Protein AF-0000000084731696 (afdb_homodimer)

Structure (mmCIF, N/CA/C/O backbone):
data_AF-0000000084731696-model_v1
#
loop_
_entity.id
_entity.type
_entity.pdbx_description
1 polymer 'Polysaccharide deacetylase'
#
loop_
_atom_site.group_PDB
_atom_site.id
_atom_site.type_symbol
_atom_site.label_atom_id
_atom_site.label_alt_id
_atom_site.label_comp_id
_atom_site.label_asym_id
_atom_site.label_entity_id
_atom_site.label_seq_id
_atom_site.pdbx_PDB_ins_code
_atom_site.Cartn_x
_atom_site.Cartn_y
_atom_site.Cartn_z
_atom_site.occupancy
_atom_site.B_iso_or_equiv
_atom_site.auth_seq_id
_atom_site.auth_comp_id
_atom_site.auth_asym_id
_atom_site.auth_atom_id
_atom_site.pdbx_PDB_model_num
ATOM 1 N N . MET A 1 1 ? -12.484 3.438 -11.484 1 90.88 1 MET A N 1
ATOM 2 C CA . MET A 1 1 ? -11.688 2.754 -10.469 1 90.88 1 MET A CA 1
ATOM 3 C C . MET A 1 1 ? -12.57 1.893 -9.57 1 90.88 1 MET A C 1
ATOM 5 O O . MET A 1 1 ? -13.773 2.131 -9.461 1 90.88 1 MET A O 1
ATOM 9 N N . ILE A 1 2 ? -11.969 0.862 -9.07 1 96.69 2 ILE A N 1
ATOM 10 C CA . ILE A 1 2 ? -12.602 0.033 -8.047 1 96.69 2 ILE A CA 1
ATOM 11 C C . ILE A 1 2 ? -12.125 0.469 -6.664 1 96.69 2 ILE A C 1
ATOM 13 O O . ILE A 1 2 ? -10.93 0.425 -6.367 1 96.69 2 ILE A O 1
ATOM 17 N N . SER A 1 3 ? -13.102 0.898 -5.863 1 97.56 3 SER A N 1
ATOM 18 C CA . SER A 1 3 ? -12.773 1.41 -4.535 1 97.56 3 SER A CA 1
ATOM 19 C C . SER A 1 3 ? -12.945 0.335 -3.469 1 97.56 3 SER A C 1
ATOM 21 O O . SER A 1 3 ? -13.969 -0.354 -3.434 1 97.56 3 SER A O 1
ATOM 23 N N . LEU A 1 4 ? -11.961 0.142 -2.666 1 97.75 4 LEU A N 1
ATOM 24 C CA . LEU A 1 4 ? -12.031 -0.792 -1.549 1 97.75 4 LEU A CA 1
ATOM 25 C C . LEU A 1 4 ? -12.406 -0.068 -0.259 1 97.75 4 LEU A C 1
ATOM 27 O O . LEU A 1 4 ? -11.742 0.894 0.133 1 97.75 4 LEU A O 1
ATOM 31 N N . LEU A 1 5 ? -13.453 -0.486 0.329 1 98 5 LEU A N 1
ATOM 32 C CA . LEU A 1 5 ? -13.852 -0.039 1.659 1 98 5 LEU A CA 1
ATOM 33 C C . LEU A 1 5 ? -13.594 -1.126 2.697 1 98 5 LEU A C 1
ATOM 35 O O . LEU A 1 5 ? -14.227 -2.188 2.658 1 98 5 LEU A O 1
ATOM 39 N N . CYS A 1 6 ? -12.711 -0.878 3.59 1 96.12 6 CYS A N 1
ATOM 40 C CA . CYS A 1 6 ? -12.398 -1.812 4.664 1 96.12 6 CYS A CA 1
ATOM 41 C C . CYS A 1 6 ? -11.945 -1.07 5.918 1 96.12 6 CYS A C 1
ATOM 43 O O . CYS A 1 6 ? -11.18 -0.11 5.836 1 96.12 6 CYS A O 1
ATOM 45 N N . SER A 1 7 ? -12.5 -1.456 7.047 1 94.56 7 SER A N 1
ATOM 46 C CA . SER A 1 7 ? -12.102 -0.846 8.312 1 94.56 7 SER A CA 1
ATOM 47 C C . SER A 1 7 ? -10.82 -1.47 8.852 1 94.56 7 SER A C 1
ATOM 49 O O . SER A 1 7 ? -10.367 -2.504 8.352 1 94.56 7 SER A O 1
ATOM 51 N N . SER A 1 8 ? -10.273 -0.837 9.836 1 93.69 8 SER A N 1
ATOM 52 C CA . SER A 1 8 ? -9 -1.25 10.406 1 93.69 8 SER A CA 1
ATOM 53 C C . SER A 1 8 ? -9.07 -2.674 10.953 1 93.69 8 SER A C 1
ATOM 55 O O . SER A 1 8 ? -8.164 -3.475 10.727 1 93.69 8 SER A O 1
ATOM 57 N N . PRO A 1 9 ? -10.172 -3.096 11.586 1 92.62 9 PRO A N 1
ATOM 58 C CA . PRO A 1 9 ? -10.234 -4.469 12.094 1 92.62 9 PRO A CA 1
ATOM 59 C C . PRO A 1 9 ? -10.227 -5.512 10.977 1 92.62 9 PRO A C 1
ATOM 61 O O . PRO A 1 9 ? -9.906 -6.676 11.219 1 92.62 9 PRO A O 1
ATOM 64 N N . SER A 1 10 ? -10.648 -5.098 9.805 1 94.81 10 SER A N 1
ATOM 65 C CA . SER A 1 10 ? -10.703 -6.012 8.664 1 94.81 10 SER A CA 1
ATOM 66 C C . SER A 1 10 ? -9.539 -5.781 7.711 1 94.81 10 SER A C 1
ATOM 68 O O . SER A 1 10 ? -9.547 -6.273 6.578 1 94.81 10 SER A O 1
ATOM 70 N N . LYS A 1 11 ? -8.555 -5.105 8.148 1 93.69 11 LYS A N 1
ATOM 71 C CA . LYS A 1 11 ? -7.48 -4.625 7.281 1 93.69 11 LYS A CA 1
ATOM 72 C C . LYS A 1 11 ? -6.703 -5.785 6.672 1 93.69 11 LYS A C 1
ATOM 74 O O . LYS A 1 11 ? -6.27 -5.715 5.52 1 93.69 11 LYS A O 1
ATOM 79 N N . GLU A 1 12 ? -6.5 -6.82 7.445 1 92.12 12 GLU A N 1
ATOM 80 C CA . GLU A 1 12 ? -5.77 -7.969 6.918 1 92.12 12 GLU A CA 1
ATOM 81 C C . GLU A 1 12 ? -6.473 -8.555 5.699 1 92.12 12 GLU A C 1
ATOM 83 O O . GLU A 1 12 ? -5.855 -8.75 4.648 1 92.12 12 GLU A O 1
ATOM 88 N N . ALA A 1 13 ? -7.773 -8.797 5.809 1 94.31 13 ALA A N 1
ATOM 89 C CA . ALA A 1 13 ? -8.555 -9.297 4.68 1 94.31 13 ALA A CA 1
ATOM 90 C C . ALA A 1 13 ? -8.586 -8.281 3.539 1 94.31 13 ALA A C 1
ATOM 92 O O . ALA A 1 13 ? -8.445 -8.656 2.371 1 94.31 13 ALA A O 1
ATOM 93 N N . GLY A 1 14 ? -8.719 -7.039 3.926 1 95.5 14 GLY A N 1
ATOM 94 C CA . GLY A 1 14 ? -8.766 -5.984 2.928 1 95.5 14 GLY A CA 1
ATOM 95 C C . GLY A 1 14 ? -7.523 -5.922 2.059 1 95.5 14 GLY A C 1
ATOM 96 O O . GLY A 1 14 ? -7.621 -5.758 0.841 1 95.5 14 GLY A O 1
ATOM 97 N N . LYS A 1 15 ? -6.391 -6.066 2.656 1 93.12 15 LYS A N 1
ATOM 98 C CA . LYS A 1 15 ? -5.129 -6.02 1.924 1 93.12 15 LYS A CA 1
ATOM 99 C C . LYS A 1 15 ? -5.027 -7.168 0.926 1 93.12 15 LYS A C 1
ATOM 101 O O . LYS A 1 15 ? -4.551 -6.984 -0.196 1 93.12 15 LYS A O 1
ATOM 106 N N . LEU A 1 16 ? -5.449 -8.312 1.325 1 93 16 LEU A N 1
ATOM 107 C CA . LEU A 1 16 ? -5.426 -9.469 0.441 1 93 16 LEU A CA 1
ATOM 108 C C . LEU A 1 16 ? -6.402 -9.297 -0.716 1 93 16 LEU A C 1
ATOM 110 O O . LEU A 1 16 ? -6.074 -9.609 -1.863 1 93 16 LEU A O 1
ATOM 114 N N . VAL A 1 17 ? -7.57 -8.75 -0.404 1 95.69 17 VAL A N 1
ATOM 115 C CA . VAL A 1 17 ? -8.586 -8.516 -1.431 1 95.69 17 VAL A CA 1
ATOM 116 C C . VAL A 1 17 ? -8.078 -7.469 -2.42 1 95.69 17 VAL A C 1
ATOM 118 O O . VAL A 1 17 ? -8.203 -7.641 -3.635 1 95.69 17 VAL A O 1
ATOM 121 N N . LEU A 1 18 ? -7.492 -6.441 -1.873 1 95.19 18 LEU A N 1
ATOM 122 C CA . LEU A 1 18 ? -6.973 -5.391 -2.74 1 95.19 18 LEU A CA 1
ATOM 123 C C . LEU A 1 18 ? -5.938 -5.949 -3.713 1 95.19 18 LEU A C 1
ATOM 125 O O . LEU A 1 18 ? -5.977 -5.648 -4.906 1 95.19 18 LEU A O 1
ATOM 129 N N . ALA A 1 19 ? -5.039 -6.73 -3.207 1 93.56 19 ALA A N 1
ATOM 130 C CA . ALA A 1 19 ? -4.02 -7.332 -4.062 1 93.56 19 ALA A CA 1
ATOM 131 C C . ALA A 1 19 ? -4.656 -8.219 -5.129 1 93.56 19 ALA A C 1
ATOM 133 O O . ALA A 1 19 ? -4.219 -8.227 -6.285 1 93.56 19 ALA A O 1
ATOM 134 N N . ALA A 1 20 ? -5.664 -8.961 -4.738 1 94.44 20 ALA A N 1
ATOM 135 C CA . ALA A 1 20 ? -6.359 -9.812 -5.699 1 94.44 20 ALA A CA 1
ATOM 136 C C . ALA A 1 20 ? -7.008 -8.984 -6.805 1 94.44 20 ALA A C 1
ATOM 138 O O . ALA A 1 20 ? -6.914 -9.336 -7.984 1 94.44 20 ALA A O 1
ATOM 139 N N . VAL A 1 21 ? -7.637 -7.883 -6.426 1 96.38 21 VAL A N 1
ATOM 140 C CA . VAL A 1 21 ? -8.273 -7.004 -7.398 1 96.38 21 VAL A CA 1
ATOM 141 C C . VAL A 1 21 ? -7.215 -6.398 -8.32 1 96.38 21 VAL A C 1
ATOM 143 O O . VAL A 1 21 ? -7.398 -6.344 -9.539 1 96.38 21 VAL A O 1
ATOM 146 N N . GLN A 1 22 ? -6.117 -6.027 -7.73 1 94.62 22 GLN A N 1
ATOM 147 C CA . GLN A 1 22 ? -5.047 -5.418 -8.516 1 94.62 22 GLN A CA 1
ATOM 148 C C . GLN A 1 22 ? -4.477 -6.402 -9.531 1 94.62 22 GLN A C 1
ATOM 150 O O . GLN A 1 22 ? -4.082 -6.008 -10.633 1 94.62 22 GLN A O 1
ATOM 155 N N . ARG A 1 23 ? -4.426 -7.652 -9.195 1 94.5 23 ARG A N 1
ATOM 156 C CA . ARG A 1 23 ? -3.965 -8.664 -10.141 1 94.5 23 ARG A CA 1
ATOM 157 C C . ARG A 1 23 ? -4.91 -8.766 -11.336 1 94.5 23 ARG A C 1
ATOM 159 O O . ARG A 1 23 ? -4.488 -9.109 -12.445 1 94.5 23 ARG A O 1
ATOM 166 N N . SER A 1 24 ? -6.184 -8.375 -11.094 1 95.44 24 SER A N 1
ATOM 167 C CA . SER A 1 24 ? -7.195 -8.555 -12.125 1 95.44 24 SER A CA 1
ATOM 168 C C . SER A 1 24 ? -7.395 -7.277 -12.93 1 95.44 24 SER A C 1
ATOM 170 O O . SER A 1 24 ? -7.77 -7.328 -14.109 1 95.44 24 SER A O 1
ATOM 172 N N . VAL A 1 25 ? -7.23 -6.043 -12.383 1 94.75 25 VAL A N 1
ATOM 173 C CA . VAL A 1 25 ? -7.629 -4.828 -13.086 1 94.75 25 VAL A CA 1
ATOM 174 C C . VAL A 1 25 ? -6.453 -3.857 -13.148 1 94.75 25 VAL A C 1
ATOM 176 O O . VAL A 1 25 ? -6.59 -2.736 -13.648 1 94.75 25 VAL A O 1
ATOM 179 N N . SER A 1 26 ? -5.395 -4.055 -12.734 1 89.75 26 SER A N 1
ATOM 180 C CA . SER A 1 26 ? -4.227 -3.186 -12.625 1 89.75 26 SER A CA 1
ATOM 181 C C . SER A 1 26 ? -4.266 -2.365 -11.336 1 89.75 26 SER A C 1
ATOM 183 O O . SER A 1 26 ? -5.344 -2 -10.859 1 89.75 26 SER A O 1
ATOM 185 N N . ALA A 1 27 ? -3.111 -1.978 -10.93 1 89.12 27 ALA A N 1
ATOM 186 C CA . ALA A 1 27 ? -2.998 -1.206 -9.695 1 89.12 27 ALA A CA 1
ATOM 187 C C . ALA A 1 27 ? -3.596 0.188 -9.867 1 89.12 27 ALA A C 1
ATOM 189 O O . ALA A 1 27 ? -4.172 0.741 -8.922 1 89.12 27 ALA A O 1
ATOM 190 N N . SER A 1 28 ? -3.59 0.728 -11.047 1 88.94 28 SER A N 1
ATOM 191 C CA . SER A 1 28 ? -4.047 2.088 -11.312 1 88.94 28 SER A CA 1
ATOM 192 C C . SER A 1 28 ? -5.57 2.174 -11.273 1 88.94 28 SER A C 1
ATOM 194 O O . SER A 1 28 ? -6.133 3.271 -11.25 1 88.94 28 SER A O 1
ATOM 196 N N . GLN A 1 29 ? -6.242 1.058 -11.18 1 93 29 GLN A N 1
ATOM 197 C CA . GLN A 1 29 ? -7.703 1.044 -11.195 1 93 29 GLN A CA 1
ATOM 198 C C . GLN A 1 29 ? -8.266 0.819 -9.797 1 93 29 GLN A C 1
ATOM 200 O O . GLN A 1 29 ? -9.461 0.546 -9.633 1 93 29 GLN A O 1
ATOM 205 N N . THR A 1 30 ? -7.406 0.848 -8.852 1 94.19 30 THR A N 1
ATOM 206 C CA . THR A 1 30 ? -7.887 0.567 -7.5 1 94.19 30 THR A CA 1
ATOM 207 C C . THR A 1 30 ? -7.543 1.713 -6.555 1 94.19 30 THR A C 1
ATOM 209 O O . THR A 1 30 ? -6.586 2.453 -6.789 1 94.19 30 THR A O 1
ATOM 212 N N . GLN A 1 31 ? -8.312 1.818 -5.555 1 92.88 31 GLN A N 1
ATOM 213 C CA . GLN A 1 31 ? -8.055 2.777 -4.488 1 92.88 31 GLN A CA 1
ATOM 214 C C . GLN A 1 31 ? -8.656 2.311 -3.166 1 92.88 31 GLN A C 1
ATOM 216 O O . GLN A 1 31 ? -9.742 1.732 -3.143 1 92.88 31 GLN A O 1
ATOM 221 N N . TRP A 1 32 ? -7.941 2.422 -2.119 1 95.12 32 TRP A N 1
ATOM 222 C CA . TRP A 1 32 ? -8.453 2.209 -0.77 1 95.12 32 TRP A CA 1
ATOM 223 C C . TRP A 1 32 ? -9.094 3.482 -0.224 1 95.12 32 TRP A C 1
ATOM 225 O O . TRP A 1 32 ? -8.453 4.531 -0.164 1 95.12 32 TRP A O 1
ATOM 235 N N . ILE A 1 33 ? -10.406 3.426 0.163 1 95.75 33 ILE A N 1
ATOM 236 C CA . ILE A 1 33 ? -11.133 4.629 0.561 1 95.75 33 ILE A CA 1
ATOM 237 C C . ILE A 1 33 ? -11.734 4.43 1.948 1 95.75 33 ILE A C 1
ATOM 239 O O . ILE A 1 33 ? -11.906 3.297 2.404 1 95.75 33 ILE A O 1
ATOM 243 N N . GLY A 1 34 ? -12.031 5.562 2.557 1 94.06 34 GLY A N 1
ATOM 244 C CA . GLY A 1 34 ? -12.82 5.562 3.779 1 94.06 34 GLY A CA 1
ATOM 245 C C . GLY A 1 34 ? -14.305 5.781 3.537 1 94.06 34 GLY A C 1
ATOM 246 O O . GLY A 1 34 ? -14.719 6.012 2.4 1 94.06 34 GLY A O 1
ATOM 247 N N . PRO A 1 35 ? -15.086 5.691 4.641 1 95.19 35 PRO A N 1
ATOM 248 C CA . PRO A 1 35 ? -16.547 5.816 4.52 1 95.19 35 PRO A CA 1
ATOM 249 C C . PRO A 1 35 ? -16.969 7.176 3.977 1 95.19 35 PRO A C 1
ATOM 251 O O . PRO A 1 35 ? -18.047 7.297 3.387 1 95.19 35 PRO A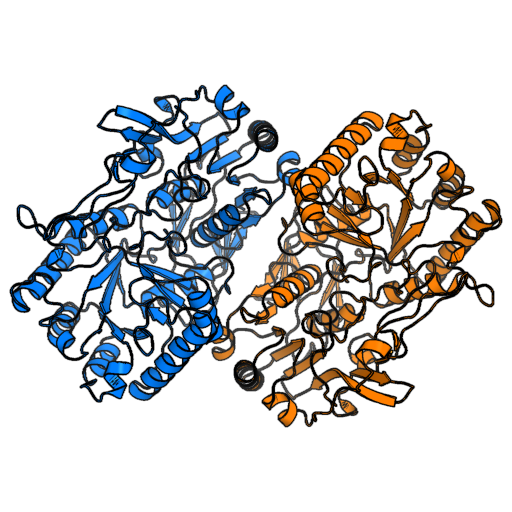 O 1
ATOM 254 N N . ASP A 1 36 ? -16.172 8.172 4.141 1 89.88 36 ASP A N 1
ATOM 255 C CA . ASP A 1 36 ? -16.516 9.508 3.66 1 89.88 36 ASP A CA 1
ATOM 256 C C . ASP A 1 36 ? -16.719 9.516 2.148 1 89.88 36 ASP A C 1
ATOM 258 O O . ASP A 1 36 ? -17.625 10.188 1.643 1 89.88 36 ASP A O 1
ATOM 262 N N . SER A 1 37 ? -15.906 8.82 1.425 1 91.62 37 SER A N 1
ATOM 263 C CA . SER A 1 37 ? -16.016 8.758 -0.029 1 91.62 37 SER A CA 1
ATOM 264 C C . SER A 1 37 ? -17.359 8.156 -0.45 1 91.62 37 SER A C 1
ATOM 266 O O . SER A 1 37 ? -17.922 8.547 -1.475 1 91.62 37 SER A O 1
ATOM 268 N N . ILE A 1 38 ? -17.828 7.234 0.359 1 94.69 38 ILE A N 1
ATOM 269 C CA . ILE A 1 38 ? -19.125 6.621 0.103 1 94.69 38 ILE A CA 1
ATOM 270 C C . ILE A 1 38 ? -20.234 7.656 0.304 1 94.69 38 ILE A C 1
ATOM 272 O O . ILE A 1 38 ? -21.141 7.785 -0.53 1 94.69 38 ILE A O 1
ATOM 276 N N . GLU A 1 39 ? -20.125 8.406 1.354 1 91.12 39 GLU A N 1
ATOM 277 C CA . GLU A 1 39 ? -21.125 9.422 1.674 1 91.12 39 GLU A CA 1
ATOM 278 C C . GLU A 1 39 ? -21.188 10.508 0.6 1 91.12 39 GLU A C 1
ATOM 280 O O . GLU A 1 39 ? -22.25 11.047 0.305 1 91.12 39 GLU A O 1
ATOM 285 N N . ARG A 1 40 ? -20.109 10.695 -0.094 1 89.31 40 ARG A N 1
ATOM 286 C CA . ARG A 1 40 ? -20.031 11.75 -1.1 1 89.31 40 ARG A CA 1
ATOM 287 C C . ARG A 1 40 ? -20.375 11.211 -2.484 1 89.31 40 ARG A C 1
ATOM 289 O O . ARG A 1 40 ? -20.391 11.961 -3.461 1 89.31 40 ARG A O 1
ATOM 296 N N . ASN A 1 41 ? -20.625 10 -2.572 1 90.38 41 ASN A N 1
ATOM 297 C CA . ASN A 1 41 ? -21.047 9.352 -3.809 1 90.38 41 ASN A CA 1
ATOM 298 C C . ASN A 1 41 ? -20 9.5 -4.906 1 90.38 41 ASN A C 1
ATOM 300 O O . ASN A 1 41 ? -20.328 9.789 -6.059 1 90.38 41 ASN A O 1
ATOM 304 N N . THR A 1 42 ? -18.75 9.297 -4.531 1 86.06 42 THR A N 1
ATOM 305 C CA . THR A 1 42 ? -17.672 9.477 -5.492 1 86.06 42 THR A CA 1
ATOM 306 C C . THR A 1 42 ? -17.406 8.188 -6.266 1 86.06 42 THR A C 1
ATOM 308 O O . THR A 1 42 ? -17.266 8.211 -7.488 1 86.06 42 THR A O 1
ATOM 311 N N . PRO A 1 43 ? -17.406 7.066 -5.602 1 93.38 43 PRO A N 1
ATOM 312 C CA . PRO A 1 43 ? -17.094 5.84 -6.34 1 93.38 43 PRO A CA 1
ATOM 313 C C . PRO A 1 43 ? -18.312 5.273 -7.07 1 93.38 43 PRO A C 1
ATOM 315 O O . PRO A 1 43 ? -19.453 5.473 -6.629 1 93.38 43 PRO A O 1
ATOM 318 N N . LYS A 1 44 ? -18.062 4.594 -8.156 1 95.94 44 LYS A N 1
ATOM 319 C CA . LYS A 1 44 ? -19.125 3.928 -8.891 1 95.94 44 LYS A CA 1
ATOM 320 C C . LYS A 1 44 ? -19.109 2.42 -8.648 1 95.94 44 LYS A C 1
ATOM 322 O O . LYS A 1 44 ? -20.125 1.748 -8.797 1 95.94 44 LYS A O 1
ATOM 327 N N . LEU A 1 45 ? -18.016 1.877 -8.375 1 98 45 LEU A N 1
ATOM 328 C CA . LEU A 1 45 ? -17.812 0.463 -8.086 1 98 45 LEU A CA 1
ATOM 329 C C . LEU A 1 45 ? -17.016 0.284 -6.789 1 98 45 LEU A C 1
ATOM 331 O O . LEU A 1 45 ? -15.898 0.777 -6.672 1 98 45 LEU A O 1
ATOM 335 N N . VAL A 1 46 ? -17.656 -0.384 -5.789 1 98.5 46 VAL A N 1
ATOM 336 C CA . VAL A 1 46 ? -17.047 -0.52 -4.465 1 98.5 46 VAL A CA 1
ATOM 337 C C . VAL A 1 46 ? -16.969 -1.996 -4.082 1 98.5 46 VAL A C 1
ATOM 339 O O . VAL A 1 46 ? -17.906 -2.76 -4.328 1 98.5 46 VAL A O 1
ATOM 342 N N . ILE A 1 47 ? -15.867 -2.418 -3.576 1 98.62 47 ILE A N 1
ATOM 343 C CA . ILE A 1 47 ? -15.742 -3.666 -2.828 1 98.62 47 ILE A CA 1
ATOM 344 C C . ILE A 1 47 ? -15.672 -3.367 -1.333 1 98.62 47 ILE A C 1
ATOM 346 O O . ILE A 1 47 ? -14.797 -2.621 -0.884 1 98.62 47 ILE A O 1
ATOM 350 N N . ALA A 1 48 ? -16.594 -3.889 -0.608 1 98.62 48 ALA A N 1
ATOM 351 C CA . ALA A 1 48 ? -16.625 -3.703 0.84 1 98.62 48 ALA A CA 1
ATOM 352 C C . ALA A 1 48 ? -16.297 -5 1.568 1 98.62 48 ALA A C 1
ATOM 354 O O . ALA A 1 48 ? -16.891 -6.043 1.308 1 98.62 48 ALA A O 1
ATOM 355 N N . VAL A 1 49 ? -15.344 -4.98 2.504 1 98 49 VAL A N 1
ATOM 356 C CA . VAL A 1 49 ? -14.836 -6.176 3.168 1 98 49 VAL A CA 1
ATOM 357 C C . VAL A 1 49 ? -15.289 -6.195 4.625 1 98 49 VAL A C 1
ATOM 359 O O . VAL A 1 49 ? -14.828 -5.391 5.438 1 98 49 VAL A O 1
ATOM 362 N N . ASN A 1 50 ? -16.109 -7.078 4.914 1 96.69 50 ASN A N 1
ATOM 363 C CA . ASN A 1 50 ? -16.562 -7.367 6.266 1 96.69 50 ASN A CA 1
ATOM 364 C C . ASN A 1 50 ? -17.016 -6.098 6.992 1 96.69 50 ASN A C 1
ATOM 366 O O . ASN A 1 50 ? -16.562 -5.828 8.109 1 96.69 50 ASN A O 1
ATOM 370 N N . VAL A 1 51 ? -17.875 -5.344 6.402 1 95 51 VAL A N 1
ATOM 371 C CA . VAL A 1 51 ? -18.203 -3.994 6.852 1 95 51 VAL A CA 1
ATOM 372 C C . VAL A 1 51 ? -19.188 -4.062 8.008 1 95 51 VAL A C 1
ATOM 374 O O . VAL A 1 51 ? -19.953 -5.023 8.117 1 95 51 VAL A O 1
ATOM 377 N N . SER A 1 52 ? -19.203 -3.047 8.852 1 93.94 52 SER A N 1
ATOM 378 C CA . SER A 1 52 ? -20.141 -2.9 9.969 1 93.94 52 SER A CA 1
ATOM 379 C C . SER A 1 52 ? -21.547 -2.543 9.477 1 93.94 52 SER A C 1
ATOM 381 O O . SER A 1 52 ? -21.734 -2.262 8.289 1 93.94 52 SER A O 1
ATOM 383 N N . ASP A 1 53 ? -22.484 -2.621 10.422 1 95.81 53 ASP A N 1
ATOM 384 C CA . ASP A 1 53 ? -23.844 -2.225 10.078 1 95.81 53 ASP A CA 1
ATOM 385 C C . ASP A 1 53 ? -23.922 -0.742 9.711 1 95.81 53 ASP A C 1
ATOM 387 O O . ASP A 1 53 ? -24.672 -0.348 8.828 1 95.81 53 ASP A O 1
ATOM 391 N N . THR A 1 54 ? -23.125 0.049 10.336 1 93.5 54 THR A N 1
ATOM 392 C CA . THR A 1 54 ? -23.078 1.474 10.023 1 93.5 54 THR A CA 1
ATOM 393 C C . THR A 1 54 ? -22.609 1.703 8.594 1 93.5 54 THR A C 1
ATOM 395 O O . THR A 1 54 ? -23.219 2.473 7.848 1 93.5 54 THR A O 1
ATOM 398 N N . ASP A 1 55 ? -21.594 1.051 8.242 1 96.19 55 ASP A N 1
ATOM 399 C CA . ASP A 1 55 ? -21.109 1.161 6.871 1 96.19 55 ASP A CA 1
ATOM 400 C C . ASP A 1 55 ? -22.109 0.562 5.883 1 96.19 55 ASP A C 1
ATOM 402 O O . ASP A 1 55 ? -22.234 1.035 4.754 1 96.19 55 ASP A O 1
ATOM 406 N N . GLY A 1 56 ? -22.766 -0.472 6.391 1 97.69 56 GLY A N 1
ATOM 407 C CA . GLY A 1 56 ? -23.828 -1.028 5.574 1 97.69 56 GLY A CA 1
ATOM 408 C C . GLY A 1 56 ? -24.906 -0.016 5.219 1 97.69 56 GLY A C 1
ATOM 409 O O . GLY A 1 56 ? -25.344 0.054 4.07 1 97.69 56 GLY A O 1
ATOM 410 N N . GLU A 1 57 ? -25.281 0.792 6.168 1 97.44 57 GLU A N 1
ATOM 411 C CA . GLU A 1 57 ? -26.281 1.828 5.926 1 97.44 57 GLU A CA 1
ATOM 412 C C . GLU A 1 57 ? -25.766 2.873 4.941 1 97.44 57 GLU A C 1
ATOM 414 O O . GLU A 1 57 ? -26.516 3.332 4.07 1 97.44 57 GLU A O 1
ATOM 419 N N . ARG A 1 58 ? -24.516 3.244 5.098 1 96.81 58 ARG A N 1
ATOM 420 C CA . ARG A 1 58 ? -23.906 4.176 4.16 1 96.81 58 ARG A CA 1
ATOM 421 C C . ARG A 1 58 ? -23.922 3.621 2.74 1 96.81 58 ARG A C 1
ATOM 423 O O . ARG A 1 58 ? -24.266 4.332 1.792 1 96.81 58 ARG A O 1
ATOM 430 N N . LEU A 1 59 ? -23.562 2.389 2.639 1 98.19 59 LEU A N 1
ATOM 431 C CA . LEU A 1 59 ? -23.516 1.729 1.338 1 98.19 59 LEU A CA 1
ATOM 432 C C . LEU A 1 59 ? -24.906 1.64 0.717 1 98.19 59 LEU A C 1
ATOM 434 O O . LEU A 1 59 ? -25.062 1.855 -0.487 1 98.19 59 LEU A O 1
ATOM 438 N N . LEU A 1 60 ? -25.859 1.283 1.549 1 98 60 LEU A N 1
ATOM 439 C CA . LEU A 1 60 ? -27.234 1.192 1.039 1 98 60 LEU A CA 1
ATOM 440 C C . LEU A 1 60 ? -27.703 2.545 0.523 1 98 60 LEU A C 1
ATOM 442 O O . LEU A 1 60 ? -28.312 2.625 -0.543 1 98 60 LEU A O 1
ATOM 446 N N . SER A 1 61 ? -27.422 3.592 1.29 1 97.5 61 SER A N 1
ATOM 447 C CA . SER A 1 61 ? -27.75 4.941 0.847 1 97.5 61 SER A CA 1
ATOM 448 C C . SER A 1 61 ? -27.031 5.289 -0.451 1 97.5 61 SER A C 1
ATOM 450 O O . SER A 1 61 ? -27.625 5.859 -1.367 1 97.5 61 SER A O 1
ATOM 452 N N . TRP A 1 62 ? -25.781 4.922 -0.547 1 97.75 62 TRP A N 1
ATOM 453 C CA . TRP A 1 62 ? -24.953 5.148 -1.726 1 97.75 62 TRP A CA 1
ATOM 454 C C . TRP A 1 62 ? -25.531 4.441 -2.945 1 97.75 62 TRP A C 1
ATOM 456 O O . TRP A 1 62 ? -25.625 5.027 -4.027 1 97.75 62 TRP A O 1
ATOM 466 N N . LEU A 1 63 ? -26.047 3.277 -2.812 1 97.88 63 LEU A N 1
ATOM 467 C CA . LEU A 1 63 ? -26.594 2.484 -3.904 1 97.88 63 LEU A CA 1
ATOM 468 C C . LEU A 1 63 ? -27.859 3.137 -4.473 1 97.88 63 LEU A C 1
ATOM 470 O O . LEU A 1 63 ? -28.219 2.896 -5.629 1 97.88 63 LEU A O 1
ATOM 474 N N . SER A 1 64 ? -28.5 3.984 -3.74 1 95.81 64 SER A N 1
ATOM 475 C CA . SER A 1 64 ? -29.75 4.598 -4.16 1 95.81 64 SER A CA 1
ATOM 476 C C . SER A 1 64 ? -29.5 5.898 -4.918 1 95.81 64 SER A C 1
ATOM 478 O O . SER A 1 64 ? -30.438 6.488 -5.469 1 95.81 64 SER A O 1
ATOM 480 N N . LYS A 1 65 ? -28.312 6.348 -4.996 1 95.38 65 LYS A N 1
ATOM 481 C CA . LYS A 1 65 ? -28.031 7.691 -5.496 1 95.38 65 LYS A CA 1
ATOM 482 C C . LYS A 1 65 ? -27.516 7.648 -6.938 1 95.38 65 LYS A C 1
ATOM 484 O O . LYS A 1 65 ? -27.141 8.672 -7.496 1 95.38 65 LYS A O 1
ATOM 489 N N . GLY A 1 66 ? -27.5 6.539 -7.594 1 94.5 66 GLY A N 1
ATOM 490 C CA . GLY A 1 66 ? -27.016 6.434 -8.961 1 94.5 66 GLY A CA 1
ATOM 491 C C . GLY A 1 66 ? -26.781 5 -9.398 1 94.5 66 GLY A C 1
ATOM 492 O O . GLY A 1 66 ? -27.359 4.07 -8.828 1 94.5 66 GLY A O 1
ATOM 493 N N . THR A 1 67 ? -26.062 4.906 -10.547 1 97 67 THR A N 1
ATOM 494 C CA . THR A 1 67 ? -25.703 3.588 -11.055 1 97 67 THR A CA 1
ATOM 495 C C . THR A 1 67 ? -24.453 3.061 -10.359 1 97 67 THR A C 1
ATOM 497 O O . THR A 1 67 ? -23.391 3.682 -10.43 1 97 67 THR A O 1
ATOM 500 N N . HIS A 1 68 ? -24.625 1.994 -9.648 1 98.31 68 HIS A N 1
ATOM 501 C CA . HIS A 1 68 ? -23.531 1.514 -8.805 1 98.31 68 HIS A CA 1
ATOM 502 C C . HIS A 1 68 ? -23.422 -0.005 -8.867 1 98.31 68 HIS A C 1
ATOM 504 O O . HIS A 1 68 ? -24.406 -0.698 -9.109 1 98.31 68 HIS A O 1
ATOM 510 N N . LYS A 1 69 ? -22.266 -0.521 -8.695 1 98.56 69 LYS A N 1
ATOM 511 C CA . LYS A 1 69 ? -21.984 -1.926 -8.406 1 98.56 69 LYS A CA 1
ATOM 512 C C . LYS A 1 69 ? -21.297 -2.086 -7.051 1 98.56 69 LYS A C 1
ATOM 514 O O . LYS A 1 69 ? -20.406 -1.311 -6.707 1 98.56 69 LYS A O 1
ATOM 519 N N . LEU A 1 70 ? -21.812 -3.041 -6.312 1 98.75 70 LEU A N 1
ATOM 520 C CA . LEU A 1 70 ? -21.25 -3.32 -4.992 1 98.75 70 LEU A CA 1
ATOM 521 C C . LEU A 1 70 ? -20.891 -4.793 -4.859 1 98.75 70 LEU A C 1
ATOM 523 O O . LEU A 1 70 ? -21.688 -5.672 -5.168 1 98.75 70 LEU A O 1
ATOM 527 N N . VAL A 1 71 ? -19.656 -5.066 -4.496 1 98.81 71 VAL A N 1
ATOM 528 C CA . VAL A 1 71 ? -19.25 -6.395 -4.051 1 98.81 71 VAL A CA 1
ATOM 529 C C . VAL A 1 71 ? -19.078 -6.398 -2.531 1 98.81 71 VAL A C 1
ATOM 531 O O . VAL A 1 71 ? -18.391 -5.547 -1.977 1 98.81 71 VAL A O 1
ATOM 534 N N . LEU A 1 72 ? -19.766 -7.305 -1.87 1 98.69 72 LEU A N 1
ATOM 535 C CA . LEU A 1 72 ? -19.672 -7.469 -0.423 1 98.69 72 LEU A CA 1
ATOM 536 C C . LEU A 1 72 ? -19 -8.789 -0.068 1 98.69 72 LEU A C 1
ATOM 538 O O . LEU A 1 72 ? -19.453 -9.859 -0.482 1 98.69 72 LEU A O 1
ATOM 542 N N . PHE A 1 73 ? -17.906 -8.75 0.64 1 98.38 73 PHE A N 1
ATOM 543 C CA . PHE A 1 73 ? -17.266 -9.938 1.188 1 98.38 73 PHE A CA 1
ATOM 544 C C . PHE A 1 73 ? -17.469 -10.008 2.697 1 98.38 73 PHE A C 1
ATOM 546 O O . PHE A 1 73 ? -17.25 -9.023 3.404 1 98.38 73 PHE A O 1
ATOM 553 N N . GLY A 1 74 ? -17.812 -11.148 3.135 1 98 74 GLY A N 1
ATOM 554 C CA . GLY A 1 74 ? -17.953 -11.367 4.566 1 98 74 GLY A CA 1
ATOM 555 C C . GLY A 1 74 ? -19.375 -11.219 5.062 1 98 74 GLY A C 1
ATOM 556 O O . GLY A 1 74 ? -20.312 -11.734 4.445 1 98 74 GLY A O 1
ATOM 557 N N . ARG A 1 75 ? -19.594 -10.5 6.082 1 95.56 75 ARG A N 1
ATOM 558 C CA . ARG A 1 75 ? -20.906 -10.359 6.688 1 95.56 75 ARG A CA 1
ATOM 559 C C . ARG A 1 75 ? -21.844 -9.547 5.785 1 95.56 75 ARG A C 1
ATOM 561 O O . ARG A 1 75 ? -21.375 -8.703 5.012 1 95.56 75 ARG A O 1
ATOM 568 N N . LEU A 1 76 ? -23.047 -9.859 5.848 1 97 76 LEU A N 1
ATOM 569 C CA . LEU A 1 76 ? -24.094 -9.039 5.246 1 97 76 LEU A CA 1
ATOM 570 C C . LEU A 1 76 ? -24.734 -8.117 6.281 1 97 76 LEU A C 1
ATOM 572 O O . LEU A 1 76 ? -25.312 -8.586 7.258 1 97 76 LEU A O 1
ATOM 576 N N . PRO A 1 77 ? -24.562 -6.82 6.082 1 97.12 77 PRO A N 1
ATOM 577 C CA . PRO A 1 77 ? -25.109 -5.895 7.074 1 97.12 77 PRO A CA 1
ATOM 578 C C . PRO A 1 77 ? -26.625 -6.043 7.246 1 97.12 77 PRO A C 1
ATOM 580 O O . PRO A 1 77 ? -27.312 -6.453 6.309 1 97.12 77 PRO A O 1
ATOM 583 N N . GLN A 1 78 ? -27.141 -5.637 8.383 1 97.56 78 GLN A N 1
ATOM 584 C CA . GLN A 1 78 ? -28.547 -5.82 8.75 1 97.56 78 GLN A CA 1
ATOM 585 C C . GLN A 1 78 ? -29.469 -5.148 7.738 1 97.56 78 GLN A C 1
ATOM 587 O O . GLN A 1 78 ? -30.5 -5.707 7.363 1 97.56 78 GLN A O 1
ATOM 592 N N . CYS A 1 79 ? -29.156 -4.004 7.324 1 98 79 CYS A N 1
ATOM 593 C CA . CYS A 1 79 ? -30 -3.283 6.379 1 98 79 CYS A CA 1
ATOM 594 C C . CYS A 1 79 ? -30.109 -4.035 5.059 1 98 79 CYS A C 1
ATOM 596 O O . CYS A 1 79 ? -31.156 -4.02 4.414 1 98 79 CYS A O 1
ATOM 598 N N . PHE A 1 80 ? -29.062 -4.691 4.672 1 98.19 80 PHE A N 1
ATOM 599 C CA . PHE A 1 80 ? -29.078 -5.477 3.443 1 98.19 80 PHE A CA 1
ATOM 600 C C . PHE A 1 80 ? -29.906 -6.75 3.635 1 98.19 80 PHE A C 1
ATOM 602 O O . PHE A 1 80 ? -30.594 -7.191 2.719 1 98.19 80 PHE A O 1
ATOM 609 N N . ILE A 1 81 ? -29.734 -7.367 4.793 1 98.12 81 ILE A N 1
ATOM 610 C CA . ILE A 1 81 ? -30.547 -8.539 5.086 1 98.12 81 ILE A CA 1
ATOM 611 C C . ILE A 1 81 ? -32.031 -8.195 4.91 1 98.12 81 ILE A C 1
ATOM 613 O O . ILE A 1 81 ? -32.781 -8.914 4.23 1 98.12 81 ILE A O 1
ATOM 617 N N . LYS A 1 82 ? -32.375 -7.113 5.449 1 97.81 82 LYS A N 1
ATOM 618 C CA . LYS A 1 82 ? -33.781 -6.672 5.367 1 97.81 82 LYS A CA 1
ATOM 619 C C . LYS A 1 82 ? -34.156 -6.336 3.932 1 97.81 82 LYS A C 1
ATOM 621 O O . LYS A 1 82 ? -35.188 -6.824 3.426 1 97.81 82 LYS A O 1
ATOM 626 N N . LYS A 1 83 ? -33.375 -5.574 3.26 1 97.75 83 LYS A N 1
ATOM 627 C CA . LYS A 1 83 ? -33.688 -5.062 1.929 1 97.75 83 LYS A CA 1
ATOM 628 C C . LYS A 1 83 ? -33.719 -6.188 0.899 1 97.75 83 LYS A C 1
ATOM 630 O O . LYS A 1 83 ? -34.5 -6.129 -0.071 1 97.75 83 LYS A O 1
ATOM 635 N N . THR A 1 84 ? -32.938 -7.219 1.066 1 97.62 84 THR A N 1
ATOM 636 C CA . THR A 1 84 ? -32.812 -8.289 0.083 1 97.62 84 THR A CA 1
ATOM 637 C C . THR A 1 84 ? -33.781 -9.422 0.396 1 97.62 84 THR A C 1
ATOM 639 O O . THR A 1 84 ? -33.906 -10.375 -0.376 1 97.62 84 THR A O 1
ATOM 642 N N . GLY A 1 85 ? -34.406 -9.359 1.504 1 97.38 85 GLY A N 1
ATOM 643 C CA . GLY A 1 85 ? -35.312 -10.43 1.911 1 97.38 85 GLY A CA 1
ATOM 644 C C . GLY A 1 85 ? -34.562 -11.648 2.438 1 97.38 85 GLY A C 1
ATOM 645 O O . GLY A 1 85 ? -35.094 -12.766 2.393 1 97.38 85 GLY A O 1
ATOM 646 N N . SER A 1 86 ? -33.375 -11.453 2.9 1 97.94 86 SER A N 1
ATOM 647 C CA . SER A 1 86 ? -32.594 -12.531 3.486 1 97.94 86 SER A CA 1
ATOM 648 C C . SER A 1 86 ? -32.938 -12.742 4.953 1 97.94 86 SER A C 1
ATOM 650 O O . SER A 1 86 ? -33.625 -11.914 5.562 1 97.94 86 SER A O 1
ATOM 652 N N . SER A 1 87 ? -32.531 -13.906 5.465 1 97.5 87 SER A N 1
ATOM 653 C CA . SER A 1 87 ? -32.844 -14.211 6.859 1 97.5 87 SER A CA 1
ATOM 654 C C . SER A 1 87 ? -31.656 -14.922 7.531 1 97.5 87 SER A C 1
ATOM 656 O O . SER A 1 87 ? -30.953 -15.711 6.895 1 97.5 87 SER A O 1
ATOM 658 N N . MET A 1 88 ? -31.547 -14.68 8.781 1 96.25 88 MET A N 1
ATOM 659 C CA . MET A 1 88 ? -30.516 -15.336 9.57 1 96.25 88 MET A CA 1
ATOM 660 C C . MET A 1 88 ? -30.906 -16.766 9.922 1 96.25 88 MET A C 1
ATOM 662 O O . MET A 1 88 ? -32.094 -17.047 10.164 1 96.25 88 MET A O 1
ATOM 666 N N . THR A 1 89 ? -29.891 -17.578 9.891 1 94.62 89 THR A N 1
ATOM 667 C CA . THR A 1 89 ? -30 -18.922 10.422 1 94.62 89 THR A CA 1
ATOM 668 C C . THR A 1 89 ? -28.953 -19.172 11.508 1 94.62 89 THR A C 1
ATOM 670 O O . THR A 1 89 ? -28.484 -18.219 12.133 1 94.62 89 THR A O 1
ATOM 673 N N . GLN A 1 90 ? -28.734 -20.453 11.852 1 95.25 90 GLN A N 1
ATOM 674 C CA . GLN A 1 90 ? -27.719 -20.797 12.844 1 95.25 90 GLN A CA 1
ATOM 675 C C . GLN A 1 90 ? -26.703 -21.781 12.266 1 95.25 90 GLN A C 1
ATOM 677 O O . GLN A 1 90 ? -27.047 -22.609 11.422 1 95.25 90 GLN A O 1
ATOM 682 N N . TRP A 1 91 ? -25.531 -21.594 12.758 1 96.12 91 TRP A N 1
ATOM 683 C CA . TRP A 1 91 ? -24.516 -22.547 12.336 1 96.12 91 TRP A CA 1
ATOM 684 C C . TRP A 1 91 ? -24.828 -23.953 12.875 1 96.12 91 TRP A C 1
ATOM 686 O O . TRP A 1 91 ? -25.25 -24.094 14.023 1 96.12 91 TRP A O 1
ATOM 696 N N . HIS A 1 92 ? -24.562 -24.844 12.031 1 94.94 92 HIS A N 1
ATOM 697 C CA . HIS A 1 92 ? -24.656 -26.219 12.516 1 94.94 92 HIS A CA 1
ATOM 698 C C . HIS A 1 92 ? -23.547 -26.531 13.508 1 94.94 92 HIS A C 1
ATOM 700 O O . HIS A 1 92 ? -22.391 -26.109 13.312 1 94.94 92 HIS A O 1
ATOM 706 N N . GLU A 1 93 ? -23.844 -27.344 14.5 1 94.31 93 GLU A N 1
ATOM 707 C CA . GLU A 1 93 ? -22.891 -27.625 15.578 1 94.31 93 GLU A CA 1
ATOM 708 C C . GLU A 1 93 ? -21.656 -28.344 15.047 1 94.31 93 GLU A C 1
ATOM 710 O O . GLU A 1 93 ? -20.562 -28.203 15.594 1 94.31 93 GLU A O 1
ATOM 715 N N . HIS A 1 94 ? -21.781 -29.078 13.961 1 94.06 94 HIS A N 1
ATOM 716 C CA . HIS A 1 94 ? -20.672 -29.859 13.445 1 94.06 94 HIS A CA 1
ATOM 717 C C . HIS A 1 94 ? -20.062 -29.219 12.211 1 94.06 94 HIS A C 1
ATOM 719 O O . HIS A 1 94 ? -19.328 -29.875 11.461 1 94.06 94 HIS A O 1
ATOM 725 N N . LEU A 1 95 ? -20.375 -28.016 11.969 1 95.88 95 LEU A N 1
ATOM 726 C CA . LEU A 1 95 ? -19.906 -27.375 10.734 1 95.88 95 LEU A CA 1
ATOM 727 C C . LEU A 1 95 ? -18.391 -27.375 10.664 1 95.88 95 LEU A C 1
ATOM 729 O O . LEU A 1 95 ? -17.812 -27.641 9.602 1 95.88 95 LEU A O 1
ATOM 733 N N . GLU A 1 96 ? -17.734 -27.078 11.742 1 94.62 96 GLU A N 1
ATOM 734 C CA . GLU A 1 96 ? -16.281 -27.047 11.734 1 94.62 96 GLU A CA 1
ATOM 735 C C . GLU A 1 96 ? -15.711 -28.422 11.359 1 94.62 96 GLU A C 1
ATOM 737 O O . GLU A 1 96 ? -14.797 -28.5 10.531 1 94.62 96 GLU A O 1
ATOM 742 N N . GLU A 1 97 ? -16.25 -29.406 11.93 1 94.12 97 GLU A N 1
ATOM 743 C CA . GLU A 1 97 ? -15.82 -30.766 11.617 1 94.12 97 GLU A CA 1
ATOM 744 C C . GLU A 1 97 ? -16.125 -31.109 10.164 1 94.12 97 GLU A C 1
ATOM 746 O O . GLU A 1 97 ? -15.273 -31.688 9.469 1 94.12 97 GLU A O 1
ATOM 751 N N . TRP A 1 98 ? -17.234 -30.75 9.68 1 94.12 98 TRP A N 1
ATOM 752 C CA . TRP A 1 98 ? -17.688 -31.125 8.344 1 94.12 98 TRP A CA 1
ATOM 753 C C . TRP A 1 98 ? -17.016 -30.266 7.277 1 94.12 98 TRP A C 1
ATOM 755 O O . TRP A 1 98 ? -17.062 -30.594 6.09 1 94.12 98 TRP A O 1
ATOM 765 N N . SER A 1 99 ? -16.422 -29.156 7.707 1 92.44 99 SER A N 1
ATOM 766 C CA . SER A 1 99 ? -15.664 -28.328 6.773 1 92.44 99 SER A CA 1
ATOM 767 C C . SER A 1 99 ? -14.312 -28.969 6.461 1 92.44 99 SER A C 1
ATOM 769 O O . SER A 1 99 ? -13.641 -28.562 5.504 1 92.44 99 SER A O 1
ATOM 771 N N . ARG A 1 100 ? -13.891 -29.953 7.168 1 89.88 100 ARG A N 1
ATOM 772 C CA . ARG A 1 100 ? -12.594 -30.594 7.008 1 89.88 100 ARG A CA 1
ATOM 773 C C . ARG A 1 100 ? -12.734 -31.922 6.258 1 89.88 100 ARG A C 1
ATOM 775 O O . ARG A 1 100 ? -13.758 -32.594 6.363 1 89.88 100 ARG A O 1
ATOM 782 N N . SER A 1 101 ? -11.695 -32.188 5.527 1 89.12 101 SER A N 1
ATOM 783 C CA . SER A 1 101 ? -11.617 -33.469 4.855 1 89.12 101 SER A CA 1
ATOM 784 C C . SER A 1 101 ? -10.859 -34.5 5.703 1 89.12 101 SER A C 1
ATOM 786 O O . SER A 1 101 ? -9.898 -34.156 6.391 1 89.12 101 SER A O 1
ATOM 788 N N . MET A 1 102 ? -11.32 -35.656 5.582 1 88.38 102 MET A N 1
ATOM 789 C CA . MET A 1 102 ? -10.5 -36.75 6.113 1 88.38 102 MET A CA 1
ATOM 790 C C . MET A 1 102 ? -9.289 -37 5.219 1 88.38 102 MET A C 1
ATOM 792 O O . MET A 1 102 ? -9.203 -36.469 4.113 1 88.38 102 MET A O 1
ATOM 796 N N . SER A 1 103 ? -8.344 -37.781 5.719 1 84.25 103 SER A N 1
ATOM 797 C CA . SER A 1 103 ? -7.199 -38.156 4.902 1 84.25 103 SER A CA 1
ATOM 798 C C . SER A 1 103 ? -7.633 -39 3.707 1 84.25 103 SER A C 1
ATOM 800 O O . SER A 1 103 ? -8.5 -39.875 3.834 1 84.25 103 SER A O 1
ATOM 802 N N . ALA A 1 104 ? -7.105 -38.719 2.58 1 84.38 104 ALA A N 1
ATOM 803 C CA . ALA A 1 104 ? -7.422 -39.5 1.383 1 84.38 104 ALA A CA 1
ATOM 804 C C . ALA A 1 104 ? -6.746 -40.875 1.42 1 84.38 104 ALA A C 1
ATOM 806 O O . ALA A 1 104 ? -5.594 -40.969 1.843 1 84.38 104 ALA A O 1
ATOM 807 N N . PRO A 1 105 ? -7.508 -41.875 1.041 1 82.31 105 PRO A N 1
ATOM 808 C CA . PRO A 1 105 ? -6.848 -43.156 0.885 1 82.31 105 PRO A CA 1
ATOM 809 C C . PRO A 1 105 ? -5.875 -43.188 -0.29 1 82.31 105 PRO A C 1
ATOM 811 O O . PRO A 1 105 ? -5.902 -42.312 -1.144 1 82.31 105 PRO A O 1
ATOM 814 N N . ILE A 1 106 ? -5.062 -44.25 -0.296 1 77.56 106 ILE A N 1
ATOM 815 C CA . ILE A 1 106 ? -4.156 -44.438 -1.424 1 77.56 106 ILE A CA 1
ATOM 816 C C . ILE A 1 106 ? -4.965 -44.688 -2.699 1 77.56 106 ILE A C 1
ATOM 818 O O . ILE A 1 106 ? -5.926 -45.438 -2.701 1 77.56 106 ILE A O 1
ATOM 822 N N . HIS A 1 107 ? -4.664 -43.969 -3.777 1 81.19 107 HIS A N 1
ATOM 823 C CA . HIS A 1 107 ? -5.305 -44.062 -5.086 1 81.19 107 HIS A CA 1
ATOM 824 C C . HIS A 1 107 ? -6.75 -43.562 -5.023 1 81.19 107 HIS A C 1
ATOM 826 O O . HIS A 1 107 ? -7.613 -44.094 -5.734 1 81.19 107 HIS A O 1
ATOM 832 N N . GLY A 1 108 ? -6.945 -42.719 -4.117 1 81.56 108 GLY A N 1
ATOM 833 C CA . GLY A 1 108 ? -8.266 -42.125 -3.969 1 81.56 108 GLY A CA 1
ATOM 834 C C . GLY A 1 108 ? -8.227 -40.688 -3.459 1 81.56 108 GLY A C 1
ATOM 835 O O . GLY A 1 108 ? -7.152 -40.125 -3.301 1 81.56 108 GLY A O 1
ATOM 836 N N . HIS A 1 109 ? -9.422 -40.125 -3.354 1 84.31 109 HIS A N 1
ATOM 837 C CA . HIS A 1 109 ? -9.531 -38.781 -2.812 1 84.31 109 HIS A CA 1
ATOM 838 C C . HIS A 1 109 ? -10.531 -38.719 -1.659 1 84.31 109 HIS A C 1
ATOM 840 O O . HIS A 1 109 ? -11.281 -39.688 -1.442 1 84.31 109 HIS A O 1
ATOM 846 N N . ALA A 1 110 ? -10.32 -37.844 -0.854 1 88 110 ALA A N 1
ATOM 847 C CA . ALA A 1 110 ? -11.273 -37.531 0.214 1 88 110 ALA A CA 1
ATOM 848 C C . ALA A 1 110 ? -11.719 -36.094 0.177 1 88 110 ALA A C 1
ATOM 850 O O . ALA A 1 110 ? -10.977 -35.219 -0.29 1 88 110 ALA A O 1
ATOM 851 N N . GLU A 1 111 ? -12.969 -35.844 0.604 1 89.94 111 GLU A N 1
ATOM 852 C CA . GLU A 1 111 ? -13.523 -34.5 0.613 1 89.94 111 GLU A CA 1
ATOM 853 C C . GLU A 1 111 ? -14.32 -34.25 1.893 1 89.94 111 GLU A C 1
ATOM 855 O O . GLU A 1 111 ? -14.758 -35.188 2.561 1 89.94 111 GLU A O 1
ATOM 860 N N . SER A 1 112 ? -14.414 -33 2.174 1 91.94 112 SER A N 1
ATOM 861 C CA . SER A 1 112 ? -15.242 -32.594 3.305 1 91.94 112 SER A CA 1
ATOM 862 C C . SER A 1 112 ? -16.703 -33 3.098 1 91.94 112 SER A C 1
ATOM 864 O O . SER A 1 112 ? -17.156 -33.125 1.961 1 91.94 112 SER A O 1
ATOM 866 N N . GLN A 1 113 ? -17.375 -33.156 4.191 1 94.81 113 GLN A N 1
ATOM 867 C CA . GLN A 1 113 ? -18.797 -33.469 4.121 1 94.81 113 GLN A CA 1
ATOM 868 C C . GLN A 1 113 ? -19.625 -32.281 3.707 1 94.81 113 GLN A C 1
ATOM 870 O O . GLN A 1 113 ? -20.672 -32.406 3.07 1 94.81 113 GLN A O 1
ATOM 875 N N . ALA A 1 114 ? -19.156 -31.141 4.109 1 95.94 114 ALA A N 1
ATOM 876 C CA . ALA A 1 114 ? -19.797 -29.906 3.67 1 95.94 114 ALA A CA 1
ATOM 877 C C . ALA A 1 114 ? -19.359 -29.531 2.254 1 95.94 114 ALA A C 1
ATOM 879 O O . ALA A 1 114 ? -18.188 -29.688 1.896 1 95.94 114 ALA A O 1
ATOM 880 N N . LEU A 1 115 ? -20.344 -29.062 1.473 1 96.5 115 LEU A N 1
ATOM 881 C CA . LEU A 1 115 ? -20.094 -28.719 0.079 1 96.5 115 LEU A CA 1
ATOM 882 C C . LEU A 1 115 ? -20.688 -27.344 -0.26 1 96.5 115 LEU A C 1
ATOM 884 O O . LEU A 1 115 ? -21.672 -26.938 0.35 1 96.5 115 LEU A O 1
ATOM 888 N N . ILE A 1 116 ? -20.047 -26.656 -1.15 1 96.56 116 ILE A N 1
ATOM 889 C CA . ILE A 1 116 ? -20.641 -25.5 -1.805 1 96.56 116 ILE A CA 1
ATOM 890 C C . ILE A 1 116 ? -21.25 -25.922 -3.137 1 96.56 116 ILE A C 1
ATOM 892 O O . ILE A 1 116 ? -20.594 -26.547 -3.965 1 96.56 116 ILE A O 1
ATOM 896 N N . LYS A 1 117 ? -22.453 -25.578 -3.338 1 96.88 117 LYS A N 1
ATOM 897 C CA . LYS A 1 117 ? -23.156 -25.891 -4.582 1 96.88 117 LYS A CA 1
ATOM 898 C C . LYS A 1 117 ? -23.672 -24.625 -5.254 1 96.88 117 LYS A C 1
ATOM 900 O O . LYS A 1 117 ? -24.469 -23.891 -4.672 1 96.88 117 LYS A O 1
ATOM 905 N N . TYR A 1 118 ? -23.234 -24.391 -6.402 1 96.81 118 TYR A N 1
ATOM 906 C CA . TYR A 1 118 ? -23.688 -23.219 -7.164 1 96.81 118 TYR A CA 1
ATOM 907 C C . TYR A 1 118 ? -25.031 -23.5 -7.84 1 96.81 118 TYR A C 1
ATOM 909 O O . TYR A 1 118 ? -25.359 -24.641 -8.148 1 96.81 118 TYR A O 1
ATOM 917 N N . THR A 1 119 ? -25.797 -22.469 -8.039 1 96.62 119 THR A N 1
ATOM 918 C CA . THR A 1 119 ? -27.078 -22.531 -8.75 1 96.62 119 THR A CA 1
ATOM 919 C C . THR A 1 119 ? -26.906 -22.078 -10.195 1 96.62 119 THR A C 1
ATOM 921 O O . THR A 1 119 ? -25.875 -21.516 -10.562 1 96.62 119 THR A O 1
ATOM 924 N N . PRO A 1 120 ? -27.875 -22.266 -11.031 1 95.56 120 PRO A N 1
ATOM 925 C CA . PRO A 1 120 ? -27.797 -21.828 -12.43 1 95.56 120 PRO A CA 1
ATOM 926 C C . PRO A 1 120 ? -27.625 -20.312 -12.562 1 95.56 120 PRO A C 1
ATOM 928 O O . PRO A 1 120 ? -27.234 -19.828 -13.625 1 95.56 120 PRO A O 1
ATOM 931 N N . LEU A 1 121 ? -27.891 -19.609 -11.492 1 96.38 121 LEU A N 1
ATOM 932 C CA . LEU A 1 121 ? -27.703 -18.172 -11.523 1 96.38 121 LEU A CA 1
ATOM 933 C C . LEU A 1 121 ? -26.25 -17.812 -11.805 1 96.38 121 LEU A C 1
ATOM 935 O O . LEU A 1 121 ? -25.953 -16.719 -12.297 1 96.38 121 LEU A O 1
ATOM 939 N N . ALA A 1 122 ? -25.344 -18.75 -11.508 1 95.69 122 ALA A N 1
ATOM 940 C CA . ALA A 1 122 ? -23.922 -18.516 -11.711 1 95.69 122 ALA A CA 1
ATOM 941 C C . ALA A 1 122 ? -23.609 -18.297 -13.188 1 95.69 122 ALA A C 1
ATOM 943 O O . ALA A 1 122 ? -22.609 -17.656 -13.539 1 95.69 122 ALA A O 1
ATOM 944 N N . PHE A 1 123 ? -24.453 -18.734 -14.109 1 95.31 123 PHE A N 1
ATOM 945 C CA . PHE A 1 123 ? -24.25 -18.578 -15.547 1 95.31 123 PHE A CA 1
ATOM 946 C C . PHE A 1 123 ? -24.281 -17.109 -15.93 1 95.31 123 PHE A C 1
ATOM 948 O O . PHE A 1 123 ? -23.594 -16.703 -16.875 1 95.31 123 P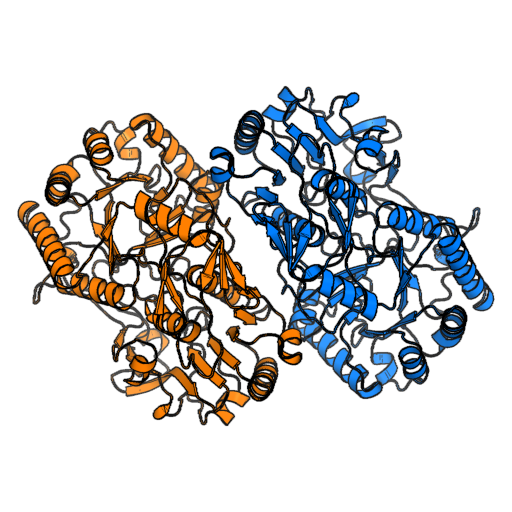HE A O 1
ATOM 955 N N . ASN A 1 124 ? -24.969 -16.312 -15.141 1 95.06 124 ASN A N 1
ATOM 956 C CA . ASN A 1 124 ? -25.047 -14.891 -15.414 1 95.06 124 ASN A CA 1
ATOM 957 C C . ASN A 1 124 ? -23.688 -14.211 -15.297 1 95.06 124 ASN A C 1
ATOM 959 O O . ASN A 1 124 ? -23.469 -13.141 -15.867 1 95.06 124 ASN A O 1
ATOM 963 N N . LEU A 1 125 ? -22.828 -14.891 -14.547 1 96.31 125 LEU A N 1
ATOM 964 C CA . LEU A 1 125 ? -21.5 -14.32 -14.352 1 96.31 125 LEU A CA 1
ATOM 965 C C . LEU A 1 125 ? -20.438 -15.172 -15.023 1 96.31 125 LEU A C 1
ATOM 967 O O . LEU A 1 125 ? -19.266 -15.109 -14.656 1 96.31 125 LEU A O 1
ATOM 971 N N . GLY A 1 126 ? -20.844 -16 -15.938 1 90.44 126 GLY A N 1
ATOM 972 C CA . GLY A 1 126 ? -19.906 -16.797 -16.703 1 90.44 126 GLY A CA 1
ATOM 973 C C . GLY A 1 126 ? -19.5 -18.078 -15.992 1 90.44 126 GLY A C 1
ATOM 974 O O . GLY A 1 126 ? -18.562 -18.766 -16.406 1 90.44 126 GLY A O 1
ATOM 975 N N . GLY A 1 127 ? -20.203 -18.391 -14.93 1 90.81 127 GLY A N 1
ATOM 976 C CA . GLY A 1 127 ? -19.953 -19.641 -14.234 1 90.81 127 GLY A CA 1
ATOM 977 C C . GLY A 1 127 ? -20.859 -20.766 -14.68 1 90.81 127 GLY A C 1
ATOM 978 O O . GLY A 1 127 ? -21.312 -20.781 -15.828 1 90.81 127 GLY A O 1
ATOM 979 N N . ARG A 1 128 ? -20.906 -21.781 -13.93 1 86.81 128 ARG A N 1
ATOM 980 C CA . ARG A 1 128 ? -21.828 -22.906 -14.133 1 86.81 128 ARG A CA 1
ATOM 981 C C . ARG A 1 128 ? -22.281 -23.484 -12.805 1 86.81 128 ARG A C 1
ATOM 983 O O . ARG A 1 128 ? -21.906 -22.984 -11.742 1 86.81 128 ARG A O 1
ATOM 990 N N . ASP A 1 129 ? -23.188 -24.391 -12.875 1 86.56 129 ASP A N 1
ATOM 991 C CA . ASP A 1 129 ? -23.766 -24.969 -11.664 1 86.56 129 ASP A CA 1
ATOM 992 C C . ASP A 1 129 ? -22.875 -26.062 -11.094 1 86.56 129 ASP A C 1
ATOM 994 O O . ASP A 1 129 ? -23.328 -27.203 -10.898 1 86.56 129 ASP A O 1
ATOM 998 N N . PHE A 1 130 ? -21.734 -25.797 -10.656 1 85.38 130 PHE A N 1
ATOM 999 C CA . PHE A 1 130 ? -20.812 -26.781 -10.117 1 85.38 130 PHE A CA 1
ATOM 1000 C C . PHE A 1 130 ? -20.875 -26.828 -8.594 1 85.38 130 PHE A C 1
ATOM 1002 O O . PHE A 1 130 ? -21.609 -26.047 -7.98 1 85.38 130 PHE A O 1
ATOM 1009 N N . HIS A 1 131 ? -20.234 -27.859 -8.109 1 89.94 131 HIS A N 1
ATOM 1010 C CA . HIS A 1 131 ? -20.078 -27.922 -6.664 1 89.94 131 HIS A CA 1
ATOM 1011 C C . HIS A 1 131 ? -18.609 -28.141 -6.277 1 89.94 131 HIS A C 1
ATOM 1013 O O . HIS A 1 131 ? -17.812 -28.578 -7.098 1 89.94 131 HIS A O 1
ATOM 1019 N N . ARG A 1 132 ? -18.297 -27.781 -5.148 1 90.38 132 ARG A N 1
ATOM 1020 C CA . ARG A 1 132 ? -16.953 -28 -4.598 1 90.38 132 ARG A CA 1
ATOM 1021 C C . ARG A 1 132 ? -17.016 -28.312 -3.109 1 90.38 132 ARG A C 1
ATOM 1023 O O . ARG A 1 132 ? -17.938 -27.859 -2.412 1 90.38 132 ARG A O 1
ATOM 1030 N N . ALA A 1 133 ? -15.961 -29.094 -2.697 1 91.5 133 ALA A N 1
ATOM 1031 C CA . ALA A 1 133 ? -15.789 -29.328 -1.267 1 91.5 133 ALA A CA 1
ATOM 1032 C C . ALA A 1 133 ? -15.133 -28.125 -0.589 1 91.5 133 ALA A C 1
ATOM 1034 O O . ALA A 1 133 ? -14.531 -27.281 -1.255 1 91.5 133 ALA A O 1
ATOM 1035 N N . LEU A 1 134 ? -15.336 -28 0.729 1 91.5 134 LEU A N 1
ATOM 1036 C CA . LEU A 1 134 ? -14.625 -26.984 1.484 1 91.5 134 LEU A CA 1
ATOM 1037 C C . LEU A 1 134 ? -13.148 -27.344 1.626 1 91.5 134 LEU A C 1
ATOM 1039 O O . LEU A 1 134 ? -12.297 -26.453 1.724 1 91.5 134 LEU A O 1
ATOM 1043 N N . GLU A 1 135 ? -12.898 -28.594 1.669 1 88.12 135 GLU A N 1
ATOM 1044 C CA . GLU A 1 135 ? -11.555 -29.156 1.71 1 88.12 135 GLU A CA 1
ATOM 1045 C C . GLU A 1 135 ? -11.5 -30.516 1.018 1 88.12 135 GLU A C 1
ATOM 1047 O O . GLU A 1 135 ? -12.414 -31.328 1.164 1 88.12 135 GLU A O 1
ATOM 1052 N N . ARG A 1 136 ? -10.477 -30.703 0.224 1 86.44 136 ARG A N 1
ATOM 1053 C CA . ARG A 1 136 ? -10.289 -31.969 -0.483 1 86.44 136 ARG A CA 1
ATOM 1054 C C . ARG A 1 136 ? -8.82 -32.375 -0.493 1 86.44 136 ARG A C 1
ATOM 1056 O O . ARG A 1 136 ? -7.938 -31.531 -0.649 1 86.44 136 ARG A O 1
ATOM 1063 N N . PHE A 1 137 ? -8.641 -33.781 -0.398 1 82.88 137 PHE A N 1
ATOM 1064 C CA . PHE A 1 137 ? -7.301 -34.312 -0.511 1 82.88 137 PHE A CA 1
ATOM 1065 C C . PHE A 1 137 ? -7.266 -35.438 -1.539 1 82.88 137 PHE A C 1
ATOM 1067 O O . PHE A 1 137 ? -8.211 -36.25 -1.641 1 82.88 137 PHE A O 1
ATOM 1074 N N . ASP A 1 138 ? -6.297 -35.594 -2.371 1 78 138 ASP A N 1
ATOM 1075 C CA . ASP A 1 138 ? -6.082 -36.75 -3.229 1 78 138 ASP A CA 1
ATOM 1076 C C . ASP A 1 138 ? -4.945 -37.625 -2.695 1 78 138 ASP A C 1
ATOM 1078 O O . ASP A 1 138 ? -4.953 -38.844 -2.881 1 78 138 ASP A O 1
ATOM 1082 N N . TYR A 1 139 ? -3.881 -37.031 -2.029 1 68.75 139 TYR A N 1
ATOM 1083 C CA . TYR A 1 139 ? -2.791 -37.781 -1.437 1 68.75 139 TYR A CA 1
ATOM 1084 C C . TYR A 1 139 ? -2.227 -37.062 -0.213 1 68.75 139 TYR A C 1
ATOM 1086 O O . TYR A 1 139 ? -1.923 -35.875 -0.267 1 68.75 139 TYR A O 1
ATOM 1094 N N . ALA A 1 140 ? -1.918 -38.031 0.853 1 62.78 140 ALA A N 1
ATOM 1095 C CA . ALA A 1 140 ? -1.203 -37.688 2.084 1 62.78 140 ALA A CA 1
ATOM 1096 C C . ALA A 1 140 ? -1.591 -36.312 2.586 1 62.78 140 ALA A C 1
ATOM 1098 O O . ALA A 1 140 ? -0.746 -35.562 3.096 1 62.78 140 ALA A O 1
ATOM 1099 N N . ASN A 1 141 ? -2.85 -36.031 2.518 1 60.31 141 ASN A N 1
ATOM 1100 C CA . ASN A 1 141 ? -3.371 -34.75 3.002 1 60.31 141 ASN A CA 1
ATOM 1101 C C . ASN A 1 141 ? -2.676 -33.594 2.33 1 60.31 141 ASN A C 1
ATOM 1103 O O . ASN A 1 141 ? -2.727 -32.469 2.834 1 60.31 141 ASN A O 1
ATOM 1107 N N . GLU A 1 142 ? -1.709 -33.875 1.729 1 58.22 142 GLU A N 1
ATOM 1108 C CA . GLU A 1 142 ? -0.95 -32.75 1.147 1 58.22 142 GLU A CA 1
ATOM 1109 C C . GLU A 1 142 ? -1.705 -32.125 -0.016 1 58.22 142 GLU A C 1
ATOM 1111 O O . GLU A 1 142 ? -1.662 -30.906 -0.199 1 58.22 142 GLU A O 1
ATOM 1116 N N . TRP A 1 143 ? -2.332 -33.125 -0.957 1 58.72 143 TRP A N 1
ATOM 1117 C CA . TRP A 1 143 ? -2.4 -32.531 -2.279 1 58.72 143 TRP A CA 1
ATOM 1118 C C . TRP A 1 143 ? -3.826 -32.562 -2.822 1 58.72 143 TRP A C 1
ATOM 1120 O O . TRP A 1 143 ? -4.621 -33.406 -2.441 1 58.72 143 TRP A O 1
ATOM 1130 N N . ASN A 1 144 ? -4.363 -31.641 -3.611 1 62.62 144 ASN A N 1
ATOM 1131 C CA . ASN A 1 144 ? -5.137 -31.359 -4.812 1 62.62 144 ASN A CA 1
ATOM 1132 C C . ASN A 1 144 ? -6.551 -30.891 -4.473 1 62.62 144 ASN A C 1
ATOM 1134 O O . ASN A 1 144 ? -7.445 -31.719 -4.273 1 62.62 144 ASN A O 1
ATOM 1138 N N . ASN A 1 145 ? -6.688 -29.672 -4.207 1 69.69 145 ASN A N 1
ATOM 1139 C CA . ASN A 1 145 ? -8.016 -29.094 -4.008 1 69.69 145 ASN A CA 1
ATOM 1140 C C . ASN A 1 145 ? -8.602 -28.562 -5.316 1 69.69 145 ASN A C 1
ATOM 1142 O O . ASN A 1 145 ? -9.562 -27.797 -5.301 1 69.69 145 ASN A O 1
ATOM 1146 N N . LEU A 1 146 ? -8.094 -29.141 -6.457 1 78.56 146 LEU A N 1
ATOM 1147 C CA . LEU A 1 146 ? -8.594 -28.828 -7.789 1 78.56 146 LEU A CA 1
ATOM 1148 C C . LEU A 1 146 ? -8.539 -27.328 -8.055 1 78.56 146 LEU A C 1
ATOM 1150 O O . LEU A 1 146 ? -9.398 -26.781 -8.766 1 78.56 146 LEU A O 1
ATOM 1154 N N . GLY A 1 147 ? -7.598 -26.641 -7.309 1 77.38 147 GLY A N 1
ATOM 1155 C CA . GLY A 1 147 ? -7.441 -25.203 -7.52 1 77.38 147 GLY A CA 1
ATOM 1156 C C . GLY A 1 147 ? -8.336 -24.375 -6.621 1 77.38 147 GLY A C 1
ATOM 1157 O O . GLY A 1 147 ? -8.391 -23.156 -6.758 1 77.38 147 GLY A O 1
ATOM 1158 N N . PHE A 1 148 ? -9.062 -25.062 -5.688 1 83.88 148 PHE A N 1
ATOM 1159 C CA . PHE A 1 148 ? -9.898 -24.344 -4.738 1 83.88 148 PHE A CA 1
ATOM 1160 C C . PHE A 1 148 ? -9.172 -24.141 -3.414 1 83.88 148 PHE A C 1
ATOM 1162 O O . PHE A 1 148 ? -8.539 -25.062 -2.898 1 83.88 148 PHE A O 1
ATOM 1169 N N . GLY A 1 149 ? -9.234 -22.938 -2.943 1 84.38 149 GLY A N 1
ATOM 1170 C CA . GLY A 1 149 ? -8.789 -22.75 -1.571 1 84.38 149 GLY A CA 1
ATOM 1171 C C . GLY A 1 149 ? -9.734 -23.359 -0.549 1 84.38 149 GLY A C 1
ATOM 1172 O O . GLY A 1 149 ? -10.938 -23.422 -0.778 1 84.38 149 GLY A O 1
ATOM 1173 N N . ALA A 1 150 ? -9.188 -23.734 0.57 1 87.25 150 ALA A N 1
ATOM 1174 C CA . ALA A 1 150 ? -10.016 -24.281 1.638 1 87.25 150 ALA A CA 1
ATOM 1175 C C . ALA A 1 150 ? -10.938 -23.219 2.225 1 87.25 150 ALA A C 1
ATOM 1177 O O . ALA A 1 150 ? -10.555 -22.047 2.324 1 87.25 150 ALA A O 1
ATOM 1178 N N . ILE A 1 151 ? -12.109 -23.609 2.564 1 91.12 151 ILE A N 1
ATOM 1179 C CA . ILE A 1 151 ? -13.031 -22.75 3.305 1 91.12 151 ILE A CA 1
ATOM 1180 C C . ILE A 1 151 ? -13.164 -23.266 4.738 1 91.12 151 ILE A C 1
ATOM 1182 O O . ILE A 1 151 ? -13.484 -24.438 4.961 1 91.12 151 ILE A O 1
ATOM 1186 N N . ARG A 1 152 ? -12.938 -22.391 5.664 1 91.5 152 ARG A N 1
ATOM 1187 C CA . ARG A 1 152 ? -12.938 -22.781 7.074 1 91.5 152 ARG A CA 1
ATOM 1188 C C . ARG A 1 152 ? -14.234 -22.359 7.75 1 91.5 152 ARG A C 1
ATOM 1190 O O . ARG A 1 152 ? -15.086 -21.703 7.133 1 91.5 152 ARG A O 1
ATOM 1197 N N . ALA A 1 153 ? -14.367 -22.875 8.969 1 94.12 153 ALA A N 1
ATOM 1198 C CA . ALA A 1 153 ? -15.477 -22.484 9.828 1 94.12 153 ALA A CA 1
ATOM 1199 C C . ALA A 1 153 ? -14.992 -22.156 11.242 1 94.12 153 ALA A C 1
ATOM 1201 O O . ALA A 1 153 ? -15.57 -22.609 12.227 1 94.12 153 ALA A O 1
ATOM 1202 N N . ASN A 1 154 ? -13.906 -21.406 11.32 1 92.31 154 ASN A N 1
ATOM 1203 C CA . ASN A 1 154 ? -13.258 -21.156 12.609 1 92.31 154 ASN A CA 1
ATOM 1204 C C . ASN A 1 154 ? -13.188 -19.672 12.93 1 92.31 154 ASN A C 1
ATOM 1206 O O . ASN A 1 154 ? -12.422 -19.25 13.797 1 92.31 154 ASN A O 1
ATOM 1210 N N . GLY A 1 155 ? -13.828 -18.891 12.18 1 92.62 155 GLY A N 1
ATOM 1211 C CA . GLY A 1 155 ? -13.898 -17.469 12.477 1 92.62 155 GLY A CA 1
ATOM 1212 C C . GLY A 1 155 ? -12.75 -16.672 11.875 1 92.62 155 GLY A C 1
ATOM 1213 O O . GLY A 1 155 ? -12.703 -15.445 11.992 1 92.62 155 GLY A O 1
ATOM 1214 N N . SER A 1 156 ? -11.781 -17.281 11.211 1 91.75 156 SER A N 1
ATOM 1215 C CA . SER A 1 156 ? -10.68 -16.578 10.57 1 91.75 156 SER A CA 1
ATOM 1216 C C . SER A 1 156 ? -11.156 -15.836 9.328 1 91.75 156 SER A C 1
ATOM 1218 O O . SER A 1 156 ? -12.32 -15.938 8.938 1 91.75 156 SER A O 1
ATOM 1220 N N . ILE A 1 157 ? -10.289 -15.117 8.68 1 92.69 157 ILE A N 1
ATOM 1221 C CA . ILE A 1 157 ? -10.641 -14.367 7.477 1 92.69 157 ILE A CA 1
ATOM 1222 C C . ILE A 1 157 ? -10.883 -15.344 6.32 1 92.69 157 ILE A C 1
ATOM 1224 O O . ILE A 1 157 ? -11.414 -14.953 5.281 1 92.69 157 ILE A O 1
ATOM 1228 N N . TRP A 1 158 ? -10.523 -16.641 6.504 1 91.12 158 TRP A N 1
ATOM 1229 C CA . TRP A 1 158 ? -10.672 -17.672 5.48 1 91.12 158 TRP A CA 1
ATOM 1230 C C . TRP A 1 158 ? -11.922 -18.516 5.719 1 91.12 158 TRP A C 1
ATOM 1232 O O . TRP A 1 158 ? -12.156 -19.516 5.031 1 91.12 158 TRP A O 1
ATOM 1242 N N . ALA A 1 159 ? -12.711 -18.141 6.703 1 94 159 ALA A N 1
ATOM 1243 C CA . ALA A 1 159 ? -13.891 -18.906 7.113 1 94 159 ALA A CA 1
ATOM 1244 C C . ALA A 1 159 ? -15.172 -18.25 6.609 1 94 159 ALA A C 1
ATOM 1246 O O . ALA A 1 159 ? -15.164 -17.094 6.195 1 94 159 ALA A O 1
ATOM 1247 N N . LEU A 1 160 ? -16.203 -19.047 6.602 1 96.44 160 LEU A N 1
ATOM 1248 C CA . LEU A 1 160 ? -17.547 -18.5 6.441 1 96.44 160 LEU A CA 1
ATOM 1249 C C . LEU A 1 160 ? -17.828 -17.453 7.52 1 96.44 160 LEU A C 1
ATOM 1251 O O . LEU A 1 160 ? -17.453 -17.625 8.672 1 96.44 160 LEU A O 1
ATOM 1255 N N . SER A 1 161 ? -18.547 -16.422 7.121 1 96.94 161 SER A N 1
ATOM 1256 C CA . SER A 1 161 ? -18.656 -15.273 8.008 1 96.94 161 SER A CA 1
ATOM 1257 C C . SER A 1 161 ? -19.969 -15.289 8.773 1 96.94 161 SER A C 1
ATOM 1259 O O . SER A 1 161 ? -20.031 -14.859 9.93 1 96.94 161 SER A O 1
ATOM 1261 N N . VAL A 1 162 ? -21.062 -15.68 8.102 1 96.81 162 VAL A N 1
ATOM 1262 C CA . VAL A 1 162 ? -22.375 -15.531 8.727 1 96.81 162 VAL A CA 1
ATOM 1263 C C . VAL A 1 162 ? -23.328 -16.594 8.188 1 96.81 162 VAL A C 1
ATOM 1265 O O . VAL A 1 162 ? -23.297 -16.906 6.996 1 96.81 162 VAL A O 1
ATOM 1268 N N . PRO A 1 163 ? -24.188 -17.172 9.047 1 97.44 163 PRO A N 1
ATOM 1269 C CA . PRO A 1 163 ? -25.203 -18.109 8.578 1 97.44 163 PRO A CA 1
ATOM 1270 C C . PRO A 1 163 ? -26.469 -17.391 8.078 1 97.44 163 PRO A C 1
ATOM 1272 O O . PRO A 1 163 ? -27.375 -17.109 8.867 1 97.44 163 PRO A O 1
ATOM 1275 N N . ILE A 1 164 ? -26.562 -17.156 6.797 1 97.69 164 ILE A N 1
ATOM 1276 C CA . ILE A 1 164 ? -27.688 -16.422 6.211 1 97.69 164 ILE A CA 1
ATOM 1277 C C . ILE A 1 164 ? -28.25 -17.188 5.023 1 97.69 164 ILE A C 1
ATOM 1279 O O . ILE A 1 164 ? -27.5 -17.844 4.289 1 97.69 164 ILE A O 1
ATOM 1283 N N . GLN A 1 165 ? -29.531 -17.094 4.898 1 97.81 165 GLN A N 1
ATOM 1284 C CA . GLN A 1 165 ? -30.219 -17.625 3.727 1 97.81 165 GLN A CA 1
ATOM 1285 C C . GLN A 1 165 ? -30.766 -16.5 2.852 1 97.81 165 GLN A C 1
ATOM 1287 O O . GLN A 1 165 ? -31.562 -15.688 3.312 1 97.81 165 GLN A O 1
ATOM 1292 N N . THR A 1 166 ? -30.297 -16.438 1.652 1 98.19 166 THR A N 1
ATOM 1293 C CA . THR A 1 166 ? -30.812 -15.461 0.694 1 98.19 166 THR A CA 1
ATOM 1294 C C . THR A 1 166 ? -31.969 -16.047 -0.106 1 98.19 166 THR A C 1
ATOM 1296 O O . THR A 1 166 ? -32.125 -17.266 -0.161 1 98.19 166 THR A O 1
ATOM 1299 N N . PRO A 1 167 ? -32.844 -15.188 -0.702 1 97.81 167 PRO A N 1
ATOM 1300 C CA . PRO A 1 167 ? -33.906 -15.742 -1.555 1 97.81 167 PRO A CA 1
ATOM 1301 C C . PRO A 1 167 ? -33.375 -16.609 -2.682 1 97.81 167 PRO A C 1
ATOM 1303 O O . PRO A 1 167 ? -32.312 -16.297 -3.256 1 97.81 167 PRO A O 1
ATOM 1306 N N . PRO A 1 168 ? -34.062 -17.703 -3.012 1 96.38 168 PRO A N 1
ATOM 1307 C CA . PRO A 1 168 ? -33.562 -18.641 -4.027 1 96.38 168 PRO A CA 1
ATOM 1308 C C . PRO A 1 168 ? -33.281 -17.953 -5.367 1 96.38 168 PRO A C 1
ATOM 1310 O O . PRO A 1 168 ? -32.344 -18.359 -6.078 1 96.38 168 PRO A O 1
ATOM 1313 N N . THR A 1 169 ? -34 -16.922 -5.711 1 96.81 169 THR A N 1
ATOM 1314 C CA . THR A 1 169 ? -33.844 -16.25 -7 1 96.81 169 THR A CA 1
ATOM 1315 C C . THR A 1 169 ? -32.562 -15.461 -7.039 1 96.81 169 THR A C 1
ATOM 1317 O O . THR A 1 169 ? -32.094 -15.078 -8.109 1 96.81 169 THR A O 1
ATOM 1320 N N . ASN A 1 170 ? -32 -15.188 -5.887 1 98.12 170 ASN A N 1
ATOM 1321 C CA . ASN A 1 170 ? -30.797 -14.375 -5.812 1 98.12 170 ASN A CA 1
ATOM 1322 C C . ASN A 1 170 ? -29.578 -15.211 -5.41 1 98.12 170 ASN A C 1
ATOM 1324 O O . ASN A 1 170 ? -28.453 -14.734 -5.461 1 98.12 170 ASN A O 1
ATOM 1328 N N . CYS A 1 171 ? -29.797 -16.438 -5.023 1 97.69 171 CYS A N 1
ATOM 1329 C CA . CYS A 1 171 ? -28.734 -17.266 -4.473 1 97.69 171 CYS A CA 1
ATOM 1330 C C . CYS A 1 171 ? -27.844 -17.828 -5.582 1 97.69 171 CYS A C 1
ATOM 1332 O O . CYS A 1 171 ? -28.312 -18.562 -6.449 1 97.69 171 CYS A O 1
ATOM 1334 N N . LEU A 1 172 ? -26.594 -17.484 -5.531 1 97.69 172 LEU A N 1
ATOM 1335 C CA . LEU A 1 172 ? -25.609 -17.984 -6.484 1 97.69 172 LEU A CA 1
ATOM 1336 C C . LEU A 1 172 ? -25.078 -19.344 -6.059 1 97.69 172 LEU A C 1
ATOM 1338 O O . LEU A 1 172 ? -24.781 -20.203 -6.902 1 97.69 172 LEU A O 1
ATOM 1342 N N . ALA A 1 173 ? -24.875 -19.531 -4.742 1 98.06 173 ALA A N 1
ATOM 1343 C CA . ALA A 1 173 ? -24.328 -20.766 -4.211 1 98.06 173 ALA A CA 1
ATOM 1344 C C . ALA A 1 173 ? -24.781 -21 -2.77 1 98.06 173 ALA A C 1
ATOM 1346 O O . ALA A 1 173 ? -24.969 -20.031 -2.016 1 98.06 173 ALA A O 1
ATOM 1347 N N . ASN A 1 174 ? -24.875 -22.25 -2.436 1 98 174 ASN A N 1
ATOM 1348 C CA . ASN A 1 174 ? -25.281 -22.656 -1.092 1 98 174 ASN A CA 1
ATOM 1349 C C . ASN A 1 174 ? -24.234 -23.547 -0.433 1 98 174 ASN A C 1
ATOM 1351 O O . ASN A 1 174 ? -23.562 -24.312 -1.112 1 98 174 ASN A O 1
ATOM 1355 N N . LEU A 1 175 ? -24.125 -23.359 0.84 1 98.12 175 LEU A N 1
ATOM 1356 C CA . LEU A 1 175 ? -23.5 -24.391 1.664 1 98.12 175 LEU A CA 1
ATOM 1357 C C . LEU A 1 175 ? -24.469 -25.531 1.935 1 98.12 175 LEU A C 1
ATOM 1359 O O . LEU A 1 175 ? -25.578 -25.312 2.408 1 98.12 175 LEU A O 1
ATOM 1363 N N . THR A 1 176 ? -24.031 -26.719 1.654 1 96.88 176 THR A N 1
ATOM 1364 C CA . THR A 1 176 ? -24.859 -27.891 1.901 1 96.88 176 THR A CA 1
ATOM 1365 C C . THR A 1 176 ? -24.172 -28.844 2.869 1 96.88 176 THR A C 1
ATOM 1367 O O . THR A 1 176 ? -22.953 -29.016 2.814 1 96.88 176 THR A O 1
ATOM 1370 N N . LEU A 1 177 ? -24.891 -29.328 3.746 1 94.62 177 LEU A N 1
ATOM 1371 C CA . LEU A 1 177 ? -24.484 -30.344 4.703 1 94.62 177 LEU A CA 1
ATOM 1372 C C . LEU A 1 177 ? -25.328 -31.609 4.531 1 94.62 177 LEU A C 1
ATOM 1374 O O . LEU A 1 177 ? -26.531 -31.594 4.738 1 94.62 177 LEU A O 1
ATOM 1378 N N . GLN A 1 178 ? -24.672 -32.656 4.148 1 86.94 178 GLN A N 1
ATOM 1379 C CA . GLN A 1 178 ? -25.328 -33.938 3.914 1 86.94 178 GLN A CA 1
ATOM 1380 C C . GLN A 1 178 ? -26.516 -33.781 2.949 1 86.94 178 GLN A C 1
ATOM 1382 O O . GLN A 1 178 ? -27.609 -34.25 3.221 1 86.94 178 GLN A O 1
ATOM 1387 N N . GLY A 1 179 ? -26.312 -32.969 1.997 1 87.69 179 GLY A N 1
ATOM 1388 C CA . GLY A 1 179 ? -27.266 -32.844 0.908 1 87.69 179 GLY A CA 1
ATOM 1389 C C . GLY A 1 179 ? -28.328 -31.781 1.163 1 87.69 179 GLY A C 1
ATOM 1390 O O . GLY A 1 179 ? -29.156 -31.5 0.294 1 87.69 179 GLY A O 1
ATOM 1391 N N . LYS A 1 180 ? -28.344 -31.219 2.297 1 93.81 180 LYS A N 1
ATOM 1392 C CA . LYS A 1 180 ? -29.344 -30.188 2.629 1 93.81 180 LYS A CA 1
ATOM 1393 C C . LYS A 1 180 ? -28.719 -28.797 2.67 1 93.81 180 LYS A C 1
ATOM 1395 O O . LYS A 1 180 ? -27.594 -28.641 3.176 1 93.81 180 LYS A O 1
ATOM 1400 N N . ILE A 1 181 ? -29.5 -27.938 2.115 1 96.25 181 ILE A N 1
ATOM 1401 C CA . ILE A 1 181 ? -29.031 -26.547 2.135 1 96.25 181 ILE A CA 1
ATOM 1402 C C . ILE A 1 181 ? -28.984 -26.047 3.574 1 96.25 181 ILE A C 1
ATOM 1404 O O . ILE A 1 181 ? -29.969 -26.156 4.309 1 96.25 181 ILE A O 1
ATOM 1408 N N . HIS A 1 182 ? -27.859 -25.516 3.943 1 96.88 182 HIS A N 1
ATOM 1409 C CA . HIS A 1 182 ? -27.703 -24.984 5.293 1 96.88 182 HIS A CA 1
ATOM 1410 C C . HIS A 1 182 ? -27.781 -23.453 5.297 1 96.88 182 HIS A C 1
ATOM 1412 O O . HIS A 1 182 ? -28.562 -22.875 6.062 1 96.88 182 HIS A O 1
ATOM 1418 N N . CYS A 1 183 ? -27.016 -22.828 4.484 1 96.94 183 CYS A N 1
ATOM 1419 C CA . CYS A 1 183 ? -27.047 -21.375 4.309 1 96.94 183 CYS A CA 1
ATOM 1420 C C . CYS A 1 183 ? -26.484 -20.984 2.951 1 96.94 183 CYS A C 1
ATOM 1422 O O . CYS A 1 183 ? -26.047 -21.844 2.176 1 96.94 183 CYS A O 1
ATOM 1424 N N . SER A 1 184 ? -26.609 -19.656 2.643 1 98.25 184 SER A N 1
ATOM 1425 C CA . SER A 1 184 ? -26.094 -19.172 1.371 1 98.25 184 SER A CA 1
ATOM 1426 C C . SER A 1 184 ? -24.594 -18.891 1.448 1 98.25 184 SER A C 1
ATOM 1428 O O . SER A 1 184 ? -24.094 -18.438 2.48 1 98.25 184 SER A O 1
ATOM 1430 N N . TYR A 1 185 ? -23.859 -19.188 0.382 1 98 185 TYR A N 1
ATOM 1431 C CA . TYR A 1 185 ? -22.438 -18.891 0.267 1 98 185 TYR A CA 1
ATOM 1432 C C . TYR A 1 185 ? -22.219 -17.641 -0.583 1 98 185 TYR A C 1
ATOM 1434 O O . TYR A 1 185 ? -21.297 -16.859 -0.315 1 98 185 TYR A O 1
ATOM 1442 N N . ALA A 1 186 ? -23 -17.453 -1.583 1 98.38 186 ALA A N 1
ATOM 1443 C CA . ALA A 1 186 ? -22.906 -16.297 -2.469 1 98.38 186 ALA A CA 1
ATOM 1444 C C . ALA A 1 186 ? -24.281 -15.914 -3.016 1 98.38 186 ALA A C 1
ATOM 1446 O O . ALA A 1 186 ? -25.156 -16.766 -3.139 1 98.38 186 ALA A O 1
ATOM 1447 N N . ALA A 1 187 ? -24.406 -14.656 -3.346 1 98.75 187 ALA A N 1
ATOM 1448 C CA . ALA A 1 187 ? -25.688 -14.164 -3.867 1 98.75 187 ALA A CA 1
ATOM 1449 C C . ALA A 1 187 ? -25.469 -13 -4.832 1 98.75 187 ALA A C 1
ATOM 1451 O O . ALA A 1 187 ? -24.422 -12.336 -4.797 1 98.75 187 ALA A O 1
ATOM 1452 N N . LEU A 1 188 ? -26.344 -12.836 -5.754 1 98.69 188 LEU A N 1
ATOM 1453 C CA . LEU A 1 188 ? -26.391 -11.758 -6.73 1 98.69 188 LEU A CA 1
ATOM 1454 C C . LEU A 1 188 ? -27.719 -11.023 -6.656 1 98.69 188 LEU A C 1
ATOM 1456 O O . LEU A 1 188 ? -28.781 -11.609 -6.895 1 98.69 188 LEU A O 1
ATOM 1460 N N . PHE A 1 189 ? -27.719 -9.742 -6.227 1 98.44 189 PHE A N 1
ATOM 1461 C CA . PHE A 1 189 ? -28.922 -8.922 -6.133 1 98.44 189 PHE A CA 1
ATOM 1462 C C . PHE A 1 189 ? -28.938 -7.852 -7.219 1 98.44 189 PHE A C 1
ATOM 1464 O O . PHE A 1 189 ? -27.969 -7.102 -7.371 1 98.44 189 PHE A O 1
ATOM 1471 N N . ASP A 1 190 ? -30.016 -7.777 -7.949 1 97.75 190 ASP A N 1
ATOM 1472 C CA . ASP A 1 190 ? -30.172 -6.762 -8.984 1 97.75 190 ASP A CA 1
ATOM 1473 C C . ASP A 1 190 ? -31.297 -5.789 -8.641 1 97.75 190 ASP A C 1
ATOM 1475 O O . ASP A 1 190 ? -32.406 -6.207 -8.336 1 97.75 190 ASP A O 1
ATOM 1479 N N . TRP A 1 191 ? -30.906 -4.633 -8.586 1 96.94 191 TRP A N 1
ATOM 1480 C CA . TRP A 1 191 ? -31.844 -3.52 -8.508 1 96.94 191 TRP A CA 1
ATOM 1481 C C . TRP A 1 191 ? -31.859 -2.723 -9.805 1 96.94 191 TRP A C 1
ATOM 1483 O O . TRP A 1 191 ? -31.219 -3.1 -10.781 1 96.94 191 TRP A O 1
ATOM 1493 N N . ASP A 1 192 ? -32.688 -1.693 -9.953 1 95.31 192 ASP A N 1
ATOM 1494 C CA . ASP A 1 192 ? -32.844 -0.939 -11.188 1 95.31 192 ASP A CA 1
ATOM 1495 C C . ASP A 1 192 ? -31.5 -0.322 -11.617 1 95.31 192 ASP A C 1
ATOM 1497 O O . ASP A 1 192 ? -31.047 -0.528 -12.75 1 95.31 192 ASP A O 1
ATOM 1501 N N . GLN A 1 193 ? -30.859 0.292 -10.672 1 96.75 193 GLN A N 1
ATOM 1502 C CA . GLN A 1 193 ? -29.656 1.033 -11.023 1 96.75 193 GLN A CA 1
ATOM 1503 C C . GLN A 1 193 ? -28.438 0.503 -10.273 1 96.75 193 GLN A C 1
ATOM 1505 O O . GLN A 1 193 ? -27.438 1.208 -10.117 1 96.75 193 GLN A O 1
ATOM 1510 N N . ALA A 1 194 ? -28.562 -0.707 -9.742 1 98.06 194 ALA A N 1
ATOM 1511 C CA . ALA A 1 194 ? -27.438 -1.244 -8.977 1 98.06 194 ALA A CA 1
ATOM 1512 C C . ALA A 1 194 ? -27.438 -2.77 -9 1 98.06 194 ALA A C 1
ATOM 1514 O O . ALA A 1 194 ? -28.484 -3.393 -9.18 1 98.06 194 ALA A O 1
ATOM 1515 N N . SER A 1 195 ? -26.328 -3.348 -8.914 1 98.62 195 SER A N 1
ATOM 1516 C CA . SER A 1 195 ? -26.156 -4.777 -8.68 1 98.62 195 SER A CA 1
ATOM 1517 C C . SER A 1 195 ? -25.203 -5.035 -7.52 1 98.62 195 SER A C 1
ATOM 1519 O O . SER A 1 195 ? -24.234 -4.293 -7.324 1 98.62 195 SER A O 1
ATOM 1521 N N . ILE A 1 196 ? -25.516 -6.055 -6.727 1 98.69 196 ILE A N 1
ATOM 1522 C CA . ILE A 1 196 ? -24.719 -6.426 -5.566 1 98.69 196 ILE A CA 1
ATOM 1523 C C . ILE A 1 196 ? -24.297 -7.887 -5.68 1 98.69 196 ILE A C 1
ATOM 1525 O O . ILE A 1 196 ? -25.125 -8.773 -5.902 1 98.69 196 ILE A O 1
ATOM 1529 N N . LEU A 1 197 ? -23.016 -8.133 -5.613 1 98.88 197 LEU A N 1
ATOM 1530 C CA . LEU A 1 197 ? -22.469 -9.477 -5.52 1 98.88 197 LEU A CA 1
ATOM 1531 C C . LEU A 1 197 ? -21.906 -9.742 -4.121 1 98.88 197 LEU A C 1
ATOM 1533 O O . LEU A 1 197 ? -21.062 -8.992 -3.629 1 98.88 197 LEU A O 1
ATOM 1537 N N . TRP A 1 198 ? -22.438 -10.758 -3.484 1 98.75 198 TRP A N 1
ATOM 1538 C CA . TRP A 1 198 ? -22.062 -11.039 -2.104 1 98.75 198 TRP A CA 1
ATOM 1539 C C . TRP A 1 198 ? -21.438 -12.422 -1.982 1 98.75 198 TRP A C 1
ATOM 1541 O O . TRP A 1 198 ? -21.906 -13.383 -2.584 1 98.75 198 TRP A O 1
ATOM 1551 N N . PHE A 1 199 ? -20.312 -12.555 -1.239 1 98.56 199 PHE A N 1
ATOM 1552 C CA . PHE A 1 199 ? -19.719 -13.828 -0.829 1 98.56 199 PHE A CA 1
ATOM 1553 C C . PHE A 1 199 ? -19.609 -13.898 0.688 1 98.56 199 PHE A C 1
ATOM 1555 O O . PHE A 1 199 ? -19.156 -12.945 1.331 1 98.56 199 PHE A O 1
ATOM 1562 N N . ASN A 1 200 ? -19.875 -15.023 1.257 1 98.38 200 ASN A N 1
ATOM 1563 C CA . ASN A 1 200 ? -19.953 -15.25 2.695 1 98.38 200 ASN A CA 1
ATOM 1564 C C . ASN A 1 200 ? -18.578 -15.586 3.273 1 98.38 200 ASN A C 1
ATOM 1566 O O . ASN A 1 200 ? -18.422 -16.562 4.008 1 98.38 200 ASN A O 1
ATOM 1570 N N . ARG A 1 201 ? -17.562 -14.805 2.898 1 96.12 201 ARG A N 1
ATOM 1571 C CA . ARG A 1 201 ? -16.188 -14.891 3.361 1 96.12 201 ARG A CA 1
ATOM 1572 C C . ARG A 1 201 ? -15.508 -13.531 3.32 1 96.12 201 ARG A C 1
ATOM 1574 O O . ARG A 1 201 ? -15.594 -12.82 2.314 1 96.12 201 ARG A O 1
ATOM 1581 N N . PRO A 1 202 ? -14.781 -13.188 4.391 1 95.69 202 PRO A N 1
ATOM 1582 C CA . PRO A 1 202 ? -14.141 -11.867 4.41 1 95.69 202 PRO A CA 1
ATOM 1583 C C . PRO A 1 202 ? -13.219 -11.633 3.215 1 95.69 202 PRO A C 1
ATOM 1585 O O . PRO A 1 202 ? -13.164 -10.531 2.676 1 95.69 202 PRO A O 1
ATOM 1588 N N . VAL A 1 203 ? -12.57 -12.688 2.727 1 94.62 203 VAL A N 1
ATOM 1589 C CA . VAL A 1 203 ? -11.633 -12.531 1.615 1 94.62 203 VAL A CA 1
ATOM 1590 C C . VAL A 1 203 ? -12.32 -12.906 0.305 1 94.62 203 VAL A C 1
ATOM 1592 O O . VAL A 1 203 ? -11.68 -12.961 -0.747 1 94.62 203 VAL A O 1
ATOM 1595 N N . GLY A 1 204 ? -13.625 -13.211 0.3 1 95.19 204 GLY A N 1
ATOM 1596 C CA . GLY A 1 204 ? -14.281 -13.695 -0.905 1 95.19 204 GLY A CA 1
ATOM 1597 C C . GLY A 1 204 ? -13.609 -14.922 -1.494 1 95.19 204 GLY A C 1
ATOM 1598 O O . GLY A 1 204 ? -13.117 -15.781 -0.758 1 95.19 204 GLY A O 1
ATOM 1599 N N . PRO A 1 205 ? -13.75 -15.086 -2.736 1 93.56 205 PRO A N 1
ATOM 1600 C CA . PRO A 1 205 ? -13.141 -16.266 -3.365 1 93.56 205 PRO A CA 1
ATOM 1601 C C . PRO A 1 205 ? -11.789 -15.961 -3.994 1 93.56 205 PRO A C 1
ATOM 1603 O O . PRO A 1 205 ? -11.484 -16.453 -5.082 1 93.56 205 PRO A O 1
ATOM 1606 N N . ILE A 1 206 ? -10.914 -15.156 -3.354 1 92.31 206 ILE A N 1
ATOM 1607 C CA . ILE A 1 206 ? -9.672 -14.672 -3.939 1 92.31 206 ILE A CA 1
ATOM 1608 C C . ILE A 1 206 ? -8.711 -15.836 -4.148 1 92.31 206 ILE A C 1
ATOM 1610 O O . ILE A 1 206 ? -7.703 -15.703 -4.852 1 92.31 206 ILE A O 1
ATOM 1614 N N . ASP A 1 207 ? -8.969 -17.016 -3.551 1 88.69 207 ASP A N 1
ATOM 1615 C CA . ASP A 1 207 ? -8.078 -18.172 -3.588 1 88.69 207 ASP A CA 1
ATOM 1616 C C . ASP A 1 207 ? -8.672 -19.297 -4.426 1 88.69 207 ASP A C 1
ATOM 1618 O O . ASP A 1 207 ? -8.281 -20.453 -4.285 1 88.69 207 ASP A O 1
ATOM 1622 N N . SER A 1 208 ? -9.672 -18.906 -5.301 1 87.12 208 SER A N 1
ATOM 1623 C CA . SER A 1 208 ? -10.359 -19.938 -6.066 1 87.12 208 SER A CA 1
ATOM 1624 C C . SER A 1 208 ? -10.703 -19.453 -7.473 1 87.12 208 SER A C 1
ATOM 1626 O O . SER A 1 208 ? -10.758 -18.25 -7.719 1 87.12 208 SER A O 1
ATOM 1628 N N . PHE A 1 209 ? -10.992 -20.391 -8.367 1 84.81 209 PHE A N 1
ATOM 1629 C CA . PHE A 1 209 ? -11.398 -20.078 -9.734 1 84.81 209 PHE A CA 1
ATOM 1630 C C . PHE A 1 209 ? -12.688 -19.266 -9.75 1 84.81 209 PHE A C 1
ATOM 1632 O O . PHE A 1 209 ? -12.984 -18.578 -10.719 1 84.81 209 PHE A O 1
ATOM 1639 N N . GLU A 1 210 ? -13.352 -19.344 -8.609 1 91.31 210 GLU A N 1
ATOM 1640 C CA . GLU A 1 210 ? -14.617 -18.625 -8.492 1 91.31 210 GLU A CA 1
ATOM 1641 C C . GLU A 1 210 ? -14.406 -17.125 -8.609 1 91.31 210 GLU A C 1
ATOM 1643 O O . GLU A 1 210 ? -15.359 -16.375 -8.836 1 91.31 210 GLU A O 1
ATOM 1648 N N . TRP A 1 211 ? -13.156 -16.75 -8.508 1 94.25 211 TRP A N 1
ATOM 1649 C CA . TRP A 1 211 ? -12.828 -15.336 -8.641 1 94.25 211 TRP A CA 1
ATOM 1650 C C . TRP A 1 211 ? -13.227 -14.812 -10.016 1 94.25 211 TRP A C 1
ATOM 1652 O O . TRP A 1 211 ? -13.516 -13.625 -10.172 1 94.25 211 TRP A O 1
ATOM 1662 N N . ARG A 1 212 ? -13.375 -15.664 -11.008 1 94.94 212 ARG A N 1
ATOM 1663 C CA . ARG A 1 212 ? -13.812 -15.281 -12.344 1 94.94 212 ARG A CA 1
ATOM 1664 C C . ARG A 1 212 ? -15.195 -14.641 -12.312 1 94.94 212 ARG A C 1
ATOM 1666 O O . ARG A 1 212 ? -15.492 -13.734 -13.094 1 94.94 212 ARG A O 1
ATOM 1673 N N . LEU A 1 213 ? -16.031 -15.086 -11.344 1 96.88 213 LEU A N 1
ATOM 1674 C CA . LEU A 1 213 ? -17.359 -14.484 -11.188 1 96.88 213 LEU A CA 1
ATOM 1675 C C . LEU A 1 213 ? -17.25 -13.016 -10.812 1 96.88 213 LEU A C 1
ATOM 1677 O O . LEU A 1 213 ? -17.984 -12.18 -11.336 1 96.88 213 LEU A O 1
ATOM 1681 N N . VAL A 1 214 ? -16.297 -12.734 -9.984 1 97.62 214 VAL A N 1
ATOM 1682 C CA . VAL A 1 214 ? -16.062 -11.359 -9.547 1 97.62 214 VAL A CA 1
ATOM 1683 C C . VAL A 1 214 ? -15.516 -10.531 -10.703 1 97.62 214 VAL A C 1
ATOM 1685 O O . VAL A 1 214 ? -15.961 -9.406 -10.945 1 97.62 214 VAL A O 1
ATOM 1688 N N . GLU A 1 215 ? -14.586 -11.125 -11.453 1 97.62 215 GLU A N 1
ATOM 1689 C CA . GLU A 1 215 ? -14.016 -10.445 -12.609 1 97.62 215 GLU A CA 1
ATOM 1690 C C . GLU A 1 215 ? -15.086 -10.117 -13.641 1 97.62 215 GLU A C 1
ATOM 1692 O O . GLU A 1 215 ? -15.102 -9.016 -14.203 1 97.62 215 GLU A O 1
ATOM 1697 N N . ASN A 1 216 ? -15.961 -11.039 -13.867 1 98.12 216 ASN A N 1
ATOM 1698 C CA . ASN A 1 216 ? -17.031 -10.82 -14.828 1 98.12 216 ASN A CA 1
ATOM 1699 C C . ASN A 1 216 ? -18.031 -9.781 -14.328 1 98.12 216 ASN A C 1
ATOM 1701 O O . ASN A 1 216 ? -18.578 -9 -15.117 1 98.12 216 ASN A O 1
ATOM 1705 N N . PHE A 1 217 ? -18.25 -9.82 -13.031 1 98.5 217 PHE A N 1
ATOM 1706 C CA . PHE A 1 217 ? -19.094 -8.789 -12.438 1 98.5 217 PHE A CA 1
ATOM 1707 C C . PHE A 1 217 ? -18.516 -7.402 -12.695 1 98.5 217 PHE A C 1
ATOM 1709 O O . PHE A 1 217 ? -19.25 -6.473 -13.023 1 98.5 217 PHE A O 1
ATOM 1716 N N . PHE A 1 218 ? -17.188 -7.281 -12.617 1 97.88 218 PHE A N 1
ATOM 1717 C CA . PHE A 1 218 ? -16.5 -6.02 -12.852 1 97.88 218 PHE A CA 1
ATOM 1718 C C . PHE A 1 218 ? -16.578 -5.625 -14.328 1 97.88 218 PHE A C 1
ATOM 1720 O O . PHE A 1 218 ? -16.875 -4.473 -14.648 1 97.88 218 PHE A O 1
ATOM 1727 N N . SER A 1 219 ? -16.328 -6.543 -15.164 1 97.5 219 SER A N 1
ATOM 1728 C CA . SER A 1 219 ? -15.93 -6.191 -16.516 1 97.5 219 SER A CA 1
ATOM 1729 C C . SER A 1 219 ? -17.141 -6.148 -17.453 1 97.5 219 SER A C 1
ATOM 1731 O O . SER A 1 219 ? -17.125 -5.457 -18.469 1 97.5 219 SER A O 1
ATOM 1733 N N . SER A 1 220 ? -18.234 -6.949 -17.047 1 97.5 220 SER A N 1
ATOM 1734 C CA . SER A 1 220 ? -19.188 -7.125 -18.141 1 97.5 220 SER A CA 1
ATOM 1735 C C . SER A 1 220 ? -20.609 -7.215 -17.625 1 97.5 220 SER A C 1
ATOM 1737 O O . SER A 1 220 ? -21.578 -7.02 -18.375 1 97.5 220 SER A O 1
ATOM 1739 N N . TYR A 1 221 ? -20.844 -7.641 -16.391 1 98.31 221 TYR A N 1
ATOM 1740 C CA . TYR A 1 221 ? -22.203 -7.855 -15.914 1 98.31 221 TYR A CA 1
ATOM 1741 C C . TYR A 1 221 ? -23.016 -6.57 -15.984 1 98.31 221 TYR A C 1
ATOM 1743 O O . TYR A 1 221 ? -22.609 -5.539 -15.453 1 98.31 221 TYR A O 1
ATOM 1751 N N . ARG A 1 222 ? -24.156 -6.59 -16.75 1 97.88 222 ARG A N 1
ATOM 1752 C CA . ARG A 1 222 ? -25.062 -5.465 -16.938 1 97.88 222 ARG A CA 1
ATOM 1753 C C . ARG A 1 222 ? -24.312 -4.227 -17.422 1 97.88 222 ARG A C 1
ATOM 1755 O O . ARG A 1 222 ? -24.578 -3.119 -16.953 1 97.88 222 ARG A O 1
ATOM 1762 N N . PHE A 1 223 ? -23.391 -4.441 -18.375 1 96.31 223 PHE A N 1
ATOM 1763 C CA . PHE A 1 223 ? -22.5 -3.381 -18.844 1 96.31 223 PHE A CA 1
ATOM 1764 C C . PHE A 1 223 ? -23.281 -2.299 -19.578 1 96.31 223 PHE A C 1
ATOM 1766 O O . PHE A 1 223 ? -22.797 -1.179 -19.734 1 96.31 223 PHE A O 1
ATOM 1773 N N . ASP A 1 224 ? -24.531 -2.486 -20 1 95.56 224 ASP A N 1
ATOM 1774 C CA . ASP A 1 224 ? -25.328 -1.479 -20.672 1 95.56 224 ASP A CA 1
ATOM 1775 C C . ASP A 1 224 ? -25.891 -0.466 -19.672 1 95.56 224 ASP A C 1
ATOM 1777 O O . ASP A 1 224 ? -26.203 0.672 -20.031 1 95.56 224 ASP A O 1
ATOM 1781 N N . ASP A 1 225 ? -25.984 -0.928 -18.391 1 95.88 225 ASP A N 1
ATOM 1782 C CA . ASP A 1 225 ? -26.703 -0.119 -17.422 1 95.88 225 ASP A CA 1
ATOM 1783 C C . ASP A 1 225 ? -25.781 0.336 -16.281 1 95.88 225 ASP A C 1
ATOM 1785 O O . ASP A 1 225 ? -26.078 1.321 -15.602 1 95.88 225 ASP A O 1
ATOM 1789 N N . LEU A 1 226 ? -24.781 -0.447 -16.062 1 97.44 226 LEU A N 1
ATOM 1790 C CA . LEU A 1 226 ? -23.984 -0.237 -14.867 1 97.44 226 LEU A CA 1
ATOM 1791 C C . LEU A 1 226 ? -22.516 -0.067 -15.211 1 97.44 226 LEU A C 1
ATOM 1793 O O . LEU A 1 226 ? -22.078 -0.437 -16.297 1 97.44 226 LEU A O 1
ATOM 1797 N N . PRO A 1 227 ? -21.766 0.559 -14.297 1 95.19 227 PRO A N 1
ATOM 1798 C CA . PRO A 1 227 ? -20.328 0.762 -14.547 1 95.19 227 PRO A CA 1
ATOM 1799 C C . PRO A 1 227 ? -19.562 -0.551 -14.656 1 95.19 227 PRO A C 1
ATOM 1801 O O . PRO A 1 227 ? -19.875 -1.512 -13.945 1 95.19 227 PRO A O 1
ATOM 1804 N N . CYS A 1 228 ? -18.594 -0.546 -15.547 1 96.25 228 CYS A N 1
ATOM 1805 C CA . CYS A 1 228 ? -17.688 -1.678 -15.711 1 96.25 228 CYS A CA 1
ATOM 1806 C C . CYS A 1 228 ? -16.234 -1.22 -15.695 1 96.25 228 CYS A C 1
ATOM 1808 O O . CYS A 1 228 ? -15.938 -0.055 -15.977 1 96.25 228 CYS A O 1
ATOM 1810 N N . GLN A 1 229 ? -15.398 -2.02 -15.32 1 96.44 229 GLN A N 1
ATOM 1811 C CA . GLN A 1 229 ? -13.953 -1.812 -15.32 1 96.44 229 GLN A CA 1
ATOM 1812 C C . GLN A 1 229 ? -13.242 -2.914 -16.094 1 96.44 229 GLN A C 1
ATOM 1814 O O . GLN A 1 229 ? -13.617 -4.086 -16.016 1 96.44 229 GLN A O 1
ATOM 1819 N N . PRO A 1 230 ? -12.234 -2.568 -16.891 1 96.88 230 PRO A N 1
ATOM 1820 C CA . PRO A 1 230 ? -11.508 -3.588 -17.641 1 96.88 230 PRO A CA 1
ATOM 1821 C C . PRO A 1 230 ? -10.75 -4.562 -16.75 1 96.88 230 PRO A C 1
ATOM 1823 O O . PRO A 1 230 ? -10.203 -4.16 -15.719 1 96.88 230 PRO A O 1
ATOM 1826 N N . VAL A 1 231 ? -10.742 -5.82 -17.156 1 97.12 231 VAL A N 1
ATOM 1827 C CA . VAL A 1 231 ? -10.047 -6.887 -16.438 1 97.12 231 VAL A CA 1
ATOM 1828 C C . VAL A 1 231 ? -8.922 -7.438 -17.312 1 97.12 231 VAL A C 1
ATOM 1830 O O . VAL A 1 231 ? -9.141 -7.758 -18.484 1 97.12 231 VAL A O 1
ATOM 1833 N N . LEU A 1 232 ? -7.691 -7.52 -16.75 1 96.69 232 LEU A N 1
ATOM 1834 C CA . LEU A 1 232 ? -6.543 -8.141 -17.391 1 96.69 232 LEU A CA 1
ATOM 1835 C C . LEU A 1 232 ? -6.609 -9.656 -17.281 1 96.69 232 LEU A C 1
ATOM 1837 O O . LEU A 1 232 ? -6.668 -10.195 -16.172 1 96.69 232 LEU A O 1
ATOM 1841 N N . LYS A 1 233 ? -6.535 -10.312 -18.359 1 96 233 LYS A N 1
ATOM 1842 C CA . LYS A 1 233 ? -6.637 -11.773 -18.344 1 96 233 LYS A CA 1
ATOM 1843 C C . LYS A 1 233 ? -5.289 -12.406 -18.016 1 96 233 LYS A C 1
ATOM 1845 O O . LYS A 1 233 ? -4.238 -11.859 -18.359 1 96 233 LYS A O 1
ATOM 1850 N N . GLU A 1 234 ? -5.422 -13.523 -17.438 1 94.75 234 GLU A N 1
ATOM 1851 C CA . GLU A 1 234 ? -4.234 -14.32 -17.141 1 94.75 234 GLU A CA 1
ATOM 1852 C C . GLU A 1 234 ? -3.805 -15.141 -18.344 1 94.75 234 GLU A C 1
ATOM 1854 O O . GLU A 1 234 ? -2.688 -15.664 -18.375 1 94.75 234 GLU A O 1
ATOM 1859 N N . ILE A 1 235 ? -4.68 -15.297 -19.312 1 97.31 235 ILE A N 1
ATOM 1860 C CA . ILE A 1 235 ? -4.379 -15.984 -20.562 1 97.31 235 ILE A CA 1
ATOM 1861 C C . ILE A 1 235 ? -3.904 -14.977 -21.609 1 97.31 235 ILE A C 1
ATOM 1863 O O . ILE A 1 235 ? -4.609 -14.008 -21.906 1 97.31 235 ILE A O 1
ATOM 1867 N N . PRO A 1 236 ? -2.727 -15.203 -22.141 1 97.25 236 PRO A N 1
ATOM 1868 C CA . PRO A 1 236 ? -2.207 -14.25 -23.125 1 97.25 236 PRO A CA 1
ATOM 1869 C C . PRO A 1 236 ? -3.137 -14.07 -24.312 1 97.25 236 PRO A C 1
ATOM 1871 O O . PRO A 1 236 ? -3.881 -14.992 -24.672 1 97.25 236 PRO A O 1
ATOM 1874 N N . TRP A 1 237 ? -3.07 -12.914 -24.938 1 96.69 237 TRP A N 1
ATOM 1875 C CA . TRP A 1 237 ? -3.85 -12.602 -26.125 1 96.69 237 TRP A CA 1
ATOM 1876 C C . TRP A 1 237 ? -3.578 -13.609 -27.234 1 96.69 237 TRP A C 1
ATOM 1878 O O . TRP A 1 237 ? -2.424 -13.93 -27.531 1 96.69 237 TRP A O 1
ATOM 1888 N N . GLY A 1 238 ? -4.598 -14.07 -27.781 1 96.81 238 GLY A N 1
ATOM 1889 C CA . GLY A 1 238 ? -4.449 -14.984 -28.891 1 96.81 238 GLY A CA 1
ATOM 1890 C C . GLY A 1 238 ? -4.547 -16.438 -28.5 1 96.81 238 GLY A C 1
ATOM 1891 O O . GLY A 1 238 ? -4.574 -17.328 -29.359 1 96.81 238 GLY A O 1
ATOM 1892 N N . TYR A 1 239 ? -4.613 -16.734 -27.219 1 98 239 TYR A N 1
ATOM 1893 C CA . TYR A 1 239 ? -4.703 -18.094 -26.703 1 98 239 TYR A CA 1
ATOM 1894 C C . TYR A 1 239 ? -5.957 -18.281 -25.859 1 98 239 TYR A C 1
ATOM 1896 O O . TYR A 1 239 ? -6.59 -17.312 -25.453 1 98 239 TYR A O 1
ATOM 1904 N N . ASP A 1 240 ? -6.359 -19.516 -25.688 1 97.81 240 ASP A N 1
ATOM 1905 C CA . ASP A 1 240 ? -7.57 -19.75 -24.906 1 97.81 240 ASP A CA 1
ATOM 1906 C C . ASP A 1 240 ? -7.273 -20.594 -23.656 1 97.81 240 ASP A C 1
ATOM 1908 O O . ASP A 1 240 ? -8.164 -20.844 -22.844 1 97.81 240 ASP A O 1
ATOM 1912 N N . ALA A 1 241 ? -6.004 -21 -23.531 1 98.06 241 ALA A N 1
ATOM 1913 C CA . ALA A 1 241 ? -5.492 -21.656 -22.344 1 98.06 241 ALA A CA 1
ATOM 1914 C C . ALA A 1 241 ? -3.982 -21.469 -22.219 1 98.06 241 ALA A C 1
ATOM 1916 O O . ALA A 1 241 ? -3.289 -21.281 -23.219 1 98.06 241 ALA A O 1
ATOM 1917 N N . ALA A 1 242 ? -3.484 -21.438 -21.047 1 97.81 242 ALA A N 1
ATOM 1918 C CA . ALA A 1 242 ? -2.059 -21.391 -20.734 1 97.81 242 ALA A CA 1
ATOM 1919 C C . ALA A 1 242 ? -1.689 -22.438 -19.703 1 97.81 242 ALA A C 1
ATOM 1921 O O . ALA A 1 242 ? -2.381 -22.594 -18.688 1 97.81 242 ALA A O 1
ATOM 1922 N N . ILE A 1 243 ? -0.659 -23.234 -19.984 1 97.62 243 ILE A N 1
ATOM 1923 C CA . ILE A 1 243 ? -0.324 -24.391 -19.156 1 97.62 243 ILE A CA 1
ATOM 1924 C C . ILE A 1 243 ? 1.162 -24.359 -18.812 1 97.62 243 ILE A C 1
ATOM 1926 O O . ILE A 1 243 ? 1.999 -24.031 -19.656 1 97.62 243 ILE A O 1
ATOM 1930 N N . THR A 1 244 ? 1.478 -24.656 -17.547 1 96.44 244 THR A N 1
ATOM 1931 C CA . THR A 1 244 ? 2.857 -24.891 -17.125 1 96.44 244 THR A CA 1
ATOM 1932 C C . THR A 1 244 ? 3.012 -26.266 -16.5 1 96.44 244 THR A C 1
ATOM 1934 O O . THR A 1 244 ? 2.078 -26.781 -15.867 1 96.44 244 THR A O 1
ATOM 1937 N N . MET A 1 245 ? 4.152 -26.812 -16.734 1 95.94 245 MET A N 1
ATOM 1938 C CA . MET A 1 245 ? 4.535 -28.094 -16.125 1 95.94 245 MET A CA 1
ATOM 1939 C C . MET A 1 245 ? 5.938 -28 -15.531 1 95.94 245 MET A C 1
ATOM 1941 O O . MET A 1 245 ? 6.844 -27.438 -16.141 1 95.94 245 MET A O 1
ATOM 1945 N N . ARG A 1 246 ? 6.062 -28.531 -14.281 1 95.81 246 ARG A N 1
ATOM 1946 C CA . ARG A 1 246 ? 7.398 -28.547 -13.688 1 95.81 246 ARG A CA 1
ATOM 1947 C C . ARG A 1 246 ? 7.691 -29.891 -13.023 1 95.81 246 ARG A C 1
ATOM 1949 O O . ARG A 1 246 ? 6.773 -30.594 -12.617 1 95.81 246 ARG A O 1
ATOM 1956 N N . LEU A 1 247 ? 8.977 -30.234 -12.992 1 95.88 247 LEU A N 1
ATOM 1957 C CA . LEU A 1 247 ? 9.461 -31.359 -12.211 1 95.88 247 LEU A CA 1
ATOM 1958 C C . LEU A 1 247 ? 10.273 -30.891 -11.016 1 95.88 247 LEU A C 1
ATOM 1960 O O . LEU A 1 247 ? 11.211 -30.094 -11.164 1 95.88 247 LEU A O 1
ATOM 1964 N N . ASP A 1 248 ? 9.859 -31.312 -9.867 1 94.56 248 ASP A N 1
ATOM 1965 C CA . ASP A 1 248 ? 10.688 -31.078 -8.68 1 94.56 248 ASP A CA 1
ATOM 1966 C C . ASP A 1 248 ? 11.758 -32.156 -8.539 1 94.56 248 ASP A C 1
ATOM 1968 O O . ASP A 1 248 ? 11.445 -33.312 -8.289 1 94.56 248 ASP A O 1
ATOM 1972 N N . CYS A 1 249 ? 13.008 -31.75 -8.703 1 94.69 249 CYS A N 1
ATOM 1973 C CA . CYS A 1 249 ? 14.117 -32.688 -8.664 1 94.69 249 CYS A CA 1
ATOM 1974 C C . CYS A 1 249 ? 14.656 -32.844 -7.25 1 94.69 249 CYS A C 1
ATOM 1976 O O . CYS A 1 249 ? 15.789 -32.469 -6.965 1 94.69 249 CYS A O 1
ATOM 1978 N N . ASP A 1 250 ? 13.969 -33.594 -6.461 1 91.62 250 ASP A N 1
ATOM 1979 C CA . ASP A 1 250 ? 14.266 -33.688 -5.035 1 91.62 250 ASP A CA 1
ATOM 1980 C C . ASP A 1 250 ? 15.383 -34.688 -4.77 1 91.62 250 ASP A C 1
ATOM 1982 O O . ASP A 1 250 ? 16.094 -34.594 -3.764 1 91.62 250 ASP A O 1
ATOM 1986 N N . GLU A 1 251 ? 15.578 -35.656 -5.645 1 90.31 251 GLU A N 1
ATOM 1987 C CA . GLU A 1 251 ? 16.562 -36.719 -5.398 1 90.31 251 GLU A CA 1
ATOM 1988 C C . GLU A 1 251 ? 17.703 -36.625 -6.414 1 90.31 251 GLU A C 1
ATOM 1990 O O . GLU A 1 251 ? 18.875 -36.812 -6.055 1 90.31 251 GLU A O 1
ATOM 1995 N N . ASP A 1 252 ? 17.344 -36.594 -7.648 1 90.06 252 ASP A N 1
ATOM 1996 C CA . ASP A 1 252 ? 18.328 -36.469 -8.719 1 90.06 252 ASP A CA 1
ATOM 1997 C C . ASP A 1 252 ? 17.75 -35.688 -9.906 1 90.06 252 ASP A C 1
ATOM 1999 O O . ASP A 1 252 ? 16.547 -35.469 -9.984 1 90.06 252 ASP A O 1
ATOM 2003 N N . ILE A 1 253 ? 18.625 -35.281 -10.781 1 94.31 253 ILE A N 1
ATOM 2004 C CA . ILE A 1 253 ? 18.219 -34.438 -11.883 1 94.31 253 ILE A CA 1
ATOM 2005 C C . ILE A 1 253 ? 18.094 -35.25 -13.164 1 94.31 253 ILE A C 1
ATOM 2007 O O . ILE A 1 253 ? 17.109 -35.125 -13.891 1 94.31 253 ILE A O 1
ATOM 2011 N N . GLU A 1 254 ? 18.969 -36.188 -13.352 1 93.75 254 GLU A N 1
ATOM 2012 C CA . GLU A 1 254 ? 19.078 -36.906 -14.625 1 93.75 254 GLU A CA 1
ATOM 2013 C C . GLU A 1 254 ? 17.906 -37.844 -14.828 1 93.75 254 GLU A C 1
ATOM 2015 O O . GLU A 1 254 ? 17.531 -38.156 -15.961 1 93.75 254 GLU A O 1
ATOM 2020 N N . SER A 1 255 ? 17.297 -38.312 -13.789 1 93 255 SER A N 1
ATOM 2021 C CA . SER A 1 255 ? 16.156 -39.188 -13.883 1 93 255 SER A CA 1
ATOM 2022 C C . SER A 1 255 ? 14.953 -38.5 -14.523 1 93 255 SER A C 1
ATOM 2024 O O . SER A 1 255 ? 13.984 -39.156 -14.914 1 93 255 SER A O 1
ATOM 2026 N N . ALA A 1 256 ? 15.047 -37.219 -14.703 1 95.62 256 ALA A N 1
ATOM 2027 C CA . ALA A 1 256 ? 13.992 -36.438 -15.359 1 95.62 256 ALA A CA 1
ATOM 2028 C C . ALA A 1 256 ? 14.094 -36.562 -16.875 1 95.62 256 ALA A C 1
ATOM 2030 O O . ALA A 1 256 ? 13.164 -36.188 -17.594 1 95.62 256 ALA A O 1
ATOM 2031 N N . ARG A 1 257 ? 15.18 -37.031 -17.406 1 96.44 257 ARG A N 1
ATOM 2032 C CA . ARG A 1 257 ? 15.508 -36.969 -18.812 1 96.44 257 ARG A CA 1
ATOM 2033 C C . ARG A 1 257 ? 14.445 -37.656 -19.672 1 96.44 257 ARG A C 1
ATOM 2035 O O . ARG A 1 257 ? 13.969 -37.094 -20.656 1 96.44 257 ARG A O 1
ATOM 2042 N N . PRO A 1 258 ? 13.953 -38.906 -19.281 1 96.38 258 PRO A N 1
ATOM 2043 C CA . PRO A 1 258 ? 12.977 -39.562 -20.156 1 96.38 258 PRO A CA 1
ATOM 2044 C C . PRO A 1 258 ? 11.711 -38.719 -20.328 1 96.38 258 PRO A C 1
ATOM 2046 O O . PRO A 1 258 ? 11.211 -38.594 -21.453 1 96.38 258 PRO A O 1
ATOM 2049 N N . LEU A 1 259 ? 11.18 -38.219 -19.281 1 96.38 259 LEU A N 1
ATOM 2050 C CA . LEU A 1 259 ? 9.984 -37.406 -19.391 1 96.38 259 LEU A CA 1
ATOM 2051 C C . LEU A 1 259 ? 10.273 -36.094 -20.141 1 96.38 259 LEU A C 1
ATOM 2053 O O . LEU A 1 259 ? 9.469 -35.656 -20.953 1 96.38 259 LEU A O 1
ATOM 2057 N N . TRP A 1 260 ? 11.422 -35.469 -19.844 1 97.38 260 TRP A N 1
ATOM 2058 C CA . TRP A 1 260 ? 11.805 -34.281 -20.547 1 97.38 260 TRP A CA 1
ATOM 2059 C C . TRP A 1 260 ? 11.852 -34.5 -22.062 1 97.38 260 TRP A C 1
ATOM 2061 O O . TRP A 1 260 ? 11.352 -33.688 -22.844 1 97.38 260 TRP A O 1
ATOM 2071 N N . GLU A 1 261 ? 12.484 -35.625 -22.484 1 97.88 261 GLU A N 1
ATOM 2072 C CA . GLU A 1 261 ? 12.578 -35.938 -23.906 1 97.88 261 GLU A CA 1
ATOM 2073 C C . GLU A 1 261 ? 11.203 -36.062 -24.547 1 97.88 261 GLU A C 1
ATOM 2075 O O . GLU A 1 261 ? 10.992 -35.594 -25.672 1 97.88 261 GLU A O 1
ATOM 2080 N N . THR A 1 262 ? 10.305 -36.625 -23.828 1 97.44 262 THR A N 1
ATOM 2081 C CA . THR A 1 262 ? 8.938 -36.75 -24.312 1 97.44 262 THR A CA 1
ATOM 2082 C C . THR A 1 262 ? 8.312 -35.375 -24.5 1 97.44 262 THR A C 1
ATOM 2084 O O . THR A 1 262 ? 7.707 -35.094 -25.547 1 97.44 262 THR A O 1
ATOM 2087 N N . TYR A 1 263 ? 8.422 -34.5 -23.516 1 97.69 263 TYR A N 1
ATOM 2088 C CA . TYR A 1 263 ? 7.879 -33.156 -23.625 1 97.69 263 TYR A CA 1
ATOM 2089 C C . TYR A 1 263 ? 8.57 -32.375 -24.734 1 97.69 263 TYR A C 1
ATOM 2091 O O . TYR A 1 263 ? 7.918 -31.641 -25.484 1 97.69 263 TYR A O 1
ATOM 2099 N N . ARG A 1 264 ? 9.898 -32.531 -24.859 1 97 264 ARG A N 1
ATOM 2100 C CA . ARG A 1 264 ? 10.641 -31.906 -25.953 1 97 264 ARG A CA 1
ATOM 2101 C C . ARG A 1 264 ? 10.109 -32.344 -27.312 1 97 264 ARG A C 1
ATOM 2103 O O . ARG A 1 264 ? 9.93 -31.531 -28.203 1 97 264 ARG A O 1
ATOM 2110 N N . ASP A 1 265 ? 9.828 -33.625 -27.438 1 96.5 265 ASP A N 1
ATOM 2111 C CA . ASP A 1 265 ? 9.32 -34.188 -28.688 1 96.5 265 ASP A CA 1
ATOM 2112 C C . ASP A 1 265 ? 7.945 -33.594 -29.031 1 96.5 265 ASP A C 1
ATOM 2114 O O . ASP A 1 265 ? 7.574 -33.5 -30.203 1 96.5 265 ASP A O 1
ATOM 2118 N N . HIS A 1 266 ? 7.219 -33.219 -28 1 96.38 266 HIS A N 1
ATOM 2119 C CA . HIS A 1 266 ? 5.918 -32.594 -28.203 1 96.38 266 HIS A CA 1
ATOM 2120 C C . HIS A 1 266 ? 6.047 -31.094 -28.312 1 96.38 266 HIS A C 1
ATOM 2122 O O . HIS A 1 266 ? 5.043 -30.375 -28.375 1 96.38 266 HIS A O 1
ATOM 2128 N N . GLU A 1 267 ? 7.289 -30.578 -28.266 1 96.12 267 GLU A N 1
ATOM 2129 C CA . GLU A 1 267 ? 7.605 -29.156 -28.344 1 96.12 267 GLU A CA 1
ATOM 2130 C C . GLU A 1 267 ? 6.984 -28.391 -27.188 1 96.12 267 GLU A C 1
ATOM 2132 O O . GLU A 1 267 ? 6.426 -27.312 -27.375 1 96.12 267 GLU A O 1
ATOM 2137 N N . ILE A 1 268 ? 6.938 -29.016 -26.062 1 97.38 268 ILE A N 1
ATOM 2138 C CA . ILE A 1 268 ? 6.426 -28.406 -24.844 1 97.38 268 ILE A CA 1
ATOM 2139 C C . ILE A 1 268 ? 7.574 -28.172 -23.859 1 97.38 268 ILE A C 1
ATOM 2141 O O . ILE A 1 268 ? 8.305 -29.094 -23.516 1 97.38 268 ILE A O 1
ATOM 2145 N N . PRO A 1 269 ? 7.727 -26.906 -23.484 1 96.69 269 PRO A N 1
ATOM 2146 C CA . PRO A 1 269 ? 8.812 -26.641 -22.531 1 96.69 269 PRO A CA 1
ATOM 2147 C C . PRO A 1 269 ? 8.531 -27.234 -21.156 1 96.69 269 PRO A C 1
ATOM 2149 O O . PRO A 1 269 ? 7.395 -27.203 -20.672 1 96.69 269 PRO A O 1
ATOM 2152 N N . LEU A 1 270 ? 9.531 -27.812 -20.609 1 95.62 270 LEU A N 1
ATOM 2153 C CA . LEU A 1 270 ? 9.477 -28.344 -19.25 1 95.62 270 LEU A CA 1
ATOM 2154 C C . LEU A 1 270 ? 10.375 -27.547 -18.312 1 95.62 270 LEU A C 1
ATOM 2156 O O . LEU A 1 270 ? 11.438 -27.078 -18.719 1 95.62 270 LEU A O 1
ATOM 2160 N N . SER A 1 271 ? 9.922 -27.328 -17.031 1 97.81 271 SER A N 1
ATOM 2161 C CA . SER A 1 271 ? 10.695 -26.609 -16.031 1 97.81 271 SER A CA 1
ATOM 2162 C C . SER A 1 271 ? 11.172 -27.547 -14.93 1 97.81 271 SER A C 1
ATOM 2164 O O . SER A 1 271 ? 10.445 -28.453 -14.523 1 97.81 271 SER A O 1
ATOM 2166 N N . LEU A 1 272 ? 12.383 -27.328 -14.484 1 98 272 LEU A N 1
ATOM 2167 C CA . LEU A 1 272 ? 12.945 -28.109 -13.391 1 98 272 LEU A CA 1
ATOM 2168 C C . LEU A 1 272 ? 13.156 -27.25 -12.156 1 98 272 LEU A C 1
ATOM 2170 O O . LEU A 1 272 ? 13.734 -26.156 -12.242 1 98 272 LEU A O 1
ATOM 2174 N N . ALA A 1 273 ? 12.648 -27.688 -11.055 1 97.5 273 ALA A N 1
ATOM 2175 C CA . ALA A 1 273 ? 12.984 -27.109 -9.758 1 97.5 273 ALA A CA 1
ATOM 2176 C C . ALA A 1 273 ? 14.102 -27.875 -9.07 1 97.5 273 ALA A C 1
ATOM 2178 O O . ALA A 1 273 ? 13.961 -29.078 -8.797 1 97.5 273 ALA A O 1
ATOM 2179 N N . ILE A 1 274 ? 15.203 -27.172 -8.766 1 97.12 274 ILE A N 1
ATOM 2180 C CA . ILE A 1 274 ? 16.422 -27.844 -8.32 1 97.12 274 ILE A CA 1
ATOM 2181 C C . ILE A 1 274 ? 16.766 -27.406 -6.906 1 97.12 274 ILE A C 1
ATOM 2183 O O . ILE A 1 274 ? 16.906 -26.203 -6.641 1 97.12 274 ILE A O 1
ATOM 2187 N N . HIS A 1 275 ? 16.812 -28.281 -5.957 1 94.81 275 HIS A N 1
ATOM 2188 C CA . HIS A 1 275 ? 17.531 -27.969 -4.73 1 94.81 275 HIS A CA 1
ATOM 2189 C C . HIS A 1 275 ? 19.016 -28.281 -4.855 1 94.81 275 HIS A C 1
ATOM 2191 O O . HIS A 1 275 ? 19.391 -29.297 -5.438 1 94.81 275 HIS A O 1
ATOM 2197 N N . THR A 1 276 ? 19.875 -27.422 -4.379 1 95.44 276 THR A N 1
ATOM 2198 C CA . THR A 1 276 ? 21.25 -27.375 -4.848 1 95.44 276 THR A CA 1
ATOM 2199 C C . THR A 1 276 ? 22.125 -28.375 -4.086 1 95.44 276 THR A C 1
ATOM 2201 O O . THR A 1 276 ? 23.297 -28.578 -4.422 1 95.44 276 THR A O 1
ATOM 2204 N N . THR A 1 277 ? 21.562 -29.031 -3.07 1 93.94 277 THR A N 1
ATOM 2205 C CA . THR A 1 277 ? 22.297 -30.141 -2.477 1 93.94 277 THR A CA 1
ATOM 2206 C C . THR A 1 277 ? 22.672 -31.188 -3.537 1 93.94 277 THR A C 1
ATOM 2208 O O . THR A 1 277 ? 23.719 -31.828 -3.451 1 93.94 277 THR A O 1
ATOM 2211 N N . ASN A 1 278 ? 21.797 -31.453 -4.52 1 90.69 278 ASN A N 1
ATOM 2212 C CA . ASN A 1 278 ? 22.062 -32.375 -5.617 1 90.69 278 ASN A CA 1
ATOM 2213 C C . ASN A 1 278 ? 23.312 -31.969 -6.398 1 90.69 278 ASN A C 1
ATOM 2215 O O . ASN A 1 278 ? 24.062 -32.844 -6.852 1 90.69 278 ASN A O 1
ATOM 2219 N N . VAL A 1 279 ? 23.531 -30.734 -6.535 1 90.5 279 VAL A N 1
ATOM 2220 C CA . VAL A 1 279 ? 24.672 -30.203 -7.262 1 90.5 279 VAL A CA 1
ATOM 2221 C C . VAL A 1 279 ? 25.938 -30.328 -6.41 1 90.5 279 VAL A C 1
ATOM 2223 O O . VAL A 1 279 ? 26.969 -30.797 -6.891 1 90.5 279 VAL A O 1
ATOM 2226 N N . VAL A 1 280 ? 25.812 -29.938 -5.18 1 90.06 280 VAL A N 1
ATOM 2227 C CA . VAL A 1 280 ? 26.938 -29.953 -4.254 1 90.06 280 VAL A CA 1
ATOM 2228 C C . VAL A 1 280 ? 27.453 -31.375 -4.082 1 90.06 280 VAL A C 1
ATOM 2230 O O . VAL A 1 280 ? 28.656 -31.594 -3.945 1 90.06 280 VAL A O 1
ATOM 2233 N N . LYS A 1 281 ? 26.609 -32.344 -4.152 1 92.31 281 LYS A N 1
ATOM 2234 C CA . LYS A 1 281 ? 26.953 -33.75 -3.98 1 92.31 281 LYS A CA 1
ATOM 2235 C C . LYS A 1 281 ? 27.609 -34.312 -5.238 1 92.31 281 LYS A C 1
ATOM 2237 O O . LYS A 1 281 ? 28.047 -35.469 -5.254 1 92.31 281 LYS A O 1
ATOM 2242 N N . GLY A 1 282 ? 27.594 -33.594 -6.277 1 89.38 282 GLY A N 1
ATOM 2243 C CA . GLY A 1 282 ? 28.297 -34 -7.484 1 89.38 282 GLY A CA 1
ATOM 2244 C C . GLY A 1 282 ? 27.453 -34.875 -8.391 1 89.38 282 GLY A C 1
ATOM 2245 O O . GLY A 1 282 ? 28 -35.656 -9.18 1 89.38 282 GLY A O 1
ATOM 2246 N N . LEU A 1 283 ? 26.188 -34.781 -8.273 1 88.31 283 LEU A N 1
ATOM 2247 C CA . LEU A 1 283 ? 25.312 -35.562 -9.148 1 88.31 283 LEU A CA 1
ATOM 2248 C C . LEU A 1 283 ? 25.344 -35.031 -10.57 1 88.31 283 LEU A C 1
ATOM 2250 O O . LEU A 1 283 ? 25.781 -33.875 -10.805 1 88.31 283 LEU A O 1
ATOM 2254 N N . ASP A 1 284 ? 24.906 -35.875 -11.469 1 89.5 284 ASP A N 1
ATOM 2255 C CA . ASP A 1 284 ? 24.922 -35.531 -12.875 1 89.5 284 ASP A CA 1
ATOM 2256 C C . ASP A 1 284 ? 23.938 -34.375 -13.148 1 89.5 284 ASP A C 1
ATOM 2258 O O . ASP A 1 284 ? 22.75 -34.469 -12.836 1 89.5 284 ASP A O 1
ATOM 2262 N N . THR A 1 285 ? 24.453 -33.281 -13.734 1 93.44 285 THR A N 1
ATOM 2263 C CA . THR A 1 285 ? 23.656 -32.094 -13.984 1 93.44 285 THR A CA 1
ATOM 2264 C C . THR A 1 285 ? 23.578 -31.781 -15.484 1 93.44 285 THR A C 1
ATOM 2266 O O . THR A 1 285 ? 23.172 -30.688 -15.883 1 93.44 285 THR A O 1
ATOM 2269 N N . SER A 1 286 ? 23.922 -32.688 -16.328 1 94.62 286 SER A N 1
ATOM 2270 C CA . SER A 1 286 ? 24.016 -32.469 -17.766 1 94.62 286 SER A CA 1
ATOM 2271 C C . SER A 1 286 ? 22.656 -32.125 -18.375 1 94.62 286 SER A C 1
ATOM 2273 O O . SER A 1 286 ? 22.578 -31.391 -19.359 1 94.62 286 SER A O 1
ATOM 2275 N N . LEU A 1 287 ? 21.609 -32.625 -17.766 1 96.56 287 LEU A N 1
ATOM 2276 C CA . LEU A 1 287 ? 20.25 -32.406 -18.266 1 96.56 287 LEU A CA 1
ATOM 2277 C C . LEU A 1 287 ? 19.906 -30.922 -18.25 1 96.56 287 LEU A C 1
ATOM 2279 O O . LEU A 1 287 ? 19.109 -30.453 -19.047 1 96.56 287 LEU A O 1
ATOM 2283 N N . LEU A 1 288 ? 20.5 -30.172 -17.297 1 96.81 288 LEU A N 1
ATOM 2284 C CA . LEU A 1 288 ? 20.156 -28.766 -17.141 1 96.81 288 LEU A CA 1
ATOM 2285 C C . LEU A 1 288 ? 20.453 -27.984 -18.406 1 96.81 288 LEU A C 1
ATOM 2287 O O . LEU A 1 288 ? 19.641 -27.141 -18.828 1 96.81 288 LEU A O 1
ATOM 2291 N N . GLU A 1 289 ? 21.516 -28.203 -19.031 1 95.56 289 GLU A N 1
ATOM 2292 C CA . GLU A 1 289 ? 21.859 -27.516 -20.281 1 95.56 289 GLU A CA 1
ATOM 2293 C C . GLU A 1 289 ? 20.875 -27.859 -21.391 1 95.56 289 GLU A C 1
ATOM 2295 O O . GLU A 1 289 ? 20.5 -27 -22.188 1 95.56 289 GLU A O 1
ATOM 2300 N N . ASP A 1 290 ? 20.5 -29.141 -21.453 1 96.56 290 ASP A N 1
ATOM 2301 C CA . ASP A 1 290 ? 19.547 -29.594 -22.469 1 96.56 290 ASP A CA 1
ATOM 2302 C C . ASP A 1 290 ? 18.188 -28.906 -22.281 1 96.56 290 ASP A C 1
ATOM 2304 O O . ASP A 1 290 ? 17.578 -28.469 -23.25 1 96.56 290 ASP A O 1
ATOM 2308 N N . VAL A 1 291 ? 17.797 -28.844 -21.016 1 97.31 291 VAL A N 1
ATOM 2309 C CA . VAL A 1 291 ? 16.516 -28.219 -20.703 1 97.31 291 VAL A CA 1
ATOM 2310 C C . VAL A 1 291 ? 16.531 -26.75 -21.094 1 97.31 291 VAL A C 1
ATOM 2312 O O . VAL A 1 291 ? 15.602 -26.266 -21.734 1 97.31 291 VAL A O 1
ATOM 2315 N N . ILE A 1 292 ? 17.609 -26.047 -20.766 1 96.12 292 ILE A N 1
ATOM 2316 C CA . ILE A 1 292 ? 17.75 -24.625 -21.094 1 96.12 292 ILE A CA 1
ATOM 2317 C C . ILE A 1 292 ? 17.75 -24.453 -22.609 1 96.12 292 ILE A C 1
ATOM 2319 O O . ILE A 1 292 ? 17.047 -23.578 -23.141 1 96.12 292 ILE A O 1
ATOM 2323 N N . ALA A 1 293 ? 18.453 -25.281 -23.344 1 94.5 293 ALA A N 1
ATOM 2324 C CA . ALA A 1 293 ? 18.594 -25.188 -24.781 1 94.5 293 ALA A CA 1
ATOM 2325 C C . ALA A 1 293 ? 17.25 -25.406 -25.484 1 94.5 293 ALA A C 1
ATOM 2327 O O . ALA A 1 293 ? 17.031 -24.891 -26.578 1 94.5 293 ALA A O 1
ATOM 2328 N N . SER A 1 294 ? 16.391 -26.172 -24.844 1 95.12 294 SER A N 1
ATOM 2329 C CA . SER A 1 294 ? 15.094 -26.469 -25.438 1 95.12 294 SER A CA 1
ATOM 2330 C C . SER A 1 294 ? 14.023 -25.484 -25 1 95.12 294 SER A C 1
ATOM 2332 O O . SER A 1 294 ? 12.844 -25.656 -25.281 1 95.12 294 SER A O 1
ATOM 2334 N N . GLY A 1 295 ? 14.438 -24.484 -24.25 1 94.5 295 GLY A N 1
ATOM 2335 C CA . GLY A 1 295 ? 13.5 -23.438 -23.875 1 94.5 295 GLY A CA 1
ATOM 2336 C C . GLY A 1 295 ? 12.859 -23.672 -22.516 1 94.5 295 GLY A C 1
ATOM 2337 O O . GLY A 1 295 ? 11.938 -22.953 -22.125 1 94.5 295 GLY A O 1
ATOM 2338 N N . GLY A 1 296 ? 13.297 -24.703 -21.766 1 96.81 296 GLY A N 1
ATOM 2339 C CA . GLY A 1 296 ? 12.797 -24.953 -20.422 1 96.81 296 GLY A CA 1
ATOM 2340 C C . GLY A 1 296 ? 13.375 -24 -19.391 1 96.81 296 GLY A C 1
ATOM 2341 O O . GLY A 1 296 ? 14.172 -23.125 -19.719 1 96.81 296 GLY A O 1
ATOM 2342 N N . SER A 1 297 ? 12.891 -24.125 -18.172 1 97.62 297 SER A N 1
ATOM 2343 C CA . SER A 1 297 ? 13.312 -23.25 -17.078 1 97.62 297 SER A CA 1
ATOM 2344 C C . SER A 1 297 ? 14.023 -24.047 -15.984 1 97.62 297 SER A C 1
ATOM 2346 O O . SER A 1 297 ? 13.695 -25.203 -15.742 1 97.62 297 SER A O 1
ATOM 2348 N N . ILE A 1 298 ? 14.984 -23.391 -15.422 1 98.12 298 ILE A N 1
ATOM 2349 C CA . ILE A 1 298 ? 15.602 -23.859 -14.195 1 98.12 298 ILE A CA 1
ATOM 2350 C C . ILE A 1 298 ? 15.203 -22.953 -13.031 1 98.12 298 ILE A C 1
ATOM 2352 O O . ILE A 1 298 ? 15.492 -21.75 -13.039 1 98.12 298 ILE A O 1
ATOM 2356 N N . LEU A 1 299 ? 14.531 -23.562 -12.039 1 98.25 299 LEU A N 1
ATOM 2357 C CA . LEU A 1 299 ? 14.016 -22.812 -10.891 1 98.25 299 LEU A CA 1
ATOM 2358 C C . LEU A 1 299 ? 14.75 -23.219 -9.609 1 98.25 299 LEU A C 1
ATOM 2360 O O . LEU A 1 299 ? 15.133 -24.375 -9.453 1 98.25 299 LEU A O 1
ATOM 2364 N N . SER A 1 300 ? 14.914 -22.234 -8.742 1 98.19 300 SER A N 1
ATOM 2365 C CA . SER A 1 300 ? 15.477 -22.531 -7.426 1 98.19 300 SER A CA 1
ATOM 2366 C C . SER A 1 300 ? 14.461 -23.234 -6.539 1 98.19 300 SER A C 1
ATOM 2368 O O . SER A 1 300 ? 13.352 -22.75 -6.332 1 98.19 300 SER A O 1
ATOM 2370 N N . HIS A 1 301 ? 14.859 -24.359 -6.094 1 97.75 301 HIS A N 1
ATOM 2371 C CA . HIS A 1 301 ? 14.062 -25.109 -5.133 1 97.75 301 HIS A CA 1
ATOM 2372 C C . HIS A 1 301 ? 14.734 -25.141 -3.764 1 97.75 301 HIS A C 1
ATOM 2374 O O . HIS A 1 301 ? 14.742 -26.188 -3.092 1 97.75 301 HIS A O 1
ATOM 2380 N N . SER A 1 302 ? 15.336 -24.031 -3.412 1 97.31 302 SER A N 1
ATOM 2381 C CA . SER A 1 302 ? 16.094 -23.766 -2.191 1 97.31 302 SER A CA 1
ATOM 2382 C C . SER A 1 302 ? 17.438 -24.453 -2.209 1 97.31 302 SER A C 1
ATOM 2384 O O . SER A 1 302 ? 17.781 -25.156 -3.164 1 97.31 302 SER A O 1
ATOM 2386 N N . ALA A 1 303 ? 18.281 -24.156 -1.197 1 97.75 303 ALA A N 1
ATOM 2387 C CA . ALA A 1 303 ? 19.609 -24.734 -1.093 1 97.75 303 ALA A CA 1
ATOM 2388 C C . ALA A 1 303 ? 19.562 -26.156 -0.567 1 97.75 303 ALA A C 1
ATOM 2390 O O . ALA A 1 303 ? 20.125 -27.078 -1.175 1 97.75 303 ALA A O 1
ATOM 2391 N N . THR A 1 304 ? 18.719 -26.359 0.451 1 96.94 304 THR A N 1
ATOM 2392 C CA . THR A 1 304 ? 18.766 -27.641 1.137 1 96.94 304 THR A CA 1
ATOM 2393 C C . THR A 1 304 ? 17.391 -28.281 1.165 1 96.94 304 THR A C 1
ATOM 2395 O O . THR A 1 304 ? 17.172 -29.281 1.862 1 96.94 304 THR A O 1
ATOM 2398 N N . HIS A 1 305 ? 16.453 -27.703 0.443 1 96.5 305 HIS A N 1
ATOM 2399 C CA . HIS A 1 305 ? 15.078 -28.203 0.469 1 96.5 305 HIS A CA 1
ATOM 2400 C C . HIS A 1 305 ? 14.5 -28.141 1.878 1 96.5 305 HIS A C 1
ATOM 2402 O O . HIS A 1 305 ? 13.758 -29.047 2.287 1 96.5 305 HIS A O 1
ATOM 2408 N N . ALA A 1 306 ? 14.836 -27.125 2.635 1 95.25 306 ALA A N 1
ATOM 2409 C CA . ALA A 1 306 ? 14.414 -27 4.023 1 95.25 306 ALA A CA 1
ATOM 2410 C C . ALA A 1 306 ? 12.922 -26.688 4.113 1 95.25 306 ALA A C 1
ATOM 2412 O O . ALA A 1 306 ? 12.422 -25.812 3.4 1 95.25 306 ALA A O 1
ATOM 2413 N N . PRO A 1 307 ? 12.234 -27.438 4.988 1 92.94 307 PRO A N 1
ATOM 2414 C CA . PRO A 1 307 ? 10.844 -27.047 5.234 1 92.94 307 PRO A CA 1
ATOM 2415 C C . PRO A 1 307 ? 10.719 -25.594 5.703 1 92.94 307 PRO A C 1
ATOM 2417 O O . PRO A 1 307 ? 11.578 -25.094 6.434 1 92.94 307 PRO A O 1
ATOM 2420 N N . ASN A 1 308 ? 9.703 -24.906 5.219 1 91.75 308 ASN A N 1
ATOM 2421 C CA . ASN A 1 308 ? 9.438 -23.516 5.582 1 91.75 308 ASN A CA 1
ATOM 2422 C C . ASN A 1 308 ? 10.656 -22.641 5.336 1 91.75 308 ASN A C 1
ATOM 2424 O O . ASN A 1 308 ? 10.875 -21.672 6.066 1 91.75 308 ASN A O 1
ATOM 2428 N N . TRP A 1 309 ? 11.523 -23.078 4.398 1 94.69 309 TRP A N 1
ATOM 2429 C CA . TRP A 1 309 ? 12.719 -22.344 4.008 1 94.69 309 TRP A CA 1
ATOM 2430 C C . TRP A 1 309 ? 13.633 -22.109 5.207 1 94.69 309 TRP A C 1
ATOM 2432 O O . TRP A 1 309 ? 14.195 -21.016 5.371 1 94.69 309 TRP A O 1
ATOM 2442 N N . GLY A 1 310 ? 13.664 -23 6.094 1 96.38 310 GLY A N 1
ATOM 2443 C CA . GLY A 1 310 ? 14.562 -22.953 7.234 1 96.38 310 GLY A CA 1
ATOM 2444 C C . GLY A 1 310 ? 13.914 -22.344 8.469 1 96.38 310 GLY A C 1
ATOM 2445 O O . GLY A 1 310 ? 14.508 -22.359 9.555 1 96.38 310 GLY A O 1
ATOM 2446 N N . GLY A 1 311 ? 12.766 -21.734 8.406 1 95.69 311 GLY A N 1
ATOM 2447 C CA . GLY A 1 311 ? 11.969 -21.453 9.586 1 95.69 311 GLY A CA 1
ATOM 2448 C C . GLY A 1 311 ? 11.945 -19.969 9.945 1 95.69 311 GLY A C 1
ATOM 2449 O O . GLY A 1 311 ? 11.203 -19.562 10.844 1 95.69 311 GLY A O 1
ATOM 2450 N N . ASN A 1 312 ? 12.758 -19.141 9.398 1 96.25 312 ASN A N 1
ATOM 2451 C CA . ASN A 1 312 ? 12.734 -17.703 9.625 1 96.25 312 ASN A CA 1
ATOM 2452 C C . ASN A 1 312 ? 13.344 -16.938 8.453 1 96.25 312 ASN A C 1
ATOM 2454 O O . ASN A 1 312 ? 13.797 -17.547 7.48 1 96.25 312 ASN A O 1
ATOM 2458 N N . TYR A 1 313 ? 13.32 -15.625 8.5 1 96.56 313 TYR A N 1
ATOM 2459 C CA . TYR A 1 313 ? 13.75 -14.75 7.418 1 96.56 313 TYR A CA 1
ATOM 2460 C C . TYR A 1 313 ? 15.219 -14.977 7.078 1 96.56 313 TYR A C 1
ATOM 2462 O O . TYR A 1 313 ? 15.578 -15.148 5.91 1 96.56 313 TYR A O 1
ATOM 2470 N N . GLU A 1 314 ? 16.109 -15.008 8.086 1 97.31 314 GLU A N 1
ATOM 2471 C CA . GLU A 1 314 ? 17.547 -15.117 7.867 1 97.31 314 GLU A CA 1
ATOM 2472 C C . GLU A 1 314 ? 17.906 -16.422 7.172 1 97.31 314 GLU A C 1
ATOM 2474 O O . GLU A 1 314 ? 18.719 -16.438 6.25 1 97.31 314 GLU A O 1
ATOM 2479 N N . LYS A 1 315 ? 17.297 -17.469 7.633 1 98.25 315 LYS A N 1
ATOM 2480 C CA . LYS A 1 315 ? 17.547 -18.781 7.02 1 98.25 315 LYS A CA 1
ATOM 2481 C C . LYS A 1 315 ? 16.984 -18.828 5.605 1 98.25 315 LYS A C 1
ATOM 2483 O O . LYS A 1 315 ? 17.609 -19.406 4.707 1 98.25 315 LYS A O 1
ATOM 2488 N N . ALA A 1 316 ? 15.797 -18.281 5.438 1 97.69 316 ALA A N 1
ATOM 2489 C CA . ALA A 1 316 ? 15.203 -18.234 4.102 1 97.69 316 ALA A CA 1
ATOM 2490 C C . ALA A 1 316 ? 16.094 -17.453 3.137 1 97.69 316 ALA A C 1
ATOM 2492 O O . ALA A 1 316 ? 16.266 -17.859 1.984 1 97.69 316 ALA A O 1
ATOM 2493 N N . PHE A 1 317 ? 16.625 -16.344 3.613 1 97.62 317 PHE A N 1
ATOM 2494 C CA . PHE A 1 317 ? 17.516 -15.539 2.797 1 97.62 317 PHE A CA 1
ATOM 2495 C C . PHE A 1 317 ? 18.75 -16.344 2.4 1 97.62 317 PHE A C 1
ATOM 2497 O O . PHE A 1 317 ? 19.172 -16.328 1.242 1 97.62 317 PHE A O 1
ATOM 2504 N N . TYR A 1 318 ? 19.297 -17.062 3.354 1 97.69 318 TYR A N 1
ATOM 2505 C CA . TYR A 1 318 ? 20.438 -17.906 3.092 1 97.69 318 TYR A CA 1
ATOM 2506 C C . TYR A 1 318 ? 20.109 -18.984 2.055 1 97.69 318 TYR A C 1
ATOM 2508 O O . TYR A 1 318 ? 20.875 -19.203 1.11 1 97.69 318 TYR A O 1
ATOM 2516 N N . GLU A 1 319 ? 18.938 -19.672 2.225 1 98.25 319 GLU A N 1
ATOM 2517 C CA . GLU A 1 319 ? 18.484 -20.672 1.261 1 98.25 319 GLU A CA 1
ATOM 2518 C C . GLU A 1 319 ? 18.391 -20.078 -0.142 1 98.25 319 GLU A C 1
ATOM 2520 O O . GLU A 1 319 ? 18.828 -20.703 -1.113 1 98.25 319 GLU A O 1
ATOM 2525 N N . ALA A 1 320 ? 17.828 -18.922 -0.224 1 97.75 320 ALA A N 1
ATOM 2526 C CA . ALA A 1 320 ? 17.625 -18.234 -1.501 1 97.75 320 ALA A CA 1
ATOM 2527 C C . ALA A 1 320 ? 18.953 -17.859 -2.137 1 97.75 320 ALA A C 1
ATOM 2529 O O . ALA A 1 320 ? 19.188 -18.141 -3.314 1 97.75 320 ALA A O 1
ATOM 2530 N N . GLU A 1 321 ? 19.828 -17.234 -1.371 1 97.5 321 GLU A N 1
ATOM 2531 C CA . GLU A 1 321 ? 21.109 -16.734 -1.854 1 97.5 321 GLU A CA 1
ATOM 2532 C C . GLU A 1 321 ? 22 -17.875 -2.32 1 97.5 321 GLU A C 1
ATOM 2534 O O . GLU A 1 321 ? 22.547 -17.828 -3.424 1 97.5 321 GLU A O 1
ATOM 2539 N N . THR A 1 322 ? 22.125 -18.875 -1.487 1 98.12 322 THR A N 1
ATOM 2540 C CA . THR A 1 322 ? 23 -20 -1.773 1 98.12 322 THR A CA 1
ATOM 2541 C C . THR A 1 322 ? 22.531 -20.766 -3.012 1 98.12 322 THR A C 1
ATOM 2543 O O . THR A 1 322 ? 23.328 -21.078 -3.898 1 98.12 322 THR A O 1
ATOM 2546 N N . SER A 1 323 ? 21.281 -21.031 -3.064 1 98.31 323 SER A N 1
ATOM 2547 C CA . SER A 1 323 ? 20.703 -21.734 -4.207 1 98.31 323 SER A CA 1
ATOM 2548 C C . SER A 1 323 ? 20.953 -20.969 -5.504 1 98.31 323 SER A C 1
ATOM 2550 O O . SER A 1 323 ? 21.453 -21.531 -6.477 1 98.31 323 SER A O 1
ATOM 2552 N N . ARG A 1 324 ? 20.594 -19.75 -5.504 1 97.44 324 ARG A N 1
ATOM 2553 C CA . ARG A 1 324 ? 20.734 -18.922 -6.695 1 97.44 324 ARG A CA 1
ATOM 2554 C C . ARG A 1 324 ? 22.188 -18.859 -7.148 1 97.44 324 ARG A C 1
ATOM 2556 O O . ARG A 1 324 ? 22.484 -18.984 -8.344 1 97.44 324 ARG A O 1
ATOM 2563 N N . ALA A 1 325 ? 23.125 -18.656 -6.219 1 97 325 ALA A N 1
ATOM 2564 C CA . ALA A 1 325 ? 24.547 -18.562 -6.539 1 97 325 ALA A CA 1
ATOM 2565 C C . ALA A 1 325 ? 25.047 -19.844 -7.195 1 97 325 ALA A C 1
ATOM 2567 O O . ALA A 1 325 ? 25.734 -19.797 -8.219 1 97 325 ALA A O 1
ATOM 2568 N N . ILE A 1 326 ? 24.703 -20.953 -6.68 1 97.75 326 ILE A N 1
ATOM 2569 C CA . ILE A 1 326 ? 25.156 -22.25 -7.18 1 97.75 326 ILE A CA 1
ATOM 2570 C C . ILE A 1 326 ? 24.578 -22.5 -8.57 1 97.75 326 ILE A C 1
ATOM 2572 O O . ILE A 1 326 ? 25.312 -22.875 -9.492 1 97.75 326 ILE A O 1
ATOM 2576 N N . LEU A 1 327 ? 23.297 -22.297 -8.75 1 97.88 327 LEU A N 1
ATOM 2577 C CA . LEU A 1 327 ? 22.641 -22.562 -10.031 1 97.88 327 LEU A CA 1
ATOM 2578 C C . LEU A 1 327 ? 23.172 -21.625 -11.109 1 97.88 327 LEU A C 1
ATOM 2580 O O . LEU A 1 327 ? 23.344 -22.031 -12.258 1 97.88 327 LEU A O 1
ATOM 2584 N N . ARG A 1 328 ? 23.359 -20.375 -10.711 1 96.38 328 ARG A N 1
ATOM 2585 C CA . ARG A 1 328 ? 23.938 -19.438 -11.664 1 96.38 328 ARG A CA 1
ATOM 2586 C C . ARG A 1 328 ? 25.328 -19.875 -12.109 1 96.38 328 ARG A C 1
ATOM 2588 O O . ARG A 1 328 ? 25.656 -19.812 -13.297 1 96.38 328 ARG A O 1
ATOM 2595 N N . SER A 1 329 ? 26.109 -20.266 -11.164 1 95.81 329 SER A N 1
ATOM 2596 C CA . SER A 1 329 ? 27.453 -20.734 -11.477 1 95.81 329 SER A CA 1
ATOM 2597 C C . SER A 1 329 ? 27.422 -21.953 -12.375 1 95.81 329 SER A C 1
ATOM 2599 O O . SER A 1 329 ? 28.234 -22.078 -13.289 1 95.81 329 SER A O 1
ATOM 2601 N N . LEU A 1 330 ? 26.547 -22.781 -12.156 1 95.25 330 LEU A N 1
ATOM 2602 C CA . LEU A 1 330 ? 26.438 -24.047 -12.867 1 95.25 330 LEU A CA 1
ATOM 2603 C C . LEU A 1 330 ? 25.938 -23.828 -14.289 1 95.25 330 LEU A C 1
ATOM 2605 O O . LEU A 1 330 ? 26.422 -24.453 -15.234 1 95.25 330 LEU A O 1
ATOM 2609 N N . THR A 1 331 ? 24.953 -22.969 -14.516 1 95.69 331 THR A N 1
ATOM 2610 C CA . THR A 1 331 ? 24.234 -22.891 -15.789 1 95.69 331 THR A CA 1
ATOM 2611 C C . THR A 1 331 ? 24.688 -21.672 -16.594 1 95.69 331 THR A C 1
ATOM 2613 O O . THR A 1 331 ? 24.453 -21.594 -17.797 1 95.69 331 THR A O 1
ATOM 2616 N N . GLY A 1 332 ? 25.281 -20.672 -15.898 1 94.12 332 GLY A N 1
ATOM 2617 C CA . GLY A 1 332 ? 25.625 -19.406 -16.531 1 94.12 332 GLY A CA 1
ATOM 2618 C C . GLY A 1 332 ? 24.422 -18.531 -16.812 1 94.12 332 GLY A C 1
ATOM 2619 O O . GLY A 1 332 ? 24.531 -17.516 -17.5 1 94.12 332 GLY A O 1
ATOM 2620 N N . ARG A 1 333 ? 23.312 -18.984 -16.281 1 93.38 333 ARG A N 1
ATOM 2621 C CA . ARG A 1 333 ? 22.078 -18.266 -16.547 1 93.38 333 ARG A CA 1
ATOM 2622 C C . ARG A 1 333 ? 21.562 -17.594 -15.273 1 93.38 333 ARG A C 1
ATOM 2624 O O . ARG A 1 333 ? 21.891 -18.016 -14.164 1 93.38 333 ARG A O 1
ATOM 2631 N N . GLU A 1 334 ? 20.812 -16.578 -15.5 1 92.19 334 GLU A N 1
ATOM 2632 C CA . GLU A 1 334 ? 20.125 -15.945 -14.375 1 92.19 334 GLU A CA 1
ATOM 2633 C C . GLU A 1 334 ? 19.016 -16.859 -13.836 1 92.19 334 GLU A C 1
ATOM 2635 O O . GLU A 1 334 ? 18.281 -17.484 -14.609 1 92.19 334 GLU A O 1
ATOM 2640 N N . ILE A 1 335 ? 18.938 -17 -12.562 1 96.5 335 ILE A N 1
ATOM 2641 C CA . ILE A 1 335 ? 17.875 -17.719 -11.883 1 96.5 335 ILE A CA 1
ATOM 2642 C C . ILE A 1 335 ? 16.859 -16.719 -11.305 1 96.5 335 ILE A C 1
ATOM 2644 O O . ILE A 1 335 ? 17.078 -16.172 -10.227 1 96.5 335 ILE A O 1
ATOM 2648 N N . LYS A 1 336 ? 15.734 -16.547 -11.938 1 96.44 336 LYS A N 1
ATOM 2649 C CA . LYS A 1 336 ? 14.805 -15.453 -11.648 1 96.44 336 LYS A CA 1
ATOM 2650 C C . LYS A 1 336 ? 13.773 -15.867 -10.602 1 96.44 336 LYS A C 1
ATOM 2652 O O . LYS A 1 336 ? 13.266 -15.031 -9.859 1 96.44 336 LYS A O 1
ATOM 2657 N N . TYR A 1 337 ? 13.406 -17.125 -10.648 1 97.69 337 TYR A N 1
ATOM 2658 C CA . TYR A 1 337 ? 12.227 -17.531 -9.891 1 97.69 337 TYR A CA 1
ATOM 2659 C C . TYR A 1 337 ? 12.539 -18.734 -9.008 1 97.69 337 TYR A C 1
ATOM 2661 O O . TYR A 1 337 ? 13.492 -19.469 -9.266 1 97.69 337 TYR A O 1
ATOM 2669 N N . ALA A 1 338 ? 11.758 -18.828 -7.926 1 97.06 338 ALA A N 1
ATOM 2670 C CA . ALA A 1 338 ? 11.914 -19.922 -6.965 1 97.06 338 ALA A CA 1
ATOM 2671 C C . ALA A 1 338 ? 10.617 -20.719 -6.828 1 97.06 338 ALA A C 1
ATOM 2673 O O . ALA A 1 338 ? 9.547 -20.219 -7.184 1 97.06 338 ALA A O 1
ATOM 2674 N N . VAL A 1 339 ? 10.828 -21.953 -6.438 1 94.88 339 VAL A N 1
ATOM 2675 C CA . VAL A 1 339 ? 9.719 -22.828 -6.066 1 94.88 339 VAL A CA 1
ATOM 2676 C C . VAL A 1 339 ? 9.82 -23.188 -4.59 1 94.88 339 VAL A C 1
ATOM 2678 O O . VAL A 1 339 ? 10.891 -23.578 -4.113 1 94.88 339 VAL A O 1
ATOM 2681 N N . SER A 1 340 ? 8.711 -23.094 -3.936 1 90.56 340 SER A N 1
ATOM 2682 C CA . SER A 1 340 ? 8.734 -23.375 -2.504 1 90.56 340 SER A CA 1
ATOM 2683 C C . SER A 1 340 ? 8.75 -24.875 -2.234 1 90.56 340 SER A C 1
ATOM 2685 O O . SER A 1 340 ? 7.914 -25.625 -2.758 1 90.56 340 SER A O 1
ATOM 2687 N N . PRO A 1 341 ? 9.656 -25.266 -1.338 1 90.75 341 PRO A N 1
ATOM 2688 C CA . PRO A 1 341 ? 9.625 -26.672 -0.917 1 90.75 341 PRO A CA 1
ATOM 2689 C C . PRO A 1 341 ? 8.359 -27.031 -0.139 1 90.75 341 PRO A C 1
ATOM 2691 O O . PRO A 1 341 ? 7.859 -26.203 0.641 1 90.75 341 PRO A O 1
ATOM 2694 N N . PHE A 1 342 ? 7.848 -28.188 -0.403 1 83.38 342 PHE A N 1
ATOM 2695 C CA . PHE A 1 342 ? 6.707 -28.734 0.312 1 83.38 342 PHE A CA 1
ATOM 2696 C C . PHE A 1 342 ? 5.496 -27.828 0.197 1 83.38 342 PHE A C 1
ATOM 2698 O O . PHE A 1 342 ? 4.602 -27.859 1.045 1 83.38 342 PHE A O 1
ATOM 2705 N N . HIS A 1 343 ? 5.574 -26.875 -0.755 1 79.62 343 HIS A N 1
ATOM 2706 C CA . HIS A 1 343 ? 4.512 -25.891 -0.958 1 79.62 343 HIS A CA 1
ATOM 2707 C C . HIS A 1 343 ? 4.305 -25.031 0.29 1 79.62 343 HIS A C 1
ATOM 2709 O O . HIS A 1 343 ? 3.182 -24.625 0.582 1 79.62 343 HIS A O 1
ATOM 2715 N N . GLN A 1 344 ? 5.32 -24.969 1.097 1 84.12 344 GLN A N 1
ATOM 2716 C CA . GLN A 1 344 ? 5.328 -24.109 2.279 1 84.12 344 GLN A CA 1
ATOM 2717 C C . GLN A 1 344 ? 5.957 -22.75 1.973 1 84.12 344 GLN A C 1
ATOM 2719 O O . GLN A 1 344 ? 7.164 -22.656 1.747 1 84.12 344 GLN A O 1
ATOM 2724 N N . THR A 1 345 ? 5.074 -21.75 1.938 1 86.94 345 THR A N 1
ATOM 2725 C CA . THR A 1 345 ? 5.535 -20.438 1.537 1 86.94 345 THR A CA 1
ATOM 2726 C C . THR A 1 345 ? 5.16 -19.391 2.586 1 86.94 345 THR A C 1
ATOM 2728 O O . THR A 1 345 ? 4.391 -18.469 2.305 1 86.94 345 THR A O 1
ATOM 2731 N N . PRO A 1 346 ? 5.781 -19.484 3.775 1 87.81 346 PRO A N 1
ATOM 2732 C CA . PRO A 1 346 ? 5.508 -18.422 4.75 1 87.81 346 PRO A CA 1
ATOM 2733 C C . PRO A 1 346 ? 5.926 -17.047 4.254 1 87.81 346 PRO A C 1
ATOM 2735 O O . PRO A 1 346 ? 6.809 -16.938 3.395 1 87.81 346 PRO A O 1
ATOM 2738 N N . PHE A 1 347 ? 5.305 -16.047 4.812 1 88.75 347 PHE A N 1
ATOM 2739 C CA . PHE A 1 347 ? 5.512 -14.688 4.32 1 88.75 347 PHE A CA 1
ATOM 2740 C C . PHE A 1 347 ? 6.984 -14.305 4.395 1 88.75 347 PHE A C 1
ATOM 2742 O O . PHE A 1 347 ? 7.504 -13.633 3.5 1 88.75 347 PHE A O 1
ATOM 2749 N N . TYR A 1 348 ? 7.664 -14.68 5.477 1 93 348 TYR A N 1
ATOM 2750 C CA . TYR A 1 348 ? 9.062 -14.297 5.629 1 93 348 TYR A CA 1
ATOM 2751 C C . TYR A 1 348 ? 9.914 -14.852 4.496 1 93 348 TYR A C 1
ATOM 2753 O O . TYR A 1 348 ? 10.93 -14.266 4.129 1 93 348 TYR A O 1
ATOM 2761 N N . SER A 1 349 ? 9.508 -16.031 3.947 1 94.06 349 SER A N 1
ATOM 2762 C CA . SER A 1 349 ? 10.266 -16.609 2.836 1 94.06 349 SER A CA 1
ATOM 2763 C C . SER A 1 349 ? 10.078 -15.789 1.562 1 94.06 349 SER A C 1
ATOM 2765 O O . SER A 1 349 ? 11.016 -15.617 0.779 1 94.06 349 SER A O 1
ATOM 2767 N N . LEU A 1 350 ? 8.836 -15.32 1.365 1 93.31 350 LEU A N 1
ATOM 2768 C CA . LEU A 1 350 ? 8.578 -14.461 0.217 1 93.31 350 LEU A CA 1
ATOM 2769 C C . LEU A 1 350 ? 9.359 -13.156 0.324 1 93.31 350 LEU A C 1
ATOM 2771 O O . LEU A 1 350 ? 9.945 -12.703 -0.66 1 93.31 350 LEU A O 1
ATOM 2775 N N . ALA A 1 351 ? 9.367 -12.609 1.498 1 94.62 351 ALA A N 1
ATOM 2776 C CA . ALA A 1 351 ? 10.133 -11.391 1.745 1 94.62 351 ALA A CA 1
ATOM 2777 C C . ALA A 1 351 ? 11.617 -11.617 1.487 1 94.62 351 ALA A C 1
ATOM 2779 O O . ALA A 1 351 ? 12.273 -10.797 0.846 1 94.62 351 ALA A O 1
ATOM 2780 N N . ALA A 1 352 ? 12.125 -12.711 1.955 1 96.69 352 ALA A N 1
ATOM 2781 C CA . ALA A 1 352 ? 13.539 -13.039 1.783 1 96.69 352 ALA A CA 1
ATOM 2782 C C . ALA A 1 352 ? 13.883 -13.227 0.308 1 96.69 352 ALA A C 1
ATOM 2784 O O . ALA A 1 352 ? 14.914 -12.742 -0.159 1 96.69 352 ALA A O 1
ATOM 2785 N N . LEU A 1 353 ? 13.016 -13.922 -0.371 1 96.56 353 LEU A N 1
ATOM 2786 C CA . LEU A 1 353 ? 13.219 -14.125 -1.801 1 96.56 353 LEU A CA 1
ATOM 2787 C C . LEU A 1 353 ? 13.258 -12.789 -2.541 1 96.56 353 LEU A C 1
ATOM 2789 O O . LEU A 1 353 ? 14.156 -12.562 -3.359 1 96.56 353 LEU A O 1
ATOM 2793 N N . SER A 1 354 ? 12.305 -11.953 -2.238 1 95.88 354 SER A N 1
ATOM 2794 C CA . SER A 1 354 ? 12.242 -10.633 -2.867 1 95.88 354 SER A CA 1
ATOM 2795 C C . SER A 1 354 ? 13.492 -9.812 -2.547 1 95.88 354 SER A C 1
ATOM 2797 O O . SER A 1 354 ? 14.117 -9.258 -3.449 1 95.88 354 SER A O 1
ATOM 2799 N N . ASP A 1 355 ? 13.859 -9.828 -1.284 1 96.62 355 ASP A N 1
ATOM 2800 C CA . ASP A 1 355 ? 15 -9.031 -0.835 1 96.62 355 ASP A CA 1
ATOM 2801 C C . ASP A 1 355 ? 16.297 -9.539 -1.452 1 96.62 355 ASP A C 1
ATOM 2803 O O . ASP A 1 355 ? 17.234 -8.758 -1.683 1 96.62 355 ASP A O 1
ATOM 2807 N N . MET A 1 356 ? 16.391 -10.812 -1.662 1 96.44 356 MET A N 1
ATOM 2808 C CA . MET A 1 356 ? 17.594 -11.406 -2.246 1 96.44 356 MET A CA 1
ATOM 2809 C C . MET A 1 356 ? 17.703 -11.047 -3.725 1 96.44 356 MET A C 1
ATOM 2811 O O . MET A 1 356 ? 18.812 -11.047 -4.281 1 96.44 356 MET A O 1
ATOM 2815 N N . GLY A 1 357 ? 16.531 -10.852 -4.363 1 95.81 357 GLY A N 1
ATOM 2816 C CA . GLY A 1 357 ? 16.625 -10.406 -5.746 1 95.81 357 GLY A CA 1
ATOM 2817 C C . GLY A 1 357 ? 15.859 -11.297 -6.707 1 95.81 357 GLY A C 1
ATOM 2818 O O . GLY A 1 357 ? 15.953 -11.125 -7.926 1 95.81 357 GLY A O 1
ATOM 2819 N N . TYR A 1 358 ? 15.133 -12.305 -6.168 1 97.19 358 TYR A N 1
ATOM 2820 C CA . TYR A 1 358 ? 14.242 -13.07 -7.039 1 97.19 358 TYR A CA 1
ATOM 2821 C C . TYR A 1 358 ? 13.125 -12.188 -7.582 1 97.19 358 TYR A C 1
ATOM 2823 O O . TYR A 1 358 ? 12.758 -11.188 -6.969 1 97.19 358 TYR A O 1
ATOM 2831 N N . LYS A 1 359 ? 12.578 -12.586 -8.711 1 96 359 LYS A N 1
ATOM 2832 C CA . LYS A 1 359 ? 11.484 -11.852 -9.336 1 96 359 LYS A CA 1
ATOM 2833 C C . LYS A 1 359 ? 10.125 -12.414 -8.93 1 96 359 LYS A C 1
ATOM 2835 O O . LYS A 1 359 ? 9.094 -11.781 -9.141 1 96 359 LYS A O 1
ATOM 2840 N N . GLY A 1 360 ? 10.211 -13.578 -8.375 1 95 360 GLY A N 1
ATOM 2841 C CA . GLY A 1 360 ? 8.953 -14.195 -7.984 1 95 360 GLY A CA 1
ATOM 2842 C C . GLY A 1 360 ? 9.117 -15.617 -7.48 1 95 360 GLY A C 1
ATOM 2843 O O . GLY A 1 360 ? 10.234 -16.094 -7.289 1 95 360 GLY A O 1
ATOM 2844 N N . CYS A 1 361 ? 7.941 -16.234 -7.234 1 93.25 361 CYS A N 1
ATOM 2845 C CA . CYS A 1 361 ? 7.93 -17.562 -6.641 1 93.25 361 CYS A CA 1
ATOM 2846 C C . CYS A 1 361 ? 6.695 -18.344 -7.066 1 93.25 361 CYS A C 1
ATOM 2848 O O . CYS A 1 361 ? 5.625 -17.766 -7.258 1 93.25 361 CYS A O 1
ATOM 2850 N N . VAL A 1 362 ? 6.902 -19.625 -7.289 1 91.81 362 VAL A N 1
ATOM 2851 C CA . VAL A 1 362 ? 5.801 -20.547 -7.559 1 91.81 362 VAL A CA 1
ATOM 2852 C C . VAL A 1 362 ? 5.449 -21.312 -6.289 1 91.81 362 VAL A C 1
ATOM 2854 O O . VAL A 1 362 ? 6.332 -21.875 -5.629 1 91.81 362 VAL A O 1
ATOM 2857 N N . GLY A 1 363 ? 4.289 -21.156 -5.973 1 82.81 363 GLY A N 1
ATOM 2858 C CA . GLY A 1 363 ? 3.789 -21.984 -4.879 1 82.81 363 GLY A CA 1
ATOM 2859 C C . GLY A 1 363 ? 2.705 -22.953 -5.309 1 82.81 363 GLY A C 1
ATOM 2860 O O . GLY A 1 363 ? 2.637 -23.344 -6.477 1 82.81 363 GLY A O 1
ATOM 2861 N N . GLY A 1 364 ? 2.156 -23.625 -4.434 1 73.25 364 GLY A N 1
ATOM 2862 C CA . GLY A 1 364 ? 1.041 -24.531 -4.676 1 73.25 364 GLY A CA 1
ATOM 2863 C C . GLY A 1 364 ? -0.193 -24.188 -3.865 1 73.25 364 GLY A C 1
ATOM 2864 O O . GLY A 1 364 ? -0.176 -23.234 -3.072 1 73.25 364 GLY A O 1
ATOM 2865 N N . ILE A 1 365 ? -1.261 -24.719 -4.277 1 60.75 365 ILE A N 1
ATOM 2866 C CA . ILE A 1 365 ? -2.527 -24.453 -3.604 1 60.75 365 ILE A CA 1
ATOM 2867 C C . ILE A 1 365 ? -2.736 -25.469 -2.482 1 60.75 365 ILE A C 1
ATOM 2869 O O . ILE A 1 365 ? -3.814 -25.531 -1.887 1 60.75 365 ILE A O 1
ATOM 2873 N N . ILE A 1 366 ? -1.638 -26.344 -2.242 1 54.31 366 ILE A N 1
ATOM 2874 C CA . ILE A 1 366 ? -1.731 -27.625 -1.536 1 54.31 366 ILE A CA 1
ATOM 2875 C C . ILE A 1 366 ? -2.301 -27.391 -0.137 1 54.31 366 ILE A C 1
ATOM 2877 O O . ILE A 1 366 ? -3.223 -28.094 0.285 1 54.31 366 ILE A O 1
ATOM 2881 N N . SER A 1 367 ? -1.434 -26.812 0.637 1 51.5 367 SER A N 1
ATOM 2882 C CA . SER A 1 367 ? -1.922 -26.875 2.01 1 51.5 367 SER A CA 1
ATOM 2883 C C . SER A 1 367 ? -2.947 -25.781 2.281 1 51.5 367 SER A C 1
ATOM 2885 O O . SER A 1 367 ? -3.43 -25.641 3.406 1 51.5 367 SER A O 1
ATOM 2887 N N . SER A 1 368 ? -3.471 -25.391 1.101 1 50.91 368 SER A N 1
ATOM 2888 C CA . SER A 1 368 ? -4.605 -24.469 1.104 1 50.91 368 SER A CA 1
ATOM 2889 C C . SER A 1 368 ? -4.379 -23.328 2.078 1 50.91 368 SER A C 1
ATOM 2891 O O . SER A 1 368 ? -5.328 -22.828 2.686 1 50.91 368 SER A O 1
ATOM 2893 N N . ASP A 1 369 ? -3 -23.391 2.48 1 52.41 369 ASP A N 1
ATOM 2894 C CA . ASP A 1 369 ? -2.809 -22.281 3.41 1 52.41 369 ASP A CA 1
ATOM 2895 C C . ASP A 1 369 ? -2.93 -20.938 2.695 1 52.41 369 ASP A C 1
ATOM 2897 O O . ASP A 1 369 ? -2.176 -20.656 1.762 1 52.41 369 ASP A O 1
ATOM 2901 N N . PRO A 1 370 ? -4.062 -20.406 2.963 1 49.69 370 PRO A N 1
ATOM 2902 C CA . PRO A 1 370 ? -4.543 -19.203 2.301 1 49.69 370 PRO A CA 1
ATOM 2903 C C . PRO A 1 370 ? -3.469 -18.125 2.186 1 49.69 370 PRO A C 1
ATOM 2905 O O . PRO A 1 370 ? -3.631 -17.156 1.429 1 49.69 370 PRO A O 1
ATOM 2908 N N . SER A 1 371 ? -2.377 -18.312 2.977 1 49.62 371 SER A N 1
ATOM 2909 C CA . SER A 1 371 ? -1.478 -17.156 2.947 1 49.62 371 SER A CA 1
ATOM 2910 C C . SER A 1 371 ? -0.855 -16.984 1.567 1 49.62 371 SER A C 1
ATOM 2912 O O . SER A 1 371 ? -0.359 -15.906 1.238 1 49.62 371 SER A O 1
ATOM 2914 N N . PHE A 1 372 ? -0.895 -18.109 0.762 1 51.88 372 PHE A N 1
ATOM 2915 C CA . PHE A 1 372 ? -0.235 -17.938 -0.527 1 51.88 372 PHE A CA 1
ATOM 2916 C C . PHE A 1 372 ? -1.216 -18.156 -1.672 1 51.88 372 PHE A C 1
ATOM 2918 O O . PHE A 1 372 ? -0.83 -18.125 -2.842 1 51.88 372 PHE A O 1
ATOM 2925 N N . LEU A 1 373 ? -2.502 -18.375 -1.414 1 58.09 373 LEU A N 1
ATOM 2926 C CA . LEU A 1 373 ? -3.309 -18.828 -2.549 1 58.09 373 LEU A CA 1
ATOM 2927 C C . LEU A 1 373 ? -3.869 -17.625 -3.312 1 58.09 373 LEU A C 1
ATOM 2929 O O . LEU A 1 373 ? -4.453 -16.719 -2.713 1 58.09 373 LEU A O 1
ATOM 2933 N N . PHE A 1 374 ? -3.352 -17.594 -4.648 1 65.44 374 PHE A N 1
ATOM 2934 C CA . PHE A 1 374 ? -3.816 -16.578 -5.59 1 65.44 374 PHE A CA 1
ATOM 2935 C C . PHE A 1 374 ? -4.707 -17.188 -6.656 1 65.44 374 PHE A C 1
ATOM 2937 O O . PHE A 1 374 ? -4.348 -18.203 -7.266 1 65.44 374 PHE A O 1
ATOM 2944 N N . SER A 1 375 ? -5.941 -16.781 -6.68 1 72.62 375 SER A N 1
ATOM 2945 C CA . SER A 1 375 ? -6.691 -17.172 -7.867 1 72.62 375 SER A CA 1
ATOM 2946 C C . SER A 1 375 ? -5.98 -16.719 -9.141 1 72.62 375 SER A C 1
ATOM 2948 O O . SER A 1 375 ? -5.977 -17.438 -10.141 1 72.62 375 SER A O 1
ATOM 2950 N N . ARG A 1 376 ? -5.387 -15.602 -9.062 1 87.44 376 ARG A N 1
ATOM 2951 C CA . ARG A 1 376 ? -4.652 -15.023 -10.18 1 87.44 376 ARG A CA 1
ATOM 2952 C C . ARG A 1 376 ? -3.199 -14.758 -9.805 1 87.44 376 ARG A C 1
ATOM 2954 O O . ARG A 1 376 ? -2.914 -14.273 -8.711 1 87.44 376 ARG A O 1
ATOM 2961 N N . GLY A 1 377 ? -2.385 -15.195 -10.734 1 91 377 GLY A N 1
ATOM 2962 C CA . GLY A 1 377 ? -0.987 -14.852 -10.523 1 91 377 GLY A CA 1
ATOM 2963 C C . GLY A 1 377 ? -0.712 -13.367 -10.664 1 91 377 GLY A C 1
ATOM 2964 O O . GLY A 1 377 ? -1.411 -12.664 -11.398 1 91 377 GLY A O 1
ATOM 2965 N N . GLY A 1 378 ? 0.314 -12.844 -10.023 1 93.12 378 GLY A N 1
ATOM 2966 C CA . GLY A 1 378 ? 0.694 -11.438 -10.07 1 93.12 378 GLY A CA 1
ATOM 2967 C C . GLY A 1 378 ? 1.285 -10.938 -8.766 1 93.12 378 GLY A C 1
ATOM 2968 O O . GLY A 1 378 ? 1.993 -11.672 -8.078 1 93.12 378 GLY A O 1
ATOM 2969 N N . ILE A 1 379 ? 1.004 -9.695 -8.484 1 92.88 379 ILE A N 1
ATOM 2970 C CA . ILE A 1 379 ? 1.606 -9.031 -7.336 1 92.88 379 ILE A CA 1
ATOM 2971 C C . ILE A 1 379 ? 1.162 -9.719 -6.047 1 92.88 379 ILE A C 1
ATOM 2973 O O . ILE A 1 379 ? 0.087 -10.32 -5.996 1 92.88 379 ILE A O 1
ATOM 2977 N N . ILE A 1 380 ? 1.946 -9.625 -5.031 1 91.31 380 ILE A N 1
ATOM 2978 C CA . ILE A 1 380 ? 1.668 -10.195 -3.719 1 91.31 380 ILE A CA 1
ATOM 2979 C C . ILE A 1 380 ? 1.549 -9.078 -2.686 1 91.31 380 ILE A C 1
ATOM 2981 O O . ILE A 1 380 ? 2.355 -8.141 -2.676 1 91.31 380 ILE A O 1
ATOM 2985 N N . ALA A 1 381 ? 0.488 -9.164 -1.854 1 90.81 381 ALA A N 1
ATOM 2986 C CA . ALA A 1 381 ? 0.258 -8.148 -0.835 1 90.81 381 ALA A CA 1
ATOM 2987 C C . ALA A 1 381 ? 1.492 -7.957 0.042 1 90.81 381 ALA A C 1
ATOM 2989 O O . ALA A 1 381 ? 2.119 -8.93 0.459 1 90.81 381 ALA A O 1
ATOM 2990 N N . ASP A 1 382 ? 1.883 -6.699 0.297 1 90.31 382 ASP A N 1
ATOM 2991 C CA . ASP A 1 382 ? 2.912 -6.285 1.246 1 90.31 382 ASP A CA 1
ATOM 2992 C C . ASP A 1 382 ? 4.309 -6.617 0.722 1 90.31 382 ASP A C 1
ATOM 2994 O O . ASP A 1 382 ? 5.25 -6.758 1.503 1 90.31 382 ASP A O 1
ATOM 2998 N N . LEU A 1 383 ? 4.453 -6.844 -0.576 1 93.31 383 LEU A N 1
ATOM 2999 C CA . LEU A 1 383 ? 5.746 -7.039 -1.227 1 93.31 383 LEU A CA 1
ATOM 3000 C C . LEU A 1 383 ? 5.926 -6.066 -2.387 1 93.31 383 LEU A C 1
ATOM 3002 O O . LEU A 1 383 ? 4.953 -5.477 -2.861 1 93.31 383 LEU A O 1
ATOM 3006 N N . PRO A 1 384 ? 7.164 -5.895 -2.82 1 94.12 384 PRO A N 1
ATOM 3007 C CA . PRO A 1 384 ? 7.406 -5.023 -3.975 1 94.12 384 PRO A CA 1
ATOM 3008 C C . PRO A 1 384 ? 6.582 -5.418 -5.195 1 94.12 384 PRO A C 1
ATOM 3010 O O . PRO A 1 384 ? 6.336 -6.609 -5.422 1 94.12 384 PRO A O 1
ATOM 3013 N N . GLU A 1 385 ? 6.234 -4.457 -5.996 1 91.19 385 GLU A N 1
ATOM 3014 C CA . GLU A 1 385 ? 5.309 -4.641 -7.113 1 91.19 385 GLU A CA 1
ATOM 3015 C C . GLU A 1 385 ? 5.93 -5.504 -8.211 1 91.19 385 GLU A C 1
ATOM 3017 O O . GLU A 1 385 ? 5.219 -6.047 -9.055 1 91.19 385 GLU A O 1
ATOM 3022 N N . ASP A 1 386 ? 7.176 -5.562 -8.211 1 92.62 386 ASP A N 1
ATOM 3023 C CA . ASP A 1 386 ? 7.844 -6.309 -9.273 1 92.62 386 ASP A CA 1
ATOM 3024 C C . ASP A 1 386 ? 8.133 -7.746 -8.836 1 92.62 386 ASP A C 1
ATOM 3026 O O . ASP A 1 386 ? 8.797 -8.492 -9.555 1 92.62 386 ASP A O 1
ATOM 3030 N N . PHE A 1 387 ? 7.734 -8.141 -7.613 1 94.56 387 PHE A N 1
ATOM 3031 C CA . PHE A 1 387 ? 7.766 -9.523 -7.156 1 94.56 387 PHE A CA 1
ATOM 3032 C C . PHE A 1 387 ? 6.418 -10.203 -7.367 1 94.56 387 PHE A C 1
ATOM 3034 O O . PHE A 1 387 ? 5.414 -9.797 -6.773 1 94.56 387 PHE A O 1
ATOM 3041 N N . VAL A 1 388 ? 6.375 -11.234 -8.227 1 93.44 388 VAL A N 1
ATOM 3042 C CA . VAL A 1 388 ? 5.094 -11.82 -8.594 1 93.44 388 VAL A CA 1
ATOM 3043 C C . VAL A 1 388 ? 5.07 -13.297 -8.203 1 93.44 388 VAL A C 1
ATOM 3045 O O . VAL A 1 388 ? 6.117 -13.891 -7.941 1 93.44 388 VAL A O 1
ATOM 3048 N N . GLY A 1 389 ? 3.896 -13.852 -8.102 1 91.06 389 GLY A N 1
ATOM 3049 C CA . GLY A 1 389 ? 3.734 -15.266 -7.805 1 91.06 389 GLY A CA 1
ATOM 3050 C C . GLY A 1 389 ? 2.527 -15.883 -8.484 1 91.06 389 GLY A C 1
ATOM 3051 O O . GLY A 1 389 ? 1.66 -15.164 -8.992 1 91.06 389 GLY A O 1
ATOM 3052 N N . HIS A 1 390 ? 2.539 -17.141 -8.656 1 89.5 390 HIS A N 1
ATOM 3053 C CA . HIS A 1 390 ? 1.349 -17.906 -9.023 1 89.5 390 HIS A CA 1
ATOM 3054 C C . HIS A 1 390 ? 1.358 -19.281 -8.367 1 89.5 390 HIS A C 1
ATOM 3056 O O . HIS A 1 390 ? 2.371 -19.688 -7.801 1 89.5 390 HIS A O 1
ATOM 3062 N N . SER A 1 391 ? 0.22 -19.891 -8.438 1 85.06 391 SER A N 1
ATOM 3063 C CA . SER A 1 391 ? 0.051 -21.203 -7.836 1 85.06 391 SER A CA 1
ATOM 3064 C C . SER A 1 391 ? -0.276 -22.25 -8.891 1 85.06 391 SER A C 1
ATOM 3066 O O . SER A 1 391 ? -1.062 -22 -9.812 1 85.06 391 SER A O 1
ATOM 3068 N N . GLN A 1 392 ? 0.393 -23.375 -8.758 1 86.12 392 GLN A N 1
ATOM 3069 C CA . GLN A 1 392 ? 0.029 -24.5 -9.602 1 86.12 392 GLN A CA 1
ATOM 3070 C C . GLN A 1 392 ? -0.989 -25.406 -8.906 1 86.12 392 GLN A C 1
ATOM 3072 O O . GLN A 1 392 ? -0.925 -25.594 -7.691 1 86.12 392 GLN A O 1
ATOM 3077 N N . GLN A 1 393 ? -1.862 -26.047 -9.625 1 82.5 393 GLN A N 1
ATOM 3078 C CA . GLN A 1 393 ? -3.133 -26.547 -9.117 1 82.5 393 GLN A CA 1
ATOM 3079 C C . GLN A 1 393 ? -3.025 -28.031 -8.742 1 82.5 393 GLN A C 1
ATOM 3081 O O . GLN A 1 393 ? -3.74 -28.5 -7.863 1 82.5 393 GLN A O 1
ATOM 3086 N N . CYS A 1 394 ? -2.201 -28.75 -9.453 1 83.75 394 CYS A N 1
ATOM 3087 C CA . CYS A 1 394 ? -2.264 -30.172 -9.156 1 83.75 394 CYS A CA 1
ATOM 3088 C C . CYS A 1 394 ? -0.898 -30.828 -9.328 1 83.75 394 CYS A C 1
ATOM 3090 O O . CYS A 1 394 ? 0.006 -30.25 -9.922 1 83.75 394 CYS A O 1
ATOM 3092 N N . MET A 1 395 ? -0.785 -31.906 -8.75 1 84.25 395 MET A N 1
ATOM 3093 C CA . MET A 1 395 ? 0.398 -32.75 -8.852 1 84.25 395 MET A CA 1
ATOM 3094 C C . MET A 1 395 ? 0.043 -34.125 -9.461 1 84.25 395 MET A C 1
ATOM 3096 O O . MET A 1 395 ? -0.763 -34.875 -8.898 1 84.25 395 MET A O 1
ATOM 3100 N N . LEU A 1 396 ? 0.626 -34.406 -10.57 1 87.06 396 LEU A N 1
ATOM 3101 C CA . LEU A 1 396 ? 0.362 -35.656 -11.273 1 87.06 396 LEU A CA 1
ATOM 3102 C C . LEU A 1 396 ? 1.238 -36.781 -10.727 1 87.06 396 LEU A C 1
ATOM 3104 O O . LEU A 1 396 ? 2.275 -37.094 -11.305 1 87.06 396 LEU A O 1
ATOM 3108 N N . HIS A 1 397 ? 0.755 -37.375 -9.594 1 79.44 397 HIS A N 1
ATOM 3109 C CA . HIS A 1 397 ? 1.424 -38.5 -8.938 1 79.44 397 HIS A CA 1
ATOM 3110 C C . HIS A 1 397 ? 0.625 -39.781 -9.094 1 79.44 397 HIS A C 1
ATOM 3112 O O . HIS A 1 397 ? -0.603 -39.75 -9.203 1 79.44 397 HIS A O 1
ATOM 3118 N N . GLY A 1 398 ? 1.462 -40.875 -9.062 1 74.12 398 GLY A N 1
ATOM 3119 C CA . GLY A 1 398 ? 0.82 -42.188 -9.211 1 74.12 398 GLY A CA 1
ATOM 3120 C C . GLY A 1 398 ? -0.16 -42.469 -8.094 1 74.12 398 GLY A C 1
ATOM 3121 O O . GLY A 1 398 ? -1.216 -43.062 -8.336 1 74.12 398 GLY A O 1
ATOM 3122 N N . ASP A 1 399 ? 0.133 -42.031 -6.906 1 75.81 399 ASP A N 1
ATOM 3123 C CA . ASP A 1 399 ? -0.729 -42.312 -5.762 1 75.81 399 ASP A CA 1
ATOM 3124 C C . ASP A 1 399 ? -2.023 -41.5 -5.844 1 75.81 399 ASP A C 1
ATOM 3126 O O . ASP A 1 399 ? -3.006 -41.844 -5.172 1 75.81 399 ASP A O 1
ATOM 3130 N N . CYS A 1 400 ? -1.984 -40.469 -6.637 1 74.75 400 CYS A N 1
ATOM 3131 C CA . CYS A 1 400 ? -3.168 -39.625 -6.781 1 74.75 400 CYS A CA 1
ATOM 3132 C C . CYS A 1 400 ? -4.09 -40.156 -7.867 1 74.75 400 CYS A C 1
ATOM 3134 O O . CYS A 1 400 ? -5.227 -39.688 -8.008 1 74.75 400 CYS A O 1
ATOM 3136 N N . LEU A 1 401 ? -3.541 -41.094 -8.578 1 78.56 401 LEU A N 1
ATOM 3137 C CA . LEU A 1 401 ? -4.34 -41.656 -9.656 1 78.56 401 LEU A CA 1
ATOM 3138 C C . LEU A 1 401 ? -5.469 -42.531 -9.102 1 78.56 401 LEU A C 1
ATOM 3140 O O . LEU A 1 401 ? -5.277 -43.25 -8.125 1 78.56 401 LEU A O 1
ATOM 3144 N N . LEU A 1 402 ? -6.586 -42.438 -9.789 1 77.5 402 LEU A N 1
ATOM 3145 C CA . LEU A 1 402 ? -7.746 -43.219 -9.352 1 77.5 402 LEU A CA 1
ATOM 3146 C C . LEU A 1 402 ? -7.719 -44.625 -9.945 1 77.5 402 LEU A C 1
ATOM 3148 O O . LEU A 1 402 ? -7.551 -44.781 -11.156 1 77.5 402 LEU A O 1
ATOM 3152 N N . LYS A 1 403 ? -7.859 -45.625 -9.102 1 76.94 403 LYS A N 1
ATOM 3153 C CA . LYS A 1 403 ? -7.758 -47 -9.531 1 76.94 403 LYS A CA 1
ATOM 3154 C C . LYS A 1 403 ? -9.023 -47.438 -10.258 1 76.94 403 LYS A C 1
ATOM 3156 O O . LYS A 1 403 ? -8.945 -48.125 -11.281 1 76.94 403 LYS A O 1
ATOM 3161 N N . ASP A 1 404 ? -10.18 -47.156 -9.844 1 73.94 404 ASP A N 1
ATOM 3162 C CA . ASP A 1 404 ? -11.438 -47.719 -10.32 1 73.94 404 ASP A CA 1
ATOM 3163 C C . ASP A 1 404 ? -12.023 -46.844 -11.445 1 73.94 404 ASP A C 1
ATOM 3165 O O . ASP A 1 404 ? -13.023 -47.219 -12.062 1 73.94 404 ASP A O 1
ATOM 3169 N N . GLU A 1 405 ? -11.406 -45.75 -11.68 1 80.06 405 GLU A N 1
ATOM 3170 C CA . GLU A 1 405 ? -11.891 -44.844 -12.719 1 80.06 405 GLU A CA 1
ATOM 3171 C C . GLU A 1 405 ? -10.75 -44.375 -13.617 1 80.06 405 GLU A C 1
ATOM 3173 O O . GLU A 1 405 ? -9.656 -44.938 -13.586 1 80.06 405 GLU A O 1
ATOM 3178 N N . ASP A 1 406 ? -11.125 -43.531 -14.547 1 88.12 406 ASP A N 1
ATOM 3179 C CA . ASP A 1 406 ? -10.086 -42.875 -15.297 1 88.12 406 ASP A CA 1
ATOM 3180 C C . ASP A 1 406 ? -9.039 -42.25 -14.367 1 88.12 406 ASP A C 1
ATOM 3182 O O . ASP A 1 406 ? -9.336 -41.344 -13.586 1 88.12 406 ASP A O 1
ATOM 3186 N N . PRO A 1 407 ? -7.879 -42.812 -14.453 1 87.12 407 PRO A N 1
ATOM 3187 C CA . PRO A 1 407 ? -6.84 -42.375 -13.523 1 87.12 407 PRO A CA 1
ATOM 3188 C C . PRO A 1 407 ? -6.508 -40.906 -13.664 1 87.12 407 PRO A C 1
ATOM 3190 O O . PRO A 1 407 ? -5.902 -40.312 -12.766 1 87.12 407 PRO A O 1
ATOM 3193 N N . LEU A 1 408 ? -6.863 -40.312 -14.766 1 91.25 408 LEU A N 1
ATOM 3194 C CA . LEU A 1 408 ? -6.508 -38.906 -14.992 1 91.25 408 LEU A CA 1
ATOM 3195 C C . LEU A 1 408 ? -7.691 -38 -14.703 1 91.25 408 LEU A C 1
ATOM 3197 O O . LEU A 1 408 ? -7.605 -36.781 -14.906 1 91.25 408 LEU A O 1
ATOM 3201 N N . SER A 1 409 ? -8.758 -38.531 -14.234 1 89.75 409 SER A N 1
ATOM 3202 C CA . SER A 1 409 ? -9.992 -37.781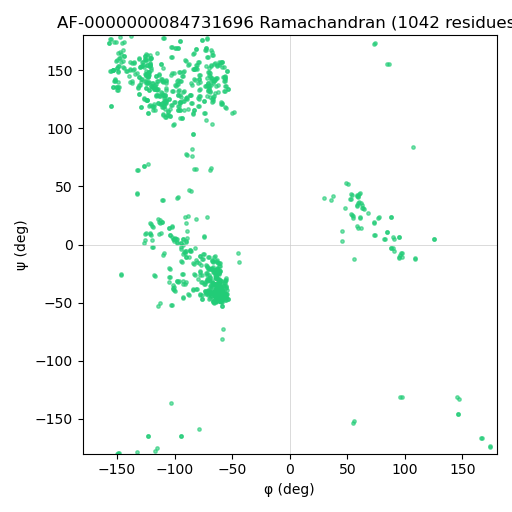 -14.109 1 89.75 409 SER A CA 1
ATOM 3203 C C . SER A 1 409 ? -9.781 -36.5 -13.266 1 89.75 409 SER A C 1
ATOM 3205 O O . SER A 1 409 ? -10.312 -35.438 -13.586 1 89.75 409 SER A O 1
ATOM 3207 N N . THR A 1 410 ? -9.039 -36.656 -12.18 1 86.19 410 THR A N 1
ATOM 3208 C CA . THR A 1 410 ? -8.805 -35.5 -11.297 1 86.19 410 THR A CA 1
ATOM 3209 C C . THR A 1 410 ? -8.031 -34.406 -12.016 1 86.19 410 THR A C 1
ATOM 3211 O O . THR A 1 410 ? -8.352 -33.219 -11.883 1 86.19 410 THR A O 1
ATOM 3214 N N . PHE A 1 411 ? -7.055 -34.719 -12.789 1 90.56 411 PHE A N 1
ATOM 3215 C CA . PHE A 1 411 ? -6.211 -33.781 -13.492 1 90.56 411 PHE A CA 1
ATOM 3216 C C . PHE A 1 411 ? -6.969 -33.125 -14.648 1 90.56 411 PHE A C 1
ATOM 3218 O O . PHE A 1 411 ? -6.82 -31.922 -14.898 1 90.56 411 PHE A O 1
ATOM 3225 N N . LYS A 1 412 ? -7.75 -33.969 -15.297 1 93.81 412 LYS A N 1
ATOM 3226 C CA . LYS A 1 412 ? -8.617 -33.469 -16.344 1 93.81 412 LYS A CA 1
ATOM 3227 C C . LYS A 1 412 ? -9.609 -32.438 -15.797 1 93.81 412 LYS A C 1
ATOM 3229 O O . LYS A 1 412 ? -9.797 -31.375 -16.359 1 93.81 412 LYS A O 1
ATOM 3234 N N . GLN A 1 413 ? -10.156 -32.781 -14.664 1 91 413 GLN A N 1
ATOM 3235 C CA . GLN A 1 413 ? -11.109 -31.891 -14.031 1 91 413 GLN A CA 1
ATOM 3236 C C . GLN A 1 413 ? -10.438 -30.578 -13.602 1 91 413 GLN A C 1
ATOM 3238 O O . GLN A 1 413 ? -11 -29.5 -13.766 1 91 413 GLN A O 1
ATOM 3243 N N . SER A 1 414 ? -9.273 -30.688 -13.039 1 89.81 414 SER A N 1
ATOM 3244 C CA . SER A 1 414 ? -8.523 -29.5 -12.641 1 89.81 414 SER A CA 1
ATOM 3245 C C . SER A 1 414 ? -8.242 -28.594 -13.836 1 89.81 414 SER A C 1
ATOM 3247 O O . SER A 1 414 ? -8.398 -27.375 -13.75 1 89.81 414 SER A O 1
ATOM 3249 N N . PHE A 1 415 ? -7.887 -29.172 -14.969 1 94.75 415 PHE A N 1
ATOM 3250 C CA . PHE A 1 415 ? -7.656 -28.406 -16.188 1 94.75 415 PHE A CA 1
ATOM 3251 C C . PHE A 1 415 ? -8.945 -27.75 -16.672 1 94.75 415 PHE A C 1
ATOM 3253 O O . PHE A 1 415 ? -8.953 -26.578 -17.062 1 94.75 415 PHE A O 1
ATOM 3260 N N . ASP A 1 416 ? -10.016 -28.5 -16.594 1 94.88 416 ASP A N 1
ATOM 3261 C CA . ASP A 1 416 ? -11.289 -27.969 -17.062 1 94.88 416 ASP A CA 1
ATOM 3262 C C . ASP A 1 416 ? -11.68 -26.719 -16.25 1 94.88 416 ASP A C 1
ATOM 3264 O O . ASP A 1 416 ? -12.133 -25.719 -16.828 1 94.88 416 ASP A O 1
ATOM 3268 N N . PHE A 1 417 ? -11.492 -26.766 -14.93 1 91.38 417 PHE A N 1
ATOM 3269 C CA . PHE A 1 417 ? -11.797 -25.609 -14.094 1 91.38 417 PHE A CA 1
ATOM 3270 C C . PHE A 1 417 ? -10.938 -24.422 -14.492 1 91.38 417 PHE A C 1
ATOM 3272 O O . PHE A 1 417 ? -11.438 -23.297 -14.617 1 91.38 417 PHE A O 1
ATOM 3279 N N . SER A 1 418 ? -9.656 -24.672 -14.703 1 92.31 418 SER A N 1
ATOM 3280 C CA . SER A 1 418 ? -8.742 -23.609 -15.094 1 92.31 418 SER A CA 1
ATOM 3281 C C . SER A 1 418 ? -9.102 -23.047 -16.469 1 92.31 418 SER A C 1
ATOM 3283 O O . SER A 1 418 ? -9.086 -21.828 -16.656 1 92.31 418 SER A O 1
ATOM 3285 N N . PHE A 1 419 ? -9.453 -23.922 -17.375 1 95.75 419 PHE A N 1
ATOM 3286 C CA . PHE A 1 419 ? -9.812 -23.531 -18.734 1 95.75 419 PHE A CA 1
ATOM 3287 C C . PHE A 1 419 ? -11.07 -22.672 -18.75 1 95.75 419 PHE A C 1
ATOM 3289 O O . PHE A 1 419 ? -11.086 -21.594 -19.344 1 95.75 419 PHE A O 1
ATOM 3296 N N . GLU A 1 420 ? -12.023 -23.094 -18.016 1 93.5 420 GLU A N 1
ATOM 3297 C CA . GLU A 1 420 ? -13.312 -22.406 -17.984 1 93.5 420 GLU A CA 1
ATOM 3298 C C . GLU A 1 420 ? -13.211 -21.047 -17.297 1 93.5 420 GLU A C 1
ATOM 3300 O O . GLU A 1 420 ? -13.953 -20.125 -17.641 1 93.5 420 GLU A O 1
ATOM 3305 N N . SER A 1 421 ? -12.344 -20.938 -16.375 1 92.5 421 SER A N 1
ATOM 3306 C CA . SER A 1 421 ? -12.195 -19.688 -15.609 1 92.5 421 SER A CA 1
ATOM 3307 C C . SER A 1 421 ? -11.055 -18.844 -16.156 1 92.5 421 SER A C 1
ATOM 3309 O O . SER A 1 421 ? -10.719 -17.797 -15.586 1 92.5 421 SER A O 1
ATOM 3311 N N . ALA A 1 422 ? -10.391 -19.25 -17.203 1 93.69 422 ALA A N 1
ATOM 3312 C CA . ALA A 1 422 ? -9.273 -18.547 -17.828 1 93.69 422 ALA A CA 1
ATOM 3313 C C . ALA A 1 422 ? -8.141 -18.328 -16.844 1 93.69 422 ALA A C 1
ATOM 3315 O O . ALA A 1 422 ? -7.605 -17.219 -16.734 1 93.69 422 ALA A O 1
ATOM 3316 N N . THR A 1 423 ? -7.855 -19.344 -16.062 1 92.56 423 THR A N 1
ATOM 3317 C CA . THR A 1 423 ? -6.77 -19.344 -15.086 1 92.56 423 THR A CA 1
ATOM 3318 C C . THR A 1 423 ? -5.555 -20.078 -15.633 1 92.56 423 THR A C 1
ATOM 3320 O O . THR A 1 423 ? -5.695 -21.125 -16.281 1 92.56 423 THR A O 1
ATOM 3323 N N . LEU A 1 424 ? -4.383 -19.531 -15.414 1 94.12 424 LEU A N 1
ATOM 3324 C CA . LEU A 1 424 ? -3.148 -20.234 -15.734 1 94.12 424 LEU A CA 1
ATOM 3325 C C . LEU A 1 424 ? -3.102 -21.578 -15.023 1 94.12 424 LEU A C 1
ATOM 3327 O O . LEU A 1 424 ? -3.195 -21.641 -13.789 1 94.12 424 LEU A O 1
ATOM 3331 N N . PHE A 1 425 ? -3.055 -22.641 -15.828 1 94.31 425 PHE A N 1
ATOM 3332 C CA . PHE A 1 425 ? -3.045 -23.984 -15.281 1 94.31 425 PHE A CA 1
ATOM 3333 C C . PHE A 1 425 ? -1.617 -24.484 -15.102 1 94.31 425 PHE A C 1
ATOM 3335 O O . PHE A 1 425 ? -0.78 -24.344 -15.992 1 94.31 425 PHE A O 1
ATOM 3342 N N . GLY A 1 426 ? -1.354 -25 -13.953 1 92.12 426 GLY A N 1
ATOM 3343 C CA . GLY A 1 426 ? -0.051 -25.609 -13.703 1 92.12 426 GLY A CA 1
ATOM 3344 C C . GLY A 1 426 ? -0.131 -26.922 -12.953 1 92.12 426 GLY A C 1
ATOM 3345 O O . GLY A 1 426 ? -0.972 -27.078 -12.062 1 92.12 426 GLY A O 1
ATOM 3346 N N . TYR A 1 427 ? 0.693 -27.844 -13.352 1 90.94 427 TYR A N 1
ATOM 3347 C CA . TYR A 1 427 ? 0.824 -29.109 -12.617 1 90.94 427 TYR A CA 1
ATOM 3348 C C . TYR A 1 427 ? 2.289 -29.484 -12.445 1 90.94 427 TYR A C 1
ATOM 3350 O O . TYR A 1 427 ? 3.162 -28.938 -13.125 1 90.94 427 TYR A O 1
ATOM 3358 N N . LEU A 1 428 ? 2.514 -30.281 -11.43 1 90.75 428 LEU A N 1
ATOM 3359 C CA . LEU A 1 428 ? 3.885 -30.672 -11.125 1 90.75 428 LEU A CA 1
ATOM 3360 C C . LEU A 1 428 ? 3.988 -32.188 -10.945 1 90.75 428 LEU A C 1
ATOM 3362 O O . LEU A 1 428 ? 2.973 -32.875 -10.789 1 90.75 428 LEU A O 1
ATOM 3366 N N . ASP A 1 429 ? 5.125 -32.688 -11.07 1 91.38 429 ASP A N 1
ATOM 3367 C CA . ASP A 1 429 ? 5.5 -34.062 -10.805 1 91.38 429 ASP A CA 1
ATOM 3368 C C . ASP A 1 429 ? 6.941 -34.156 -10.312 1 91.38 429 ASP A C 1
ATOM 3370 O O . ASP A 1 429 ? 7.566 -33.156 -10.008 1 91.38 429 ASP A O 1
ATOM 3374 N N . HIS A 1 430 ? 7.375 -35.375 -10.055 1 92.31 430 HIS A N 1
ATOM 3375 C CA . HIS A 1 430 ? 8.758 -35.656 -9.68 1 92.31 430 HIS A CA 1
ATOM 3376 C C . HIS A 1 430 ? 9.414 -36.625 -10.672 1 92.31 430 HIS A C 1
ATOM 3378 O O . HIS A 1 430 ? 8.734 -37.406 -11.32 1 92.31 430 HIS A O 1
ATOM 3384 N N . PRO A 1 431 ? 10.781 -36.438 -10.797 1 92.75 431 PRO A N 1
ATOM 3385 C CA . PRO A 1 431 ? 11.469 -37.469 -11.57 1 92.75 431 PRO A CA 1
ATOM 3386 C C . PRO A 1 431 ? 11.242 -38.875 -10.992 1 92.75 431 PRO A C 1
ATOM 3388 O O . PRO A 1 431 ? 11.203 -39.062 -9.773 1 92.75 431 PRO A O 1
ATOM 3391 N N . PHE A 1 432 ? 11.156 -39.812 -11.969 1 89.81 432 PHE A N 1
ATOM 3392 C CA . PHE A 1 432 ? 10.828 -41.188 -11.586 1 89.81 432 PHE A CA 1
ATOM 3393 C C . PHE A 1 432 ? 11.969 -41.812 -10.781 1 89.81 432 PHE A C 1
ATOM 3395 O O . PHE A 1 432 ? 13.133 -41.75 -11.18 1 89.81 432 PHE A O 1
ATOM 3402 N N . SER A 1 433 ? 11.719 -42.25 -9.641 1 85.62 433 SER A N 1
ATOM 3403 C CA . SER A 1 433 ? 12.648 -42.938 -8.742 1 85.62 433 SER A CA 1
ATOM 3404 C C . SER A 1 433 ? 11.922 -43.906 -7.824 1 85.62 433 SER A C 1
ATOM 3406 O O . SER A 1 433 ? 10.695 -44 -7.863 1 85.62 433 SER A O 1
ATOM 3408 N N . VAL A 1 434 ? 12.719 -44.656 -7.062 1 81.62 434 VAL A N 1
ATOM 3409 C CA . VAL A 1 434 ? 12.125 -45.594 -6.129 1 81.62 434 VAL A CA 1
ATOM 3410 C C . VAL A 1 434 ? 11.234 -44.875 -5.129 1 81.62 434 VAL A C 1
ATOM 3412 O O . VAL A 1 434 ? 10.141 -45.344 -4.801 1 81.62 434 VAL A O 1
ATOM 3415 N N . ARG A 1 435 ? 11.641 -43.719 -4.738 1 80.62 435 ARG A N 1
ATOM 3416 C CA . ARG A 1 435 ? 10.906 -42.938 -3.754 1 80.62 435 ARG A CA 1
ATOM 3417 C C . ARG A 1 435 ? 9.719 -42.219 -4.398 1 80.62 435 ARG A C 1
ATOM 3419 O O . ARG A 1 435 ? 8.688 -42.031 -3.76 1 80.62 435 ARG A O 1
ATOM 3426 N N . TYR A 1 436 ? 9.867 -41.875 -5.691 1 80.69 436 TYR A N 1
ATOM 3427 C CA . TYR A 1 436 ? 8.852 -41 -6.309 1 80.69 436 TYR A CA 1
ATOM 3428 C C . TYR A 1 436 ? 8.102 -41.781 -7.398 1 80.69 436 TYR A C 1
ATOM 3430 O O . TYR A 1 436 ? 7.613 -41.156 -8.359 1 80.69 436 TYR A O 1
ATOM 3438 N N . GLN A 1 437 ? 8.156 -43.031 -7.258 1 77.75 437 GLN A N 1
ATOM 3439 C CA . GLN A 1 437 ? 7.305 -43.812 -8.141 1 77.75 437 GLN A CA 1
ATOM 3440 C C . GLN A 1 437 ? 5.828 -43.531 -7.902 1 77.75 437 GLN A C 1
ATOM 3442 O O . GLN A 1 437 ? 5.027 -43.531 -8.836 1 77.75 437 GLN A O 1
ATOM 3447 N N . TYR A 1 438 ? 5.562 -43 -6.711 1 73.81 438 TYR A N 1
ATOM 3448 C CA . TYR A 1 438 ? 4.234 -42.594 -6.289 1 73.81 438 TYR A CA 1
ATOM 3449 C C . TYR A 1 438 ? 3.15 -43.438 -6.934 1 73.81 438 TYR A C 1
ATOM 3451 O O . TYR A 1 438 ? 2.166 -42.906 -7.461 1 73.81 438 TYR A O 1
ATOM 3459 N N . GLY A 1 439 ? 3.383 -44.75 -7.047 1 74.81 439 GLY A N 1
ATOM 3460 C CA . GLY A 1 439 ? 2.348 -45.656 -7.504 1 74.81 439 GLY A CA 1
ATOM 3461 C C . GLY A 1 439 ? 2.426 -45.938 -8.992 1 74.81 439 GLY A C 1
ATOM 3462 O O . GLY A 1 439 ? 1.678 -46.781 -9.508 1 74.81 439 GLY A O 1
ATOM 3463 N N . TRP A 1 440 ? 3.27 -45.219 -9.703 1 82.69 440 TRP A N 1
ATOM 3464 C CA . TRP A 1 440 ? 3.467 -45.562 -11.109 1 82.69 440 TRP A CA 1
ATOM 3465 C C . TRP A 1 440 ? 4.195 -46.875 -11.242 1 82.69 440 TRP A C 1
ATOM 3467 O O . TRP A 1 440 ? 5.285 -47.062 -10.688 1 82.69 440 TRP A O 1
ATOM 3477 N N . PRO A 1 441 ? 3.623 -47.781 -12.008 1 82.25 441 PRO A N 1
ATOM 3478 C CA . PRO A 1 441 ? 4.281 -49.094 -12.125 1 82.25 441 PRO A CA 1
ATOM 3479 C C . PRO A 1 441 ? 5.617 -49 -12.867 1 82.25 441 PRO A C 1
ATOM 3481 O O . PRO A 1 441 ? 6.523 -49.781 -12.602 1 82.25 441 PRO A O 1
ATOM 3484 N N . SER A 1 442 ? 5.645 -48.125 -13.859 1 90.44 442 SER A N 1
ATOM 3485 C CA . SER A 1 442 ? 6.871 -47.938 -14.633 1 90.44 442 SER A CA 1
ATOM 3486 C C . SER A 1 442 ? 6.965 -46.531 -15.18 1 90.44 442 SER A C 1
ATOM 3488 O O . SER A 1 442 ? 5.957 -45.812 -15.281 1 90.44 442 SER A O 1
ATOM 3490 N N . GLU A 1 443 ? 8.18 -46.125 -15.484 1 93.25 443 GLU A N 1
ATOM 3491 C CA . GLU A 1 443 ? 8.414 -44.844 -16.109 1 93.25 443 GLU A CA 1
ATOM 3492 C C . GLU A 1 443 ? 7.695 -44.75 -17.453 1 93.25 443 GLU A C 1
ATOM 3494 O O . GLU A 1 443 ? 7.152 -43.688 -17.797 1 93.25 443 GLU A O 1
ATOM 3499 N N . GLU A 1 444 ? 7.645 -45.844 -18.156 1 94.38 444 GLU A N 1
ATOM 3500 C CA . GLU A 1 444 ? 6.977 -45.875 -19.453 1 94.38 444 GLU A CA 1
ATOM 3501 C C . GLU A 1 444 ? 5.488 -45.562 -19.312 1 94.38 444 GLU A C 1
ATOM 3503 O O . GLU A 1 444 ? 4.934 -44.781 -20.094 1 94.38 444 GLU A O 1
ATOM 3508 N N . LEU A 1 445 ? 4.902 -46.156 -18.375 1 91.56 445 LEU A N 1
ATOM 3509 C CA . LEU A 1 445 ? 3.479 -45.938 -18.156 1 91.56 445 LEU A CA 1
ATOM 3510 C C . LEU A 1 445 ? 3.221 -44.531 -17.641 1 91.56 445 LEU A C 1
ATOM 3512 O O . LEU A 1 445 ? 2.23 -43.906 -18.016 1 91.56 445 LEU A O 1
ATOM 3516 N N . ARG A 1 446 ? 4.09 -44.062 -16.75 1 93.31 446 ARG A N 1
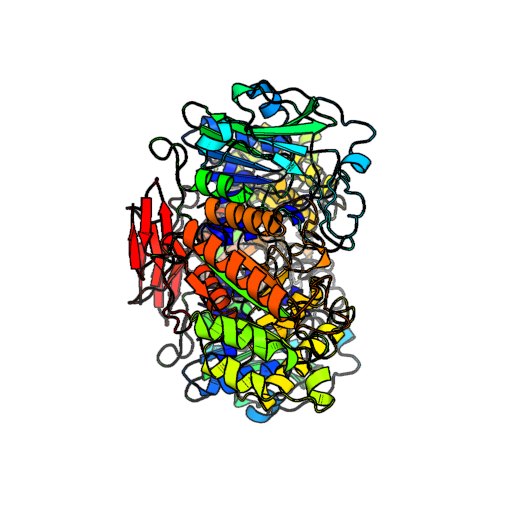ATOM 3517 C CA . ARG A 1 446 ? 3.992 -42.688 -16.281 1 93.31 446 ARG A CA 1
ATOM 3518 C C . ARG A 1 446 ? 4.031 -41.719 -17.453 1 93.31 446 ARG A C 1
ATOM 3520 O O . ARG A 1 446 ? 3.191 -40.812 -17.547 1 93.31 446 ARG A O 1
ATOM 3527 N N . ILE A 1 447 ? 4.945 -41.875 -18.344 1 95.75 447 ILE A N 1
ATOM 3528 C CA . ILE A 1 447 ? 5.109 -41 -19.516 1 95.75 447 ILE A CA 1
ATOM 3529 C C . ILE A 1 447 ? 3.855 -41.062 -20.391 1 95.75 447 ILE A C 1
ATOM 3531 O O . ILE A 1 447 ? 3.385 -40.062 -20.891 1 95.75 447 ILE A O 1
ATOM 3535 N N . LYS A 1 448 ? 3.348 -42.281 -20.484 1 94.94 448 LYS A N 1
ATOM 3536 C CA . LYS A 1 448 ? 2.121 -42.438 -21.266 1 94.94 448 LYS A CA 1
ATOM 3537 C C . LYS A 1 448 ? 0.975 -41.625 -20.656 1 94.94 448 LYS A C 1
ATOM 3539 O O . LYS A 1 448 ? 0.181 -41.031 -21.391 1 94.94 448 LYS A O 1
ATOM 3544 N N . LYS A 1 449 ? 0.848 -41.625 -19.359 1 94.06 449 LYS A N 1
ATOM 3545 C CA . LYS A 1 449 ? -0.21 -40.875 -18.703 1 94.06 449 LYS A CA 1
ATOM 3546 C C . LYS A 1 449 ? -0.029 -39.375 -18.906 1 94.06 449 LYS A C 1
ATOM 3548 O O . LYS A 1 449 ? -1.008 -38.656 -19.078 1 94.06 449 LYS A O 1
ATOM 3553 N N . HIS A 1 450 ? 1.208 -38.906 -18.859 1 95.88 450 HIS A N 1
ATOM 3554 C CA . HIS A 1 450 ? 1.468 -37.531 -19.203 1 95.88 450 HIS A CA 1
ATOM 3555 C C . HIS A 1 450 ? 0.991 -37.219 -20.625 1 95.88 450 HIS A C 1
ATOM 3557 O O . HIS A 1 450 ? 0.332 -36.188 -20.844 1 95.88 450 HIS A O 1
ATOM 3563 N N . GLN A 1 451 ? 1.298 -38.094 -21.562 1 97.44 451 GLN A N 1
ATOM 3564 C CA . GLN A 1 451 ? 0.883 -37.875 -22.953 1 97.44 451 GLN A CA 1
ATOM 3565 C C . GLN A 1 451 ? -0.638 -37.875 -23.078 1 97.44 451 GLN A C 1
ATOM 3567 O O . GLN A 1 451 ? -1.202 -37.125 -23.859 1 97.44 451 GLN A O 1
ATOM 3572 N N . ASP A 1 452 ? -1.253 -38.75 -22.297 1 96.5 452 ASP A N 1
ATOM 3573 C CA . ASP A 1 452 ? -2.711 -38.812 -22.297 1 96.5 452 ASP A CA 1
ATOM 3574 C C . ASP A 1 452 ? -3.299 -37.469 -21.828 1 96.5 452 ASP A C 1
ATOM 3576 O O . ASP A 1 452 ? -4.289 -37 -22.375 1 96.5 452 ASP A O 1
ATOM 3580 N N . LEU A 1 453 ? -2.752 -36.938 -20.781 1 96.5 453 LEU A N 1
ATOM 3581 C CA . LEU A 1 453 ? -3.223 -35.625 -20.297 1 96.5 453 LEU A CA 1
ATOM 3582 C C . LEU A 1 453 ? -3.021 -34.562 -21.359 1 96.5 453 LEU A C 1
ATOM 3584 O O . LEU A 1 453 ? -3.902 -33.719 -21.562 1 96.5 453 LEU A O 1
ATOM 3588 N N . LEU A 1 454 ? -1.859 -34.531 -22.062 1 97.75 454 LEU A N 1
ATOM 3589 C CA . LEU A 1 454 ? -1.597 -33.562 -23.125 1 97.75 454 LEU A CA 1
ATOM 3590 C C . LEU A 1 454 ? -2.635 -33.688 -24.234 1 97.75 454 LEU A C 1
ATOM 3592 O O . LEU A 1 454 ? -3.125 -32.688 -24.75 1 97.75 454 LEU A O 1
ATOM 3596 N N . ARG A 1 455 ? -2.945 -34.875 -24.562 1 97.88 455 ARG A N 1
ATOM 3597 C CA . ARG A 1 455 ? -3.965 -35.094 -25.578 1 97.88 455 ARG A CA 1
ATOM 3598 C C . ARG A 1 455 ? -5.312 -34.531 -25.141 1 97.88 455 ARG A C 1
ATOM 3600 O O . ARG A 1 455 ? -6.031 -33.938 -25.938 1 97.88 455 ARG A O 1
ATOM 3607 N N . TYR A 1 456 ? -5.609 -34.781 -23.875 1 98 456 TYR A N 1
ATOM 3608 C CA . TYR A 1 456 ? -6.863 -34.219 -23.344 1 98 456 TYR A CA 1
ATOM 3609 C C . TYR A 1 456 ? -6.887 -32.719 -23.438 1 98 456 TYR A C 1
ATOM 3611 O O . TYR A 1 456 ? -7.875 -32.125 -23.891 1 98 456 TYR A O 1
ATOM 3619 N N . ILE A 1 457 ? -5.844 -32.062 -23.047 1 98.12 457 ILE A N 1
ATOM 3620 C CA . ILE A 1 457 ? -5.746 -30.594 -23.094 1 98.12 457 ILE A CA 1
ATOM 3621 C C . ILE A 1 457 ? -5.961 -30.094 -24.516 1 98.12 457 ILE A C 1
ATOM 3623 O O . ILE A 1 457 ? -6.727 -29.156 -24.734 1 98.12 457 ILE A O 1
ATOM 3627 N N . HIS A 1 458 ? -5.387 -30.781 -25.5 1 97.75 458 HIS A N 1
ATOM 3628 C CA . HIS A 1 458 ? -5.512 -30.391 -26.891 1 97.75 458 HIS A CA 1
ATOM 3629 C C . HIS A 1 458 ? -6.922 -30.656 -27.406 1 97.75 458 HIS A C 1
ATOM 3631 O O . HIS A 1 458 ? -7.348 -30.031 -28.391 1 97.75 458 HIS A O 1
ATOM 3637 N N . SER A 1 459 ? -7.566 -31.578 -26.766 1 98.19 459 SER A N 1
ATOM 3638 C CA . SER A 1 459 ? -8.938 -31.859 -27.188 1 98.19 459 SER A CA 1
ATOM 3639 C C . SER A 1 459 ? -9.898 -30.797 -26.641 1 98.19 459 SER A C 1
ATOM 3641 O O . SER A 1 459 ? -10.984 -30.594 -27.188 1 98.19 459 SER A O 1
ATOM 3643 N N . ARG A 1 460 ? -9.555 -30.156 -25.531 1 97.75 460 ARG A N 1
ATOM 3644 C CA . ARG A 1 460 ? -10.422 -29.203 -24.859 1 97.75 460 ARG A CA 1
ATOM 3645 C C . ARG A 1 460 ? -10.148 -27.781 -25.344 1 97.75 460 ARG A C 1
ATOM 3647 O O . ARG A 1 460 ? -11.078 -27 -25.578 1 97.75 460 ARG A O 1
ATOM 3654 N N . ALA A 1 461 ? -8.906 -27.438 -25.422 1 98 461 ALA A N 1
ATOM 3655 C CA . ALA A 1 461 ? -8.5 -26.094 -25.812 1 98 461 ALA A CA 1
ATOM 3656 C C . ALA A 1 461 ? -8.156 -26.016 -27.297 1 98 461 ALA A C 1
ATOM 3658 O O . ALA A 1 461 ? -7.477 -26.906 -27.812 1 98 461 ALA A O 1
ATOM 3659 N N . ASN A 1 462 ? -8.555 -24.984 -28 1 97.44 462 ASN A N 1
ATOM 3660 C CA . ASN A 1 462 ? -8.266 -24.797 -29.406 1 97.44 462 ASN A CA 1
ATOM 3661 C C . ASN A 1 462 ? -6.867 -24.234 -29.641 1 97.44 462 ASN A C 1
ATOM 3663 O O . ASN A 1 462 ? -6.195 -24.594 -30.594 1 97.44 462 ASN A O 1
ATOM 3667 N N . MET A 1 463 ? -6.469 -23.344 -28.797 1 97.44 463 MET A N 1
ATOM 3668 C CA . MET A 1 463 ? -5.176 -22.688 -28.922 1 97.44 463 MET A CA 1
ATOM 3669 C C . MET A 1 463 ? -4.434 -22.688 -27.578 1 97.44 463 MET A C 1
ATOM 3671 O O . MET A 1 463 ? -4.113 -21.625 -27.047 1 97.44 463 MET A O 1
ATOM 3675 N N . PRO A 1 464 ? -4.105 -23.875 -27.125 1 98.12 464 PRO A N 1
ATOM 3676 C CA . PRO A 1 464 ? -3.367 -23.938 -25.859 1 98.12 464 PRO A CA 1
ATOM 3677 C C . PRO A 1 464 ? -1.932 -23.422 -25.984 1 98.12 464 PRO A C 1
ATOM 3679 O O . PRO A 1 464 ? -1.272 -23.688 -27 1 98.12 464 PRO A O 1
ATOM 3682 N N . LEU A 1 465 ? -1.539 -22.641 -25.016 1 98 465 LEU A N 1
ATOM 3683 C CA . LEU A 1 465 ? -0.163 -22.172 -24.922 1 98 465 LEU A CA 1
ATOM 3684 C C . LEU A 1 465 ? 0.581 -22.891 -23.797 1 98 465 LEU A C 1
ATOM 3686 O O . LEU A 1 465 ? 0.241 -22.734 -22.625 1 98 465 LEU A O 1
ATOM 3690 N N . PHE A 1 466 ? 1.523 -23.703 -24.156 1 98 466 PHE A N 1
ATOM 3691 C CA . PHE A 1 466 ? 2.395 -24.312 -23.172 1 98 466 PHE A CA 1
ATOM 3692 C C . PHE A 1 466 ? 3.617 -23.453 -22.906 1 98 466 PHE A C 1
ATOM 3694 O O . PHE A 1 466 ? 4.344 -23.094 -23.828 1 98 466 PHE A O 1
ATOM 3701 N N . MET A 1 467 ? 3.822 -23.125 -21.594 1 97.25 467 MET A N 1
ATOM 3702 C CA . MET A 1 467 ? 4.867 -22.188 -21.203 1 97.25 467 MET A CA 1
ATOM 3703 C C . MET A 1 467 ? 5.828 -22.828 -20.203 1 97.25 467 MET A C 1
ATOM 3705 O O . MET A 1 467 ? 5.422 -23.656 -19.391 1 97.25 467 MET A O 1
ATOM 3709 N N . SER A 1 468 ? 7.141 -22.422 -20.359 1 97.25 468 SER A N 1
ATOM 3710 C CA . SER A 1 468 ? 8.008 -22.641 -19.203 1 97.25 468 SER A CA 1
ATOM 3711 C C . SER A 1 468 ? 7.602 -21.766 -18.031 1 97.25 468 SER A C 1
ATOM 3713 O O . SER A 1 468 ? 6.875 -20.781 -18.203 1 97.25 468 SER A O 1
ATOM 3715 N N . GLU A 1 469 ? 8.047 -22.078 -16.875 1 97 469 GLU A N 1
ATOM 3716 C CA . GLU A 1 469 ? 7.723 -21.266 -15.703 1 97 469 GLU A CA 1
ATOM 3717 C C . GLU A 1 469 ? 8.312 -19.859 -15.836 1 97 469 GLU A C 1
ATOM 3719 O O . GLU A 1 469 ? 7.715 -18.875 -15.391 1 97 469 GLU A O 1
ATOM 3724 N N . ASP A 1 470 ? 9.484 -19.734 -16.422 1 96.75 470 ASP A N 1
ATOM 3725 C CA . ASP A 1 470 ? 10.039 -18.406 -16.688 1 96.75 470 ASP A CA 1
ATOM 3726 C C . ASP A 1 470 ? 9.117 -17.578 -17.578 1 96.75 470 ASP A C 1
ATOM 3728 O O . ASP A 1 470 ? 8.836 -16.422 -17.297 1 96.75 470 ASP A O 1
ATOM 3732 N N . GLU A 1 471 ? 8.656 -18.203 -18.641 1 96.31 471 GLU A N 1
ATOM 3733 C CA . GLU A 1 471 ? 7.762 -17.5 -19.562 1 96.31 471 GLU A CA 1
ATOM 3734 C C . GLU A 1 471 ? 6.473 -17.078 -18.859 1 96.31 471 GLU A C 1
ATOM 3736 O O . GLU A 1 471 ? 6 -15.961 -19.047 1 96.31 471 GLU A O 1
ATOM 3741 N N . ALA A 1 472 ? 5.941 -18 -18.078 1 96.5 472 ALA A N 1
ATOM 3742 C CA . ALA A 1 472 ? 4.684 -17.734 -17.391 1 96.5 472 ALA A CA 1
ATOM 3743 C C . ALA A 1 472 ? 4.84 -16.594 -16.391 1 96.5 472 ALA A C 1
ATOM 3745 O O . ALA A 1 472 ? 4.031 -15.656 -16.375 1 96.5 472 ALA A O 1
ATOM 3746 N N . LEU A 1 473 ? 5.883 -16.641 -15.641 1 95.88 473 LEU A N 1
ATOM 3747 C CA . LEU A 1 473 ? 6.082 -15.625 -14.609 1 95.88 473 LEU A CA 1
ATOM 3748 C C . LEU A 1 473 ? 6.516 -14.305 -15.227 1 95.88 473 LEU A C 1
ATOM 3750 O O . LEU A 1 473 ? 6.168 -13.234 -14.727 1 95.88 473 LEU A O 1
ATOM 3754 N N . ASP A 1 474 ? 7.285 -14.344 -16.297 1 95.25 474 ASP A N 1
ATOM 3755 C CA . ASP A 1 474 ? 7.594 -13.117 -17.031 1 95.25 474 ASP A CA 1
ATOM 3756 C C . ASP A 1 474 ? 6.324 -12.469 -17.578 1 95.25 474 ASP A C 1
ATOM 3758 O O . ASP A 1 474 ? 6.188 -11.242 -17.531 1 95.25 474 ASP A O 1
ATOM 3762 N N . PHE A 1 475 ? 5.465 -13.281 -18.078 1 96.19 475 PHE A N 1
ATOM 3763 C CA . PHE A 1 475 ? 4.184 -12.773 -18.578 1 96.19 475 PHE A CA 1
ATOM 3764 C C . PHE A 1 475 ? 3.387 -12.141 -17.438 1 96.19 475 PHE A C 1
ATOM 3766 O O . PHE A 1 475 ? 2.838 -11.047 -17.594 1 96.19 475 PHE A O 1
ATOM 3773 N N . LEU A 1 476 ? 3.322 -12.805 -16.297 1 94.88 476 LEU A N 1
ATOM 3774 C CA . LEU A 1 476 ? 2.588 -12.281 -15.148 1 94.88 476 LEU A CA 1
ATOM 3775 C C . LEU A 1 476 ? 3.207 -10.977 -14.656 1 94.88 476 LEU A C 1
ATOM 3777 O O . LEU A 1 476 ? 2.494 -10.078 -14.211 1 94.88 476 LEU A O 1
ATOM 3781 N N . SER A 1 477 ? 4.523 -10.93 -14.672 1 93.5 477 SER A N 1
ATOM 3782 C CA . SER A 1 477 ? 5.215 -9.695 -14.32 1 93.5 477 SER A CA 1
ATOM 3783 C C . SER A 1 477 ? 4.824 -8.562 -15.266 1 93.5 477 SER A C 1
ATOM 3785 O O . SER A 1 477 ? 4.539 -7.445 -14.812 1 93.5 477 SER A O 1
ATOM 3787 N N . ARG A 1 478 ? 4.777 -8.852 -16.531 1 93.25 478 ARG A N 1
ATOM 3788 C CA . ARG A 1 478 ? 4.348 -7.867 -17.516 1 93.25 478 ARG A CA 1
ATOM 3789 C C . ARG A 1 478 ? 2.908 -7.434 -17.281 1 93.25 478 ARG A C 1
ATOM 3791 O O . ARG A 1 478 ? 2.605 -6.238 -17.266 1 93.25 478 ARG A O 1
ATOM 3798 N N . LYS A 1 479 ? 2.064 -8.391 -17.094 1 94.44 479 LYS A N 1
ATOM 3799 C CA . LYS A 1 479 ? 0.659 -8.109 -16.812 1 94.44 479 LYS A CA 1
ATOM 3800 C C . LYS A 1 479 ? 0.515 -7.18 -15.602 1 94.44 479 LYS A C 1
ATOM 3802 O O . LYS A 1 479 ? -0.257 -6.219 -15.641 1 94.44 479 LYS A O 1
ATOM 3807 N N . SER A 1 480 ? 1.308 -7.445 -14.578 1 92.69 480 SER A N 1
ATOM 3808 C CA . SER A 1 480 ? 1.233 -6.699 -13.328 1 92.69 480 SER A CA 1
ATOM 3809 C C . SER A 1 480 ? 1.748 -5.277 -13.5 1 92.69 480 SER A C 1
ATOM 3811 O O . SER A 1 480 ? 1.438 -4.395 -12.695 1 92.69 480 SER A O 1
ATOM 3813 N N . SER A 1 481 ? 2.537 -5.039 -14.531 1 90.81 481 SER A N 1
ATOM 3814 C CA . SER A 1 481 ? 3.146 -3.729 -14.742 1 90.81 481 SER A CA 1
ATOM 3815 C C . SER A 1 481 ? 2.256 -2.834 -15.602 1 90.81 481 SER A C 1
ATOM 3817 O O . SER A 1 481 ? 2.506 -1.633 -15.719 1 90.81 481 SER A O 1
ATOM 3819 N N . ILE A 1 482 ? 1.24 -3.396 -16.188 1 92.19 482 ILE A N 1
ATOM 3820 C CA . ILE A 1 482 ? 0.34 -2.635 -17.047 1 92.19 482 ILE A CA 1
ATOM 3821 C C . ILE A 1 482 ? -0.507 -1.69 -16.188 1 92.19 482 ILE A C 1
ATOM 3823 O O . ILE A 1 482 ? -0.962 -2.061 -15.109 1 92.19 482 ILE A O 1
ATOM 3827 N N . ARG A 1 483 ? -0.685 -0.481 -16.703 1 89.62 483 ARG A N 1
ATOM 3828 C CA . ARG A 1 483 ? -1.578 0.497 -16.094 1 89.62 483 ARG A CA 1
ATOM 3829 C C . ARG A 1 483 ? -2.742 0.83 -17.016 1 89.62 483 ARG A C 1
ATOM 3831 O O . ARG A 1 483 ? -2.545 1.049 -18.219 1 89.62 483 ARG A O 1
ATOM 3838 N N . ILE A 1 484 ? -3.885 0.726 -16.453 1 91.25 484 ILE A N 1
ATOM 3839 C CA . ILE A 1 484 ? -5.086 1.163 -17.156 1 91.25 484 ILE A CA 1
ATOM 3840 C C . ILE A 1 484 ? -5.602 2.459 -16.547 1 91.25 484 ILE A C 1
ATOM 3842 O O . ILE A 1 484 ? -5.859 2.52 -15.336 1 91.25 484 ILE A O 1
ATOM 3846 N N . LEU A 1 485 ? -5.727 3.412 -17.328 1 85.19 485 LEU A N 1
ATOM 3847 C CA . LEU A 1 485 ? -6.117 4.738 -16.859 1 85.19 485 LEU A CA 1
ATOM 3848 C C . LEU A 1 485 ? -7.48 5.133 -17.422 1 85.19 485 LEU A C 1
ATOM 3850 O O . LEU A 1 485 ? -7.797 4.824 -18.578 1 85.19 485 LEU A O 1
ATOM 3854 N N . ASP A 1 486 ? -8.234 5.777 -16.5 1 81.75 486 ASP A N 1
ATOM 3855 C CA . ASP A 1 486 ? -9.484 6.363 -16.969 1 81.75 486 ASP A CA 1
ATOM 3856 C C . ASP A 1 486 ? -9.219 7.551 -17.891 1 81.75 486 ASP A C 1
ATOM 3858 O O . ASP A 1 486 ? -8.305 8.344 -17.641 1 81.75 486 ASP A O 1
ATOM 3862 N N . SER A 1 487 ? -9.883 7.531 -18.969 1 74 487 SER A N 1
ATOM 3863 C CA . SER A 1 487 ? -9.82 8.648 -19.906 1 74 487 SER A CA 1
ATOM 3864 C C . SER A 1 487 ? -11.211 9.195 -20.219 1 74 487 SER A C 1
ATOM 3866 O O . SER A 1 487 ? -12.211 8.602 -19.812 1 74 487 SER A O 1
ATOM 3868 N N . SER A 1 488 ? -11.328 10.414 -20.797 1 69.69 488 SER A N 1
ATOM 3869 C CA . SER A 1 488 ? -12.602 11.031 -21.125 1 69.69 488 SER A CA 1
ATOM 3870 C C . SER A 1 488 ? -13.445 10.133 -22.016 1 69.69 488 SER A C 1
ATOM 3872 O O . SER A 1 488 ? -14.672 10.148 -21.953 1 69.69 488 SER A O 1
ATOM 3874 N N . GLU A 1 489 ? -12.766 9.398 -22.766 1 75.69 489 GLU A N 1
ATOM 3875 C CA . GLU A 1 489 ? -13.492 8.625 -23.766 1 75.69 489 GLU A CA 1
ATOM 3876 C C . GLU A 1 489 ? -13.445 7.129 -23.453 1 75.69 489 GLU A C 1
ATOM 3878 O O . GLU A 1 489 ? -13.852 6.305 -24.281 1 75.69 489 GLU A O 1
ATOM 3883 N N . GLY A 1 490 ? -12.984 6.82 -22.344 1 85.5 490 GLY A N 1
ATOM 3884 C CA . GLY A 1 490 ? -12.836 5.414 -21.984 1 85.5 490 GLY A CA 1
ATOM 3885 C C . GLY A 1 490 ? -11.617 5.137 -21.125 1 85.5 490 GLY A C 1
ATOM 3886 O O . GLY A 1 490 ? -11.445 5.75 -20.078 1 85.5 490 GLY A O 1
ATOM 3887 N N . PHE A 1 491 ? -10.914 4.086 -21.641 1 91.12 491 PHE A N 1
ATOM 3888 C CA . PHE A 1 491 ? -9.727 3.688 -20.906 1 91.12 491 PHE A CA 1
ATOM 3889 C C . PHE A 1 491 ? -8.5 3.676 -21.812 1 91.12 491 PHE A C 1
ATOM 3891 O O . PHE A 1 491 ? -8.617 3.455 -23.016 1 91.12 491 PHE A O 1
ATOM 3898 N N . GLN A 1 492 ? -7.398 3.998 -21.25 1 88.38 492 GLN A N 1
ATOM 3899 C CA . GLN A 1 492 ? -6.109 3.924 -21.922 1 88.38 492 GLN A CA 1
ATOM 3900 C C . GLN A 1 492 ? -5.16 2.975 -21.203 1 88.38 492 GLN A C 1
ATOM 3902 O O . GLN A 1 492 ? -5.109 2.967 -19.969 1 88.38 492 GLN A O 1
ATOM 3907 N N . THR A 1 493 ? -4.414 2.18 -22.031 1 89.88 493 THR A N 1
ATOM 3908 C CA . THR A 1 493 ? -3.451 1.251 -21.453 1 89.88 493 THR A CA 1
ATOM 3909 C C . THR A 1 493 ? -2.033 1.803 -21.578 1 89.88 493 THR A C 1
ATOM 3911 O O . THR A 1 493 ? -1.659 2.357 -22.609 1 89.88 493 THR A O 1
ATOM 3914 N N . ILE A 1 494 ? -1.283 1.772 -20.516 1 86.12 494 ILE A N 1
ATOM 3915 C CA . ILE A 1 494 ? 0.153 2.027 -20.531 1 86.12 494 ILE A CA 1
ATOM 3916 C C . ILE A 1 494 ? 0.911 0.721 -20.312 1 86.12 494 ILE A C 1
ATOM 3918 O O . ILE A 1 494 ? 0.846 0.141 -19.219 1 86.12 494 ILE A O 1
ATOM 3922 N N . VAL A 1 495 ? 1.549 0.253 -21.328 1 86.12 495 VAL A N 1
ATOM 3923 C CA . VAL A 1 495 ? 2.326 -0.98 -21.281 1 86.12 495 VAL A CA 1
ATOM 3924 C C . VAL A 1 495 ? 3.816 -0.65 -21.234 1 86.12 495 VAL A C 1
ATOM 3926 O O . VAL A 1 495 ? 4.359 -0.055 -22.156 1 86.12 495 VAL A O 1
ATOM 3929 N N . PRO A 1 496 ? 4.457 -0.934 -20.031 1 75.56 496 PRO A N 1
ATOM 3930 C CA . PRO A 1 496 ? 5.895 -0.65 -20 1 75.56 496 PRO A CA 1
ATOM 3931 C C . PRO A 1 496 ? 6.66 -1.365 -21.109 1 75.56 496 PRO A C 1
ATOM 3933 O O . PRO A 1 496 ? 6.305 -2.484 -21.484 1 75.56 496 PRO A O 1
ATOM 3936 N N . ILE A 1 497 ? 7.586 -0.606 -21.75 1 62.19 497 ILE A N 1
ATOM 3937 C CA . ILE A 1 497 ? 8.406 -1.167 -22.812 1 62.19 497 ILE A CA 1
ATOM 3938 C C . ILE A 1 497 ? 9.383 -2.188 -22.234 1 62.19 497 ILE A C 1
ATOM 3940 O O . ILE A 1 497 ? 10.203 -1.851 -21.375 1 62.19 497 ILE A O 1
ATOM 3944 N N . SER A 1 498 ? 8.781 -3.264 -21.734 1 60.62 498 SER A N 1
ATOM 3945 C CA . SER A 1 498 ? 9.719 -4.223 -21.156 1 60.62 498 SER A CA 1
ATOM 3946 C C . SER A 1 498 ? 10.031 -5.344 -22.141 1 60.62 498 SER A C 1
ATOM 3948 O O . SER A 1 498 ? 9.188 -5.703 -22.969 1 60.62 498 SER A O 1
ATOM 3950 N N . ASP A 1 499 ? 11.375 -5.77 -22.156 1 55.62 499 ASP A N 1
ATOM 3951 C CA . ASP A 1 499 ? 11.922 -6.84 -22.984 1 55.62 499 ASP A CA 1
ATOM 3952 C C . ASP A 1 499 ? 11.492 -8.211 -22.453 1 55.62 499 ASP A C 1
ATOM 3954 O O . ASP A 1 499 ? 11.938 -9.242 -22.969 1 55.62 499 ASP A O 1
ATOM 3958 N N . SER A 1 500 ? 10.594 -8.297 -21.453 1 60.28 500 SER A N 1
ATOM 3959 C CA . SER A 1 500 ? 10.672 -9.578 -20.75 1 60.28 500 SER A CA 1
ATOM 3960 C C . SER A 1 500 ? 9.711 -10.602 -21.344 1 60.28 500 SER A C 1
ATOM 3962 O O . SER A 1 500 ? 9.961 -11.805 -21.281 1 60.28 500 SER A O 1
ATOM 3964 N N . SER A 1 501 ? 8.57 -10.086 -21.875 1 67.94 501 SER A N 1
ATOM 3965 C CA . SER A 1 501 ? 7.641 -11.117 -22.328 1 67.94 501 SER A CA 1
ATOM 3966 C C . SER A 1 501 ? 7.262 -10.906 -23.797 1 67.94 501 SER A C 1
ATOM 3968 O O . SER A 1 501 ? 7.086 -9.773 -24.25 1 67.94 501 SER A O 1
ATOM 3970 N N . SER A 1 502 ? 7.211 -12.055 -24.328 1 78.62 502 SER A N 1
ATOM 3971 C CA . SER A 1 502 ? 6.848 -12.078 -25.75 1 78.62 502 SER A CA 1
ATOM 3972 C C . SER A 1 502 ? 5.336 -12.109 -25.922 1 78.62 502 SER A C 1
ATOM 3974 O O . SER A 1 502 ? 4.836 -11.977 -27.047 1 78.62 502 SER A O 1
ATOM 3976 N N . TYR A 1 503 ? 4.633 -12.211 -24.797 1 92.69 503 TYR A N 1
ATOM 3977 C CA . TYR A 1 503 ? 3.193 -12.375 -24.953 1 92.69 503 TYR A CA 1
ATOM 3978 C C . TYR A 1 503 ? 2.451 -11.102 -24.562 1 92.69 503 TYR A C 1
ATOM 3980 O O . TYR A 1 503 ? 2.818 -10.43 -23.594 1 92.69 503 TYR A O 1
ATOM 3988 N N . ASP A 1 504 ? 1.426 -10.797 -25.312 1 94 504 ASP A N 1
ATOM 3989 C CA . ASP A 1 504 ? 0.574 -9.648 -25.016 1 94 504 ASP A CA 1
ATOM 3990 C C . ASP A 1 504 ? -0.547 -10.031 -24.047 1 94 504 ASP A C 1
ATOM 3992 O O . ASP A 1 504 ? -0.95 -11.195 -23.984 1 94 504 ASP A O 1
ATOM 3996 N N . VAL A 1 505 ? -1 -9.055 -23.375 1 95.94 505 VAL A N 1
ATOM 3997 C CA . VAL A 1 505 ? -2.061 -9.273 -22.406 1 95.94 505 VAL A CA 1
ATOM 3998 C C . VAL A 1 505 ? -3.418 -8.984 -23.031 1 95.94 505 VAL A C 1
ATOM 4000 O O . VAL A 1 505 ? -3.551 -8.047 -23.828 1 95.94 505 VAL A O 1
ATOM 4003 N N . ALA A 1 506 ? -4.379 -9.797 -22.703 1 96.75 506 ALA A N 1
ATOM 4004 C CA . ALA A 1 506 ? -5.754 -9.578 -23.141 1 96.75 506 ALA A CA 1
ATOM 4005 C C . ALA A 1 506 ? -6.562 -8.859 -22.062 1 96.75 506 ALA A C 1
ATOM 4007 O O . ALA A 1 506 ? -6.301 -9.016 -20.875 1 96.75 506 ALA A O 1
ATOM 4008 N N . ILE A 1 507 ? -7.547 -8.039 -22.516 1 96.88 507 ILE A N 1
ATOM 4009 C CA . ILE A 1 507 ? -8.398 -7.27 -21.609 1 96.88 507 ILE A CA 1
ATOM 4010 C C . ILE A 1 507 ? -9.867 -7.594 -21.891 1 96.88 507 ILE A C 1
ATOM 4012 O O . ILE A 1 507 ? -10.328 -7.496 -23.031 1 96.88 507 ILE A O 1
ATOM 4016 N N . ASP A 1 508 ? -10.594 -8.023 -20.891 1 97 508 ASP A N 1
ATOM 4017 C CA . ASP A 1 508 ? -12.047 -8.172 -20.984 1 97 508 ASP A CA 1
ATOM 4018 C C . ASP A 1 508 ? -12.758 -6.887 -20.562 1 97 508 ASP A C 1
ATOM 4020 O O . ASP A 1 508 ? -12.477 -6.34 -19.5 1 97 508 ASP A O 1
ATOM 4024 N N . PHE A 1 509 ? -13.617 -6.387 -21.422 1 96.88 509 PHE A N 1
ATOM 4025 C CA . PHE A 1 509 ? -14.375 -5.188 -21.094 1 96.88 509 PHE A CA 1
ATOM 4026 C C . PHE A 1 509 ? -15.68 -5.141 -21.891 1 96.88 509 PHE A C 1
ATOM 4028 O O . PHE A 1 509 ? -15.664 -5.207 -23.125 1 96.88 509 PHE A O 1
ATOM 4035 N N . LYS A 1 510 ? -16.781 -5.133 -21.188 1 96.62 510 LYS A N 1
ATOM 4036 C CA . LYS A 1 510 ? -18.125 -4.992 -21.75 1 96.62 510 LYS A CA 1
ATOM 4037 C C . LYS A 1 510 ? -18.422 -6.098 -22.766 1 96.62 510 LYS A C 1
ATOM 4039 O O . LYS A 1 510 ? -18.922 -5.824 -23.859 1 96.62 510 LYS A O 1
ATOM 4044 N N . GLY A 1 511 ? -18.016 -7.258 -22.422 1 93.62 511 GLY A N 1
ATOM 4045 C CA . GLY A 1 511 ? -18.344 -8.422 -23.219 1 93.62 511 GLY A CA 1
ATOM 4046 C C . GLY A 1 511 ? -17.406 -8.609 -24.406 1 93.62 511 GLY A C 1
ATOM 4047 O O . GLY A 1 511 ? -17.656 -9.477 -25.25 1 93.62 511 GLY A O 1
ATOM 4048 N N . ARG A 1 512 ? -16.422 -7.77 -24.469 1 94.94 512 ARG A N 1
ATOM 4049 C CA . ARG A 1 512 ? -15.445 -7.852 -25.562 1 94.94 512 ARG A CA 1
ATOM 4050 C C . ARG A 1 512 ? -14.031 -8.055 -25.016 1 94.94 512 ARG A C 1
ATOM 4052 O O . ARG A 1 512 ? -13.773 -7.816 -23.828 1 94.94 512 ARG A O 1
ATOM 4059 N N . CYS A 1 513 ? -13.203 -8.633 -25.859 1 95.12 513 CYS A N 1
ATOM 4060 C CA . CYS A 1 513 ? -11.797 -8.844 -25.531 1 95.12 513 CYS A CA 1
ATOM 4061 C C . CYS A 1 513 ? -10.898 -7.961 -26.391 1 95.12 513 CYS A C 1
ATOM 4063 O O . CYS A 1 513 ? -11.086 -7.867 -27.594 1 95.12 513 CYS A O 1
ATOM 4065 N N . PHE A 1 514 ? -9.977 -7.258 -25.797 1 94.31 514 PHE A N 1
ATOM 4066 C CA . PHE A 1 514 ? -9.055 -6.348 -26.469 1 94.31 514 PHE A CA 1
ATOM 4067 C C . PHE A 1 514 ? -7.613 -6.758 -26.219 1 94.31 514 PHE A C 1
ATOM 4069 O O . PHE A 1 514 ? -7.312 -7.418 -25.219 1 94.31 514 PHE A O 1
ATOM 4076 N N . ARG A 1 515 ? -6.766 -6.406 -27.109 1 93.94 515 ARG A N 1
ATOM 4077 C CA . ARG A 1 515 ? -5.328 -6.555 -26.922 1 93.94 515 ARG A CA 1
ATOM 4078 C C . ARG A 1 515 ? -4.742 -5.348 -26.203 1 93.94 515 ARG A C 1
ATOM 4080 O O . ARG A 1 515 ? -4.977 -4.203 -26.609 1 93.94 515 ARG A O 1
ATOM 4087 N N . ALA A 1 516 ? -3.975 -5.621 -25.125 1 91.44 516 ALA A N 1
ATOM 4088 C CA . ALA A 1 516 ? -3.316 -4.516 -24.438 1 91.44 516 ALA A CA 1
ATOM 4089 C C . ALA A 1 516 ? -2.135 -3.99 -25.25 1 91.44 516 ALA A C 1
ATOM 4091 O O . ALA A 1 516 ? -1.14 -4.695 -25.438 1 91.44 516 ALA A O 1
ATOM 4092 N N . VAL A 1 517 ? -2.266 -2.773 -25.719 1 86.75 517 VAL A N 1
ATOM 4093 C CA . VAL A 1 517 ? -1.197 -2.135 -26.484 1 86.75 517 VAL A CA 1
ATOM 4094 C C . VAL A 1 517 ? -0.796 -0.823 -25.812 1 86.75 517 VAL A C 1
ATOM 4096 O O . VAL A 1 517 ? -1.612 -0.188 -25.141 1 86.75 517 VAL A O 1
ATOM 4099 N N . HIS A 1 518 ? 0.526 -0.539 -26 1 81.38 518 HIS A N 1
ATOM 4100 C CA . HIS A 1 518 ? 1.008 0.696 -25.391 1 81.38 518 HIS A CA 1
ATOM 4101 C C . HIS A 1 518 ? 0.249 1.906 -25.922 1 81.38 518 HIS A C 1
ATOM 4103 O O . HIS A 1 518 ? 0.203 2.133 -27.141 1 81.38 518 HIS A O 1
ATOM 4109 N N . LYS A 1 519 ? -0.372 2.668 -25.109 1 76.81 519 LYS A N 1
ATOM 4110 C CA . LYS A 1 519 ? -1.183 3.854 -25.375 1 76.81 519 LYS A CA 1
ATOM 4111 C C . LYS A 1 519 ? -2.416 3.5 -26.203 1 76.81 519 LYS A C 1
ATOM 4113 O O . LYS A 1 519 ? -2.828 4.27 -27.062 1 76.81 519 LYS A O 1
ATOM 4118 N N . GLY A 1 520 ? -2.83 2.262 -25.922 1 77 520 GLY A N 1
ATOM 4119 C CA . GLY A 1 520 ? -4.062 1.83 -26.562 1 77 520 GLY A CA 1
ATOM 4120 C C . GLY A 1 520 ? -5.309 2.381 -25.891 1 77 520 GLY A C 1
ATOM 4121 O O . GLY A 1 520 ? -5.328 2.584 -24.688 1 77 520 GLY A O 1
ATOM 4122 N N . PHE A 1 521 ? -6.301 2.645 -26.75 1 81.12 521 PHE A N 1
ATOM 4123 C CA . PHE A 1 521 ? -7.57 3.176 -26.266 1 81.12 521 PHE A CA 1
ATOM 4124 C C . PHE A 1 521 ? -8.703 2.195 -26.531 1 81.12 521 PHE A C 1
ATOM 4126 O O . PHE A 1 521 ? -8.719 1.516 -27.562 1 81.12 521 PHE A O 1
ATOM 4133 N N . PHE A 1 522 ? -9.578 2.059 -25.531 1 82.56 522 PHE A N 1
ATOM 4134 C CA . PHE A 1 522 ? -10.773 1.25 -25.734 1 82.56 522 PHE A CA 1
ATOM 4135 C C . PHE A 1 522 ? -11.938 1.775 -24.891 1 82.56 522 PHE A C 1
ATOM 4137 O O . PHE A 1 522 ? -11.727 2.473 -23.906 1 82.56 522 PHE A O 1
ATOM 4144 N N . SER A 1 523 ? -13.148 1.62 -25.375 1 85.06 523 SER A N 1
ATOM 4145 C CA . SER A 1 523 ? -14.359 2.084 -24.719 1 85.06 523 SER A CA 1
ATOM 4146 C C . SER A 1 523 ? -15.492 1.077 -24.859 1 85.06 523 SER A C 1
ATOM 4148 O O . SER A 1 523 ? -15.539 0.323 -25.844 1 85.06 523 SER A O 1
ATOM 4150 N N . MET B 1 1 ? 9.062 7.82 -12.688 1 90.94 1 MET B N 1
ATOM 4151 C CA . MET B 1 1 ? 8.625 7.383 -11.367 1 90.94 1 MET B CA 1
ATOM 4152 C C . MET B 1 1 ? 9.797 7.344 -10.391 1 90.94 1 MET B C 1
ATOM 4154 O O . MET B 1 1 ? 10.953 7.258 -10.805 1 90.94 1 MET B O 1
ATOM 4158 N N . ILE B 1 2 ? 9.461 7.535 -9.148 1 96.69 2 ILE B N 1
ATOM 4159 C CA . ILE B 1 2 ? 10.422 7.355 -8.062 1 96.69 2 ILE B CA 1
ATOM 4160 C C . ILE B 1 2 ? 10.258 5.961 -7.457 1 96.69 2 ILE B C 1
ATOM 4162 O O . ILE B 1 2 ? 9.188 5.621 -6.953 1 96.69 2 ILE B O 1
ATOM 4166 N N . SER B 1 3 ? 11.344 5.195 -7.555 1 97.62 3 SER B N 1
ATOM 4167 C CA . SER B 1 3 ? 11.289 3.818 -7.078 1 97.62 3 SER B CA 1
ATOM 4168 C C . SER B 1 3 ? 11.852 3.703 -5.664 1 97.62 3 SER B C 1
ATOM 4170 O O . SER B 1 3 ? 12.93 4.23 -5.371 1 97.62 3 SER B O 1
ATOM 4172 N N . LEU B 1 4 ? 11.117 3.096 -4.797 1 97.81 4 LEU B N 1
ATOM 4173 C CA . LEU B 1 4 ? 11.578 2.84 -3.434 1 97.81 4 LEU B CA 1
ATOM 4174 C C . LEU B 1 4 ? 12.172 1.44 -3.314 1 97.81 4 LEU B C 1
ATOM 4176 O O . LEU B 1 4 ? 11.516 0.453 -3.654 1 97.81 4 LEU B O 1
ATOM 4180 N N . LEU B 1 5 ? 13.375 1.382 -2.904 1 98.06 5 LEU B N 1
ATOM 4181 C CA . LEU B 1 5 ? 14.039 0.129 -2.555 1 98.06 5 LEU B CA 1
ATOM 4182 C C . LEU B 1 5 ? 14.18 -0.007 -1.042 1 98.06 5 LEU B C 1
ATOM 4184 O O . LEU B 1 5 ? 14.906 0.766 -0.41 1 98.06 5 LEU B O 1
ATOM 4188 N N . CYS B 1 6 ? 13.516 -0.948 -0.484 1 96.19 6 CYS B N 1
ATOM 4189 C CA . CYS B 1 6 ? 13.586 -1.216 0.948 1 96.19 6 CYS B CA 1
ATOM 4190 C C . CYS B 1 6 ? 13.367 -2.695 1.237 1 96.19 6 CYS B C 1
ATOM 4192 O O . CYS B 1 6 ? 12.492 -3.326 0.648 1 96.19 6 CYS B O 1
ATOM 4194 N N . SER B 1 7 ? 14.227 -3.254 2.066 1 94.56 7 SER B N 1
ATOM 4195 C CA . SER B 1 7 ? 14.086 -4.656 2.449 1 94.56 7 SER B CA 1
ATOM 4196 C C . SER B 1 7 ? 13.055 -4.82 3.562 1 94.56 7 SER B C 1
ATOM 4198 O O . SER B 1 7 ? 12.617 -3.836 4.164 1 94.56 7 SER B O 1
ATOM 4200 N N . SER B 1 8 ? 12.703 -6.043 3.799 1 93.62 8 SER B N 1
ATOM 4201 C CA . SER B 1 8 ? 11.664 -6.367 4.773 1 93.62 8 SER B CA 1
ATOM 4202 C C . SER B 1 8 ? 12.039 -5.875 6.164 1 93.62 8 SER B C 1
ATOM 4204 O O . SER B 1 8 ? 11.211 -5.301 6.875 1 93.62 8 SER B O 1
ATOM 4206 N N . PRO B 1 9 ? 13.305 -5.965 6.594 1 92.69 9 PRO B N 1
ATOM 4207 C CA . PRO B 1 9 ? 13.656 -5.477 7.93 1 92.69 9 PRO B CA 1
ATOM 4208 C C . PRO B 1 9 ? 13.508 -3.961 8.062 1 92.69 9 PRO B C 1
ATOM 4210 O O . PRO B 1 9 ? 13.406 -3.443 9.18 1 92.69 9 PRO B O 1
ATOM 4213 N N . SER B 1 10 ? 13.57 -3.275 6.949 1 94.81 10 SER B N 1
ATOM 4214 C CA . SER B 1 10 ? 13.461 -1.82 6.957 1 94.81 10 SER B CA 1
ATOM 4215 C C . SER B 1 10 ? 12.07 -1.368 6.512 1 94.81 10 SER B C 1
ATOM 4217 O O . SER B 1 10 ? 11.859 -0.19 6.219 1 94.81 10 SER B O 1
ATOM 4219 N N . LYS B 1 11 ? 11.148 -2.244 6.496 1 93.81 11 LYS B N 1
ATOM 4220 C CA . LYS B 1 11 ? 9.844 -2.008 5.883 1 93.81 11 LYS B CA 1
ATOM 4221 C C . LYS B 1 11 ? 9.094 -0.898 6.609 1 93.81 11 LYS B C 1
ATOM 4223 O O . LYS B 1 11 ? 8.375 -0.113 5.984 1 93.81 11 LYS B O 1
ATOM 4228 N N . GLU B 1 12 ? 9.211 -0.859 7.91 1 92.19 12 GLU B N 1
ATOM 4229 C CA . GLU B 1 12 ? 8.523 0.185 8.664 1 92.19 12 GLU B CA 1
ATOM 4230 C C . GLU B 1 12 ? 8.969 1.574 8.211 1 92.19 12 GLU B C 1
ATOM 4232 O O . GLU B 1 12 ? 8.133 2.426 7.898 1 92.19 12 GLU B O 1
ATOM 4237 N N . ALA B 1 13 ? 10.273 1.794 8.133 1 94.31 13 ALA B N 1
ATOM 4238 C CA . ALA B 1 13 ? 10.812 3.062 7.645 1 94.31 13 ALA B CA 1
ATOM 4239 C C . ALA B 1 13 ? 10.43 3.299 6.188 1 94.31 13 ALA B C 1
ATOM 4241 O O . ALA B 1 13 ? 10.047 4.41 5.809 1 94.31 13 ALA B O 1
ATOM 4242 N N . GLY B 1 14 ? 10.5 2.234 5.438 1 95.56 14 GLY B N 1
ATOM 4243 C CA . GLY B 1 14 ? 10.172 2.336 4.023 1 95.56 14 GLY B CA 1
ATOM 4244 C C . GLY B 1 14 ? 8.758 2.816 3.768 1 95.56 14 GLY B C 1
ATOM 4245 O O . GLY B 1 14 ? 8.531 3.652 2.891 1 95.56 14 GLY B O 1
ATOM 4246 N N . LYS B 1 15 ? 7.828 2.311 4.516 1 93.19 15 LYS B N 1
ATOM 4247 C CA . LYS B 1 15 ? 6.43 2.693 4.359 1 93.19 15 LYS B CA 1
ATOM 4248 C C . LYS B 1 15 ? 6.223 4.172 4.668 1 93.19 15 LYS B C 1
ATOM 4250 O O . LYS B 1 15 ? 5.465 4.859 3.98 1 93.19 15 LYS B O 1
ATOM 4255 N N . LEU B 1 16 ? 6.871 4.645 5.668 1 92.94 16 LEU B N 1
ATOM 4256 C CA . LEU B 1 16 ? 6.766 6.051 6.035 1 92.94 16 LEU B CA 1
ATOM 4257 C C . LEU B 1 16 ? 7.398 6.941 4.973 1 92.94 16 LEU B C 1
ATOM 4259 O O . LEU B 1 16 ? 6.84 7.977 4.609 1 92.94 16 LEU B O 1
ATOM 4263 N N . VAL B 1 17 ? 8.531 6.488 4.445 1 95.69 17 VAL B N 1
ATOM 4264 C CA . VAL B 1 17 ? 9.219 7.242 3.406 1 95.69 17 VAL B CA 1
ATOM 4265 C C . VAL B 1 17 ? 8.367 7.277 2.141 1 95.69 17 VAL B C 1
ATOM 4267 O O . VAL B 1 17 ? 8.203 8.336 1.521 1 95.69 17 VAL B O 1
ATOM 4270 N N . LEU B 1 18 ? 7.809 6.141 1.827 1 95.25 18 LEU B N 1
ATOM 4271 C CA . LEU B 1 18 ? 6.969 6.078 0.638 1 95.25 18 LEU B CA 1
ATOM 4272 C C . LEU B 1 18 ? 5.797 7.051 0.746 1 95.25 18 LEU B C 1
ATOM 4274 O O . LEU B 1 18 ? 5.5 7.777 -0.205 1 95.25 18 LEU B O 1
ATOM 4278 N N . ALA B 1 19 ? 5.156 7.059 1.868 1 93.5 19 ALA B N 1
ATOM 4279 C CA . ALA B 1 19 ? 4.035 7.977 2.074 1 93.5 19 ALA B CA 1
ATOM 4280 C C . ALA B 1 19 ? 4.488 9.43 1.96 1 93.5 19 ALA B C 1
ATOM 4282 O O . ALA B 1 19 ? 3.783 10.266 1.387 1 93.5 19 ALA B O 1
ATOM 4283 N N . ALA B 1 20 ? 5.652 9.719 2.51 1 94.44 20 ALA B N 1
ATOM 4284 C CA . ALA B 1 20 ? 6.184 11.078 2.418 1 94.44 20 ALA B CA 1
ATOM 4285 C C . ALA B 1 20 ? 6.43 11.469 0.964 1 94.44 20 ALA B C 1
ATOM 4287 O O . ALA B 1 20 ? 6.098 12.586 0.551 1 94.44 20 ALA B O 1
ATOM 4288 N N . VAL B 1 21 ? 6.992 10.555 0.194 1 96.5 21 VAL B N 1
ATOM 4289 C CA . VAL B 1 21 ? 7.258 10.812 -1.216 1 96.5 21 VAL B CA 1
ATOM 4290 C C . VAL B 1 21 ? 5.941 11.008 -1.964 1 96.5 21 VAL B C 1
ATOM 4292 O O . VAL B 1 21 ? 5.812 11.93 -2.777 1 96.5 21 VAL B O 1
ATOM 4295 N N . GLN B 1 22 ? 4.984 10.195 -1.623 1 94.69 22 GLN B N 1
ATOM 4296 C CA . GLN B 1 22 ? 3.689 10.281 -2.291 1 94.69 22 GLN B CA 1
ATOM 4297 C C . GLN B 1 22 ? 3.006 11.617 -1.999 1 94.69 22 GLN B C 1
ATOM 4299 O O . GLN B 1 22 ? 2.305 12.164 -2.854 1 94.69 22 GLN B O 1
ATOM 4304 N N . ARG B 1 23 ? 3.199 12.156 -0.832 1 94.5 23 ARG B N 1
ATOM 4305 C CA . ARG B 1 23 ? 2.645 13.469 -0.508 1 94.5 23 ARG B CA 1
ATOM 4306 C C . ARG B 1 23 ? 3.277 14.555 -1.365 1 94.5 23 ARG B C 1
ATOM 4308 O O . ARG B 1 23 ? 2.643 15.57 -1.654 1 94.5 23 ARG B O 1
ATOM 4315 N N . SER B 1 24 ? 4.5 14.258 -1.849 1 95.5 24 SER B N 1
ATOM 4316 C CA . SER B 1 24 ? 5.242 15.281 -2.578 1 95.5 24 SER B CA 1
ATOM 4317 C C . SER B 1 24 ? 5.09 15.109 -4.086 1 95.5 24 SER B C 1
ATOM 4319 O O . SER B 1 24 ? 5.168 16.078 -4.84 1 95.5 24 SER B O 1
ATOM 4321 N N . VAL B 1 25 ? 4.93 13.891 -4.668 1 94.75 25 VAL B N 1
ATOM 4322 C CA . VAL B 1 25 ? 4.988 13.711 -6.113 1 94.75 25 VAL B CA 1
ATOM 4323 C C . VAL B 1 25 ? 3.727 13 -6.598 1 94.75 25 VAL B C 1
ATOM 4325 O O . VAL B 1 25 ? 3.605 12.672 -7.777 1 94.75 25 VAL B O 1
ATOM 4328 N N . SER B 1 26 ? 2.83 12.703 -5.957 1 89.5 26 SER B N 1
ATOM 4329 C CA . SER B 1 26 ? 1.63 11.938 -6.262 1 89.5 26 SER B CA 1
ATOM 4330 C C . SER B 1 26 ? 1.888 10.438 -6.129 1 89.5 26 SER B C 1
ATOM 4332 O O . SER B 1 26 ? 2.994 9.969 -6.402 1 89.5 26 SER B O 1
ATOM 4334 N N . ALA B 1 27 ? 0.84 9.742 -5.887 1 89.12 27 ALA B N 1
ATOM 4335 C CA . ALA B 1 27 ? 0.942 8.297 -5.707 1 89.12 27 ALA B CA 1
ATOM 4336 C C . ALA B 1 27 ? 1.301 7.602 -7.02 1 89.12 27 ALA B C 1
ATOM 4338 O O . ALA B 1 27 ? 2.02 6.602 -7.023 1 89.12 27 ALA B O 1
ATOM 4339 N N . SER B 1 28 ? 0.936 8.164 -8.133 1 88.94 28 SER B N 1
ATOM 4340 C CA . SER B 1 28 ? 1.143 7.551 -9.445 1 88.94 28 SER B CA 1
ATOM 4341 C C . SER B 1 28 ? 2.604 7.645 -9.875 1 88.94 28 SER B C 1
ATOM 4343 O O . SER B 1 28 ? 3.018 6.988 -10.828 1 88.94 28 SER B O 1
ATOM 4345 N N . GLN B 1 29 ? 3.408 8.359 -9.141 1 93 29 GLN B N 1
ATOM 4346 C CA . GLN B 1 29 ? 4.809 8.547 -9.508 1 93 29 GLN B CA 1
ATOM 4347 C C . GLN B 1 29 ? 5.723 7.684 -8.641 1 93 29 GLN B C 1
ATOM 4349 O O . GLN B 1 29 ? 6.941 7.871 -8.633 1 93 29 GLN B O 1
ATOM 4354 N N . THR B 1 30 ? 5.133 6.84 -7.887 1 94.25 30 THR B N 1
ATOM 4355 C CA . THR B 1 30 ? 5.965 6.043 -6.992 1 94.25 30 THR B CA 1
ATOM 4356 C C . THR B 1 30 ? 5.73 4.555 -7.219 1 94.25 30 THR B C 1
ATOM 4358 O O . THR B 1 30 ? 4.664 4.152 -7.691 1 94.25 30 THR B O 1
ATOM 4361 N N . GLN B 1 31 ? 6.711 3.824 -6.891 1 92.94 31 GLN B N 1
ATOM 4362 C CA . GLN B 1 31 ? 6.609 2.369 -6.93 1 92.94 31 GLN B CA 1
ATOM 4363 C C . GLN B 1 31 ? 7.566 1.723 -5.934 1 92.94 31 GLN B C 1
ATOM 4365 O O . GLN B 1 31 ? 8.688 2.199 -5.746 1 92.94 31 GLN B O 1
ATOM 4370 N N . TRP B 1 32 ? 7.117 0.765 -5.227 1 95.06 32 TRP B N 1
ATOM 4371 C CA . TRP B 1 32 ? 7.973 -0.072 -4.387 1 95.06 32 TRP B CA 1
ATOM 4372 C C . TRP B 1 32 ? 8.57 -1.22 -5.195 1 95.06 32 TRP B C 1
ATOM 4374 O O . TRP B 1 32 ? 7.84 -2.008 -5.801 1 95.06 32 TRP B O 1
ATOM 4384 N N . ILE B 1 33 ? 9.938 -1.323 -5.246 1 95.81 33 ILE B N 1
ATOM 4385 C CA . ILE B 1 33 ? 10.586 -2.305 -6.109 1 95.81 33 ILE B CA 1
ATOM 4386 C C . ILE B 1 33 ? 11.539 -3.17 -5.281 1 95.81 33 ILE B C 1
ATOM 4388 O O . ILE B 1 33 ? 11.945 -2.779 -4.188 1 95.81 33 ILE B O 1
ATOM 4392 N N . GLY B 1 34 ? 11.836 -4.316 -5.855 1 94.12 34 GLY B N 1
ATOM 4393 C CA . GLY B 1 34 ? 12.898 -5.156 -5.32 1 94.12 34 GLY B CA 1
ATOM 4394 C C . GLY B 1 34 ? 14.234 -4.938 -6.004 1 94.12 34 GLY B C 1
ATOM 4395 O O . GLY B 1 34 ? 14.328 -4.168 -6.957 1 94.12 34 GLY B O 1
ATOM 4396 N N . PRO B 1 35 ? 15.266 -5.625 -5.477 1 95.25 35 PRO B N 1
ATOM 4397 C CA . PRO B 1 35 ? 16.625 -5.441 -6.004 1 95.25 35 PRO B CA 1
ATOM 4398 C C . PRO B 1 35 ? 16.734 -5.836 -7.477 1 95.25 35 PRO B C 1
ATOM 4400 O O . PRO B 1 35 ? 17.609 -5.336 -8.188 1 95.25 35 PRO B O 1
ATOM 4403 N N . ASP B 1 36 ? 15.891 -6.691 -7.938 1 90 36 ASP B N 1
ATOM 4404 C CA . ASP B 1 36 ? 15.945 -7.133 -9.328 1 90 36 ASP B CA 1
ATOM 4405 C C . ASP B 1 36 ? 15.766 -5.957 -10.281 1 90 36 ASP B C 1
ATOM 4407 O O . ASP B 1 36 ? 16.422 -5.887 -11.32 1 90 36 ASP B O 1
ATOM 4411 N N . SER B 1 37 ? 14.891 -5.059 -9.984 1 91.69 37 SER B N 1
ATOM 4412 C CA . SER B 1 37 ? 14.648 -3.893 -10.828 1 91.69 37 SER B CA 1
ATOM 4413 C C . SER B 1 37 ? 15.898 -3.035 -10.961 1 91.69 37 SER B C 1
ATOM 4415 O O . SER B 1 37 ? 16.141 -2.43 -12.008 1 91.69 37 SER B O 1
ATOM 4417 N N . ILE B 1 38 ? 16.672 -3.01 -9.883 1 94.75 38 ILE B N 1
ATOM 4418 C CA . ILE B 1 38 ? 17.922 -2.273 -9.898 1 94.75 38 ILE B CA 1
ATOM 4419 C C . ILE B 1 38 ? 18.906 -2.953 -10.844 1 94.75 38 ILE B C 1
ATOM 4421 O O . ILE B 1 38 ? 19.562 -2.291 -11.656 1 94.75 38 ILE B O 1
ATOM 4425 N N . GLU B 1 39 ? 18.969 -4.238 -10.758 1 91.31 39 GLU B N 1
ATOM 4426 C CA . GLU B 1 39 ? 19.891 -5.004 -11.594 1 91.31 39 GLU B CA 1
ATOM 4427 C C . GLU B 1 39 ? 19.547 -4.863 -13.07 1 91.31 39 GLU B C 1
ATOM 4429 O O . GLU B 1 39 ? 20.438 -4.848 -13.922 1 91.31 39 GLU B O 1
ATOM 4434 N N . ARG B 1 40 ? 18.328 -4.574 -13.359 1 89.38 40 ARG B N 1
ATOM 4435 C CA . ARG B 1 40 ? 17.875 -4.484 -14.742 1 89.38 40 ARG B CA 1
ATOM 4436 C C . ARG B 1 40 ? 17.938 -3.045 -15.242 1 89.38 40 ARG B C 1
ATOM 4438 O O . ARG B 1 40 ? 17.609 -2.771 -16.406 1 89.38 40 ARG B O 1
ATOM 4445 N N . ASN B 1 41 ? 18.281 -2.191 -14.422 1 90.5 41 ASN B N 1
ATOM 4446 C CA . ASN B 1 41 ? 18.453 -0.783 -14.758 1 90.5 41 ASN B CA 1
ATOM 4447 C C . ASN B 1 41 ? 17.156 -0.16 -15.266 1 90.5 41 ASN B C 1
ATOM 4449 O O . ASN B 1 41 ? 17.172 0.588 -16.25 1 90.5 41 ASN B O 1
ATOM 4453 N N . THR B 1 42 ? 16.078 -0.468 -14.586 1 86.19 42 THR B N 1
ATOM 4454 C CA . THR B 1 42 ? 14.781 0.025 -15.023 1 86.19 42 THR B CA 1
ATOM 4455 C C . THR B 1 42 ? 14.5 1.404 -14.43 1 86.19 42 THR B C 1
ATOM 4457 O O . THR B 1 42 ? 14.062 2.312 -15.141 1 86.19 42 THR B O 1
ATOM 4460 N N . PRO B 1 43 ? 14.789 1.601 -13.18 1 93.56 43 PRO B N 1
ATOM 4461 C CA . PRO B 1 43 ? 14.461 2.908 -12.602 1 93.56 43 PRO B CA 1
ATOM 4462 C C . PRO B 1 43 ? 15.523 3.965 -12.906 1 93.56 43 PRO B C 1
ATOM 4464 O O . PRO B 1 43 ? 16.703 3.637 -13.07 1 93.56 43 PRO B O 1
ATOM 4467 N N . LYS B 1 44 ? 15.086 5.199 -12.969 1 96 44 LYS B N 1
ATOM 4468 C CA . LYS B 1 44 ? 16.016 6.305 -13.164 1 96 44 LYS B CA 1
ATOM 4469 C C . LYS B 1 44 ? 16.234 7.074 -11.859 1 96 44 LYS B C 1
ATOM 4471 O O . LYS B 1 44 ? 17.266 7.742 -11.695 1 96 44 LYS B O 1
ATOM 4476 N N . LEU B 1 45 ? 15.312 7.078 -11.016 1 98 45 LEU B N 1
ATOM 4477 C CA . LEU B 1 45 ? 15.359 7.727 -9.703 1 98 45 LEU B CA 1
ATOM 4478 C C . LEU B 1 45 ? 14.938 6.758 -8.602 1 98 45 LEU B C 1
ATOM 4480 O O . LEU B 1 45 ? 13.828 6.227 -8.625 1 98 45 LEU B O 1
ATOM 4484 N N . VAL B 1 46 ? 15.883 6.492 -7.656 1 98.56 46 VAL B N 1
ATOM 4485 C CA . VAL B 1 46 ? 15.648 5.496 -6.617 1 98.56 46 VAL B CA 1
ATOM 4486 C C . VAL B 1 46 ? 15.844 6.129 -5.242 1 98.56 46 VAL B C 1
ATOM 4488 O O . VAL B 1 46 ? 16.781 6.91 -5.039 1 98.56 46 VAL B O 1
ATOM 4491 N N . ILE B 1 47 ? 14.961 5.879 -4.348 1 98.62 47 ILE B N 1
ATOM 4492 C CA . ILE B 1 47 ? 15.172 6.078 -2.92 1 98.62 47 ILE B CA 1
ATOM 4493 C C . ILE B 1 47 ? 15.438 4.738 -2.242 1 98.62 47 ILE B C 1
ATOM 4495 O O . ILE B 1 47 ? 14.617 3.818 -2.328 1 98.62 47 ILE B O 1
ATOM 4499 N N . ALA B 1 48 ? 16.562 4.625 -1.64 1 98.62 48 ALA B N 1
ATOM 4500 C CA . ALA B 1 48 ? 16.938 3.402 -0.929 1 98.62 48 ALA B CA 1
ATOM 4501 C C . ALA B 1 48 ? 16.953 3.627 0.58 1 98.62 48 ALA B C 1
ATOM 4503 O O . ALA B 1 48 ? 17.594 4.559 1.07 1 98.62 48 ALA B O 1
ATOM 4504 N N . VAL B 1 49 ? 16.266 2.777 1.355 1 98 49 VAL B N 1
ATOM 4505 C CA . VAL B 1 49 ? 16.094 2.967 2.791 1 98 49 VAL B CA 1
ATOM 4506 C C . VAL B 1 49 ? 16.891 1.916 3.557 1 98 49 VAL B C 1
ATOM 4508 O O . VAL B 1 49 ? 16.547 0.733 3.545 1 98 49 VAL B O 1
ATOM 4511 N N . ASN B 1 50 ? 17.859 2.354 4.203 1 96.62 50 ASN B N 1
ATOM 4512 C CA . ASN B 1 50 ? 18.672 1.55 5.109 1 96.62 50 ASN B CA 1
ATOM 4513 C C . ASN B 1 50 ? 19.109 0.243 4.457 1 96.62 50 ASN B C 1
ATOM 4515 O O . ASN B 1 50 ? 18.938 -0.833 5.027 1 96.62 50 ASN B O 1
ATOM 4519 N N . VAL B 1 51 ? 19.703 0.309 3.314 1 95.06 51 VAL B N 1
ATOM 4520 C CA . VAL B 1 51 ? 19.969 -0.851 2.469 1 95.06 51 VAL B CA 1
ATOM 4521 C C . VAL B 1 51 ? 21.219 -1.574 2.959 1 95.06 51 VAL B C 1
ATOM 4523 O O . VAL B 1 51 ? 22.109 -0.961 3.568 1 95.06 51 VAL B O 1
ATOM 4526 N N . SER B 1 52 ? 21.312 -2.852 2.674 1 94 52 SER B N 1
ATOM 4527 C CA . SER B 1 52 ? 22.469 -3.689 2.99 1 94 52 SER B CA 1
ATOM 4528 C C . SER B 1 52 ? 23.656 -3.373 2.076 1 94 52 SER B C 1
ATOM 4530 O O . SER B 1 52 ? 23.516 -2.621 1.11 1 94 52 SER B O 1
ATOM 4532 N N . ASP B 1 53 ? 24.812 -3.936 2.467 1 95.88 53 ASP B N 1
ATOM 4533 C CA . ASP B 1 53 ? 25.984 -3.764 1.621 1 95.88 53 ASP B CA 1
ATOM 4534 C C . ASP B 1 53 ? 25.781 -4.414 0.255 1 95.88 53 ASP B C 1
ATOM 4536 O O . ASP B 1 53 ? 26.25 -3.896 -0.761 1 95.88 53 ASP B O 1
ATOM 4540 N N . THR B 1 54 ? 25.062 -5.488 0.22 1 93.56 54 THR B N 1
ATOM 4541 C CA . THR B 1 54 ? 24.781 -6.156 -1.045 1 93.56 54 THR B CA 1
ATOM 4542 C C . THR B 1 54 ? 23.938 -5.262 -1.952 1 93.56 54 THR B C 1
ATOM 4544 O O . THR B 1 54 ? 24.25 -5.105 -3.135 1 93.56 54 THR B O 1
ATOM 4547 N N . ASP B 1 55 ? 22.969 -4.695 -1.409 1 96.19 55 ASP B N 1
ATOM 4548 C CA . ASP B 1 55 ? 22.141 -3.771 -2.188 1 96.19 55 ASP B CA 1
ATOM 4549 C C . ASP B 1 55 ? 22.938 -2.52 -2.561 1 96.19 55 ASP B C 1
ATOM 4551 O O . ASP B 1 55 ? 22.719 -1.937 -3.625 1 96.19 55 ASP B O 1
ATOM 4555 N N . GLY B 1 56 ? 23.828 -2.172 -1.633 1 97.69 56 GLY B N 1
ATOM 4556 C CA . GLY B 1 56 ? 24.703 -1.067 -1.958 1 97.69 56 GLY B CA 1
ATOM 4557 C C . GLY B 1 56 ? 25.531 -1.312 -3.209 1 97.69 56 GLY B C 1
ATOM 4558 O O . GLY B 1 56 ? 25.672 -0.423 -4.055 1 97.69 56 GLY B O 1
ATOM 4559 N N . GLU B 1 57 ? 26.031 -2.508 -3.359 1 97.44 57 GLU B N 1
ATOM 4560 C CA . GLU B 1 57 ? 26.812 -2.861 -4.543 1 97.44 57 GLU B CA 1
ATOM 4561 C C . GLU B 1 57 ? 25.938 -2.83 -5.801 1 97.44 57 GLU B C 1
ATOM 4563 O O . GLU B 1 57 ? 26.391 -2.365 -6.852 1 97.44 57 GLU B O 1
ATOM 4568 N N . ARG B 1 58 ? 24.734 -3.33 -5.684 1 96.88 58 ARG B N 1
ATOM 4569 C CA . ARG B 1 58 ? 23.797 -3.273 -6.801 1 96.88 58 ARG B CA 1
ATOM 4570 C C . ARG B 1 58 ? 23.547 -1.832 -7.223 1 96.88 58 ARG B C 1
ATOM 4572 O O . ARG B 1 58 ? 23.547 -1.519 -8.414 1 96.88 58 ARG B O 1
ATOM 4579 N N . LEU B 1 59 ? 23.312 -1.018 -6.25 1 98.25 59 LEU B N 1
ATOM 4580 C CA . LEU B 1 59 ? 23.031 0.389 -6.504 1 98.25 59 LEU B CA 1
ATOM 4581 C C . LEU B 1 59 ? 24.219 1.084 -7.152 1 98.25 59 LEU B C 1
ATOM 4583 O O . LEU B 1 59 ? 24.047 1.888 -8.07 1 98.25 59 LEU B O 1
ATOM 4587 N N . LEU B 1 60 ? 25.391 0.779 -6.621 1 98.06 60 LEU B N 1
ATOM 4588 C CA . LEU B 1 60 ? 26.594 1.387 -7.191 1 98.06 60 LEU B CA 1
ATOM 4589 C C . LEU B 1 60 ? 26.75 0.984 -8.656 1 98.06 60 LEU B C 1
ATOM 4591 O O . LEU B 1 60 ? 27.078 1.822 -9.5 1 98.06 60 LEU B O 1
ATOM 4595 N N . SER B 1 61 ? 26.547 -0.292 -8.93 1 97.5 61 SER B N 1
ATOM 4596 C CA . SER B 1 61 ? 26.594 -0.768 -10.312 1 97.5 61 SER B CA 1
ATOM 4597 C C . SER B 1 61 ? 25.531 -0.076 -11.164 1 97.5 61 SER B C 1
ATOM 4599 O O . SER B 1 61 ? 25.812 0.339 -12.289 1 97.5 61 SER B O 1
ATOM 4601 N N . TRP B 1 62 ? 24.359 0.076 -10.633 1 97.75 62 TRP B N 1
ATOM 4602 C CA . TRP B 1 62 ? 23.234 0.741 -11.297 1 97.75 62 TRP B CA 1
ATOM 4603 C C . TRP B 1 62 ? 23.594 2.189 -11.625 1 97.75 62 TRP B C 1
ATOM 4605 O O . TRP B 1 62 ? 23.328 2.658 -12.734 1 97.75 62 TRP B O 1
ATOM 4615 N N . LEU B 1 63 ? 24.25 2.883 -10.781 1 97.88 63 LEU B N 1
ATOM 4616 C CA . LEU B 1 63 ? 24.594 4.289 -10.953 1 97.88 63 LEU B CA 1
ATOM 4617 C C . LEU B 1 63 ? 25.594 4.457 -12.102 1 97.88 63 LEU B C 1
ATOM 4619 O O . LEU B 1 63 ? 25.672 5.539 -12.695 1 97.88 63 LEU B O 1
ATOM 4623 N N . SER B 1 64 ? 26.281 3.432 -12.477 1 95.81 64 SER B N 1
ATOM 4624 C CA . SER B 1 64 ? 27.312 3.514 -13.508 1 95.81 64 SER B CA 1
ATOM 4625 C C . SER B 1 64 ? 26.734 3.242 -14.891 1 95.81 64 SER B C 1
ATOM 4627 O O . SER B 1 64 ? 27.406 3.402 -15.906 1 95.81 64 SER B O 1
ATOM 4629 N N . LYS B 1 65 ? 25.516 2.875 -14.984 1 95.31 65 LYS B N 1
ATOM 4630 C CA . LYS B 1 65 ? 24.953 2.373 -16.234 1 95.31 65 LYS B CA 1
ATOM 4631 C C . LYS B 1 65 ? 24.125 3.441 -16.938 1 95.31 65 LYS B C 1
ATOM 4633 O O . LYS B 1 65 ? 23.484 3.174 -17.953 1 95.31 65 LYS B O 1
ATOM 4638 N N . GLY B 1 66 ? 24.062 4.641 -16.469 1 94.44 66 GLY B N 1
ATOM 4639 C CA . GLY B 1 66 ? 23.266 5.691 -17.078 1 94.44 66 GLY B CA 1
ATOM 4640 C C . GLY B 1 66 ? 23.109 6.914 -16.188 1 94.44 66 GLY B C 1
ATOM 4641 O O . GLY B 1 66 ? 23.922 7.141 -15.297 1 94.44 66 GLY B O 1
ATOM 4642 N N . THR B 1 67 ? 22.141 7.766 -16.625 1 97 67 THR B N 1
ATOM 4643 C CA . THR B 1 67 ? 21.828 8.953 -15.82 1 97 67 THR B CA 1
ATOM 4644 C C . THR B 1 67 ? 20.859 8.609 -14.695 1 97 67 THR B C 1
ATOM 4646 O O . THR B 1 67 ? 19.75 8.141 -14.938 1 97 67 THR B O 1
ATOM 4649 N N . HIS B 1 68 ? 21.344 8.758 -13.5 1 98.31 68 HIS B N 1
ATOM 4650 C CA . HIS B 1 68 ? 20.562 8.289 -12.359 1 98.31 68 HIS B CA 1
ATOM 4651 C C . HIS B 1 68 ? 20.625 9.281 -11.203 1 98.31 68 HIS B C 1
ATOM 4653 O O . HIS B 1 68 ? 21.594 10.023 -11.07 1 98.31 68 HIS B O 1
ATOM 4659 N N . LYS B 1 69 ? 19.609 9.336 -10.422 1 98.56 69 LYS B N 1
ATOM 4660 C CA . LYS B 1 69 ? 19.578 9.977 -9.109 1 98.56 69 LYS B CA 1
ATOM 4661 C C . LYS B 1 69 ? 19.281 8.961 -8.008 1 98.56 69 LYS B C 1
ATOM 4663 O O . LYS B 1 69 ? 18.406 8.102 -8.172 1 98.56 69 LYS B O 1
ATOM 4668 N N . LEU B 1 70 ? 20.062 9.062 -6.969 1 98.81 70 LEU B N 1
ATOM 4669 C CA . LEU B 1 70 ? 19.906 8.164 -5.832 1 98.81 70 LEU B CA 1
ATOM 4670 C C . LEU B 1 70 ? 19.75 8.953 -4.535 1 98.81 70 LEU B C 1
ATOM 4672 O O . LEU B 1 70 ? 20.562 9.844 -4.25 1 98.81 70 LEU B O 1
ATOM 4676 N N . VAL B 1 71 ? 18.703 8.695 -3.812 1 98.81 71 VAL B N 1
ATOM 4677 C CA . VAL B 1 71 ? 18.578 9.148 -2.43 1 98.81 71 VAL B CA 1
ATOM 4678 C C . VAL B 1 71 ? 18.797 7.969 -1.482 1 98.81 71 VAL B C 1
ATOM 4680 O O . VAL B 1 71 ? 18.156 6.922 -1.632 1 98.81 71 VAL B O 1
ATOM 4683 N N . LEU B 1 72 ? 19.719 8.117 -0.562 1 98.69 72 LEU B N 1
ATOM 4684 C CA . LEU B 1 72 ? 20 7.102 0.445 1 98.69 72 LEU B CA 1
ATOM 4685 C C . LEU B 1 72 ? 19.609 7.586 1.835 1 98.69 72 LEU B C 1
ATOM 4687 O O . LEU B 1 72 ? 20.094 8.625 2.293 1 98.69 72 LEU B O 1
ATOM 4691 N N . PHE B 1 73 ? 18.734 6.895 2.482 1 98.44 73 PHE B N 1
ATOM 4692 C CA . PHE B 1 73 ? 18.391 7.148 3.879 1 98.44 73 PHE B CA 1
ATOM 4693 C C . PHE B 1 73 ? 18.953 6.059 4.781 1 98.44 73 PHE B C 1
ATOM 4695 O O . PHE B 1 73 ? 18.797 4.871 4.504 1 98.44 73 PHE B O 1
ATOM 4702 N N . GLY B 1 74 ? 19.562 6.5 5.832 1 97.94 74 GLY B N 1
ATOM 4703 C CA . GLY B 1 74 ? 20.062 5.555 6.812 1 97.94 74 GLY B CA 1
ATOM 4704 C C . GLY B 1 74 ? 21.547 5.25 6.637 1 97.94 74 GLY B C 1
ATOM 4705 O O . GLY B 1 74 ? 22.344 6.156 6.434 1 97.94 74 GLY B O 1
ATOM 4706 N N . ARG B 1 75 ? 21.906 4.035 6.633 1 95.56 75 ARG B N 1
ATOM 4707 C CA . ARG B 1 75 ? 23.297 3.641 6.555 1 95.56 75 ARG B CA 1
ATOM 4708 C C . ARG B 1 75 ? 23.875 3.926 5.172 1 95.56 75 ARG B C 1
ATOM 4710 O O . ARG B 1 75 ? 23.141 3.93 4.18 1 95.56 75 ARG B O 1
ATOM 4717 N N . LEU B 1 76 ? 25.094 4.215 5.148 1 97 76 LEU B N 1
ATOM 4718 C CA . LEU B 1 76 ? 25.859 4.281 3.906 1 97 76 LEU B CA 1
ATOM 4719 C C . LEU B 1 76 ? 26.609 2.977 3.66 1 97 76 LEU B C 1
ATOM 4721 O O . LEU B 1 76 ? 27.469 2.594 4.449 1 97 76 LEU B O 1
ATOM 4725 N N . PRO B 1 77 ? 26.234 2.291 2.59 1 97.12 77 PRO B N 1
ATOM 4726 C CA . PRO B 1 77 ? 26.891 1.01 2.334 1 97.12 77 PRO B CA 1
ATOM 4727 C C . PRO B 1 77 ? 28.406 1.149 2.174 1 97.12 77 PRO B C 1
ATOM 4729 O O . PRO B 1 77 ? 28.891 2.205 1.76 1 97.12 77 PRO B O 1
ATOM 4732 N N . GLN B 1 78 ? 29.141 0.085 2.404 1 97.56 78 GLN B N 1
ATOM 4733 C CA . GLN B 1 78 ? 30.609 0.083 2.416 1 97.56 78 GLN B CA 1
ATOM 4734 C C . GLN B 1 78 ? 31.172 0.539 1.072 1 97.56 78 GLN B C 1
ATOM 4736 O O . GLN B 1 78 ? 32.125 1.299 1.023 1 97.56 78 GLN B O 1
ATOM 4741 N N . CYS B 1 79 ? 30.625 0.094 0.024 1 98 79 CYS B N 1
ATOM 4742 C CA . CYS B 1 79 ? 31.109 0.461 -1.298 1 98 79 CYS B CA 1
ATOM 4743 C C . CYS B 1 79 ? 30.984 1.961 -1.533 1 98 79 CYS B C 1
ATOM 4745 O O . CYS B 1 79 ? 31.828 2.568 -2.189 1 98 79 CYS B O 1
ATOM 4747 N N . PHE B 1 80 ? 29.953 2.541 -1 1 98.19 80 PHE B N 1
ATOM 4748 C CA . PHE B 1 80 ? 29.781 3.982 -1.136 1 98.19 80 PHE B CA 1
ATOM 4749 C C . PHE B 1 80 ? 30.766 4.738 -0.251 1 98.19 80 PHE B C 1
ATOM 4751 O O . PHE B 1 80 ? 31.266 5.797 -0.633 1 98.19 80 PHE B O 1
ATOM 4758 N N . ILE B 1 81 ? 30.969 4.219 0.942 1 98.12 81 ILE B N 1
ATOM 4759 C CA . ILE B 1 81 ? 31.969 4.828 1.812 1 98.12 81 ILE B CA 1
ATOM 4760 C C . ILE B 1 81 ? 33.312 4.922 1.079 1 98.12 81 ILE B C 1
ATOM 4762 O O . ILE B 1 81 ? 33.938 5.984 1.042 1 98.12 81 ILE B O 1
ATOM 4766 N N . LYS B 1 82 ? 33.656 3.879 0.484 1 97.81 82 LYS B N 1
ATOM 4767 C CA . LYS B 1 82 ? 34.906 3.822 -0.25 1 97.81 82 LYS B CA 1
ATOM 4768 C C . LYS B 1 82 ? 34.875 4.758 -1.454 1 97.81 82 LYS B C 1
ATOM 4770 O O . LYS B 1 82 ? 35.781 5.574 -1.633 1 97.81 82 LYS B O 1
ATOM 4775 N N . LYS B 1 83 ? 33.875 4.691 -2.246 1 97.75 83 LYS B N 1
ATOM 4776 C CA . LYS B 1 83 ? 33.781 5.426 -3.504 1 97.75 83 LYS B CA 1
ATOM 4777 C C . LYS B 1 83 ? 33.719 6.93 -3.262 1 97.75 83 LYS B C 1
ATOM 4779 O O . LYS B 1 83 ? 34.188 7.723 -4.07 1 97.75 83 LYS B O 1
ATOM 4784 N N . THR B 1 84 ? 33.094 7.352 -2.168 1 97.62 84 THR B N 1
ATOM 4785 C CA . THR B 1 84 ? 32.875 8.766 -1.904 1 97.62 84 THR B CA 1
ATOM 4786 C C . THR B 1 84 ? 34.031 9.359 -1.097 1 97.62 84 THR B C 1
ATOM 4788 O O . THR B 1 84 ? 34.062 10.562 -0.852 1 97.62 84 THR B O 1
ATOM 4791 N N . GLY B 1 85 ? 34.906 8.547 -0.655 1 97.38 85 GLY B N 1
ATOM 4792 C CA . GLY B 1 85 ? 35.969 9.023 0.187 1 97.38 85 GLY B CA 1
ATOM 4793 C C . GLY B 1 85 ? 35.562 9.305 1.614 1 97.38 85 GLY B C 1
ATOM 4794 O O . GLY B 1 85 ? 36.188 10.102 2.311 1 97.38 85 GLY B O 1
ATOM 4795 N N . SER B 1 86 ? 34.5 8.688 2.047 1 97.94 86 SER B N 1
ATOM 4796 C CA . SER B 1 86 ? 34 8.828 3.416 1 97.94 86 SER B CA 1
ATOM 4797 C C . SER B 1 86 ? 34.75 7.875 4.359 1 97.94 86 SER B C 1
ATOM 4799 O O . SER B 1 86 ? 35.438 6.961 3.914 1 97.94 86 SER B O 1
ATOM 4801 N N . SER B 1 87 ? 34.594 8.164 5.648 1 97.5 87 SER B N 1
ATOM 4802 C CA . SER B 1 87 ? 35.281 7.316 6.637 1 97.5 87 SER B CA 1
ATOM 4803 C C . SER B 1 87 ? 34.406 7.113 7.871 1 97.5 87 SER B C 1
ATOM 4805 O O . SER B 1 87 ? 33.656 8.016 8.273 1 97.5 87 SER B O 1
ATOM 4807 N N . MET B 1 88 ? 34.594 5.992 8.445 1 96.25 88 MET B N 1
ATOM 4808 C CA . MET B 1 88 ? 33.875 5.676 9.672 1 96.25 88 MET B CA 1
ATOM 4809 C C . MET B 1 88 ? 34.5 6.359 10.875 1 96.25 88 MET B C 1
ATOM 4811 O O . MET B 1 88 ? 35.719 6.484 10.938 1 96.25 88 MET B O 1
ATOM 4815 N N . THR B 1 89 ? 33.625 6.773 11.727 1 94.62 89 THR B N 1
ATOM 4816 C CA . THR B 1 89 ? 34.031 7.238 13.047 1 94.62 89 THR B CA 1
ATOM 4817 C C . THR B 1 89 ? 33.312 6.438 14.141 1 94.62 89 THR B C 1
ATOM 4819 O O . THR B 1 89 ? 32.875 5.305 13.906 1 94.62 89 THR B O 1
ATOM 4822 N N . GLN B 1 90 ? 33.344 6.957 15.375 1 95.25 90 GLN B N 1
ATOM 4823 C CA . GLN B 1 90 ? 32.656 6.297 16.484 1 95.25 90 GLN B CA 1
ATOM 4824 C C . GLN B 1 90 ? 31.672 7.238 17.156 1 95.25 90 GLN B C 1
ATOM 4826 O O . GLN B 1 90 ? 31.891 8.453 17.203 1 95.25 90 GLN B O 1
ATOM 4831 N N . TRP B 1 91 ? 30.641 6.594 17.594 1 96.06 91 TRP B N 1
ATOM 4832 C CA . TRP B 1 91 ? 29.688 7.406 18.344 1 96.06 91 TRP B CA 1
ATOM 4833 C C . TRP B 1 91 ? 30.297 7.91 19.641 1 96.06 91 TRP B C 1
ATOM 4835 O O . TRP B 1 91 ? 31 7.176 20.328 1 96.06 91 TRP B O 1
ATOM 4845 N N . HIS B 1 92 ? 29.938 9.086 19.891 1 94.88 92 HIS B N 1
ATOM 4846 C CA . HIS B 1 92 ? 30.328 9.594 21.203 1 94.88 92 HIS B CA 1
ATOM 4847 C C . HIS B 1 92 ? 29.531 8.898 22.312 1 94.88 92 HIS B C 1
ATOM 4849 O O . HIS B 1 92 ? 28.344 8.641 22.172 1 94.88 92 HIS B O 1
ATOM 4855 N N . GLU B 1 93 ? 30.172 8.688 23.453 1 94.25 93 GLU B N 1
ATOM 4856 C CA . GLU B 1 93 ? 29.578 7.938 24.547 1 94.25 93 GLU B CA 1
ATOM 4857 C C . GLU B 1 93 ? 28.344 8.656 25.094 1 94.25 93 GLU B C 1
ATOM 4859 O O . GLU B 1 93 ? 27.406 8.008 25.594 1 94.25 93 GLU B O 1
ATOM 4864 N N . HIS B 1 94 ? 28.281 9.953 24.984 1 93.88 94 HIS B N 1
ATOM 4865 C CA . HIS B 1 94 ? 27.18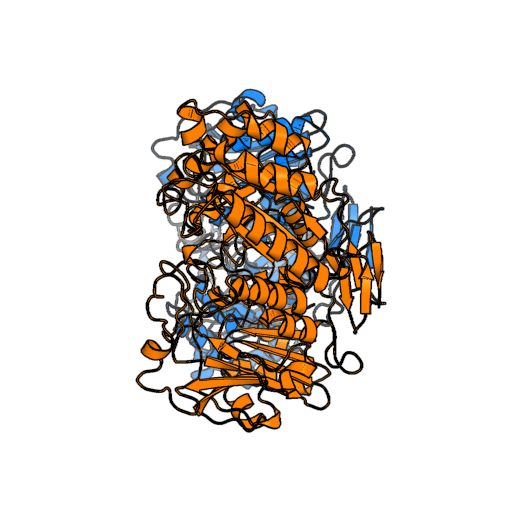8 10.719 25.562 1 93.88 94 HIS B CA 1
ATOM 4866 C C . HIS B 1 94 ? 26.203 11.195 24.484 1 93.88 94 HIS B C 1
ATOM 4868 O O . HIS B 1 94 ? 25.406 12.102 24.734 1 93.88 94 HIS B O 1
ATOM 4874 N N . LEU B 1 95 ? 26.297 10.648 23.344 1 95.81 95 LEU B N 1
ATOM 4875 C CA . LEU B 1 95 ? 25.469 11.125 22.234 1 95.81 95 LEU B CA 1
ATOM 4876 C C . LEU B 1 95 ? 23.984 11.016 22.578 1 95.81 95 LEU B C 1
ATOM 4878 O O . LEU B 1 95 ? 23.219 11.93 22.312 1 95.81 95 LEU B O 1
ATOM 4882 N N . GLU B 1 96 ? 23.594 9.914 23.141 1 94.62 96 GLU B N 1
ATOM 4883 C CA . GLU B 1 96 ? 22.188 9.734 23.484 1 94.62 96 GLU B CA 1
ATOM 4884 C C . GLU B 1 96 ? 21.719 10.82 24.453 1 94.62 96 GLU B C 1
ATOM 4886 O O . GLU B 1 96 ? 20.656 11.414 24.266 1 94.62 96 GLU B O 1
ATOM 4891 N N . GLU B 1 97 ? 22.5 11.062 25.422 1 94.06 97 GLU B N 1
ATOM 4892 C CA . GLU B 1 97 ? 22.188 12.109 26.391 1 94.06 97 GLU B CA 1
ATOM 4893 C C . GLU B 1 97 ? 22.156 13.484 25.719 1 94.06 97 GLU B C 1
ATOM 4895 O O . GLU B 1 97 ? 21.234 14.273 25.953 1 94.06 97 GLU B O 1
ATOM 4900 N N . TRP B 1 98 ? 23.062 13.766 24.875 1 94.12 98 TRP B N 1
ATOM 4901 C CA . TRP B 1 98 ? 23.219 15.078 24.25 1 94.12 98 TRP B CA 1
ATOM 4902 C C . TRP B 1 98 ? 22.188 15.281 23.141 1 94.12 98 TRP B C 1
ATOM 4904 O O . TRP B 1 98 ? 21.984 16.406 22.672 1 94.12 98 TRP B O 1
ATOM 4914 N N . SER B 1 99 ? 21.594 14.18 22.688 1 92.69 99 SER B N 1
ATOM 4915 C CA . SER B 1 99 ? 20.531 14.281 21.688 1 92.69 99 SER B CA 1
ATOM 4916 C C . SER B 1 99 ? 19.234 14.758 22.312 1 92.69 99 SER B C 1
ATOM 4918 O O . SER B 1 99 ? 18.297 15.156 21.609 1 92.69 99 SER B O 1
ATOM 4920 N N . ARG B 1 100 ? 19.125 14.781 23.594 1 90.25 100 ARG B N 1
ATOM 4921 C CA . ARG B 1 100 ? 17.922 15.148 24.328 1 90.25 100 ARG B CA 1
ATOM 4922 C C . ARG B 1 100 ? 18.016 16.578 24.844 1 90.25 100 ARG B C 1
ATOM 4924 O O . ARG B 1 100 ? 19.109 17.047 25.172 1 90.25 100 ARG B O 1
ATOM 4931 N N . SER B 1 101 ? 16.859 17.172 24.875 1 89.12 101 SER B N 1
ATOM 4932 C CA . SER B 1 101 ? 16.766 18.484 25.469 1 89.12 101 SER B CA 1
ATOM 4933 C C . SER B 1 101 ? 16.375 18.391 26.953 1 89.12 101 SER B C 1
ATOM 4935 O O . SER B 1 101 ? 15.586 17.531 27.344 1 89.12 101 SER B O 1
ATOM 4937 N N . MET B 1 102 ? 16.938 19.297 27.656 1 88.38 102 MET B N 1
ATOM 4938 C CA . MET B 1 102 ? 16.406 19.469 29.016 1 88.38 102 MET B CA 1
ATOM 4939 C C . MET B 1 102 ? 15.039 20.156 28.984 1 88.38 102 MET B C 1
ATOM 4941 O O . MET B 1 102 ? 14.617 20.656 27.938 1 88.38 102 MET B O 1
ATOM 4945 N N . SER B 1 103 ? 14.359 20.125 30.109 1 84.25 103 SER B N 1
ATOM 4946 C CA . SER B 1 103 ? 13.086 20.844 30.203 1 84.25 103 SER B CA 1
ATOM 4947 C C . SER B 1 103 ? 13.289 22.344 30.016 1 84.25 103 SER B C 1
ATOM 4949 O O . SER B 1 103 ? 14.25 22.922 30.531 1 84.25 103 SER B O 1
ATOM 4951 N N . ALA B 1 104 ? 12.453 22.953 29.281 1 83.62 104 ALA B N 1
ATOM 4952 C CA . ALA B 1 104 ? 12.539 24.406 29.062 1 83.62 104 ALA B CA 1
ATOM 4953 C C . ALA B 1 104 ? 12.109 25.156 30.312 1 83.62 104 ALA B C 1
ATOM 4955 O O . ALA B 1 104 ? 11.156 24.766 31 1 83.62 104 ALA B O 1
ATOM 4956 N N . PRO B 1 105 ? 12.883 26.188 30.641 1 81.75 105 PRO B N 1
ATOM 4957 C CA . PRO B 1 105 ? 12.398 27.062 31.719 1 81.75 105 PRO B CA 1
ATOM 4958 C C . PRO B 1 105 ? 11.148 27.844 31.328 1 81.75 105 PRO B C 1
ATOM 4960 O O . PRO B 1 105 ? 10.82 27.938 30.156 1 81.75 105 PRO B O 1
ATOM 4963 N N . ILE B 1 106 ? 10.523 28.406 32.375 1 76.69 106 ILE B N 1
ATOM 4964 C CA . ILE B 1 106 ? 9.375 29.266 32.125 1 76.69 106 ILE B CA 1
ATOM 4965 C C . ILE B 1 106 ? 9.805 30.484 31.297 1 76.69 106 ILE B C 1
ATOM 4967 O O . ILE B 1 106 ? 10.828 31.109 31.609 1 76.69 106 ILE B O 1
ATOM 4971 N N . HIS B 1 107 ? 9.117 30.828 30.234 1 80.44 107 HIS B N 1
ATOM 4972 C CA . HIS B 1 107 ? 9.367 31.953 29.344 1 80.44 107 HIS B CA 1
ATOM 4973 C C . HIS B 1 107 ? 10.703 31.797 28.625 1 80.44 107 HIS B C 1
ATOM 4975 O O . HIS B 1 107 ? 11.406 32.781 28.391 1 80.44 107 HIS B O 1
ATOM 4981 N N . GLY B 1 108 ? 11.008 30.594 28.438 1 80.88 108 GLY B N 1
ATOM 4982 C CA . GLY B 1 108 ? 12.234 30.297 27.719 1 80.88 108 GLY B CA 1
ATOM 4983 C C . GLY B 1 108 ? 12.164 29 26.938 1 80.88 108 GLY B C 1
ATOM 4984 O O . GLY B 1 108 ? 11.109 28.375 26.859 1 80.88 108 GLY B O 1
ATOM 4985 N N . HIS B 1 109 ? 13.281 28.672 26.25 1 83.94 109 HIS B N 1
ATOM 4986 C CA . HIS B 1 109 ? 13.383 27.422 25.516 1 83.94 109 HIS B CA 1
ATOM 4987 C C . HIS B 1 109 ? 14.641 26.656 25.906 1 83.94 109 HIS B C 1
ATOM 4989 O O . HIS B 1 109 ? 15.523 27.203 26.578 1 83.94 109 HIS B O 1
ATOM 4995 N N . ALA B 1 110 ? 14.539 25.438 25.734 1 87.25 110 ALA B N 1
ATOM 4996 C CA . ALA B 1 110 ? 15.711 24.578 25.906 1 87.25 110 ALA B CA 1
ATOM 4997 C C . ALA B 1 110 ? 15.969 23.734 24.672 1 87.25 110 ALA B C 1
ATOM 4999 O O . ALA B 1 110 ? 15.047 23.453 23.906 1 87.25 110 ALA B O 1
ATOM 5000 N N . GLU B 1 111 ? 17.266 23.422 24.438 1 89.81 111 GLU B N 1
ATOM 5001 C CA . GLU B 1 111 ? 17.656 22.625 23.266 1 89.81 111 GLU B CA 1
ATOM 5002 C C . GLU B 1 111 ? 18.703 21.578 23.641 1 89.81 111 GLU B C 1
ATOM 5004 O O . GLU B 1 111 ? 19.391 21.719 24.656 1 89.81 111 GLU B O 1
ATOM 5009 N N . SER B 1 112 ? 18.719 20.578 22.828 1 92.06 112 SER B N 1
ATOM 5010 C CA . SER B 1 112 ? 19.75 19.562 23 1 92.06 112 SER B CA 1
ATOM 5011 C C . SER B 1 112 ? 21.156 20.172 22.828 1 92.06 112 SER B C 1
ATOM 5013 O O . SER B 1 112 ? 21.328 21.172 22.125 1 92.06 112 SER B O 1
ATOM 5015 N N . GLN B 1 113 ? 22.078 19.5 23.406 1 94.75 113 GLN B N 1
ATOM 5016 C CA . GLN B 1 113 ? 23.469 19.938 23.266 1 94.75 113 GLN B CA 1
ATOM 5017 C C . GLN B 1 113 ? 24.016 19.578 21.891 1 94.75 113 GLN B C 1
ATOM 5019 O O . GLN B 1 113 ? 24.875 20.281 21.359 1 94.75 113 GLN B O 1
ATOM 5024 N N . ALA B 1 114 ? 23.547 18.5 21.375 1 96.12 114 ALA B N 1
ATOM 5025 C CA . ALA B 1 114 ? 23.891 18.125 20.016 1 96.12 114 ALA B CA 1
ATOM 5026 C C . ALA B 1 114 ? 23.078 18.938 19 1 96.12 114 ALA B C 1
ATOM 5028 O O . ALA B 1 114 ? 21.891 19.172 19.203 1 96.12 114 ALA B O 1
ATOM 5029 N N . LEU B 1 115 ? 23.781 19.344 17.906 1 96.62 115 LEU B N 1
ATOM 5030 C CA . LEU B 1 115 ? 23.141 20.172 16.891 1 96.62 115 LEU B CA 1
ATOM 5031 C C . LEU B 1 115 ? 23.469 19.641 15.492 1 96.62 115 LEU B C 1
ATOM 5033 O O . LEU B 1 115 ? 24.516 19.031 15.281 1 96.62 115 LEU B O 1
ATOM 5037 N N . ILE B 1 116 ? 22.531 19.797 14.602 1 96.69 116 ILE B N 1
ATOM 5038 C CA . ILE B 1 116 ? 22.797 19.625 13.18 1 96.69 116 ILE B CA 1
ATOM 5039 C C . ILE B 1 116 ? 23.109 20.984 12.555 1 96.69 116 ILE B C 1
ATOM 5041 O O . ILE B 1 116 ? 22.344 21.938 12.711 1 96.69 116 ILE B O 1
ATOM 5045 N N . LYS B 1 117 ? 24.188 21.078 11.883 1 96.94 117 LYS B N 1
ATOM 5046 C CA . LYS B 1 117 ? 24.578 22.312 11.203 1 96.94 117 LYS B CA 1
ATOM 5047 C C . LYS B 1 117 ? 24.75 22.094 9.703 1 96.94 117 LYS B C 1
ATOM 5049 O O . LYS B 1 117 ? 25.562 21.266 9.289 1 96.94 117 LYS B O 1
ATOM 5054 N N . TYR B 1 118 ? 24.016 22.766 8.953 1 96.81 118 TYR B N 1
ATOM 5055 C CA . TYR B 1 118 ? 24.109 22.672 7.5 1 96.81 118 TYR B CA 1
ATOM 5056 C C . TYR B 1 118 ? 25.266 23.516 6.973 1 96.81 118 TYR B C 1
ATOM 5058 O O . TYR B 1 118 ? 25.641 24.516 7.59 1 96.81 118 TYR B O 1
ATOM 5066 N N . THR B 1 119 ? 25.828 23.125 5.871 1 96.56 119 THR B N 1
ATOM 5067 C CA . THR B 1 119 ? 26.891 23.859 5.18 1 96.56 119 THR B CA 1
ATOM 5068 C C . THR B 1 119 ? 26.312 24.656 4.016 1 96.56 119 THR B C 1
ATOM 5070 O O . THR B 1 119 ? 25.156 24.469 3.631 1 96.56 119 THR B O 1
ATOM 5073 N N . PRO B 1 120 ? 27.062 25.531 3.422 1 95.62 120 PRO B N 1
ATOM 5074 C CA . PRO B 1 120 ? 26.594 26.312 2.277 1 95.62 120 PRO B CA 1
ATOM 5075 C C . PRO B 1 120 ? 26.203 25.438 1.087 1 95.62 120 PRO B C 1
ATOM 5077 O O . PRO B 1 120 ? 25.5 25.891 0.182 1 95.62 120 PRO B O 1
ATOM 5080 N N . LEU B 1 121 ? 26.625 24.219 1.122 1 96.38 121 LEU B N 1
ATOM 5081 C CA . LEU B 1 121 ? 26.266 23.297 0.041 1 96.38 121 LEU B CA 1
ATOM 5082 C C . LEU B 1 121 ? 24.75 23.125 -0.031 1 96.38 121 LEU B C 1
ATOM 5084 O O . LEU B 1 121 ? 24.219 22.781 -1.084 1 96.38 121 LEU B O 1
ATOM 5088 N N . ALA B 1 122 ? 24.078 23.375 1.083 1 95.69 122 ALA B N 1
ATOM 5089 C CA . ALA B 1 122 ? 22.625 23.219 1.141 1 95.69 122 ALA B CA 1
ATOM 5090 C C . ALA B 1 122 ? 21.938 24.188 0.187 1 95.69 122 ALA B C 1
ATOM 5092 O O . ALA B 1 122 ? 20.812 23.922 -0.264 1 95.69 122 ALA B O 1
ATOM 5093 N N . PHE B 1 123 ? 22.578 25.281 -0.236 1 95.31 123 PHE B N 1
ATOM 5094 C CA . PHE B 1 123 ? 22.016 26.25 -1.162 1 95.31 123 PHE B CA 1
ATOM 5095 C C . PHE B 1 123 ? 21.75 25.625 -2.523 1 95.31 123 PHE B C 1
ATOM 5097 O O . PHE B 1 123 ? 20.812 26 -3.229 1 95.31 123 PHE B O 1
ATOM 5104 N N . ASN B 1 124 ? 22.516 24.594 -2.824 1 95.06 124 ASN B N 1
ATOM 5105 C CA . ASN B 1 124 ? 22.359 23.906 -4.105 1 95.06 124 ASN B CA 1
ATOM 5106 C C . ASN B 1 124 ? 21 23.219 -4.207 1 95.06 124 ASN B C 1
ATOM 5108 O O . ASN B 1 124 ? 20.5 22.953 -5.305 1 95.06 124 ASN B O 1
ATOM 5112 N N . LEU B 1 125 ? 20.438 22.969 -3.035 1 96.38 125 LEU B N 1
ATOM 5113 C CA . LEU B 1 125 ? 19.156 2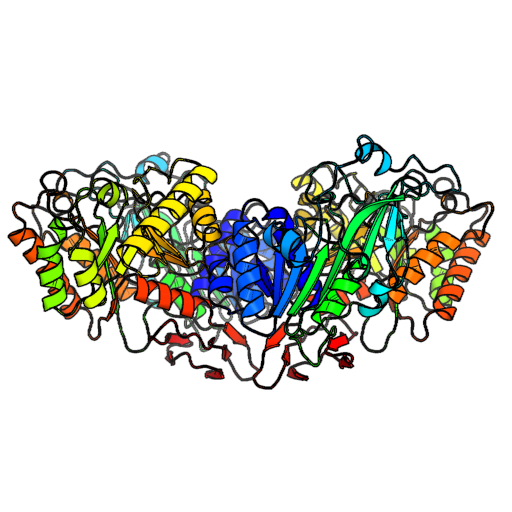2.312 -3.018 1 96.38 125 LEU B CA 1
ATOM 5114 C C . LEU B 1 125 ? 18.062 23.234 -2.492 1 96.38 125 LEU B C 1
ATOM 5116 O O . LEU B 1 125 ? 17.016 22.781 -2.029 1 96.38 125 LEU B O 1
ATOM 5120 N N . GLY B 1 126 ? 18.328 24.5 -2.512 1 90.56 126 GLY B N 1
ATOM 5121 C CA . GLY B 1 126 ? 17.328 25.484 -2.111 1 90.56 126 GLY B CA 1
ATOM 5122 C C . GLY B 1 126 ? 17.281 25.703 -0.612 1 90.56 126 GLY B C 1
ATOM 5123 O O . GLY B 1 126 ? 16.359 26.359 -0.105 1 90.56 126 GLY B O 1
ATOM 5124 N N . GLY B 1 127 ? 18.25 25.172 0.076 1 90.81 127 GLY B N 1
ATOM 5125 C CA . GLY B 1 127 ? 18.328 25.406 1.511 1 90.81 127 GLY B CA 1
ATOM 5126 C C . GLY B 1 127 ? 19.234 26.562 1.884 1 90.81 127 GLY B C 1
ATOM 5127 O O . GLY B 1 127 ? 19.391 27.516 1.109 1 90.81 127 GLY B O 1
ATOM 5128 N N . ARG B 1 128 ? 19.578 26.641 3.088 1 87.12 128 ARG B N 1
ATOM 5129 C CA . ARG B 1 128 ? 20.531 27.609 3.6 1 87.12 128 ARG B CA 1
ATOM 5130 C C . ARG B 1 128 ? 21.391 27.016 4.711 1 87.12 128 ARG B C 1
ATOM 5132 O O . ARG B 1 128 ? 21.25 25.828 5.043 1 87.12 128 ARG B O 1
ATOM 5139 N N . ASP B 1 129 ? 22.344 27.766 5.141 1 86.38 129 ASP B N 1
ATOM 5140 C CA . ASP B 1 129 ? 23.281 27.266 6.148 1 86.38 129 ASP B CA 1
ATOM 5141 C C . ASP B 1 129 ? 22.703 27.406 7.555 1 86.38 129 ASP B C 1
ATOM 5143 O O . ASP B 1 129 ? 23.312 28.047 8.422 1 86.38 129 ASP B O 1
ATOM 5147 N N . PHE B 1 130 ? 21.672 26.75 7.887 1 85.62 130 PHE B N 1
ATOM 5148 C CA . PHE B 1 130 ? 21.031 26.844 9.195 1 85.62 130 PHE B CA 1
ATOM 5149 C C . PHE B 1 130 ? 21.484 25.719 10.102 1 85.62 130 PHE B C 1
ATOM 5151 O O . PHE B 1 130 ? 22.266 24.859 9.695 1 85.62 130 PHE B O 1
ATOM 5158 N N . HIS B 1 131 ? 21.109 25.906 11.344 1 90.31 131 HIS B N 1
ATOM 5159 C CA . HIS B 1 131 ? 21.328 24.828 12.297 1 90.31 131 HIS B CA 1
ATOM 5160 C C . HIS B 1 131 ? 20.047 24.484 13.047 1 90.31 131 HIS B C 1
ATOM 5162 O O . HIS B 1 131 ? 19.109 25.281 13.094 1 90.31 131 HIS B O 1
ATOM 5168 N N . ARG B 1 132 ? 19.984 23.344 13.539 1 90.62 132 ARG B N 1
ATOM 5169 C CA . ARG B 1 132 ? 18.875 22.906 14.367 1 90.62 132 ARG B CA 1
ATOM 5170 C C . ARG B 1 132 ? 19.344 21.969 15.477 1 90.62 132 ARG B C 1
ATOM 5172 O O . ARG B 1 132 ? 20.344 21.266 15.312 1 90.62 132 ARG B O 1
ATOM 5179 N N . ALA B 1 133 ? 18.516 22.016 16.562 1 91.69 133 ALA B N 1
ATOM 5180 C CA . ALA B 1 133 ? 18.734 21.047 17.641 1 91.69 133 ALA B CA 1
ATOM 5181 C C . ALA B 1 133 ? 18.141 19.688 17.281 1 91.69 133 ALA B C 1
ATOM 5183 O O . ALA B 1 133 ? 17.297 19.594 16.391 1 91.69 133 ALA B O 1
ATOM 5184 N N . LEU B 1 134 ? 18.656 18.625 17.922 1 91.69 134 LEU B N 1
ATOM 5185 C CA . LEU B 1 134 ? 18.031 17.312 17.766 1 91.69 134 LEU B CA 1
ATOM 5186 C C . LEU B 1 134 ? 16.703 17.234 18.5 1 91.69 134 LEU B C 1
ATOM 5188 O O . LEU B 1 134 ? 15.797 16.5 18.078 1 91.69 134 LEU B O 1
ATOM 5192 N N . GLU B 1 135 ? 16.625 17.953 19.547 1 88.12 135 GLU B N 1
ATOM 5193 C CA . GLU B 1 135 ? 15.414 18.109 20.328 1 88.12 135 GLU B CA 1
ATOM 5194 C C . GLU B 1 135 ? 15.344 19.5 20.969 1 88.12 135 GLU B C 1
ATOM 5196 O O . GLU B 1 135 ? 16.344 20.031 21.438 1 88.12 135 GLU B O 1
ATOM 5201 N N . ARG B 1 136 ? 14.203 20.062 20.875 1 86.19 136 ARG B N 1
ATOM 5202 C CA . ARG B 1 136 ? 13.984 21.375 21.469 1 86.19 136 ARG B CA 1
ATOM 5203 C C . ARG B 1 136 ? 12.625 21.453 22.156 1 86.19 136 ARG B C 1
ATOM 5205 O O . ARG B 1 136 ? 11.633 20.922 21.656 1 86.19 136 ARG B O 1
ATOM 5212 N N . PHE B 1 137 ? 12.664 22.125 23.328 1 80.62 137 PHE B N 1
ATOM 5213 C CA . PHE B 1 137 ? 11.414 22.375 24.031 1 80.62 137 PHE B CA 1
ATOM 5214 C C . PHE B 1 137 ? 11.219 23.875 24.266 1 80.62 137 PHE B C 1
ATOM 5216 O O . PHE B 1 137 ? 12.18 24.609 24.5 1 80.62 137 PHE B O 1
ATOM 5223 N N . ASP B 1 138 ? 10.109 24.203 24.109 1 77.5 138 ASP B N 1
ATOM 5224 C CA . ASP B 1 138 ? 9.719 25.484 24.688 1 77.5 138 ASP B CA 1
ATOM 5225 C C . ASP B 1 138 ? 8.906 25.281 25.969 1 77.5 138 ASP B C 1
ATOM 5227 O O . ASP B 1 138 ? 8.969 24.219 26.594 1 77.5 138 ASP B O 1
ATOM 5231 N N . TYR B 1 139 ? 7.875 25.891 26.281 1 66.31 139 TYR B N 1
ATOM 5232 C CA . TYR B 1 139 ? 7.148 25.797 27.547 1 66.31 139 TYR B CA 1
ATOM 5233 C C . TYR B 1 139 ? 6.531 24.422 27.719 1 66.31 139 TYR B C 1
ATOM 5235 O O . TYR B 1 139 ? 5.98 23.859 26.781 1 66.31 139 TYR B O 1
ATOM 5243 N N . ALA B 1 140 ? 6.648 23.891 29.078 1 63 140 ALA B N 1
ATOM 5244 C CA . ALA B 1 140 ? 6.082 22.625 29.562 1 63 140 ALA B CA 1
ATOM 5245 C C . ALA B 1 140 ? 6.395 21.484 28.609 1 63 140 ALA B C 1
ATOM 5247 O O . ALA B 1 140 ? 5.59 20.562 28.453 1 63 140 ALA B O 1
ATOM 5248 N N . ASN B 1 141 ? 7.617 21.703 27.984 1 63.16 141 ASN B N 1
ATOM 5249 C CA . ASN B 1 141 ? 8.055 20.688 27.047 1 63.16 141 ASN B CA 1
ATOM 5250 C C . ASN B 1 141 ? 7.078 20.547 25.875 1 63.16 141 ASN B C 1
ATOM 5252 O O . ASN B 1 141 ? 6.918 19.453 25.328 1 63.16 141 ASN B O 1
ATOM 5256 N N . GLU B 1 142 ? 6.367 21.531 25.938 1 60.34 142 GLU B N 1
ATOM 5257 C CA . GLU B 1 142 ? 5.367 21.516 24.875 1 60.34 142 GLU B CA 1
ATOM 5258 C C . GLU B 1 142 ? 5.973 21.969 23.547 1 60.34 142 GLU B C 1
ATOM 5260 O O . GLU B 1 142 ? 7.176 22.219 23.469 1 60.34 142 GLU B O 1
ATOM 5265 N N . TRP B 1 143 ? 5.227 22.516 22.359 1 57.41 143 TRP B N 1
ATOM 5266 C CA . TRP B 1 143 ? 4.914 22.453 20.922 1 57.41 143 TRP B CA 1
ATOM 5267 C C . TRP B 1 143 ? 5.883 23.312 20.125 1 57.41 143 TRP B C 1
ATOM 5269 O O . TRP B 1 143 ? 5.551 23.766 19.031 1 57.41 143 TRP B O 1
ATOM 5279 N N . ASN B 1 144 ? 7.066 23.75 20.547 1 62.81 144 ASN B N 1
ATOM 5280 C CA . ASN B 1 144 ? 7.645 24.641 19.547 1 62.81 144 ASN B CA 1
ATOM 5281 C C . ASN B 1 144 ? 9.023 24.156 19.094 1 62.81 144 ASN B C 1
ATOM 5283 O O . ASN B 1 144 ? 10.039 24.734 19.469 1 62.81 144 ASN B O 1
ATOM 5287 N N . ASN B 1 145 ? 9 23 18.359 1 70.75 145 ASN B N 1
ATOM 5288 C CA . ASN B 1 145 ? 10.258 22.547 17.797 1 70.75 145 ASN B CA 1
ATOM 5289 C C . ASN B 1 145 ? 10.508 23.156 16.422 1 70.75 145 ASN B C 1
ATOM 5291 O O . ASN B 1 145 ? 11.25 22.609 15.609 1 70.75 145 ASN B O 1
ATOM 5295 N N . LEU B 1 146 ? 9.891 24.281 16.203 1 78.25 146 LEU B N 1
ATOM 5296 C CA . LEU B 1 146 ? 10.094 25.094 15 1 78.25 146 LEU B CA 1
ATOM 5297 C C . LEU B 1 146 ? 9.836 24.266 13.742 1 7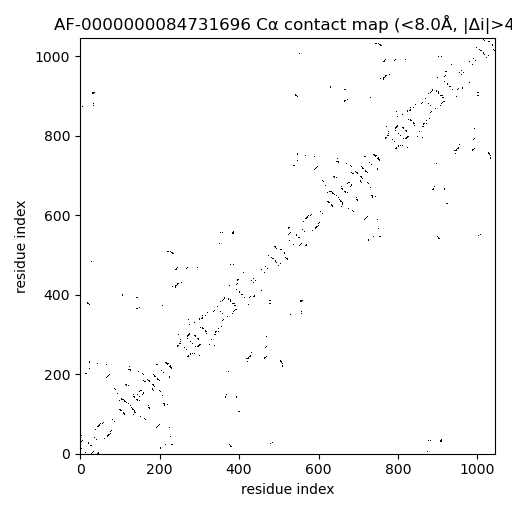8.25 146 LEU B C 1
ATOM 5299 O O . LEU B 1 146 ? 10.43 24.531 12.695 1 78.25 146 LEU B O 1
ATOM 5303 N N . GLY B 1 147 ? 9.023 23.141 13.914 1 77.25 147 GLY B N 1
ATOM 5304 C CA . GLY B 1 147 ? 8.672 22.328 12.758 1 77.25 147 GLY B CA 1
ATOM 5305 C C . GLY B 1 147 ? 9.656 21.219 12.492 1 77.25 147 GLY B C 1
ATOM 5306 O O . GLY B 1 147 ? 9.578 20.547 11.461 1 77.25 147 GLY B O 1
ATOM 5307 N N . PHE B 1 148 ? 10.641 21.031 13.43 1 83.75 148 PHE B N 1
ATOM 5308 C CA . PHE B 1 148 ? 11.609 19.953 13.281 1 83.75 148 PHE B CA 1
ATOM 5309 C C . PHE B 1 148 ? 11.195 18.734 14.086 1 83.75 148 PHE B C 1
ATOM 5311 O O . PHE B 1 148 ? 10.82 18.859 15.258 1 83.75 148 PHE B O 1
ATOM 5318 N N . GLY B 1 149 ? 11.242 17.609 13.445 1 84.44 149 GLY B N 1
ATOM 5319 C CA . GLY B 1 149 ? 11.117 16.391 14.219 1 84.44 149 GLY B CA 1
ATOM 5320 C C . GLY B 1 149 ? 12.359 16.078 15.047 1 84.44 149 GLY B C 1
ATOM 5321 O O . GLY B 1 149 ? 13.469 16.469 14.68 1 84.44 149 GLY B O 1
ATOM 5322 N N . ALA B 1 150 ? 12.156 15.367 16.109 1 87.25 150 ALA B N 1
ATOM 5323 C CA . ALA B 1 150 ? 13.289 14.984 16.953 1 87.25 150 ALA B CA 1
ATOM 5324 C C . ALA B 1 150 ? 14.195 13.984 16.234 1 87.25 150 ALA B C 1
ATOM 5326 O O . ALA B 1 150 ? 13.711 13.133 15.484 1 87.25 150 ALA B O 1
ATOM 5327 N N . ILE B 1 151 ? 15.445 14.109 16.453 1 91.19 151 ILE B N 1
ATOM 5328 C CA . ILE B 1 151 ? 16.422 13.117 16 1 91.19 151 ILE B CA 1
ATOM 5329 C C . ILE B 1 151 ? 16.969 12.352 17.203 1 91.19 151 ILE B C 1
ATOM 5331 O O . ILE B 1 151 ? 17.484 12.961 18.156 1 91.19 151 ILE B O 1
ATOM 5335 N N . ARG B 1 152 ? 16.875 11.062 17.125 1 91.56 152 ARG B N 1
ATOM 5336 C CA . ARG B 1 152 ? 17.266 10.227 18.266 1 91.56 152 ARG B CA 1
ATOM 5337 C C . ARG B 1 152 ? 18.641 9.594 18.016 1 91.56 152 ARG B C 1
ATOM 5339 O O . ARG B 1 152 ? 19.219 9.758 16.953 1 91.56 152 ARG B O 1
ATOM 5346 N N . ALA B 1 153 ? 19.109 9.016 19.109 1 94.25 153 ALA B N 1
ATOM 5347 C CA . ALA B 1 153 ? 20.359 8.242 19.062 1 94.25 153 ALA B CA 1
ATOM 5348 C C . ALA B 1 153 ? 20.188 6.898 19.766 1 94.25 153 ALA B C 1
ATOM 5350 O O . ALA B 1 153 ? 21.047 6.496 20.547 1 94.25 153 ALA B O 1
ATOM 5351 N N . ASN B 1 154 ? 19.078 6.242 19.516 1 92.19 154 ASN B N 1
ATOM 5352 C CA . ASN B 1 154 ? 18.734 5.027 20.266 1 92.19 154 ASN B CA 1
ATOM 5353 C C . ASN B 1 154 ? 18.578 3.832 19.328 1 92.19 154 ASN B C 1
ATOM 5355 O O . ASN B 1 154 ? 18 2.811 19.719 1 92.19 154 ASN B O 1
ATOM 5359 N N . GLY B 1 155 ? 18.906 3.979 18.125 1 92.5 155 GLY B N 1
ATOM 5360 C CA . GLY B 1 155 ? 18.875 2.863 17.188 1 92.5 155 GLY B CA 1
ATOM 5361 C C . GLY B 1 155 ? 17.531 2.691 16.516 1 92.5 155 GLY B C 1
ATOM 5362 O O . GLY B 1 155 ? 17.359 1.816 15.664 1 92.5 155 GLY B O 1
ATOM 5363 N N . SER B 1 156 ? 16.5 3.465 16.828 1 91.69 156 SER B N 1
ATOM 5364 C CA . SER B 1 156 ? 15.203 3.385 16.188 1 91.69 156 SER B CA 1
ATOM 5365 C C . SER B 1 156 ? 15.25 3.922 14.758 1 91.69 156 SER B C 1
ATOM 5367 O O . SER B 1 156 ? 16.297 4.418 14.312 1 91.69 156 SER B O 1
ATOM 5369 N N . ILE B 1 157 ? 14.172 3.855 14.039 1 92.38 157 ILE B N 1
ATOM 5370 C CA . ILE B 1 157 ? 14.117 4.348 12.664 1 92.38 157 ILE B CA 1
ATOM 5371 C C . ILE B 1 157 ? 14.188 5.871 12.656 1 92.38 157 ILE B C 1
ATOM 5373 O O . ILE B 1 157 ? 14.398 6.488 11.609 1 92.38 157 ILE B O 1
ATOM 5377 N N . TRP B 1 158 ? 14.062 6.527 13.859 1 91 158 TRP B N 1
ATOM 5378 C CA . TRP B 1 158 ? 14.078 7.977 13.992 1 91 158 TRP B CA 1
ATOM 5379 C C . TRP B 1 158 ? 15.445 8.461 14.461 1 91 158 TRP B C 1
ATOM 5381 O O . TRP B 1 158 ? 15.625 9.648 14.75 1 91 158 TRP B O 1
ATOM 5391 N N . ALA B 1 159 ? 16.406 7.57 14.578 1 94 159 ALA B N 1
ATOM 5392 C CA . ALA B 1 159 ? 17.719 7.871 15.109 1 94 159 ALA B CA 1
ATOM 5393 C C . ALA B 1 159 ? 18.75 8 13.984 1 94 159 ALA B C 1
ATOM 5395 O O . ALA B 1 159 ? 18.5 7.59 12.852 1 94 159 ALA B O 1
ATOM 5396 N N . LEU B 1 160 ? 19.844 8.625 14.328 1 96.56 160 LEU B N 1
ATOM 5397 C CA . LEU B 1 160 ? 21.016 8.555 13.469 1 96.56 160 LEU B CA 1
ATOM 5398 C C . LEU B 1 160 ? 21.422 7.102 13.234 1 96.56 160 LEU B C 1
ATOM 5400 O O . LEU B 1 160 ? 21.359 6.277 14.148 1 96.56 160 LEU B O 1
ATOM 5404 N N . SER B 1 161 ? 21.906 6.844 12.031 1 96.88 161 SER B N 1
ATOM 5405 C CA . SER B 1 161 ? 22.078 5.449 11.641 1 96.88 161 SER B CA 1
ATOM 5406 C C . SER B 1 161 ? 23.547 5.023 11.781 1 96.88 161 SER B C 1
ATOM 5408 O O . SER B 1 161 ? 23.828 3.875 12.125 1 96.88 161 SER B O 1
ATOM 5410 N N . VAL B 1 162 ? 24.469 5.918 11.414 1 96.75 162 VAL B N 1
ATOM 5411 C CA . VAL B 1 162 ? 25.859 5.492 11.344 1 96.75 162 VAL B CA 1
ATOM 5412 C C . VAL B 1 162 ? 26.766 6.688 11.594 1 96.75 162 VAL B C 1
ATOM 5414 O O . VAL B 1 162 ? 26.484 7.805 11.156 1 96.75 162 VAL B O 1
ATOM 5417 N N . PRO B 1 163 ? 27.875 6.48 12.352 1 97.38 163 PRO B N 1
ATOM 5418 C CA . PRO B 1 163 ? 28.859 7.551 12.531 1 97.38 163 PRO B CA 1
ATOM 5419 C C . PRO B 1 163 ? 29.859 7.633 11.383 1 97.38 163 PRO B C 1
ATOM 5421 O O . PRO B 1 163 ? 30.891 6.965 11.406 1 97.38 163 PRO B O 1
ATOM 5424 N N . ILE B 1 164 ? 29.625 8.484 10.406 1 97.69 164 ILE B N 1
ATOM 5425 C CA . ILE B 1 164 ? 30.453 8.594 9.219 1 97.69 164 ILE B CA 1
ATOM 5426 C C . ILE B 1 164 ? 30.797 10.062 8.969 1 97.69 164 ILE B C 1
ATOM 5428 O O . ILE B 1 164 ? 29.984 10.953 9.227 1 97.69 164 ILE B O 1
ATOM 5432 N N . GLN B 1 165 ? 31.969 10.25 8.5 1 97.81 165 GLN B N 1
ATOM 5433 C CA . GLN B 1 165 ? 32.406 11.562 8.039 1 97.81 165 GLN B CA 1
ATOM 5434 C C . GLN B 1 165 ? 32.594 11.586 6.52 1 97.81 165 GLN B C 1
ATOM 5436 O O . GLN B 1 165 ? 33.375 10.805 5.965 1 97.81 165 GLN B O 1
ATOM 5441 N N . THR B 1 166 ? 31.844 12.398 5.879 1 98.19 166 THR B N 1
ATOM 5442 C CA . THR B 1 166 ? 31.969 12.578 4.438 1 98.19 166 THR B CA 1
ATOM 5443 C C . THR B 1 166 ? 32.969 13.703 4.125 1 98.19 166 THR B C 1
ATOM 5445 O O . THR B 1 166 ? 33.25 14.531 4.984 1 98.19 166 THR B O 1
ATOM 5448 N N . PRO B 1 167 ? 33.562 13.719 2.895 1 97.81 167 PRO B N 1
ATOM 5449 C CA . PRO B 1 167 ? 34.438 14.844 2.551 1 97.81 167 PRO B CA 1
ATOM 5450 C C . PRO B 1 167 ? 33.719 16.188 2.686 1 97.81 167 PRO B C 1
ATOM 5452 O O . PRO B 1 167 ? 32.531 16.312 2.365 1 97.81 167 PRO B O 1
ATOM 5455 N N . PRO B 1 168 ? 34.438 17.219 3.131 1 96.31 168 PRO B N 1
ATOM 5456 C CA . PRO B 1 168 ? 33.844 18.531 3.371 1 96.31 168 PRO B CA 1
ATOM 5457 C C . PRO B 1 168 ? 33.156 19.094 2.133 1 96.31 168 PRO B C 1
ATOM 5459 O O . PRO B 1 168 ? 32.125 19.781 2.248 1 96.31 168 PRO B O 1
ATOM 5462 N N . THR B 1 169 ? 33.625 18.797 0.964 1 96.75 169 THR B N 1
ATOM 5463 C CA . THR B 1 169 ? 33.094 19.344 -0.27 1 96.75 169 THR B CA 1
ATOM 5464 C C . THR B 1 169 ? 31.719 18.719 -0.576 1 96.75 169 THR B C 1
ATOM 5466 O O . THR B 1 169 ? 30.969 19.25 -1.389 1 96.75 169 THR B O 1
ATOM 5469 N N . ASN B 1 170 ? 31.453 17.594 0.033 1 98.06 170 ASN B N 1
ATOM 5470 C CA . ASN B 1 170 ? 30.203 16.875 -0.242 1 98.06 170 ASN B CA 1
ATOM 5471 C C . ASN B 1 170 ? 29.25 16.953 0.94 1 98.06 170 ASN B C 1
ATOM 5473 O O . ASN B 1 170 ? 28.078 16.562 0.827 1 98.06 170 ASN B O 1
ATOM 5477 N N . CYS B 1 171 ? 29.703 17.484 2.051 1 97.69 171 CYS B N 1
ATOM 5478 C CA . CYS B 1 171 ? 28.922 17.453 3.279 1 97.69 171 CYS B CA 1
ATOM 5479 C C . CYS B 1 171 ? 27.844 18.547 3.268 1 97.69 171 CYS B C 1
ATOM 5481 O O . CYS B 1 171 ? 28.172 19.734 3.199 1 97.69 171 CYS B O 1
ATOM 5483 N N . LEU B 1 172 ? 26.625 18.156 3.344 1 97.69 172 LEU B N 1
ATOM 5484 C CA . LEU B 1 172 ? 25.5 19.078 3.406 1 97.69 172 LEU B CA 1
ATOM 5485 C C . LEU B 1 172 ? 25.266 19.547 4.836 1 97.69 172 LEU B C 1
ATOM 5487 O O . LEU B 1 172 ? 24.875 20.688 5.062 1 97.69 172 LEU B O 1
ATOM 5491 N N . ALA B 1 173 ? 25.422 18.625 5.797 1 98.12 173 ALA B N 1
ATOM 5492 C CA . ALA B 1 173 ? 25.172 18.938 7.203 1 98.12 173 ALA B CA 1
ATOM 5493 C C . ALA B 1 173 ? 25.984 18.031 8.117 1 98.12 173 ALA B C 1
ATOM 5495 O O . ALA B 1 173 ? 26.234 16.875 7.777 1 98.12 173 ALA B O 1
ATOM 5496 N N . ASN B 1 174 ? 26.328 18.578 9.266 1 98 174 ASN B N 1
ATOM 5497 C CA . ASN B 1 174 ? 27.094 17.859 10.258 1 98 174 ASN B CA 1
ATOM 5498 C C . ASN B 1 174 ? 26.359 17.797 11.602 1 98 174 ASN B C 1
ATOM 5500 O O . ASN B 1 174 ? 25.641 18.719 11.953 1 98 174 ASN B O 1
ATOM 5504 N N . LEU B 1 175 ? 26.547 16.672 12.234 1 98.12 175 LEU B N 1
ATOM 5505 C CA . LEU B 1 175 ? 26.281 16.625 13.664 1 98.12 175 LEU B CA 1
ATOM 5506 C C . LEU B 1 175 ? 27.422 17.25 14.461 1 98.12 175 LEU B C 1
ATOM 5508 O O . LEU B 1 175 ? 28.578 16.875 14.289 1 98.12 175 LEU B O 1
ATOM 5512 N N . THR B 1 176 ? 27.078 18.156 15.297 1 96.94 176 THR B N 1
ATOM 5513 C CA . THR B 1 176 ? 28.078 18.797 16.125 1 96.94 176 THR B CA 1
ATOM 5514 C C . THR B 1 176 ? 27.781 18.594 17.609 1 96.94 176 THR B C 1
ATOM 5516 O O . THR B 1 176 ? 26.625 18.594 18.031 1 96.94 176 THR B O 1
ATOM 5519 N N . LEU B 1 177 ? 28.766 18.297 18.328 1 94.5 177 LEU B N 1
ATOM 5520 C CA . LEU B 1 177 ? 28.734 18.156 19.766 1 94.5 177 LEU B CA 1
ATOM 5521 C C . LEU B 1 177 ? 29.641 19.188 20.438 1 94.5 177 LEU B C 1
ATOM 5523 O O . LEU B 1 177 ? 30.859 19.172 20.234 1 94.5 177 LEU B O 1
ATOM 5527 N N . GLN B 1 178 ? 29.031 20.047 21.188 1 87.06 178 GLN B N 1
ATOM 5528 C CA . GLN B 1 178 ? 29.766 21.109 21.859 1 87.06 178 GLN B CA 1
ATOM 5529 C C . GLN B 1 178 ? 30.641 21.891 20.875 1 87.06 178 GLN B C 1
ATOM 5531 O O . GLN B 1 178 ? 31.828 22.109 21.141 1 87.06 178 GLN B O 1
ATOM 5536 N N . GLY B 1 179 ? 30.125 22.109 19.734 1 87.88 179 GLY B N 1
ATOM 5537 C CA . GLY B 1 179 ? 30.766 22.984 18.75 1 87.88 179 GLY B CA 1
ATOM 5538 C C . GLY B 1 179 ? 31.719 22.25 17.828 1 87.88 179 GLY B C 1
ATOM 5539 O O . GLY B 1 179 ? 32.25 22.828 16.906 1 87.88 179 GLY B O 1
ATOM 5540 N N . LYS B 1 180 ? 31.891 21.031 18.047 1 94.31 180 LYS B N 1
ATOM 5541 C CA . LYS B 1 180 ? 32.812 20.25 17.219 1 94.31 180 LYS B CA 1
ATOM 5542 C C . LYS B 1 180 ? 32.062 19.266 16.344 1 94.31 180 LYS B C 1
ATOM 5544 O O . LYS B 1 180 ? 31.078 18.656 16.781 1 94.31 180 LYS B O 1
ATOM 5549 N N . ILE B 1 181 ? 32.594 19.219 15.148 1 96.06 181 ILE B N 1
ATOM 5550 C CA . ILE B 1 181 ? 31.984 18.281 14.219 1 96.06 181 ILE B CA 1
ATOM 5551 C C . ILE B 1 181 ? 32.219 16.844 14.688 1 96.06 181 ILE B C 1
ATOM 5553 O O . ILE B 1 181 ? 33.375 16.469 14.961 1 96.06 181 ILE B O 1
ATOM 5557 N N . HIS B 1 182 ? 31.172 16.094 14.797 1 96.94 182 HIS B N 1
ATOM 5558 C CA . HIS B 1 182 ? 31.297 14.711 15.227 1 96.94 182 HIS B CA 1
ATOM 5559 C C . HIS B 1 182 ? 31.188 13.75 14.039 1 96.94 182 HIS B C 1
ATOM 5561 O O . HIS B 1 182 ? 32.031 12.883 13.859 1 96.94 182 HIS B O 1
ATOM 5567 N N . CYS B 1 183 ? 30.156 13.898 13.266 1 96.94 183 CYS B N 1
ATOM 5568 C CA . CYS B 1 183 ? 29.969 13.125 12.047 1 96.94 183 CYS B CA 1
ATOM 5569 C C . CYS B 1 183 ? 29.047 13.844 11.078 1 96.94 183 CYS B C 1
ATOM 5571 O O . CYS B 1 183 ? 28.547 14.93 11.383 1 96.94 183 CYS B O 1
ATOM 5573 N N . SER B 1 184 ? 28.922 13.266 9.859 1 98.31 184 SER B N 1
ATOM 5574 C CA . SER B 1 184 ? 28.047 13.859 8.852 1 98.31 184 SER B CA 1
ATOM 5575 C C . SER B 1 184 ? 26.594 13.453 9.055 1 98.31 184 SER B C 1
ATOM 5577 O O . SER B 1 184 ? 26.312 12.32 9.445 1 98.31 184 SER B O 1
ATOM 5579 N N . TYR B 1 185 ? 25.672 14.375 8.828 1 98.06 185 TYR B N 1
ATOM 5580 C CA . TYR B 1 185 ? 24.25 14.109 8.891 1 98.06 185 TYR B CA 1
ATOM 5581 C C . TYR B 1 185 ? 23.656 13.953 7.488 1 98.06 185 TYR B C 1
ATOM 5583 O O . TYR B 1 185 ? 22.75 13.148 7.277 1 98.06 185 TYR B O 1
ATOM 5591 N N . ALA B 1 186 ? 24.141 14.68 6.559 1 98.38 186 ALA B N 1
ATOM 5592 C CA . ALA B 1 186 ? 23.688 14.625 5.168 1 98.38 186 ALA B CA 1
ATOM 5593 C C . ALA B 1 186 ? 24.828 14.961 4.211 1 98.38 186 ALA B C 1
ATOM 5595 O O . ALA B 1 186 ? 25.75 15.695 4.566 1 98.38 186 ALA B O 1
ATOM 5596 N N . ALA B 1 187 ? 24.719 14.438 3.021 1 98.75 187 ALA B N 1
ATOM 5597 C CA . ALA B 1 187 ? 25.75 14.672 2.016 1 98.75 187 ALA B CA 1
ATOM 5598 C C . ALA B 1 187 ? 25.156 14.648 0.608 1 98.75 187 ALA B C 1
ATOM 5600 O O . ALA B 1 187 ? 24.094 14.078 0.384 1 98.75 187 ALA B O 1
ATOM 5601 N N . LEU B 1 188 ? 25.75 15.352 -0.278 1 98.69 188 LEU B N 1
ATOM 5602 C CA . LEU B 1 188 ? 25.422 15.422 -1.698 1 98.69 188 LEU B CA 1
ATOM 5603 C C . LEU B 1 188 ? 26.641 15.055 -2.551 1 98.69 188 LEU B C 1
ATOM 5605 O O . LEU B 1 188 ? 27.672 15.734 -2.502 1 98.69 188 LEU B O 1
ATOM 5609 N N . PHE B 1 189 ? 26.578 13.922 -3.264 1 98.38 189 PHE B N 1
ATOM 5610 C CA . PHE B 1 189 ? 27.656 13.469 -4.133 1 98.38 189 PHE B CA 1
ATOM 5611 C C . PHE B 1 189 ? 27.281 13.625 -5.598 1 98.38 189 PHE B C 1
ATOM 5613 O O . PHE B 1 189 ? 26.219 13.156 -6.02 1 98.38 189 PHE B O 1
ATOM 5620 N N . ASP B 1 190 ? 28.141 14.258 -6.359 1 97.75 190 ASP B N 1
ATOM 5621 C CA . ASP B 1 190 ? 27.922 14.43 -7.789 1 97.75 190 ASP B CA 1
ATOM 5622 C C . ASP B 1 190 ? 28.969 13.68 -8.609 1 97.75 190 ASP B C 1
ATOM 5624 O O . ASP B 1 190 ? 30.172 13.836 -8.383 1 97.75 190 ASP B O 1
ATOM 5628 N N . TRP B 1 191 ? 28.469 12.875 -9.367 1 96.88 191 TRP B N 1
ATOM 5629 C CA . TRP B 1 191 ? 29.25 12.219 -10.406 1 96.88 191 TRP B CA 1
ATOM 5630 C C . TRP B 1 191 ? 28.844 12.711 -11.789 1 96.88 191 TRP B C 1
ATOM 5632 O O . TRP B 1 191 ? 28.016 13.609 -11.914 1 96.88 191 TRP B O 1
ATOM 5642 N N . ASP B 1 192 ? 29.469 12.258 -12.867 1 95.31 192 ASP B N 1
ATOM 5643 C CA . ASP B 1 192 ? 29.203 12.75 -14.219 1 95.31 192 ASP B CA 1
ATOM 5644 C C . ASP B 1 192 ? 27.75 12.531 -14.609 1 95.31 192 ASP B C 1
ATOM 5646 O O . ASP B 1 192 ? 27.062 13.477 -15.016 1 95.31 192 ASP B O 1
ATOM 5650 N N . GLN B 1 193 ? 27.281 11.344 -14.359 1 96.69 193 GLN B N 1
ATOM 5651 C CA . GLN B 1 193 ? 25.953 11.016 -14.836 1 96.69 193 GLN B CA 1
ATOM 5652 C C . GLN B 1 193 ? 25.031 10.625 -13.68 1 96.69 193 GLN B C 1
ATOM 5654 O O . GLN B 1 193 ? 24.016 9.953 -13.875 1 96.69 193 GLN B O 1
ATOM 5659 N N . ALA B 1 194 ? 25.438 11 -12.469 1 98.12 194 ALA B N 1
ATOM 5660 C CA . ALA B 1 194 ? 24.609 10.625 -11.328 1 98.12 194 ALA B CA 1
ATOM 5661 C C . ALA B 1 194 ? 24.797 11.602 -10.172 1 98.12 194 ALA B C 1
ATOM 5663 O O . ALA B 1 194 ? 25.828 12.25 -10.062 1 98.12 194 ALA B O 1
ATOM 5664 N N . SER B 1 195 ? 23.812 11.766 -9.406 1 98.62 195 SER B N 1
ATOM 5665 C CA . SER B 1 195 ? 23.891 12.469 -8.133 1 98.62 195 SER B CA 1
ATOM 5666 C C . SER B 1 195 ? 23.281 11.641 -7.008 1 98.62 195 SER B C 1
ATOM 5668 O O . SER B 1 195 ? 22.312 10.906 -7.223 1 98.62 195 SER B O 1
ATOM 5670 N N . ILE B 1 196 ? 23.906 11.719 -5.832 1 98.69 196 ILE B N 1
ATOM 5671 C CA . ILE B 1 196 ? 23.469 10.969 -4.66 1 98.69 196 ILE B CA 1
ATOM 5672 C C . ILE B 1 196 ? 23.203 11.93 -3.504 1 98.69 196 ILE B C 1
ATOM 5674 O O . ILE B 1 196 ? 24.047 12.766 -3.172 1 98.69 196 ILE B O 1
ATOM 5678 N N . LEU B 1 197 ? 22.016 11.883 -2.967 1 98.88 197 LEU B N 1
ATOM 5679 C CA . LEU B 1 197 ? 21.672 12.602 -1.743 1 98.88 197 LEU B CA 1
ATOM 5680 C C . LEU B 1 197 ? 21.516 11.633 -0.574 1 98.88 197 LEU B C 1
ATOM 5682 O O . LEU B 1 197 ? 20.734 10.68 -0.649 1 98.88 197 LEU B O 1
ATOM 5686 N N . TRP B 1 198 ? 22.312 11.852 0.448 1 98.81 198 TRP B N 1
ATOM 5687 C CA . TRP B 1 198 ? 22.328 10.93 1.576 1 98.81 198 TRP B CA 1
ATOM 5688 C C . TRP B 1 198 ? 21.922 11.633 2.865 1 98.81 198 TRP B C 1
ATOM 5690 O O . TRP B 1 198 ? 22.359 12.758 3.125 1 98.81 198 TRP B O 1
ATOM 5700 N N . PHE B 1 199 ? 21.047 11.016 3.686 1 98.56 199 PHE B N 1
ATOM 5701 C CA . PHE B 1 199 ? 20.734 11.438 5.047 1 98.56 199 PHE B CA 1
ATOM 5702 C C . PHE B 1 199 ? 21 10.305 6.035 1 98.56 199 PHE B C 1
ATOM 5704 O O . PHE B 1 199 ? 20.625 9.156 5.793 1 98.56 199 PHE B O 1
ATOM 5711 N N . ASN B 1 200 ? 21.547 10.617 7.156 1 98.38 200 ASN B N 1
ATOM 5712 C CA . ASN B 1 200 ? 22 9.664 8.172 1 98.38 200 ASN B CA 1
ATOM 5713 C C . ASN B 1 200 ? 20.859 9.273 9.109 1 98.38 200 ASN B C 1
ATOM 5715 O O . ASN B 1 200 ? 21.016 9.305 10.328 1 98.38 200 ASN B O 1
ATOM 5719 N N . ARG B 1 201 ? 19.703 8.961 8.547 1 96.06 201 ARG B N 1
ATOM 5720 C CA . ARG B 1 201 ? 18.5 8.5 9.234 1 96.06 201 ARG B CA 1
ATOM 5721 C C . ARG B 1 201 ? 17.672 7.586 8.336 1 96.06 201 ARG B C 1
ATOM 5723 O O . ARG B 1 201 ? 17.422 7.918 7.172 1 96.06 201 ARG B O 1
ATOM 5730 N N . PRO B 1 202 ? 17.188 6.469 8.891 1 95.56 202 PRO B N 1
ATOM 5731 C CA . PRO B 1 202 ? 16.422 5.543 8.047 1 95.56 202 PRO B CA 1
ATOM 5732 C C . PRO B 1 202 ? 15.211 6.207 7.395 1 95.56 202 PRO B C 1
ATOM 5734 O O . PRO B 1 202 ? 14.883 5.91 6.242 1 95.56 202 PRO B O 1
ATOM 5737 N N . VAL B 1 203 ? 14.594 7.168 8.07 1 94.5 203 VAL B N 1
ATOM 5738 C CA . VAL B 1 203 ? 13.398 7.812 7.523 1 94.5 203 VAL B CA 1
ATOM 5739 C C . VAL B 1 203 ? 13.781 9.133 6.859 1 94.5 203 VAL B C 1
ATOM 5741 O O . VAL B 1 203 ? 12.914 9.898 6.441 1 94.5 203 VAL B O 1
ATOM 5744 N N . GLY B 1 204 ? 15.078 9.477 6.77 1 95.19 204 GLY B N 1
ATOM 5745 C CA . GLY B 1 204 ? 15.469 10.781 6.262 1 95.19 204 GLY B CA 1
ATOM 5746 C C . GLY B 1 204 ? 14.836 11.938 7.023 1 95.19 204 GLY B C 1
ATOM 5747 O O . GLY B 1 204 ? 14.656 11.859 8.242 1 95.19 204 GLY B O 1
ATOM 5748 N N . PRO B 1 205 ? 14.664 13.008 6.371 1 93.56 205 PRO B N 1
ATOM 5749 C CA . PRO B 1 205 ? 14.07 14.164 7.051 1 93.56 205 PRO B CA 1
ATOM 5750 C C . PRO B 1 205 ? 12.578 14.297 6.797 1 93.56 205 PRO B C 1
ATOM 5752 O O . PRO B 1 205 ? 12.07 15.406 6.613 1 93.56 205 PRO B O 1
ATOM 5755 N N . ILE B 1 206 ? 11.797 13.203 6.77 1 92.19 206 ILE B N 1
ATOM 5756 C CA . ILE B 1 206 ? 10.398 13.195 6.367 1 92.19 206 ILE B CA 1
ATOM 5757 C C . ILE B 1 206 ? 9.562 13.977 7.383 1 92.19 206 ILE B C 1
ATOM 5759 O O . ILE B 1 206 ? 8.406 14.312 7.121 1 92.19 206 ILE B O 1
ATOM 5763 N N . ASP B 1 207 ? 10.117 14.281 8.57 1 88.88 207 ASP B N 1
ATOM 5764 C CA . ASP B 1 207 ? 9.391 14.93 9.664 1 88.88 207 ASP B CA 1
ATOM 5765 C C . ASP B 1 207 ? 9.891 16.359 9.883 1 88.88 207 ASP B C 1
ATOM 5767 O O . ASP B 1 207 ? 9.703 16.922 10.961 1 88.88 207 ASP B O 1
ATOM 5771 N N . SER B 1 208 ? 10.57 16.906 8.805 1 87.5 208 SER B N 1
ATOM 5772 C CA . SER B 1 208 ? 11.156 18.234 8.953 1 87.5 208 SER B CA 1
ATOM 5773 C C . SER B 1 208 ? 11.062 19.031 7.66 1 87.5 208 SER B C 1
ATOM 5775 O O . SER B 1 208 ? 10.891 18.453 6.582 1 87.5 208 SER B O 1
ATOM 5777 N N . PHE B 1 209 ? 11.219 20.344 7.766 1 85.12 209 PHE B N 1
ATOM 5778 C CA . PHE B 1 209 ? 11.219 21.219 6.609 1 85.12 209 PHE B CA 1
ATOM 5779 C C . PHE B 1 209 ? 12.375 20.891 5.668 1 85.12 209 PHE B C 1
ATOM 5781 O O . PHE B 1 209 ? 12.336 21.234 4.484 1 85.12 209 PHE B O 1
ATOM 5788 N N . GLU B 1 210 ? 13.312 20.141 6.238 1 91.5 210 GLU B N 1
ATOM 5789 C CA . GLU B 1 210 ? 14.477 19.75 5.449 1 91.5 210 GLU B CA 1
ATOM 5790 C C . GLU B 1 210 ? 14.07 18.859 4.281 1 91.5 210 GLU B C 1
ATOM 5792 O O . GLU B 1 210 ? 14.844 18.656 3.342 1 91.5 210 GLU B O 1
ATOM 5797 N N . TRP B 1 211 ? 12.859 18.391 4.371 1 94.31 211 TRP B N 1
ATOM 5798 C CA . TRP B 1 211 ? 12.336 17.562 3.291 1 94.31 211 TRP B CA 1
ATOM 5799 C C . TRP B 1 211 ? 12.32 18.328 1.974 1 94.31 211 TRP B C 1
ATOM 5801 O O . TRP B 1 211 ? 12.422 17.734 0.899 1 94.31 211 TRP B O 1
ATOM 5811 N N . ARG B 1 212 ? 12.312 19.641 2.002 1 95 212 ARG B N 1
ATOM 5812 C CA . ARG B 1 212 ? 12.352 20.484 0.803 1 95 212 ARG B CA 1
ATOM 5813 C C . ARG B 1 212 ? 13.617 20.219 -0.004 1 95 212 ARG B C 1
ATOM 5815 O O . ARG B 1 212 ? 13.602 20.281 -1.235 1 95 212 ARG B O 1
ATOM 5822 N N . LEU B 1 213 ? 14.719 19.859 0.703 1 96.94 213 LEU B N 1
ATOM 5823 C CA . LEU B 1 213 ? 15.961 19.516 0.008 1 96.94 213 LEU B CA 1
ATOM 5824 C C . LEU B 1 213 ? 15.773 18.281 -0.87 1 96.94 213 LEU B C 1
ATOM 5826 O O . LEU B 1 213 ? 16.266 18.25 -2.002 1 96.94 213 LEU B O 1
ATOM 5830 N N . VAL B 1 214 ? 15.031 17.359 -0.362 1 97.69 214 VAL B N 1
ATOM 5831 C CA . VAL B 1 214 ? 14.758 16.125 -1.096 1 97.69 214 VAL B CA 1
ATOM 5832 C C . VAL B 1 214 ? 13.844 16.422 -2.279 1 97.69 214 VAL B C 1
ATOM 5834 O O . VAL B 1 214 ? 14.078 15.945 -3.393 1 97.69 214 VAL B O 1
ATOM 5837 N N . GLU B 1 215 ? 12.836 17.25 -2.041 1 97.62 215 GLU B N 1
ATOM 5838 C CA . GLU B 1 215 ? 11.914 17.641 -3.107 1 97.62 215 GLU B CA 1
ATOM 5839 C C . GLU B 1 215 ? 12.648 18.344 -4.238 1 97.62 215 GLU B C 1
ATOM 5841 O O . GLU B 1 215 ? 12.391 18.078 -5.414 1 97.62 215 GLU B O 1
ATOM 5846 N N . ASN B 1 216 ? 13.547 19.219 -3.877 1 98.12 216 ASN B N 1
ATOM 5847 C CA . ASN B 1 216 ? 14.32 19.938 -4.883 1 98.12 216 ASN B CA 1
ATOM 5848 C C . ASN B 1 216 ? 15.273 19.016 -5.629 1 98.12 216 ASN B C 1
ATOM 5850 O O . ASN B 1 216 ? 15.508 19.188 -6.824 1 98.12 216 ASN B O 1
ATOM 5854 N N . PHE B 1 217 ? 15.805 18.078 -4.883 1 98.5 217 PHE B N 1
ATOM 5855 C CA . PHE B 1 217 ? 16.641 17.062 -5.523 1 98.5 217 PHE B CA 1
ATOM 5856 C C . PHE B 1 217 ? 15.859 16.312 -6.598 1 98.5 217 PHE B C 1
ATOM 5858 O O . PHE B 1 217 ? 16.375 16.078 -7.691 1 98.5 217 PHE B O 1
ATOM 5865 N N . PHE B 1 218 ? 14.586 16.031 -6.312 1 97.88 218 PHE B N 1
ATOM 5866 C CA . PHE B 1 218 ? 13.711 15.32 -7.25 1 97.88 218 PHE B CA 1
ATOM 5867 C C . PHE B 1 218 ? 13.383 16.203 -8.445 1 97.88 218 PHE B C 1
ATOM 5869 O O . PHE B 1 218 ? 13.453 15.758 -9.594 1 97.88 218 PHE B O 1
ATOM 5876 N N . SER B 1 219 ? 13.031 17.391 -8.18 1 97.5 219 SER B N 1
ATOM 5877 C CA . SER B 1 219 ? 12.273 18.156 -9.164 1 97.5 219 SER B CA 1
ATOM 5878 C C . SER B 1 219 ? 13.203 18.984 -10.047 1 97.5 219 SER B C 1
ATOM 5880 O O . SER B 1 219 ? 12.852 19.328 -11.18 1 97.5 219 SER B O 1
ATOM 5882 N N . SER B 1 220 ? 14.453 19.328 -9.469 1 97.5 220 SER B N 1
ATOM 5883 C CA . SER B 1 220 ? 15.125 20.375 -10.219 1 97.5 220 SER B CA 1
ATOM 5884 C C . SER B 1 220 ? 16.641 20.203 -10.195 1 97.5 220 SER B C 1
ATOM 5886 O O . SER B 1 220 ? 17.344 20.766 -11.031 1 97.5 220 SER B O 1
ATOM 5888 N N . TYR B 1 221 ? 17.203 19.562 -9.195 1 98.31 221 TYR B N 1
ATOM 5889 C CA . TYR B 1 221 ? 18.656 19.484 -9.086 1 98.31 221 TYR B CA 1
ATOM 5890 C C . TYR B 1 221 ? 19.266 18.828 -10.32 1 98.31 221 TYR B C 1
ATOM 5892 O O . TYR B 1 221 ? 18.891 17.719 -10.688 1 98.31 221 TYR B O 1
ATOM 5900 N N . ARG B 1 222 ? 20.172 19.562 -11.031 1 97.88 222 ARG B N 1
ATOM 5901 C CA . ARG B 1 222 ? 20.859 19.094 -12.234 1 97.88 222 ARG B CA 1
ATOM 5902 C C . ARG B 1 222 ? 19.875 18.594 -13.281 1 97.88 222 ARG B C 1
ATOM 5904 O O . ARG B 1 222 ? 20.094 17.562 -13.906 1 97.88 222 ARG B O 1
ATOM 5911 N N . PHE B 1 223 ? 18.781 19.359 -13.461 1 96.38 223 PHE B N 1
ATOM 5912 C CA . PHE B 1 223 ? 17.688 18.938 -14.32 1 96.38 223 PHE B CA 1
ATOM 5913 C C . PHE B 1 223 ? 18.125 18.906 -15.781 1 96.38 223 PHE B C 1
ATOM 5915 O O . PHE B 1 223 ? 17.469 18.266 -16.609 1 96.38 223 PHE B O 1
ATOM 5922 N N . ASP B 1 224 ? 19.234 19.484 -16.188 1 95.56 224 ASP B N 1
ATOM 5923 C CA . ASP B 1 224 ? 19.719 19.453 -17.562 1 95.56 224 ASP B CA 1
ATOM 5924 C C . ASP B 1 224 ? 20.375 18.125 -17.891 1 95.56 224 ASP B C 1
ATOM 5926 O O . ASP B 1 224 ? 20.438 17.719 -19.047 1 95.56 224 ASP B O 1
ATOM 5930 N N . ASP B 1 225 ? 20.844 17.453 -16.797 1 95.81 225 ASP B N 1
ATOM 5931 C CA . ASP B 1 225 ? 21.688 16.281 -17.016 1 95.81 225 ASP B CA 1
ATOM 5932 C C . ASP B 1 225 ? 21.016 15.016 -16.469 1 95.81 225 ASP B C 1
ATOM 5934 O O . ASP B 1 225 ? 21.344 13.898 -16.891 1 95.81 225 ASP B O 1
ATOM 5938 N N . LEU B 1 226 ? 20.203 15.227 -15.492 1 97.38 226 LEU B N 1
ATOM 5939 C CA . LEU B 1 226 ? 19.719 14.078 -14.734 1 97.38 226 LEU B CA 1
ATOM 5940 C C . LEU B 1 226 ? 18.188 14.062 -14.711 1 97.38 226 LEU B C 1
ATOM 5942 O O . LEU B 1 226 ? 17.547 15.086 -14.977 1 97.38 226 LEU B O 1
ATOM 5946 N N . PRO B 1 227 ? 17.609 12.875 -14.445 1 95.25 227 PRO B N 1
ATOM 5947 C CA . PRO B 1 227 ? 16.156 12.773 -14.398 1 95.25 227 PRO B CA 1
ATOM 5948 C C . PRO B 1 227 ? 15.547 13.602 -13.273 1 95.25 227 PRO B C 1
ATOM 5950 O O . PRO B 1 227 ? 16.125 13.695 -12.188 1 95.25 227 PRO B O 1
ATOM 5953 N N . CYS B 1 228 ? 14.398 14.164 -13.562 1 96.25 228 CYS B N 1
ATOM 5954 C CA . CYS B 1 228 ? 13.617 14.898 -12.578 1 96.25 228 CYS B CA 1
ATOM 5955 C C . CYS B 1 228 ? 12.172 14.43 -12.562 1 96.25 228 CYS B C 1
ATOM 5957 O O . CYS B 1 228 ? 11.68 13.875 -13.547 1 96.25 228 CYS B O 1
ATOM 5959 N N . GLN B 1 229 ? 11.555 14.547 -11.516 1 96.44 229 GLN B N 1
ATOM 5960 C CA . GLN B 1 229 ? 10.141 14.25 -11.32 1 96.44 229 GLN B CA 1
ATOM 5961 C C . GLN B 1 229 ? 9.391 15.461 -10.758 1 96.44 229 GLN B C 1
ATOM 5963 O O . GLN B 1 229 ? 9.922 16.188 -9.906 1 96.44 229 GLN B O 1
ATOM 5968 N N . PRO B 1 230 ? 8.195 15.719 -11.242 1 96.88 230 PRO B N 1
ATOM 5969 C CA . PRO B 1 230 ? 7.426 16.859 -10.734 1 96.88 230 PRO B CA 1
ATOM 5970 C C . PRO B 1 230 ? 7.031 16.703 -9.266 1 96.88 230 PRO B C 1
ATOM 5972 O O . PRO B 1 230 ? 6.711 15.594 -8.828 1 96.88 230 PRO B O 1
ATOM 5975 N N . VAL B 1 231 ? 7.09 17.797 -8.547 1 97.19 231 VAL B N 1
ATOM 5976 C CA . VAL B 1 231 ? 6.723 17.859 -7.133 1 97.19 231 VAL B CA 1
ATOM 5977 C C . VAL B 1 231 ? 5.492 18.734 -6.949 1 97.19 231 VAL B C 1
ATOM 5979 O O . VAL B 1 231 ? 5.449 19.859 -7.457 1 97.19 231 VAL B O 1
ATOM 5982 N N . LEU B 1 232 ? 4.465 18.219 -6.25 1 96.69 232 LEU B N 1
ATOM 5983 C CA . LEU B 1 232 ? 3.273 18.969 -5.879 1 96.69 232 LEU B CA 1
ATOM 5984 C C . LEU B 1 232 ? 3.543 19.844 -4.664 1 96.69 232 LEU B C 1
ATOM 5986 O O . LEU B 1 232 ? 3.951 19.359 -3.611 1 96.69 232 LEU B O 1
ATOM 5990 N N . LYS B 1 233 ? 3.264 21.078 -4.789 1 96.06 233 LYS B N 1
ATOM 5991 C CA . LYS B 1 233 ? 3.527 22.016 -3.689 1 96.06 233 LYS B CA 1
ATOM 5992 C C . LYS B 1 233 ? 2.381 22 -2.682 1 96.06 233 LYS B C 1
ATOM 5994 O O . LYS B 1 233 ? 1.224 21.797 -3.051 1 96.06 233 LYS B O 1
ATOM 5999 N N . GLU B 1 234 ? 2.783 22.281 -1.514 1 94.75 234 GLU B N 1
ATOM 6000 C CA . GLU B 1 234 ? 1.798 22.422 -0.446 1 94.75 234 GLU B CA 1
ATOM 6001 C C . GLU B 1 234 ? 1.193 23.828 -0.433 1 94.75 234 GLU B C 1
ATOM 6003 O O . GLU B 1 234 ? 0.17 24.062 0.214 1 94.75 234 GLU B O 1
ATOM 6008 N N . ILE B 1 235 ? 1.836 24.75 -1.1 1 97.38 235 ILE B N 1
ATOM 6009 C CA . ILE B 1 235 ? 1.326 26.109 -1.252 1 97.38 235 ILE B CA 1
ATOM 6010 C C . ILE B 1 235 ? 0.498 26.203 -2.531 1 97.38 235 ILE B C 1
ATOM 6012 O O . ILE B 1 235 ? 0.988 25.906 -3.621 1 97.38 235 ILE B 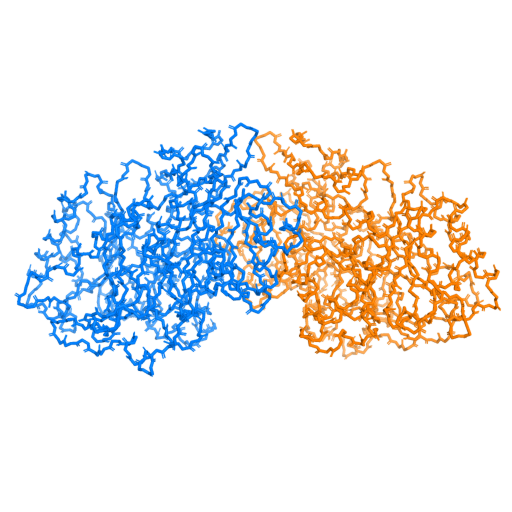O 1
ATOM 6016 N N . PRO B 1 236 ? -0.742 26.625 -2.393 1 97.25 236 PRO B N 1
ATOM 6017 C CA . PRO B 1 236 ? -1.595 26.703 -3.58 1 97.25 236 PRO B CA 1
ATOM 6018 C C . PRO B 1 236 ? -1.015 27.625 -4.656 1 97.25 236 PRO B C 1
ATOM 6020 O O . PRO B 1 236 ? -0.275 28.562 -4.348 1 97.25 236 PRO B O 1
ATOM 6023 N N . TRP B 1 237 ? -1.359 27.344 -5.891 1 96.69 237 TRP B N 1
ATOM 6024 C CA . TRP B 1 237 ? -0.939 28.141 -7.035 1 96.69 237 TRP B CA 1
ATOM 6025 C C . TRP B 1 237 ? -1.354 29.594 -6.859 1 96.69 237 TRP B C 1
ATOM 6027 O O . TRP B 1 237 ? -2.5 29.891 -6.512 1 96.69 237 TRP B O 1
ATOM 6037 N N . GLY B 1 238 ? -0.448 30.422 -7.082 1 96.81 238 GLY B N 1
ATOM 6038 C CA . GLY B 1 238 ? -0.757 31.844 -7.016 1 96.81 238 GLY B CA 1
ATOM 6039 C C . GLY B 1 238 ? -0.396 32.469 -5.68 1 96.81 238 GLY B C 1
ATOM 6040 O O . GLY B 1 238 ? -0.476 33.688 -5.52 1 96.81 238 GLY B O 1
ATOM 6041 N N . TYR B 1 239 ? 0.005 31.672 -4.715 1 98 239 TYR B N 1
ATOM 6042 C CA . TYR B 1 239 ? 0.374 32.156 -3.391 1 98 239 TYR B CA 1
ATOM 6043 C C . TYR B 1 239 ? 1.808 31.781 -3.047 1 98 239 TYR B C 1
ATOM 6045 O O . TYR B 1 239 ? 2.402 30.922 -3.703 1 98 239 TYR B O 1
ATOM 6053 N N . ASP B 1 240 ? 2.385 32.469 -2.096 1 97.81 240 ASP B N 1
ATOM 6054 C CA . ASP B 1 240 ? 3.77 32.156 -1.75 1 97.81 240 ASP B CA 1
ATOM 6055 C C . ASP B 1 240 ? 3.885 31.719 -0.294 1 97.81 240 ASP B C 1
ATOM 6057 O O . ASP B 1 240 ? 4.973 31.359 0.168 1 97.81 240 ASP B O 1
ATOM 6061 N N . ALA B 1 241 ? 2.744 31.734 0.396 1 98.06 241 ALA B N 1
ATOM 6062 C CA . ALA B 1 241 ? 2.619 31.188 1.741 1 98.06 241 ALA B CA 1
ATOM 6063 C C . ALA B 1 241 ? 1.175 30.797 2.043 1 98.06 241 ALA B C 1
ATOM 6065 O O . ALA B 1 241 ? 0.241 31.375 1.478 1 98.06 241 ALA B O 1
ATOM 6066 N N . ALA B 1 242 ? 0.982 29.828 2.832 1 97.81 242 ALA B N 1
ATOM 6067 C CA . ALA B 1 242 ? -0.322 29.391 3.328 1 97.81 242 ALA B CA 1
ATOM 6068 C C . ALA B 1 242 ? -0.3 29.219 4.844 1 97.81 242 ALA B C 1
ATOM 6070 O O . ALA B 1 242 ? 0.629 28.625 5.391 1 97.81 242 ALA B O 1
ATOM 6071 N N . ILE B 1 243 ? -1.271 29.812 5.531 1 97.62 243 ILE B N 1
ATOM 6072 C CA . ILE B 1 243 ? -1.253 29.875 6.988 1 97.62 243 ILE B CA 1
ATOM 6073 C C . ILE B 1 243 ? -2.602 29.422 7.539 1 97.62 243 ILE B C 1
ATOM 6075 O O . ILE B 1 243 ? -3.652 29.781 7 1 97.62 243 ILE B O 1
ATOM 6079 N N . THR B 1 244 ? -2.559 28.609 8.602 1 96.38 244 THR B N 1
ATOM 6080 C CA . THR B 1 244 ? -3.758 28.281 9.359 1 96.38 244 THR B CA 1
ATOM 6081 C C . THR B 1 244 ? -3.586 28.656 10.836 1 96.38 244 THR B C 1
ATOM 6083 O O . THR B 1 244 ? -2.475 28.609 11.367 1 96.38 244 THR B O 1
ATOM 6086 N N . MET B 1 245 ? -4.676 29.062 11.391 1 95.81 245 MET B N 1
ATOM 6087 C CA . MET B 1 245 ? -4.738 29.344 12.82 1 95.81 245 MET B CA 1
ATOM 6088 C C . MET B 1 245 ? -5.953 28.672 13.461 1 95.81 245 MET B C 1
ATOM 6090 O O . MET B 1 245 ? -7.043 28.672 12.875 1 95.81 245 MET B O 1
ATOM 6094 N N . ARG B 1 246 ? -5.715 28.047 14.641 1 95.75 246 ARG B N 1
ATOM 6095 C CA . ARG B 1 246 ? -6.855 27.438 15.328 1 95.75 246 ARG B CA 1
ATOM 6096 C C . ARG B 1 246 ? -6.812 27.75 16.828 1 95.75 246 ARG B C 1
ATOM 6098 O O . ARG B 1 246 ? -5.738 28 17.375 1 95.75 246 ARG B O 1
ATOM 6105 N N . LEU B 1 247 ? -8 27.812 17.422 1 96 247 LEU B N 1
ATOM 6106 C CA . LEU B 1 247 ? -8.141 27.875 18.875 1 96 247 LEU B CA 1
ATOM 6107 C C . LEU B 1 247 ? -8.688 26.547 19.438 1 96 247 LEU B C 1
ATOM 6109 O O . LEU B 1 247 ? -9.711 26.062 18.969 1 96 247 LEU B O 1
ATOM 6113 N N . ASP B 1 248 ? -7.949 26 20.328 1 94.62 248 ASP B N 1
ATOM 6114 C CA . ASP B 1 248 ? -8.477 24.844 21.047 1 94.62 248 ASP B CA 1
ATOM 6115 C C . ASP B 1 248 ? -9.352 25.297 22.234 1 94.62 248 ASP B C 1
ATOM 6117 O O . ASP B 1 248 ? -8.852 25.875 23.188 1 94.62 248 ASP B O 1
ATOM 6121 N N . CYS B 1 249 ? -10.633 25.031 22.141 1 94.94 249 CYS B N 1
ATOM 6122 C CA . CYS B 1 249 ? -11.578 25.469 23.156 1 94.94 249 CYS B CA 1
ATOM 6123 C C . CYS B 1 249 ? -11.727 24.422 24.266 1 94.94 249 CYS B C 1
ATOM 6125 O O . CYS B 1 249 ? -12.789 23.828 24.422 1 94.94 249 CYS B O 1
ATOM 6127 N N . ASP B 1 250 ? -10.781 24.375 25.109 1 91.81 250 ASP B N 1
ATOM 6128 C CA . ASP B 1 250 ? -10.711 23.297 26.109 1 91.81 250 ASP B CA 1
ATOM 6129 C C . ASP B 1 250 ? -11.602 23.609 27.312 1 91.81 250 ASP B C 1
ATOM 6131 O O . ASP B 1 250 ? -12.062 22.688 28 1 91.81 250 ASP B O 1
ATOM 6135 N N . GLU B 1 251 ? -11.867 24.891 27.594 1 90.56 251 GLU B N 1
ATOM 6136 C CA . GLU B 1 251 ? -12.641 25.25 28.781 1 90.56 251 GLU B CA 1
ATOM 6137 C C . GLU B 1 251 ? -13.992 25.844 28.391 1 90.56 251 GLU B C 1
ATOM 6139 O O . GLU B 1 251 ? -15.008 25.547 29.031 1 90.56 251 GLU B O 1
ATOM 6144 N N . ASP B 1 252 ? -13.945 26.797 27.516 1 90.38 252 ASP B N 1
ATOM 6145 C CA . ASP B 1 252 ? -15.172 27.422 27.031 1 90.38 252 ASP B CA 1
ATOM 6146 C C . ASP B 1 252 ? -15.016 27.906 25.594 1 90.38 252 ASP B C 1
ATOM 6148 O O . ASP B 1 252 ? -13.898 27.969 25.078 1 90.38 252 ASP B O 1
ATOM 6152 N N . ILE B 1 253 ? -16.125 28.188 24.984 1 94.56 253 ILE B N 1
ATOM 6153 C CA . ILE B 1 253 ? -16.109 28.531 23.562 1 94.56 253 ILE B CA 1
ATOM 6154 C C . ILE B 1 253 ? -16.219 30.047 23.406 1 94.56 253 ILE B C 1
ATOM 6156 O O . ILE B 1 253 ? -15.453 30.641 22.641 1 94.56 253 ILE B O 1
ATOM 6160 N N . GLU B 1 254 ? -17 30.688 24.219 1 94 254 GLU B N 1
ATOM 6161 C CA . GLU B 1 254 ? -17.328 32.094 24.031 1 94 254 GLU B CA 1
ATOM 6162 C C . GLU B 1 254 ? -16.141 33 24.359 1 94 254 GLU B C 1
ATOM 6164 O O . GLU B 1 254 ? -16.031 34.094 23.828 1 94 254 GLU B O 1
ATOM 6169 N N . SER B 1 255 ? -15.242 32.562 25.156 1 93.19 255 SER B N 1
ATOM 6170 C CA . SER B 1 255 ? -14.055 33.312 25.5 1 93.19 255 SER B CA 1
ATOM 6171 C C . SER B 1 255 ? -13.148 33.5 24.297 1 93.19 255 SER B C 1
ATOM 6173 O O . SER B 1 255 ? -12.234 34.344 24.312 1 93.19 255 SER B O 1
ATOM 6175 N N . ALA B 1 256 ? -13.438 32.812 23.234 1 95.75 256 ALA B N 1
ATOM 6176 C CA . ALA B 1 256 ? -12.672 32.969 22 1 95.75 256 ALA B CA 1
ATOM 6177 C C . ALA B 1 256 ? -13.125 34.188 21.203 1 95.75 256 ALA B C 1
ATOM 6179 O O . ALA B 1 256 ? -12.453 34.594 20.266 1 95.75 256 ALA B O 1
ATOM 6180 N N . ARG B 1 257 ? -14.234 34.75 21.531 1 96.62 257 ARG B N 1
ATOM 6181 C CA . ARG B 1 257 ? -14.914 35.75 20.703 1 96.62 257 ARG B CA 1
ATOM 6182 C C . ARG B 1 257 ? -14.016 36.969 20.469 1 96.62 257 ARG B C 1
ATOM 6184 O O . ARG B 1 257 ? -13.875 37.406 19.328 1 96.62 257 ARG B O 1
ATOM 6191 N N . PRO B 1 258 ? -13.312 37.531 21.531 1 96.5 258 PRO B N 1
ATOM 6192 C CA . PRO B 1 258 ? -12.508 38.719 21.25 1 96.5 258 PRO B CA 1
ATOM 6193 C C . PRO B 1 258 ? -11.43 38.469 20.203 1 96.5 258 PRO B C 1
ATOM 6195 O O . PRO B 1 258 ? -11.242 39.312 19.297 1 96.5 258 PRO B O 1
ATOM 6198 N N . LEU B 1 259 ? -10.734 37.406 20.312 1 96.5 259 LEU B N 1
ATOM 6199 C CA . LEU B 1 259 ? -9.703 37.094 19.312 1 96.5 259 LEU B CA 1
ATOM 6200 C C . LEU B 1 259 ? -10.32 36.812 17.953 1 96.5 259 LEU B C 1
ATOM 6202 O O . LEU B 1 259 ? -9.805 37.281 16.922 1 96.5 259 LEU B O 1
ATOM 6206 N N . TRP B 1 260 ? -11.414 36.062 17.953 1 97.44 260 TRP B N 1
ATOM 6207 C CA . TRP B 1 260 ? -12.102 35.812 16.688 1 97.44 260 TRP B CA 1
ATOM 6208 C C . TRP B 1 260 ? -12.484 37.094 15.992 1 97.44 260 TRP B C 1
ATOM 6210 O O . TRP B 1 260 ? -12.297 37.25 14.781 1 97.44 260 TRP B O 1
ATOM 6220 N N . GLU B 1 261 ? -13.07 38.062 16.734 1 97.88 261 GLU B N 1
ATOM 6221 C CA . GLU B 1 261 ? -13.477 39.344 16.172 1 97.88 261 GLU B CA 1
ATOM 6222 C C . GLU B 1 261 ? -12.289 40.062 15.531 1 97.88 261 GLU B C 1
ATOM 6224 O O . GLU B 1 261 ? -12.422 40.656 14.461 1 97.88 261 GLU B O 1
ATOM 6229 N N . THR B 1 262 ? -11.188 39.969 16.172 1 97.44 262 THR B N 1
ATOM 6230 C CA . THR B 1 262 ? -9.977 40.594 15.633 1 97.44 262 THR B CA 1
ATOM 6231 C C . THR B 1 262 ? -9.594 39.938 14.312 1 97.44 262 THR B C 1
ATOM 6233 O O . THR B 1 262 ? -9.297 40.625 13.336 1 97.44 262 THR B O 1
ATOM 6236 N N . TYR B 1 263 ? -9.562 38.594 14.266 1 97.69 263 TYR B N 1
ATOM 6237 C CA . TYR B 1 263 ? -9.234 37.906 13.031 1 97.69 263 TYR B CA 1
ATOM 6238 C C . TYR B 1 263 ? -10.266 38.188 11.945 1 97.69 263 TYR B C 1
ATOM 6240 O O . TYR B 1 263 ? -9.914 38.344 10.781 1 97.69 263 TYR B O 1
ATOM 6248 N N . ARG B 1 264 ? -11.555 38.219 12.32 1 97 264 ARG B N 1
ATOM 6249 C CA . ARG B 1 264 ? -12.617 38.562 11.383 1 97 264 ARG B CA 1
ATOM 6250 C C . ARG B 1 264 ? -12.375 39.969 10.789 1 97 264 ARG B C 1
ATOM 6252 O O . ARG B 1 264 ? -12.531 40.156 9.578 1 97 264 ARG B O 1
ATOM 6259 N N . ASP B 1 265 ? -11.992 40.906 11.609 1 96.56 265 ASP B N 1
ATOM 6260 C CA . ASP B 1 265 ? -11.742 42.281 11.164 1 96.56 265 ASP B CA 1
ATOM 6261 C C . ASP B 1 265 ? -10.57 42.312 10.18 1 96.56 265 ASP B C 1
ATOM 6263 O O . ASP B 1 265 ? -10.508 43.219 9.328 1 96.56 265 ASP B O 1
ATOM 6267 N N . HIS B 1 266 ? -9.664 41.375 10.312 1 96.38 266 HIS B N 1
ATOM 6268 C CA . HIS B 1 266 ? -8.539 41.281 9.391 1 96.38 266 HIS B CA 1
ATOM 6269 C C . HIS B 1 266 ? -8.875 40.375 8.203 1 96.38 266 HIS B C 1
ATOM 6271 O O . HIS B 1 266 ? -8 40.094 7.383 1 96.38 266 HIS B O 1
ATOM 6277 N N . GLU B 1 267 ? -10.109 39.875 8.172 1 96.12 267 GLU B N 1
ATOM 6278 C CA . GLU B 1 267 ? -10.602 39 7.113 1 96.12 267 GLU B CA 1
ATOM 6279 C C . GLU B 1 267 ? -9.812 37.688 7.059 1 96.12 267 GLU B C 1
ATOM 6281 O O . GLU B 1 267 ? -9.453 37.219 5.977 1 96.12 267 GLU B O 1
ATOM 6286 N N . ILE B 1 268 ? -9.406 37.25 8.188 1 97.38 268 ILE B N 1
ATOM 6287 C CA . ILE B 1 268 ? -8.688 36 8.32 1 97.38 268 ILE B CA 1
ATOM 6288 C C . ILE B 1 268 ? -9.578 34.969 9.008 1 97.38 268 ILE B C 1
ATOM 6290 O O . ILE B 1 268 ? -10.078 35.188 10.109 1 97.38 268 ILE B O 1
ATOM 6294 N N . PRO B 1 269 ? -9.781 33.844 8.312 1 96.69 269 PRO B N 1
ATOM 6295 C CA . PRO B 1 269 ? -10.617 32.844 8.953 1 96.69 269 PRO B CA 1
ATOM 6296 C C . PRO B 1 269 ? -9.938 32.188 10.156 1 96.69 269 PRO B C 1
ATOM 6298 O O . PRO B 1 269 ? -8.734 31.938 10.125 1 96.69 269 PRO B O 1
ATOM 6301 N N . LEU B 1 270 ? -10.703 32.031 11.172 1 95.56 270 LEU B N 1
ATOM 6302 C CA . LEU B 1 270 ? -10.25 31.328 12.375 1 95.56 270 LEU B CA 1
ATOM 6303 C C . LEU B 1 270 ? -10.977 30 12.539 1 95.56 270 LEU B C 1
ATOM 6305 O O . LEU B 1 270 ? -12.156 29.891 12.211 1 95.56 270 LEU B O 1
ATOM 6309 N N . SER B 1 271 ? -10.25 28.938 13.023 1 97.81 271 SER B N 1
ATOM 6310 C CA . SER B 1 271 ? -10.828 27.625 13.266 1 97.81 271 SER B CA 1
ATOM 6311 C C . SER B 1 271 ? -10.906 27.328 14.758 1 97.81 271 SER B C 1
ATOM 6313 O O . SER B 1 271 ? -9.992 27.672 15.516 1 97.81 271 SER B O 1
ATOM 6315 N N . LEU B 1 272 ? -11.984 26.703 15.148 1 98 272 LEU B N 1
ATOM 6316 C CA . LEU B 1 272 ? -12.156 26.297 16.547 1 98 272 LEU B CA 1
ATOM 6317 C C . LEU B 1 272 ? -12.156 24.781 16.672 1 98 272 LEU B C 1
ATOM 6319 O O . LEU B 1 272 ? -12.859 24.078 15.922 1 98 272 LEU B O 1
ATOM 6323 N N . ALA B 1 273 ? -11.352 24.266 17.531 1 97.56 273 ALA B N 1
ATOM 6324 C CA . ALA B 1 273 ? -11.422 22.875 17.938 1 97.56 273 ALA B CA 1
ATOM 6325 C C . ALA B 1 273 ? -12.242 22.719 19.219 1 97.56 273 ALA B C 1
ATOM 6327 O O . ALA B 1 273 ? -11.891 23.281 20.266 1 97.56 273 ALA B O 1
ATOM 6328 N N . ILE B 1 274 ? -13.297 21.891 19.141 1 97.19 274 ILE B N 1
ATOM 6329 C CA . ILE B 1 274 ? -14.273 21.844 20.219 1 97.19 274 ILE B CA 1
ATOM 6330 C C . ILE B 1 274 ? -14.32 20.422 20.812 1 97.19 274 ILE B C 1
ATOM 6332 O O . ILE B 1 274 ? -14.531 19.453 20.094 1 97.19 274 ILE B O 1
ATOM 6336 N N . HIS B 1 275 ? -14.023 20.25 22.047 1 94.88 275 HIS B N 1
ATOM 6337 C CA . HIS B 1 275 ? -14.453 19.031 22.703 1 94.88 275 HIS B CA 1
ATOM 6338 C C . HIS B 1 275 ? -15.875 19.156 23.25 1 94.88 275 HIS B C 1
ATOM 6340 O O . HIS B 1 275 ? -16.25 20.203 23.766 1 94.88 275 HIS B O 1
ATOM 6346 N N . THR B 1 276 ? -16.672 18.141 23.109 1 95.5 276 THR B N 1
ATOM 6347 C CA . THR B 1 276 ? -18.125 18.312 23.141 1 95.5 276 THR B CA 1
ATOM 6348 C C . THR B 1 276 ? -18.641 18.266 24.562 1 95.5 276 THR B C 1
ATOM 6350 O O . THR B 1 276 ? -19.828 18.516 24.812 1 95.5 276 THR B O 1
ATOM 6353 N N . THR B 1 277 ? -17.781 17.969 25.531 1 94.19 277 THR B N 1
ATOM 6354 C CA . THR B 1 277 ? -18.203 18.141 26.922 1 94.19 277 THR B CA 1
ATOM 6355 C C . THR B 1 277 ? -18.703 19.562 27.172 1 94.19 277 THR B C 1
ATOM 6357 O O . THR B 1 277 ? -19.609 19.766 27.969 1 94.19 277 THR B O 1
ATOM 6360 N N . ASN B 1 278 ? -18.078 20.578 26.594 1 90.69 278 ASN B N 1
ATOM 6361 C CA . ASN B 1 278 ? -18.5 21.969 26.719 1 90.69 278 ASN B CA 1
ATOM 6362 C C . ASN B 1 278 ? -19.938 22.172 26.234 1 90.69 278 ASN B C 1
ATOM 6364 O O . ASN B 1 278 ? -20.672 22.969 26.812 1 90.69 278 ASN B O 1
ATOM 6368 N N . VAL B 1 279 ? -20.328 21.469 25.266 1 90.88 279 VAL B N 1
ATOM 6369 C CA . VAL B 1 279 ? -21.672 21.547 24.703 1 90.88 279 VAL B CA 1
ATOM 6370 C C . VAL B 1 279 ? -22.672 20.844 25.609 1 90.88 279 VAL B C 1
ATOM 6372 O O . VAL B 1 279 ? -23.734 21.375 25.938 1 90.88 279 VAL B O 1
ATOM 6375 N N . VAL B 1 280 ? -22.281 19.672 26.016 1 90.5 280 VAL B N 1
ATOM 6376 C CA . VAL B 1 280 ? -23.141 18.844 26.859 1 90.5 280 VAL B CA 1
ATOM 6377 C C . VAL B 1 280 ? -23.422 19.547 28.172 1 90.5 280 VAL B C 1
ATOM 6379 O O . VAL B 1 280 ? -24.531 19.453 28.719 1 90.5 280 VAL B O 1
ATOM 6382 N N . LYS B 1 281 ? -22.516 20.312 28.672 1 92.56 281 LYS B N 1
ATOM 6383 C CA . LYS B 1 281 ? -22.641 21.031 29.938 1 92.56 281 LYS B CA 1
ATOM 6384 C C . LYS B 1 281 ? -23.516 22.266 29.766 1 92.56 281 LYS B C 1
ATOM 6386 O O . LYS B 1 281 ? -23.812 22.953 30.75 1 92.56 281 LYS B O 1
ATOM 6391 N N . GLY B 1 282 ? -23.844 22.625 28.594 1 89.38 282 GLY B N 1
ATOM 6392 C CA . GLY B 1 282 ? -24.766 23.719 28.359 1 89.38 282 GLY B CA 1
ATOM 6393 C C . GLY B 1 282 ? -24.078 25.062 28.281 1 89.38 282 GLY B C 1
ATOM 6394 O O . GLY B 1 282 ? -24.703 26.109 28.531 1 89.38 282 GLY B O 1
ATOM 6395 N N . LEU B 1 283 ? -22.844 25.062 27.953 1 88.31 283 LEU B N 1
ATOM 6396 C CA . LEU B 1 283 ? -22.125 26.328 27.812 1 88.31 283 LEU B CA 1
ATOM 6397 C C . LEU B 1 283 ? -22.578 27.062 26.562 1 88.31 283 LEU B C 1
ATOM 6399 O O . LEU B 1 283 ? -23.172 26.453 25.656 1 88.31 283 LEU B O 1
ATOM 6403 N N . ASP B 1 284 ? -22.281 28.344 26.578 1 89.5 284 ASP B N 1
ATOM 6404 C CA . ASP B 1 284 ? -22.688 29.172 25.453 1 89.5 284 ASP B CA 1
ATOM 6405 C C . ASP B 1 284 ? -21.953 28.781 24.188 1 89.5 284 ASP B C 1
ATOM 6407 O O . ASP B 1 284 ? -20.719 28.734 24.156 1 89.5 284 ASP B O 1
ATOM 6411 N N . THR B 1 285 ? -22.703 28.469 23.109 1 93.5 285 THR B N 1
ATOM 6412 C CA . THR B 1 285 ? -22.125 28 21.859 1 93.5 285 THR B CA 1
ATOM 6413 C C . THR B 1 285 ? -22.469 28.953 20.719 1 93.5 285 THR B C 1
ATOM 6415 O O . THR B 1 285 ? -22.312 28.625 19.547 1 93.5 285 THR B O 1
ATOM 6418 N N . SER B 1 286 ? -22.906 30.141 20.984 1 94.62 286 SER B N 1
ATOM 6419 C CA . SER B 1 286 ? -23.375 31.094 19.984 1 94.62 286 SER B CA 1
ATOM 6420 C C . SER B 1 286 ? -22.266 31.5 19.031 1 94.62 286 SER B C 1
ATOM 6422 O O . SER B 1 286 ? -22.516 31.781 17.859 1 94.62 286 SER B O 1
ATOM 6424 N N . LEU B 1 287 ? -21.047 31.484 19.516 1 96.62 287 LEU B N 1
ATOM 6425 C CA . LEU B 1 287 ? -19.891 31.875 18.719 1 96.62 287 LEU B CA 1
ATOM 6426 C C . LEU B 1 287 ? -19.734 30.953 17.5 1 96.62 287 LEU B C 1
ATOM 6428 O O . LEU B 1 287 ? -19.219 31.375 16.469 1 96.62 287 LEU B O 1
ATOM 6432 N N . LEU B 1 288 ? -20.156 29.703 17.641 1 96.81 288 LEU B N 1
ATOM 6433 C CA . LEU B 1 288 ? -19.953 28.719 16.594 1 96.81 288 LEU B CA 1
ATOM 6434 C C . LEU B 1 288 ? -20.641 29.156 15.297 1 96.81 288 LEU B C 1
ATOM 6436 O O . LEU B 1 288 ? -20.062 29.031 14.211 1 96.81 288 LEU B O 1
ATOM 6440 N N . GLU B 1 289 ? -21.781 29.641 15.359 1 95.56 289 GLU B N 1
ATOM 6441 C CA . GLU B 1 289 ? -22.5 30.125 14.188 1 95.56 289 GLU B CA 1
ATOM 6442 C C . GLU B 1 289 ? -21.797 31.312 13.539 1 95.56 289 GLU B C 1
ATOM 6444 O O . GLU B 1 289 ? -21.734 31.406 12.312 1 95.56 289 GLU B O 1
ATOM 6449 N N . ASP B 1 290 ? -21.297 32.188 14.383 1 96.56 290 ASP B N 1
ATOM 6450 C CA . ASP B 1 290 ? -20.578 33.375 13.883 1 96.56 290 ASP B CA 1
ATOM 6451 C C . ASP B 1 290 ? -19.312 32.969 13.133 1 96.56 290 ASP B C 1
ATOM 6453 O O . ASP B 1 290 ? -19 33.5 12.07 1 96.56 290 ASP B O 1
ATOM 6457 N N . VAL B 1 291 ? -18.625 32 13.734 1 97.31 291 VAL B N 1
ATOM 6458 C CA . VAL B 1 291 ? -17.391 31.516 13.141 1 97.31 291 VAL B CA 1
ATOM 6459 C C . VAL B 1 291 ? -17.688 30.875 11.781 1 97.31 291 VAL B C 1
ATOM 6461 O O . VAL B 1 291 ? -17 31.172 10.797 1 97.31 291 VAL B O 1
ATOM 6464 N N . ILE B 1 292 ? -18.719 30.047 11.711 1 96.12 292 ILE B N 1
ATOM 6465 C CA . ILE B 1 292 ? -19.094 29.391 10.469 1 96.12 292 ILE B CA 1
ATOM 6466 C C . ILE B 1 292 ? -19.484 30.438 9.422 1 96.12 292 ILE B C 1
ATOM 6468 O O . ILE B 1 292 ? -19.047 30.359 8.273 1 96.12 292 ILE B O 1
ATOM 6472 N N . ALA B 1 293 ? -20.25 31.422 9.797 1 94.5 293 ALA B N 1
ATOM 6473 C CA . ALA B 1 293 ? -20.75 32.469 8.898 1 94.5 293 ALA B CA 1
ATOM 6474 C C . ALA B 1 293 ? -19.609 33.281 8.32 1 94.5 293 ALA B C 1
ATOM 6476 O O . ALA B 1 293 ? -19.719 33.812 7.215 1 94.5 293 ALA B O 1
ATOM 6477 N N . SER B 1 294 ? -18.531 33.375 9.078 1 95.06 294 SER B N 1
ATOM 6478 C CA . SER B 1 294 ? -17.391 34.188 8.633 1 95.06 294 SER B CA 1
ATOM 6479 C C . SER B 1 294 ? -16.375 33.344 7.875 1 95.06 294 SER B C 1
ATOM 6481 O O . SER B 1 294 ? -15.289 33.812 7.555 1 95.06 294 SER B O 1
ATOM 6483 N N . GLY B 1 295 ? -16.703 32.094 7.66 1 94.44 295 GLY B N 1
ATOM 6484 C CA . GLY B 1 295 ? -15.836 31.25 6.852 1 94.44 295 GLY B CA 1
ATOM 6485 C C . GLY B 1 295 ? -14.852 30.438 7.676 1 94.44 295 GLY B C 1
ATOM 6486 O O . GLY B 1 295 ? -13.961 29.797 7.129 1 94.44 295 GLY B O 1
ATOM 6487 N N . GLY B 1 296 ? -14.961 30.469 9.016 1 96.75 296 GLY B N 1
ATOM 6488 C CA . GLY B 1 296 ? -14.125 29.656 9.883 1 96.75 296 GLY B CA 1
ATOM 6489 C C . GLY B 1 296 ? -14.531 28.203 9.922 1 96.75 296 GLY B C 1
ATOM 6490 O O . GLY B 1 296 ? -15.484 27.797 9.242 1 96.75 296 GLY B O 1
ATOM 6491 N N . SER B 1 297 ? -13.75 27.406 10.625 1 97.62 297 SER B N 1
ATOM 6492 C CA . SER B 1 297 ? -13.992 25.969 10.719 1 97.62 297 SER B CA 1
ATOM 6493 C C . SER B 1 297 ? -14.312 25.547 12.148 1 97.62 297 SER B C 1
ATOM 6495 O O . SER B 1 297 ? -13.805 26.156 13.102 1 97.62 297 SER B O 1
ATOM 6497 N N . ILE B 1 298 ? -15.172 24.594 12.211 1 98.12 298 ILE B N 1
ATOM 6498 C CA . ILE B 1 298 ? -15.414 23.875 13.469 1 98.12 298 ILE B CA 1
ATOM 6499 C C . ILE B 1 298 ? -14.852 22.469 13.367 1 98.12 298 ILE B C 1
ATOM 6501 O O . ILE B 1 298 ? -15.266 21.688 12.516 1 98.12 298 ILE B O 1
ATOM 6505 N N . LEU B 1 299 ? -13.891 22.172 14.258 1 98.25 299 LEU B N 1
ATOM 6506 C CA . LEU B 1 299 ? -13.203 20.875 14.242 1 98.25 299 LEU B CA 1
ATOM 6507 C C . LEU B 1 299 ? -13.531 20.078 15.5 1 98.25 299 LEU B C 1
ATOM 6509 O O . LEU B 1 299 ? -13.719 20.641 16.578 1 98.25 299 LEU B O 1
ATOM 6513 N N . SER B 1 300 ? -13.586 18.766 15.305 1 98.19 300 SER B N 1
ATOM 6514 C CA . SER B 1 300 ? -13.766 17.891 16.453 1 98.19 300 SER B CA 1
ATOM 6515 C C . SER B 1 300 ? -12.492 17.781 17.281 1 98.19 300 SER B C 1
ATOM 6517 O O . SER B 1 300 ? -11.43 17.453 16.75 1 98.19 300 SER B O 1
ATOM 6519 N N . HIS B 1 301 ? -12.625 18.109 18.5 1 97.75 301 HIS B N 1
ATOM 6520 C CA . HIS B 1 301 ? -11.539 17.938 19.453 1 97.75 301 HIS B CA 1
ATOM 6521 C C . HIS B 1 301 ? -11.844 16.844 20.453 1 97.75 301 HIS B C 1
ATOM 6523 O O . HIS B 1 301 ? -11.555 16.984 21.656 1 97.75 301 HIS B O 1
ATOM 6529 N N . SER B 1 302 ? -12.469 15.797 19.969 1 97.31 302 SER B N 1
ATOM 6530 C CA . SER B 1 302 ? -12.922 14.602 20.672 1 97.31 302 SER B CA 1
ATOM 6531 C C . SER B 1 302 ? -14.156 14.898 21.531 1 97.31 302 SER B C 1
ATOM 6533 O O . SER B 1 302 ? -14.625 16.031 21.578 1 97.31 302 SER B O 1
ATOM 6535 N N . ALA B 1 303 ? -14.742 13.836 22.109 1 97.75 303 ALA B N 1
ATOM 6536 C CA . ALA B 1 303 ? -15.93 13.961 22.938 1 97.75 303 ALA B CA 1
ATOM 6537 C C . ALA B 1 303 ? -15.578 14.477 24.328 1 97.75 303 ALA B C 1
ATOM 6539 O O . ALA B 1 303 ? -16.156 15.453 24.797 1 97.75 303 ALA B O 1
ATOM 6540 N N . THR B 1 304 ? -14.5 13.914 24.875 1 96.94 304 THR B N 1
ATOM 6541 C CA . THR B 1 304 ? -14.219 14.203 26.281 1 96.94 304 THR B CA 1
ATOM 6542 C C . THR B 1 304 ? -12.805 14.75 26.453 1 96.94 304 THR B C 1
ATOM 6544 O O . THR B 1 304 ? -12.312 14.867 27.562 1 96.94 304 THR B O 1
ATOM 6547 N N . HIS B 1 305 ? -12.164 15.055 25.344 1 96.5 305 HIS B N 1
ATOM 6548 C CA . HIS B 1 305 ? -10.773 15.5 25.406 1 96.5 305 HIS B CA 1
ATOM 6549 C C . HIS B 1 305 ? -9.883 14.453 26.047 1 96.5 305 HIS B C 1
ATOM 6551 O O . HIS B 1 305 ? -8.961 14.797 26.797 1 96.5 305 HIS B O 1
ATOM 6557 N N . ALA B 1 306 ? -10.141 13.195 25.812 1 95.31 306 ALA B N 1
ATOM 6558 C CA . ALA B 1 306 ? -9.406 12.102 26.438 1 95.31 306 ALA B CA 1
ATOM 6559 C C . ALA B 1 306 ? -7.988 12.008 25.891 1 95.31 306 ALA B C 1
ATOM 6561 O O . ALA B 1 306 ? -7.777 12.055 24.672 1 95.31 306 ALA B O 1
ATOM 6562 N N . PRO B 1 307 ? -7.035 11.883 26.812 1 93 307 PRO B N 1
ATOM 6563 C CA . PRO B 1 307 ? -5.68 11.609 26.328 1 93 307 PRO B CA 1
ATOM 6564 C C . PRO B 1 307 ? -5.613 10.344 25.469 1 93 307 PRO B C 1
ATOM 6566 O O . PRO B 1 307 ? -6.316 9.367 25.734 1 93 307 PRO B O 1
ATOM 6569 N N . ASN B 1 308 ? -4.836 10.406 24.422 1 91.75 308 ASN B N 1
ATOM 6570 C CA . ASN B 1 308 ? -4.652 9.289 23.5 1 91.75 308 ASN B CA 1
ATOM 6571 C C . ASN B 1 308 ? -5.984 8.766 22.984 1 91.75 308 ASN B C 1
ATOM 6573 O O . ASN B 1 308 ? -6.133 7.57 22.719 1 91.75 308 ASN B O 1
ATOM 6577 N N . TRP B 1 309 ? -6.992 9.664 22.969 1 94.5 309 TRP B N 1
ATOM 6578 C CA . TRP B 1 309 ? -8.328 9.359 22.453 1 94.5 309 TRP B CA 1
ATOM 6579 C C . TRP B 1 309 ? -8.938 8.188 23.219 1 94.5 309 TRP B C 1
ATOM 6581 O O . TRP B 1 309 ? -9.562 7.312 22.609 1 94.5 309 TRP B O 1
ATOM 6591 N N . GLY B 1 310 ? -8.648 8.086 24.438 1 96.38 310 GLY B N 1
ATOM 6592 C CA . GLY B 1 310 ? -9.242 7.07 25.297 1 96.38 310 GLY B CA 1
ATOM 6593 C C . GLY B 1 310 ? -8.398 5.82 25.422 1 96.38 310 GLY B C 1
ATOM 6594 O O . GLY B 1 310 ? -8.695 4.938 26.219 1 96.38 310 GLY B O 1
ATOM 6595 N N . GLY B 1 311 ? -7.371 5.602 24.641 1 95.69 311 GLY B N 1
ATOM 6596 C CA . GLY B 1 311 ? -6.348 4.613 24.922 1 95.69 311 GLY B CA 1
ATOM 6597 C C . GLY B 1 311 ? -6.406 3.406 24 1 95.69 311 GLY B C 1
ATOM 6598 O O . GLY B 1 311 ? -5.52 2.549 24.047 1 95.69 311 GLY B O 1
ATOM 6599 N N . ASN B 1 312 ? -7.414 3.215 23.234 1 96.25 312 ASN B N 1
ATOM 6600 C CA . ASN B 1 312 ? -7.504 2.133 22.266 1 96.25 312 ASN B CA 1
ATOM 6601 C C . ASN B 1 312 ? -8.469 2.475 21.141 1 96.25 312 ASN B C 1
ATOM 6603 O O . ASN B 1 312 ? -9.078 3.547 21.141 1 96.25 312 ASN B O 1
ATOM 6607 N N . TYR B 1 313 ? -8.586 1.592 20.156 1 96.5 313 TYR B N 1
ATOM 6608 C CA . TYR B 1 313 ? -9.367 1.817 18.953 1 96.5 313 TYR B CA 1
ATOM 6609 C C . TYR B 1 313 ? -10.836 2.045 19.281 1 96.5 313 TYR B C 1
ATOM 6611 O O . TYR B 1 313 ? -11.453 3.004 18.812 1 96.5 313 TYR B O 1
ATOM 6619 N N . GLU B 1 314 ? -11.445 1.191 20.109 1 97.31 314 GLU B N 1
ATOM 6620 C CA . GLU B 1 314 ? -12.875 1.258 20.422 1 97.31 314 GLU B CA 1
ATOM 6621 C C . GLU B 1 314 ? -13.234 2.582 21.094 1 97.31 314 GLU B C 1
ATOM 6623 O O . GLU B 1 314 ? -14.242 3.199 20.766 1 97.31 314 GLU B O 1
ATOM 6628 N N . LYS B 1 315 ? -12.398 2.963 22.016 1 98.31 315 LYS B N 1
ATOM 6629 C CA . LYS B 1 315 ? -12.633 4.227 22.703 1 98.31 315 LYS B CA 1
ATOM 6630 C C . LYS B 1 315 ? -12.438 5.414 21.766 1 98.31 315 LYS B C 1
ATOM 6632 O O . LYS B 1 315 ? -13.188 6.387 21.828 1 98.31 315 LYS B O 1
ATOM 6637 N N . ALA B 1 316 ? -11.406 5.324 20.953 1 97.56 316 ALA B N 1
ATOM 6638 C CA . ALA B 1 316 ? -11.172 6.387 19.969 1 97.56 316 ALA B CA 1
ATOM 6639 C C . ALA B 1 316 ? -12.359 6.527 19.031 1 97.56 316 ALA B C 1
ATOM 6641 O O . ALA B 1 316 ? -12.758 7.645 18.688 1 97.56 316 ALA B O 1
ATOM 6642 N N . PHE B 1 317 ? -12.883 5.391 18.594 1 97.56 317 PHE B N 1
ATOM 6643 C CA . PHE B 1 317 ? -14.047 5.398 17.719 1 97.56 317 PHE B CA 1
ATOM 6644 C C . PHE B 1 317 ? -15.234 6.066 18.406 1 97.56 317 PHE B C 1
ATOM 6646 O O . PHE B 1 317 ? -15.922 6.887 17.797 1 97.56 317 PHE B O 1
ATOM 6653 N N . TYR B 1 318 ? -15.43 5.727 19.641 1 97.69 318 TYR B N 1
ATOM 6654 C CA . TYR B 1 318 ? -16.5 6.332 20.422 1 97.69 318 TYR B CA 1
ATOM 6655 C C . TYR B 1 318 ? -16.312 7.84 20.531 1 97.69 318 TYR B C 1
ATOM 6657 O O . TYR B 1 318 ? -17.25 8.609 20.328 1 97.69 318 TYR B O 1
ATOM 6665 N N . GLU B 1 319 ? -15.062 8.297 20.891 1 98.25 319 GLU B N 1
ATOM 6666 C CA . GLU B 1 319 ? -14.75 9.719 20.969 1 98.25 319 GLU B CA 1
ATOM 6667 C C . GLU B 1 319 ? -15.07 10.43 19.656 1 98.25 319 GLU B C 1
ATOM 6669 O O . GLU B 1 319 ? -15.664 11.508 19.656 1 98.25 319 GLU B O 1
ATOM 6674 N N . ALA B 1 320 ? -14.695 9.82 18.578 1 97.75 320 ALA B N 1
ATOM 6675 C CA . ALA B 1 320 ? -14.891 10.391 17.25 1 97.75 320 ALA B CA 1
ATOM 6676 C C . ALA B 1 320 ? -16.375 10.469 16.906 1 97.75 320 ALA B C 1
ATOM 6678 O O . ALA B 1 320 ? -16.859 11.523 16.469 1 97.75 320 ALA B O 1
ATOM 6679 N N . GLU B 1 321 ? -17.078 9.391 17.094 1 97.5 321 GLU B N 1
ATOM 6680 C CA . GLU B 1 321 ? -18.5 9.297 16.734 1 97.5 321 GLU B CA 1
ATOM 6681 C C . GLU B 1 321 ? -19.344 10.266 17.562 1 97.5 321 GLU B C 1
ATOM 6683 O O . GLU B 1 321 ? -20.141 11.016 17 1 97.5 321 GLU B O 1
ATOM 6688 N N . THR B 1 322 ? -19.141 10.258 18.859 1 98.12 322 THR B N 1
ATOM 6689 C CA . THR B 1 322 ? -19.922 11.086 19.766 1 98.12 322 THR B CA 1
ATOM 6690 C C . THR B 1 322 ? -19.672 12.562 19.484 1 98.12 322 THR B C 1
ATOM 6692 O O . THR B 1 322 ? -20.625 13.352 19.391 1 98.12 322 THR B O 1
ATOM 6695 N N . SER B 1 323 ? -18.469 12.914 19.344 1 98.31 323 SER B N 1
ATOM 6696 C CA . SER B 1 323 ? -18.109 14.305 19.062 1 98.31 323 SER B CA 1
ATOM 6697 C C . SER B 1 323 ? -18.75 14.789 17.766 1 98.31 323 SER B C 1
ATOM 6699 O O . SER B 1 323 ? -19.422 15.828 17.75 1 98.31 323 SER B O 1
ATOM 6701 N N . ARG B 1 324 ? -18.547 14.055 16.75 1 97.44 324 ARG B N 1
ATOM 6702 C CA . ARG B 1 324 ? -19.078 14.422 15.438 1 97.44 324 ARG B CA 1
ATOM 6703 C C . ARG B 1 324 ? -20.609 14.555 15.484 1 97.44 324 ARG B C 1
ATOM 6705 O O . ARG B 1 324 ? -21.156 15.508 14.938 1 97.44 324 ARG B O 1
ATOM 6712 N N . ALA B 1 325 ? -21.281 13.609 16.109 1 97 325 ALA B N 1
ATOM 6713 C CA . ALA B 1 325 ? -22.734 13.625 16.203 1 97 325 ALA B CA 1
ATOM 6714 C C . ALA B 1 325 ? -23.234 14.875 16.906 1 97 325 ALA B C 1
ATOM 6716 O O . ALA B 1 325 ? -24.156 15.547 16.438 1 97 325 ALA B O 1
ATOM 6717 N N . ILE B 1 326 ? -22.656 15.234 17.984 1 97.75 326 ILE B N 1
ATOM 6718 C CA . ILE B 1 326 ? -23.062 16.375 18.781 1 97.75 326 ILE B CA 1
ATOM 6719 C C . ILE B 1 326 ? -22.828 17.672 18 1 97.75 326 ILE B C 1
ATOM 6721 O O . ILE B 1 326 ? -23.703 18.531 17.922 1 97.75 326 ILE B O 1
ATOM 6725 N N . LEU B 1 327 ? -21.656 17.812 17.422 1 97.94 327 LEU B N 1
ATOM 6726 C CA . LEU B 1 327 ? -21.312 19.047 16.703 1 97.94 327 LEU B CA 1
ATOM 6727 C C . LEU B 1 327 ? -22.188 19.219 15.477 1 97.94 327 LEU B C 1
ATOM 6729 O O . LEU B 1 327 ? -22.594 20.328 15.148 1 97.94 327 LEU B O 1
ATOM 6733 N N . ARG B 1 328 ? -22.422 18.094 14.812 1 96.44 328 ARG B N 1
ATOM 6734 C CA . ARG B 1 328 ? -23.328 18.156 13.664 1 96.44 328 ARG B CA 1
ATOM 6735 C C . ARG B 1 328 ? -24.719 18.625 14.078 1 96.44 328 ARG B C 1
ATOM 6737 O O . ARG B 1 328 ? -25.328 19.453 13.406 1 96.44 328 ARG B O 1
ATOM 6744 N N . SER B 1 329 ? -25.188 18.062 15.117 1 95.75 329 SER B N 1
ATOM 6745 C CA . SER B 1 329 ? -26.516 18.422 15.617 1 95.75 329 SER B CA 1
ATOM 6746 C C . SER B 1 329 ? -26.547 19.906 16.016 1 95.75 329 SER B C 1
ATOM 6748 O O . SER B 1 329 ? -27.547 20.578 15.766 1 95.75 329 SER B O 1
ATOM 6750 N N . LEU B 1 330 ? -25.562 20.359 16.562 1 95.25 330 LEU B N 1
ATOM 6751 C CA . LEU B 1 330 ? -25.484 21.719 17.078 1 95.25 330 LEU B CA 1
ATOM 6752 C C . LEU B 1 330 ? -25.375 22.734 15.945 1 95.25 330 LEU B C 1
ATOM 6754 O O . LEU B 1 330 ? -26 23.781 15.984 1 95.25 330 LEU B O 1
ATOM 6758 N N . THR B 1 331 ? -24.594 22.453 14.906 1 95.69 331 THR B N 1
ATOM 6759 C CA . THR B 1 331 ? -24.234 23.469 13.914 1 95.69 331 THR B CA 1
ATOM 6760 C C . THR B 1 331 ? -25 23.266 12.617 1 95.69 331 THR B C 1
ATOM 6762 O O . THR B 1 331 ? -25.078 24.156 11.781 1 95.69 331 THR B O 1
ATOM 6765 N N . GLY B 1 332 ? -25.516 22.031 12.414 1 94.12 332 GLY B N 1
ATOM 6766 C CA . GLY B 1 332 ? -26.156 21.672 11.156 1 94.12 332 GLY B CA 1
ATOM 6767 C C . GLY B 1 332 ? -25.156 21.469 10.023 1 94.12 332 GLY B C 1
ATOM 6768 O O . GLY B 1 332 ? -25.562 21.344 8.867 1 94.12 332 GLY B O 1
ATOM 6769 N N . ARG B 1 333 ? -23.906 21.484 10.406 1 93.31 333 ARG B N 1
ATOM 6770 C CA . ARG B 1 333 ? -22.875 21.359 9.398 1 93.31 333 ARG B CA 1
ATOM 6771 C C . ARG B 1 333 ? -22.141 20.031 9.516 1 93.31 333 ARG B C 1
ATOM 6773 O O . ARG B 1 333 ? -22.141 19.406 10.578 1 93.31 333 ARG B O 1
ATOM 6780 N N . GLU B 1 334 ? -21.594 19.641 8.422 1 92.25 334 GLU B N 1
ATOM 6781 C CA . GLU B 1 334 ? -20.719 18.453 8.445 1 92.25 334 GLU B CA 1
ATOM 6782 C C . GLU B 1 334 ? -19.422 18.75 9.172 1 92.25 334 GLU B C 1
ATOM 6784 O O . GLU B 1 334 ? -18.828 19.828 9 1 92.25 334 GLU B O 1
ATOM 6789 N N . ILE B 1 335 ? -19.031 17.875 10.031 1 96.5 335 ILE B N 1
ATOM 6790 C CA . ILE B 1 335 ? -17.734 17.953 10.719 1 96.5 335 ILE B CA 1
ATOM 6791 C C . ILE B 1 335 ? -16.75 17 10.055 1 96.5 335 ILE B C 1
ATOM 6793 O O . ILE B 1 335 ? -16.766 15.789 10.32 1 96.5 335 ILE B O 1
ATOM 6797 N N . LYS B 1 336 ? -15.836 17.5 9.273 1 96.44 336 LYS B N 1
ATOM 6798 C CA . LYS B 1 336 ? -15.008 16.703 8.375 1 96.44 336 LYS B CA 1
ATOM 6799 C C . LYS B 1 336 ? -13.703 16.297 9.055 1 96.44 336 LYS B C 1
ATOM 6801 O O . LYS B 1 336 ? -13.125 15.25 8.734 1 96.44 336 LYS B O 1
ATOM 6806 N N . TYR B 1 337 ? -13.211 17.156 9.891 1 97.62 337 TYR B N 1
ATOM 6807 C CA . TYR B 1 337 ? -11.844 16.969 10.367 1 97.62 337 TYR B CA 1
ATOM 6808 C C . TYR B 1 337 ? -11.781 17.031 11.891 1 97.62 337 TYR B C 1
ATOM 6810 O O . TYR B 1 337 ? -12.672 17.578 12.539 1 97.62 337 TYR B O 1
ATOM 6818 N N . ALA B 1 338 ? -10.758 16.359 12.414 1 97 338 ALA B N 1
ATOM 6819 C CA . ALA B 1 338 ? -10.547 16.297 13.859 1 97 338 ALA B CA 1
ATOM 6820 C C . ALA B 1 338 ? -9.172 16.844 14.234 1 97 338 ALA B C 1
ATOM 6822 O O . ALA B 1 338 ? -8.281 16.938 13.383 1 97 338 ALA B O 1
ATOM 6823 N N . VAL B 1 339 ? -9.125 17.312 15.453 1 94.88 339 VAL B N 1
ATOM 6824 C CA . VAL B 1 339 ? -7.863 17.719 16.078 1 94.88 339 VAL B CA 1
ATOM 6825 C C . VAL B 1 339 ? -7.555 16.812 17.266 1 94.88 339 VAL B C 1
ATOM 6827 O O . VAL B 1 339 ? -8.414 16.578 18.109 1 94.88 339 VAL B O 1
ATOM 6830 N N . SER B 1 340 ? -6.34 16.375 17.297 1 90.62 340 SER B N 1
ATOM 6831 C CA . SER B 1 340 ? -5.973 15.469 18.375 1 90.62 340 SER B CA 1
ATOM 6832 C C . SER B 1 340 ? -5.742 16.219 19.688 1 90.62 340 SER B C 1
ATOM 6834 O O . SER B 1 340 ? -4.996 17.203 19.719 1 90.62 340 SER B O 1
ATOM 6836 N N . PRO B 1 341 ? -6.324 15.664 20.75 1 90.62 341 PRO B N 1
ATOM 6837 C CA . PRO B 1 341 ? -6.027 16.25 22.062 1 90.62 341 PRO B CA 1
ATOM 6838 C C . PRO B 1 341 ? -4.578 16.016 22.484 1 90.62 341 PRO B C 1
ATOM 6840 O O . PRO B 1 341 ? -4.004 14.961 22.203 1 90.62 341 PRO B O 1
ATOM 6843 N N . PHE B 1 342 ? -4.016 17 23.094 1 83.5 342 PHE B N 1
ATOM 6844 C CA . PHE B 1 342 ? -2.686 16.938 23.688 1 83.5 342 PHE B CA 1
ATOM 6845 C C . PHE B 1 342 ? -1.64 16.578 22.641 1 83.5 342 PHE B C 1
ATOM 6847 O O . PHE B 1 342 ? -0.575 16.047 22.969 1 83.5 342 PHE B O 1
ATOM 6854 N N . HIS B 1 343 ? -2.023 16.703 21.359 1 79.69 343 HIS B N 1
ATOM 6855 C CA . HIS B 1 343 ? -1.146 16.359 20.234 1 79.69 343 HIS B CA 1
ATOM 6856 C C . HIS B 1 343 ? -0.757 14.891 20.266 1 79.69 343 HIS B C 1
ATOM 6858 O O . HIS B 1 343 ? 0.357 14.531 19.875 1 79.69 343 HIS B O 1
ATOM 6864 N N . GLN B 1 344 ? -1.581 14.109 20.906 1 84.06 344 GLN B N 1
ATOM 6865 C CA . GLN B 1 344 ? -1.41 12.664 20.953 1 84.06 344 GLN B CA 1
ATOM 6866 C C . GLN B 1 344 ? -2.252 11.969 19.875 1 84.06 344 GLN B C 1
ATOM 6868 O O . GLN B 1 344 ? -3.482 11.945 19.969 1 84.06 344 GLN B O 1
ATOM 6873 N N . THR B 1 345 ? -1.55 11.461 18.875 1 86.75 345 THR B N 1
ATOM 6874 C CA . THR B 1 345 ? -2.254 10.875 17.75 1 86.75 345 THR B CA 1
ATOM 6875 C C . THR B 1 345 ? -1.765 9.453 17.484 1 86.75 345 THR B C 1
ATOM 6877 O O . THR B 1 345 ? -1.213 9.164 16.422 1 86.75 345 THR B O 1
ATOM 6880 N N . PRO B 1 346 ? -2.045 8.531 18.422 1 87.81 346 PRO B N 1
ATOM 6881 C CA . PRO B 1 346 ? -1.67 7.145 18.125 1 87.81 346 PRO B CA 1
ATOM 6882 C C . PRO B 1 346 ? -2.357 6.602 16.875 1 87.81 346 PRO B C 1
ATOM 6884 O O . PRO B 1 346 ? -3.43 7.078 16.5 1 87.81 346 PRO B O 1
ATOM 6887 N N . PHE B 1 347 ? -1.744 5.605 16.297 1 88.69 347 PHE B N 1
ATOM 6888 C CA . PHE B 1 347 ? -2.225 5.098 15.016 1 88.69 347 PHE B CA 1
ATOM 6889 C C . PHE B 1 347 ? -3.668 4.625 15.133 1 88.69 347 PHE B C 1
ATOM 6891 O O . PHE B 1 347 ? -4.465 4.82 14.211 1 88.69 347 PHE B O 1
ATOM 6898 N N . TYR B 1 348 ? -4.004 3.957 16.234 1 92.88 348 TYR B N 1
ATOM 6899 C CA . TYR B 1 348 ? -5.359 3.432 16.359 1 92.88 348 TYR B CA 1
ATOM 6900 C C . TYR B 1 348 ? -6.387 4.555 16.328 1 92.88 348 TYR B C 1
ATOM 6902 O O . TYR B 1 348 ? -7.527 4.344 15.914 1 92.88 348 TYR B O 1
ATOM 6910 N N . SER B 1 349 ? -6 5.766 16.812 1 93.88 349 SER B N 1
ATOM 6911 C CA . SER B 1 349 ? -6.934 6.887 16.766 1 93.88 349 SER B CA 1
ATOM 6912 C C . SER B 1 349 ? -7.16 7.363 15.328 1 93.88 349 SER B C 1
ATOM 6914 O O . SER B 1 349 ? -8.273 7.742 14.961 1 93.88 349 SER B O 1
ATOM 6916 N N . LEU B 1 350 ? -6.07 7.371 14.562 1 93.19 350 LEU B N 1
ATOM 6917 C CA . LEU B 1 350 ? -6.203 7.734 13.156 1 93.19 350 LEU B CA 1
ATOM 6918 C C . LEU B 1 350 ? -7.082 6.734 12.414 1 93.19 350 LEU B C 1
ATOM 6920 O O . LEU B 1 350 ? -7.941 7.125 11.617 1 93.19 350 LEU B O 1
ATOM 6924 N N . ALA B 1 351 ? -6.859 5.484 12.688 1 94.56 351 ALA B N 1
ATOM 6925 C CA . ALA B 1 351 ? -7.684 4.434 12.094 1 94.56 351 ALA B CA 1
ATOM 6926 C C . ALA B 1 351 ? -9.148 4.598 12.477 1 94.56 351 ALA B C 1
ATOM 6928 O O . ALA B 1 351 ? -10.039 4.488 11.633 1 94.56 351 ALA B O 1
ATOM 6929 N N . ALA B 1 352 ? -9.398 4.875 13.719 1 96.56 352 ALA B N 1
ATOM 6930 C CA . ALA B 1 352 ? -10.758 5.051 14.219 1 96.56 352 ALA B CA 1
ATOM 6931 C C . ALA B 1 352 ? -11.43 6.258 13.562 1 96.56 352 ALA B C 1
ATOM 6933 O O . ALA B 1 352 ? -12.594 6.188 13.164 1 96.56 352 ALA B O 1
ATOM 6934 N N . LEU B 1 353 ? -10.68 7.312 13.469 1 96.44 353 LEU B N 1
ATOM 6935 C CA . LEU B 1 353 ? -11.203 8.516 12.828 1 96.44 353 LEU B CA 1
ATOM 6936 C C . LEU B 1 353 ? -11.578 8.227 11.375 1 96.44 353 LEU B C 1
ATOM 6938 O O . LEU B 1 353 ? -12.664 8.602 10.93 1 96.44 353 LEU B O 1
ATOM 6942 N N . SER B 1 354 ? -10.688 7.578 10.688 1 95.75 354 SER B N 1
ATOM 6943 C CA . SER B 1 354 ? -10.938 7.23 9.289 1 95.75 354 SER B CA 1
ATOM 6944 C C . SER B 1 354 ? -12.156 6.32 9.156 1 95.75 354 SER B C 1
ATOM 6946 O O . SER B 1 354 ? -13.047 6.582 8.352 1 95.75 354 SER B O 1
ATOM 6948 N N . ASP B 1 355 ? -12.203 5.328 10.016 1 96.56 355 ASP B N 1
ATOM 6949 C CA . ASP B 1 355 ? -13.281 4.344 9.953 1 96.56 355 ASP B CA 1
ATOM 6950 C C . ASP B 1 355 ? -14.625 4.984 10.297 1 96.56 355 ASP B C 1
ATOM 6952 O O . ASP B 1 355 ? -15.672 4.559 9.789 1 96.56 355 ASP B O 1
ATOM 6956 N N . MET B 1 356 ? -14.617 5.941 11.164 1 96.44 356 MET B N 1
ATOM 6957 C CA . MET B 1 356 ? -15.844 6.625 11.562 1 96.44 356 MET B CA 1
ATOM 6958 C C . MET B 1 356 ? -16.359 7.512 10.438 1 96.44 356 MET B C 1
ATOM 6960 O O . MET B 1 356 ? -17.562 7.816 10.383 1 96.44 356 MET B O 1
ATOM 6964 N N . GLY B 1 357 ? -15.414 8.008 9.617 1 95.75 357 GLY B N 1
ATOM 6965 C CA . GLY B 1 357 ? -15.898 8.773 8.477 1 95.75 357 GLY B CA 1
ATOM 6966 C C . GLY B 1 357 ? -15.289 10.164 8.391 1 95.75 357 GLY B C 1
ATOM 6967 O O . GLY B 1 357 ? -15.695 10.977 7.562 1 95.75 357 GLY B O 1
ATOM 6968 N N . TYR B 1 358 ? -14.328 10.469 9.305 1 97.12 358 TYR B N 1
ATOM 6969 C CA . TYR B 1 358 ? -13.602 11.727 9.156 1 97.12 358 TYR B CA 1
ATOM 6970 C C . TYR B 1 358 ? -12.758 11.719 7.883 1 97.12 358 TYR B C 1
ATOM 6972 O O . TYR B 1 358 ? -12.375 10.648 7.395 1 97.12 358 TYR B O 1
ATOM 6980 N N . LYS B 1 359 ? -12.469 12.906 7.379 1 96 359 LYS B N 1
ATOM 6981 C CA . LYS B 1 359 ? -11.656 13.047 6.172 1 96 359 LYS B CA 1
ATOM 6982 C C . LYS B 1 359 ? -10.18 13.242 6.52 1 96 359 LYS B C 1
ATOM 6984 O O . LYS B 1 359 ? -9.312 13.125 5.652 1 96 359 LYS B O 1
ATOM 6989 N N . GLY B 1 360 ? -9.992 13.547 7.758 1 94.94 360 GLY B N 1
ATOM 6990 C CA . GLY B 1 360 ? -8.609 13.781 8.156 1 94.94 360 GLY B CA 1
ATOM 6991 C C . GLY B 1 360 ? -8.477 14.281 9.578 1 94.94 360 GLY B C 1
ATOM 6992 O O . GLY B 1 360 ? -9.453 14.305 10.328 1 94.94 360 GLY B O 1
ATOM 6993 N N . CYS B 1 361 ? -7.215 14.625 9.906 1 93.31 361 CYS B N 1
ATOM 6994 C CA . CYS B 1 361 ? -6.906 15.016 11.273 1 93.31 361 CYS B CA 1
ATOM 6995 C C . CYS B 1 361 ? -5.73 15.984 11.312 1 93.31 361 CYS B C 1
ATOM 6997 O O . CYS B 1 361 ? -4.82 15.898 10.484 1 93.31 361 CYS B O 1
ATOM 6999 N N . VAL B 1 362 ? -5.828 16.938 12.203 1 91.69 362 VAL B N 1
ATOM 7000 C CA . VAL B 1 362 ? -4.727 17.859 12.477 1 91.69 362 VAL B CA 1
ATOM 7001 C C . VAL B 1 362 ? -3.994 17.422 13.742 1 91.69 362 VAL B C 1
ATOM 7003 O O . VAL B 1 362 ? -4.621 17.172 14.773 1 91.69 362 VAL B O 1
ATOM 7006 N N . GLY B 1 363 ? -2.828 17.219 13.547 1 82.5 363 GLY B N 1
ATOM 7007 C CA . GLY B 1 363 ? -1.989 16.953 14.703 1 82.5 363 GLY B CA 1
ATOM 7008 C C . GLY B 1 363 ? -0.915 18 14.914 1 82.5 363 GLY B C 1
ATOM 7009 O O . GLY B 1 363 ? -1.052 19.141 14.461 1 82.5 363 GLY B O 1
ATOM 7010 N N . GLY B 1 364 ? -0.111 17.844 15.852 1 72.88 364 GLY B N 1
ATOM 7011 C CA . GLY B 1 364 ? 1.045 18.688 16.094 1 72.88 364 GLY B CA 1
ATOM 7012 C C . GLY B 1 364 ? 2.365 17.953 15.945 1 72.88 364 GLY B C 1
ATOM 7013 O O . GLY B 1 364 ? 2.385 16.75 15.672 1 72.88 364 GLY B O 1
ATOM 7014 N N . ILE B 1 365 ? 3.338 18.688 15.859 1 60.44 365 ILE B N 1
ATOM 7015 C CA . ILE B 1 365 ? 4.672 18.109 15.703 1 60.44 365 ILE B CA 1
ATOM 7016 C C . ILE B 1 365 ? 5.289 17.859 17.078 1 60.44 365 ILE B C 1
ATOM 7018 O O . ILE B 1 365 ? 6.488 17.609 17.188 1 60.44 365 ILE B O 1
ATOM 7022 N N . ILE B 1 366 ? 4.395 17.969 18.172 1 52.88 366 ILE B N 1
ATOM 7023 C CA . ILE B 1 366 ? 4.797 18.234 19.547 1 52.88 366 ILE B CA 1
ATOM 7024 C C . ILE B 1 366 ? 5.762 17.141 20.016 1 52.88 366 ILE B C 1
ATOM 7026 O O . ILE B 1 366 ? 6.82 17.453 20.578 1 52.88 366 ILE B O 1
ATOM 7030 N N . SER B 1 367 ? 5.023 16.094 20.375 1 51.31 367 SER B N 1
ATOM 7031 C CA . SER B 1 367 ? 5.91 15.25 21.172 1 51.31 367 SER B CA 1
ATOM 7032 C C . SER B 1 367 ? 6.953 14.57 20.297 1 51.31 367 SER B C 1
ATOM 7034 O O . SER B 1 367 ? 7.762 13.773 20.781 1 51.31 367 SER B O 1
ATOM 7036 N N . SER B 1 368 ? 7.094 15.32 19.172 1 51.5 368 SER B N 1
ATOM 7037 C CA . SER B 1 368 ? 8.164 14.992 18.234 1 51.5 368 SER B CA 1
ATOM 7038 C C . SER B 1 368 ? 8.227 13.492 17.969 1 51.5 368 SER B C 1
ATOM 7040 O O . SER B 1 368 ? 9.289 12.953 17.656 1 51.5 368 SER B O 1
ATOM 7042 N N . ASP B 1 369 ? 7.102 12.922 18.719 1 52.16 369 ASP B N 1
ATOM 7043 C CA . ASP B 1 369 ? 7.164 11.5 18.406 1 52.16 369 ASP B CA 1
ATOM 7044 C C . ASP B 1 369 ? 6.699 11.234 16.969 1 52.16 369 ASP B C 1
ATOM 7046 O O . ASP B 1 369 ? 5.574 11.578 16.609 1 52.16 369 ASP B O 1
ATOM 7050 N N . PRO B 1 370 ? 7.691 10.945 16.266 1 49.78 370 PRO B N 1
ATOM 7051 C CA . PRO B 1 370 ? 7.641 10.82 14.805 1 49.78 370 PRO B CA 1
ATOM 7052 C C . PRO B 1 370 ? 6.426 10.031 14.32 1 49.78 370 PRO B C 1
ATOM 7054 O O . PRO B 1 370 ? 6.184 9.945 13.117 1 49.78 370 PRO B O 1
ATOM 7057 N N . SER B 1 371 ? 5.68 9.438 15.273 1 50.06 371 SER B N 1
ATOM 7058 C CA . SER B 1 371 ? 4.645 8.609 14.664 1 50.06 371 SER B CA 1
ATOM 7059 C C . SER B 1 371 ? 3.691 9.445 13.82 1 50.06 371 SER B C 1
ATOM 7061 O O . SER B 1 371 ? 3.029 8.93 12.922 1 50.06 371 SER B O 1
ATOM 7063 N N . PHE B 1 372 ? 3.646 10.766 14.172 1 51.59 372 PHE B N 1
ATOM 7064 C CA . PHE B 1 372 ? 2.664 11.5 13.375 1 51.59 372 PHE B CA 1
ATOM 7065 C C . PHE B 1 372 ? 3.32 12.648 12.625 1 51.59 372 PHE B C 1
ATOM 7067 O O . PHE B 1 372 ? 2.641 13.43 11.953 1 51.59 372 PHE B O 1
ATOM 7074 N N . LEU B 1 373 ? 4.672 12.82 12.547 1 58.44 373 LEU B N 1
ATOM 7075 C CA . LEU B 1 373 ? 5.137 14.094 12 1 58.44 373 LEU B CA 1
ATOM 7076 C C . LEU B 1 373 ? 5.348 13.992 10.492 1 58.44 373 LEU B C 1
ATOM 7078 O O . LEU B 1 373 ? 5.992 13.055 10.016 1 58.44 373 LEU B O 1
ATOM 7082 N N . PHE B 1 374 ? 4.43 14.867 9.781 1 64.5 374 PHE B N 1
ATOM 7083 C CA . PHE B 1 374 ? 4.52 14.977 8.336 1 64.5 374 PHE B CA 1
ATOM 7084 C C . PHE B 1 374 ? 5.188 16.281 7.934 1 64.5 374 PHE B C 1
ATOM 7086 O O . PHE B 1 374 ? 4.789 17.359 8.391 1 64.5 374 PHE B O 1
ATOM 7093 N N . SER B 1 375 ? 6.32 16.188 7.309 1 72.88 375 SER B N 1
ATOM 7094 C CA . SER B 1 375 ? 6.801 17.438 6.699 1 72.88 375 SER B CA 1
ATOM 7095 C C . SER B 1 375 ? 5.762 18.016 5.754 1 72.88 375 SER B C 1
ATOM 7097 O O . SER B 1 375 ? 5.594 19.234 5.691 1 72.88 375 SER B O 1
ATOM 7099 N N . ARG B 1 376 ? 5.082 17.188 5.086 1 87.62 376 ARG B N 1
ATOM 7100 C CA . ARG B 1 376 ? 4.039 17.578 4.145 1 87.62 376 ARG B CA 1
ATOM 7101 C C . ARG B 1 376 ? 2.699 16.953 4.52 1 87.62 376 ARG B C 1
ATOM 7103 O O . ARG B 1 376 ? 2.637 15.773 4.875 1 87.62 376 ARG B O 1
ATOM 7110 N N . GLY B 1 377 ? 1.729 17.844 4.492 1 91.06 377 GLY B N 1
ATOM 7111 C CA . GLY B 1 377 ? 0.396 17.297 4.695 1 91.06 377 GLY B CA 1
ATOM 7112 C C . GLY B 1 377 ? -0.078 16.438 3.543 1 91.06 377 GLY B C 1
ATOM 7113 O O . GLY B 1 377 ? 0.34 16.625 2.4 1 91.06 377 GLY B O 1
ATOM 7114 N N . GLY B 1 378 ? -0.976 15.5 3.77 1 93.06 378 GLY B N 1
ATOM 7115 C CA . GLY B 1 378 ? -1.52 14.602 2.764 1 93.06 378 GLY B CA 1
ATOM 7116 C C . GLY B 1 378 ? -1.825 13.219 3.303 1 93.06 378 GLY B C 1
ATOM 7117 O O . GLY B 1 378 ? -2.246 13.07 4.453 1 93.06 378 GLY B O 1
ATOM 7118 N N . ILE B 1 379 ? -1.635 12.242 2.447 1 92.88 379 ILE B N 1
ATOM 7119 C CA . ILE B 1 379 ? -2.008 10.867 2.773 1 92.88 379 ILE B CA 1
ATOM 7120 C C . ILE B 1 379 ? -1.179 10.375 3.955 1 92.88 379 ILE B C 1
ATOM 7122 O O . ILE B 1 379 ? -0.057 10.836 4.172 1 92.88 379 ILE B O 1
ATOM 7126 N N . ILE B 1 380 ? -1.693 9.453 4.691 1 91.19 380 ILE B N 1
ATOM 7127 C CA . ILE B 1 380 ? -1.029 8.844 5.836 1 91.19 380 ILE B CA 1
ATOM 7128 C C . ILE B 1 380 ? -0.797 7.359 5.566 1 91.19 380 ILE B C 1
ATOM 7130 O O . ILE B 1 380 ? -1.683 6.668 5.059 1 91.19 380 ILE B O 1
ATOM 7134 N N . ALA B 1 381 ? 0.445 6.902 5.863 1 90.75 381 ALA B N 1
ATOM 7135 C CA . ALA B 1 381 ? 0.793 5.504 5.633 1 90.75 381 ALA B CA 1
ATOM 7136 C C . ALA B 1 381 ? -0.202 4.57 6.316 1 90.75 381 ALA B C 1
ATOM 7138 O O . ALA B 1 381 ? -0.584 4.797 7.469 1 90.75 381 ALA B O 1
ATOM 7139 N N . ASP B 1 382 ? -0.666 3.533 5.602 1 90.31 382 ASP B N 1
ATOM 7140 C CA . ASP B 1 382 ? -1.475 2.428 6.102 1 90.31 382 ASP B CA 1
ATOM 7141 C C . ASP B 1 382 ? -2.904 2.879 6.391 1 90.31 382 ASP B C 1
ATOM 7143 O O . ASP B 1 382 ? -3.602 2.27 7.207 1 90.31 382 ASP B O 1
ATOM 7147 N N . LEU B 1 383 ? -3.34 3.992 5.824 1 93.31 383 LEU B N 1
ATOM 7148 C CA . LEU B 1 383 ? -4.719 4.469 5.902 1 93.31 383 LEU B CA 1
ATOM 7149 C C . LEU B 1 383 ? -5.289 4.715 4.512 1 93.31 383 LEU B C 1
ATOM 7151 O O . LEU B 1 383 ? -4.539 4.812 3.535 1 93.31 383 LEU B O 1
ATOM 7155 N N . PRO B 1 384 ? -6.613 4.789 4.426 1 94.19 384 PRO B N 1
ATOM 7156 C CA . PRO B 1 384 ? -7.23 5.094 3.135 1 94.19 384 PRO B CA 1
ATOM 7157 C C . PRO B 1 384 ? -6.688 6.375 2.506 1 94.19 384 PRO B C 1
ATOM 7159 O O . PRO B 1 384 ? -6.363 7.324 3.221 1 94.19 384 PRO B O 1
ATOM 7162 N N . GLU B 1 385 ? -6.664 6.418 1.208 1 91.25 385 GLU B N 1
ATOM 7163 C CA . GLU B 1 385 ? -6.023 7.496 0.459 1 91.25 385 GLU B CA 1
ATOM 7164 C C . GLU B 1 385 ? -6.785 8.805 0.619 1 91.25 385 GLU B C 1
ATOM 7166 O O . GLU B 1 385 ? -6.242 9.883 0.363 1 91.25 385 GLU B O 1
ATOM 7171 N N . ASP B 1 386 ? -7.984 8.711 0.971 1 92.62 386 ASP B N 1
ATOM 7172 C CA . ASP B 1 386 ? -8.797 9.914 1.074 1 92.62 386 ASP B CA 1
ATOM 7173 C C . ASP B 1 386 ? -8.797 10.461 2.5 1 92.62 386 ASP B C 1
ATOM 7175 O O . ASP B 1 386 ? -9.523 11.406 2.812 1 92.62 386 ASP B O 1
ATOM 7179 N N . PHE B 1 387 ? -8.062 9.82 3.432 1 94.69 387 PHE B N 1
ATOM 7180 C CA . PHE B 1 387 ? -7.82 10.336 4.77 1 94.69 387 PHE B CA 1
ATOM 7181 C C . PHE B 1 387 ? -6.492 11.086 4.828 1 94.69 387 PHE B C 1
ATOM 7183 O O . PHE B 1 387 ? -5.43 10.492 4.629 1 94.69 387 PHE B O 1
ATOM 7190 N N . VAL B 1 388 ? -6.543 12.414 5.105 1 93.44 388 VAL B N 1
ATOM 7191 C CA . VAL B 1 388 ? -5.332 13.219 5.02 1 93.44 388 VAL B CA 1
ATOM 7192 C C . VAL B 1 388 ? -5.035 13.852 6.379 1 93.44 388 VAL B C 1
ATOM 7194 O O . VAL B 1 388 ? -5.902 13.898 7.254 1 93.44 388 VAL B O 1
ATOM 7197 N N . GLY B 1 389 ? -3.82 14.258 6.574 1 90.88 389 GLY B N 1
ATOM 7198 C CA . GLY B 1 389 ? -3.412 14.938 7.793 1 90.88 389 GLY B CA 1
ATOM 7199 C C . GLY B 1 389 ? -2.363 16.016 7.551 1 90.88 389 GLY B C 1
ATOM 7200 O O . GLY B 1 389 ? -1.745 16.047 6.488 1 90.88 389 GLY B O 1
ATOM 7201 N N . HIS B 1 390 ? -2.258 16.922 8.422 1 89.44 390 HIS B N 1
ATOM 7202 C CA . HIS B 1 390 ? -1.121 17.828 8.492 1 89.44 390 HIS B CA 1
ATOM 7203 C C . HIS B 1 390 ? -0.8 18.219 9.93 1 89.44 390 HIS B C 1
ATOM 7205 O O . HIS B 1 390 ? -1.599 17.953 10.836 1 89.44 390 HIS B O 1
ATOM 7211 N N . SER B 1 391 ? 0.346 18.734 10.086 1 85.25 391 SER B N 1
ATOM 7212 C CA . SER B 1 391 ? 0.82 19.125 11.406 1 85.25 391 SER B CA 1
ATOM 7213 C C . SER B 1 391 ? 0.998 20.641 11.492 1 85.25 391 SER B C 1
ATOM 7215 O O . SER B 1 391 ? 1.508 21.266 10.562 1 85.25 391 SER B O 1
ATOM 7217 N N . GLN B 1 392 ? 0.501 21.172 12.57 1 86.19 392 GLN B N 1
ATOM 7218 C CA . GLN B 1 392 ? 0.776 22.578 12.844 1 86.19 392 GLN B CA 1
ATOM 7219 C C . GLN B 1 392 ? 2.029 22.75 13.703 1 86.19 392 GLN B C 1
ATOM 7221 O O . GLN B 1 392 ? 2.289 21.922 14.586 1 86.19 392 GLN B O 1
ATOM 7226 N N . GLN B 1 393 ? 2.756 23.812 13.555 1 82.38 393 GLN B N 1
ATOM 7227 C CA . GLN B 1 393 ? 4.164 23.891 13.93 1 82.38 393 GLN B CA 1
ATOM 7228 C C . GLN B 1 393 ? 4.328 24.531 15.305 1 82.38 393 GLN B C 1
ATOM 7230 O O . GLN B 1 393 ? 5.301 24.266 16.016 1 82.38 393 GLN B O 1
ATOM 7235 N N . CYS B 1 394 ? 3.428 25.438 15.633 1 83.62 394 CYS B N 1
ATOM 7236 C CA . CYS B 1 394 ? 3.742 26.125 16.891 1 83.62 394 CYS B CA 1
ATOM 7237 C C . CYS B 1 394 ? 2.469 26.531 17.625 1 83.62 394 CYS B C 1
ATOM 7239 O O . CYS B 1 394 ? 1.383 26.516 17.031 1 83.62 394 CYS B O 1
ATOM 7241 N N . MET B 1 395 ? 2.648 26.75 18.828 1 84.88 395 MET B N 1
ATOM 7242 C CA . MET B 1 395 ? 1.595 27.234 19.703 1 84.88 395 MET B CA 1
ATOM 7243 C C . MET B 1 395 ? 1.952 28.609 20.281 1 84.88 395 MET B C 1
ATOM 7245 O O . MET B 1 395 ? 2.982 28.75 20.938 1 84.88 395 MET B O 1
ATOM 7249 N N . LEU B 1 396 ? 1.114 29.562 20 1 86.88 396 LEU B N 1
ATOM 7250 C CA . LEU B 1 396 ? 1.354 30.922 20.469 1 86.88 396 LEU B CA 1
ATOM 7251 C C . LEU B 1 396 ? 0.84 31.109 21.891 1 86.88 396 LEU B C 1
ATOM 7253 O O . LEU B 1 396 ? -0.192 31.75 22.109 1 86.88 396 LEU B O 1
ATOM 7257 N N . HIS B 1 397 ? 1.626 30.562 22.844 1 78.56 397 HIS B N 1
ATOM 7258 C CA . HIS B 1 397 ? 1.347 30.703 24.266 1 78.56 397 HIS B CA 1
ATOM 7259 C C . HIS B 1 397 ? 2.266 31.734 24.922 1 78.56 397 HIS B C 1
ATOM 7261 O O . HIS B 1 397 ? 3.42 31.891 24.516 1 78.56 397 HIS B O 1
ATOM 7267 N N . GLY B 1 398 ? 1.609 32.406 25.922 1 71.94 398 GLY B N 1
ATOM 7268 C CA . GLY B 1 398 ? 2.385 33.406 26.625 1 71.94 398 GLY B CA 1
ATOM 7269 C C . GLY B 1 398 ? 3.588 32.844 27.344 1 71.94 398 GLY B C 1
ATOM 7270 O O . GLY B 1 398 ? 4.637 33.5 27.422 1 71.94 398 GLY B O 1
ATOM 7271 N N . ASP B 1 399 ? 3.477 31.688 27.844 1 72.69 399 ASP B N 1
ATOM 7272 C CA . ASP B 1 399 ? 4.57 31.094 28.609 1 72.69 399 ASP B CA 1
ATOM 7273 C C . ASP B 1 399 ? 5.734 30.703 27.703 1 72.69 399 ASP B C 1
ATOM 7275 O O . ASP B 1 399 ? 6.855 30.5 28.172 1 72.69 399 ASP B O 1
ATOM 7279 N N . CYS B 1 400 ? 5.387 30.547 26.422 1 71.5 400 CYS B N 1
ATOM 7280 C CA . CYS B 1 400 ? 6.434 30.234 25.453 1 71.5 400 CYS B CA 1
ATOM 7281 C C . CYS B 1 400 ? 7.164 31.5 25.016 1 71.5 400 CYS B C 1
ATOM 7283 O O . CYS B 1 400 ? 8.125 31.422 24.25 1 71.5 400 CYS B O 1
ATOM 7285 N N . LEU B 1 401 ? 6.688 32.594 25.531 1 73.62 401 LEU B N 1
ATOM 7286 C CA . LEU B 1 401 ? 7.289 33.875 25.172 1 73.62 401 LEU B CA 1
ATOM 7287 C C . LEU B 1 401 ? 8.68 34 25.766 1 73.62 401 LEU B C 1
ATOM 7289 O O . LEU B 1 401 ? 8.953 33.438 26.844 1 73.62 401 LEU B O 1
ATOM 7293 N N . LEU B 1 402 ? 9.5 34.719 24.984 1 74.62 402 LEU B N 1
ATOM 7294 C CA . LEU B 1 402 ? 10.852 35 25.469 1 74.62 402 LEU B CA 1
ATOM 7295 C C . LEU B 1 402 ? 10.906 36.344 26.188 1 74.62 402 LEU B C 1
ATOM 7297 O O . LEU B 1 402 ? 10.812 37.406 25.547 1 74.62 402 LEU B O 1
ATOM 7301 N N . LYS B 1 403 ? 11.062 36.344 27.5 1 75 403 LYS B N 1
ATOM 7302 C CA . LYS B 1 403 ? 10.992 37.562 28.312 1 75 403 LYS B CA 1
ATOM 7303 C C . LYS B 1 403 ? 12.086 38.562 27.938 1 75 403 LYS B C 1
ATOM 7305 O O . LYS B 1 403 ? 11.844 39.75 27.875 1 75 403 LYS B O 1
ATOM 7310 N N . ASP B 1 404 ? 13.227 38.094 27.656 1 73.56 404 ASP B N 1
ATOM 7311 C CA . ASP B 1 404 ? 14.383 38.969 27.469 1 73.56 404 ASP B CA 1
ATOM 7312 C C . ASP B 1 404 ? 14.562 39.344 26 1 73.56 404 ASP B C 1
ATOM 7314 O O . ASP B 1 404 ? 15.477 40.094 25.656 1 73.56 404 ASP B O 1
ATOM 7318 N N . GLU B 1 405 ? 13.664 38.812 25.203 1 79.81 405 GLU B N 1
ATOM 7319 C CA . GLU B 1 405 ? 13.758 39.062 23.781 1 79.81 405 GLU B CA 1
ATOM 7320 C C . GLU B 1 405 ? 12.383 39.344 23.172 1 79.81 405 GLU B C 1
ATOM 7322 O O . GLU B 1 405 ? 11.414 39.562 23.906 1 79.81 405 GLU B O 1
ATOM 7327 N N . ASP B 1 406 ? 12.414 39.594 21.906 1 87.5 406 ASP B N 1
ATOM 7328 C CA . ASP B 1 406 ? 11.148 39.625 21.188 1 87.5 406 ASP B CA 1
ATOM 7329 C C . ASP B 1 406 ? 10.289 38.406 21.5 1 87.5 406 ASP B C 1
ATOM 7331 O O . ASP B 1 406 ? 10.664 37.281 21.188 1 87.5 406 ASP B O 1
ATOM 7335 N N . PRO B 1 407 ? 9.203 38.688 22.141 1 85.5 407 PRO B N 1
ATOM 7336 C CA . PRO B 1 407 ? 8.367 37.562 22.578 1 85.5 407 PRO B CA 1
ATOM 7337 C C . PRO B 1 407 ? 7.828 36.75 21.422 1 85.5 407 PRO B C 1
ATOM 7339 O O . PRO B 1 407 ? 7.336 35.625 21.609 1 85.5 407 PRO B O 1
ATOM 7342 N N . LEU B 1 408 ? 7.883 37.281 20.219 1 90.25 408 LEU B N 1
ATOM 7343 C CA . LEU B 1 408 ? 7.34 36.562 19.078 1 90.25 408 LEU B CA 1
ATOM 7344 C C . LEU B 1 408 ? 8.453 35.875 18.281 1 90.25 408 LEU B C 1
ATOM 7346 O O . LEU B 1 408 ? 8.195 35.25 17.25 1 90.25 408 LEU B O 1
ATOM 7350 N N . SER B 1 409 ? 9.648 35.969 18.75 1 88.81 409 SER B N 1
ATOM 7351 C CA . SER B 1 409 ? 10.797 35.531 17.969 1 88.81 409 SER B CA 1
ATOM 7352 C C . SER B 1 409 ? 10.648 34.062 17.547 1 88.81 409 SER B C 1
ATOM 7354 O O . SER B 1 409 ? 10.953 33.719 16.391 1 88.81 409 SER B O 1
ATOM 7356 N N . THR B 1 410 ? 10.195 33.25 18.453 1 85.94 410 THR B N 1
ATOM 7357 C CA . THR B 1 410 ? 10.055 31.828 18.156 1 85.94 410 THR B CA 1
ATOM 7358 C C . THR B 1 410 ? 9.016 31.594 17.062 1 85.94 410 THR B C 1
ATOM 7360 O O . THR B 1 410 ? 9.219 30.797 16.156 1 85.94 410 THR B O 1
ATOM 7363 N N . PHE B 1 411 ? 7.934 32.312 17.078 1 89.88 411 PHE B N 1
ATOM 7364 C CA . PHE B 1 411 ? 6.848 32.156 16.125 1 89.88 411 PHE B CA 1
ATOM 7365 C C . PHE B 1 411 ? 7.238 32.719 14.758 1 89.88 411 PHE B C 1
ATOM 7367 O O . PHE B 1 411 ? 6.902 32.125 13.719 1 89.88 411 PHE B O 1
ATOM 7374 N N . LYS B 1 412 ? 7.914 33.844 14.836 1 93.31 412 LYS B N 1
ATOM 7375 C CA . LYS B 1 412 ? 8.438 34.406 13.602 1 93.31 412 LYS B CA 1
ATOM 7376 C C . LYS B 1 412 ? 9.422 33.469 12.914 1 93.31 412 LYS B C 1
ATOM 7378 O O . LYS B 1 412 ? 9.336 33.25 11.703 1 93.31 412 LYS B O 1
ATOM 7383 N N . GLN B 1 413 ? 10.25 32.875 13.719 1 90.62 413 GLN B N 1
ATOM 7384 C CA . GLN B 1 413 ? 11.227 31.938 13.18 1 90.62 413 GLN B CA 1
ATOM 7385 C C . GLN B 1 413 ? 10.539 30.719 12.586 1 90.62 413 GLN B C 1
ATOM 7387 O O . GLN B 1 413 ? 10.93 30.219 11.523 1 90.62 413 GLN B O 1
ATOM 7392 N N . SER B 1 414 ? 9.57 30.203 13.289 1 89.44 414 SER B N 1
ATOM 7393 C CA . SER B 1 414 ? 8.812 29.062 12.797 1 89.44 414 SER B CA 1
ATOM 7394 C C . SER B 1 414 ? 8.148 29.375 11.461 1 89.44 414 SER B C 1
ATOM 7396 O O . SER B 1 414 ? 8.188 28.562 10.531 1 89.44 414 SER B O 1
ATOM 7398 N N . PHE B 1 415 ? 7.602 30.578 11.312 1 94.5 415 PHE B N 1
ATOM 7399 C CA . PHE B 1 415 ? 7 30.984 10.055 1 94.5 415 PHE B CA 1
ATOM 7400 C C . PHE B 1 415 ? 8.055 31.094 8.961 1 94.5 415 PHE B C 1
ATOM 7402 O O . PHE B 1 415 ? 7.828 30.656 7.824 1 94.5 415 PHE B O 1
ATOM 7409 N N . ASP B 1 416 ? 9.18 31.656 9.312 1 94.88 416 ASP B N 1
ATOM 7410 C CA . ASP B 1 416 ? 10.234 31.812 8.328 1 94.88 416 ASP B CA 1
ATOM 7411 C C . ASP B 1 416 ? 10.664 30.469 7.75 1 94.88 416 ASP B C 1
ATOM 7413 O O . ASP B 1 416 ? 10.844 30.328 6.539 1 94.88 416 ASP B O 1
ATOM 7417 N N . PHE B 1 417 ? 10.812 29.453 8.617 1 91.31 417 PHE B N 1
ATOM 7418 C CA . PHE B 1 417 ? 11.172 28.125 8.148 1 91.31 417 PHE B CA 1
ATOM 7419 C C . PHE B 1 417 ? 10.109 27.562 7.211 1 91.31 417 PHE B C 1
ATOM 7421 O O . PHE B 1 417 ? 10.438 27.016 6.16 1 91.31 417 PHE B O 1
ATOM 7428 N N . SER B 1 418 ? 8.859 27.734 7.594 1 92.25 418 SER B N 1
ATOM 7429 C CA . SER B 1 418 ? 7.762 27.25 6.766 1 92.25 418 SER B CA 1
ATOM 7430 C C . SER B 1 418 ? 7.707 27.984 5.43 1 92.25 418 SER B C 1
ATOM 7432 O O . SER B 1 418 ? 7.496 27.375 4.383 1 92.25 418 SER B O 1
ATOM 7434 N N . PHE B 1 419 ? 7.926 29.281 5.484 1 95.81 419 PHE B N 1
ATOM 7435 C CA . PHE B 1 419 ? 7.891 30.109 4.293 1 95.81 419 PHE B CA 1
ATOM 7436 C C . PHE B 1 419 ? 9 29.734 3.324 1 95.81 419 PHE B C 1
ATOM 7438 O O . PHE B 1 419 ? 8.742 29.516 2.137 1 95.81 419 PHE B O 1
ATOM 7445 N N . GLU B 1 420 ? 10.148 29.547 3.842 1 93.62 420 GLU B N 1
ATOM 7446 C CA . GLU B 1 420 ? 11.32 29.25 3.018 1 93.62 420 GLU B CA 1
ATOM 7447 C C . GLU B 1 420 ? 11.227 27.844 2.41 1 93.62 420 GLU B C 1
ATOM 7449 O O . GLU B 1 420 ? 11.742 27.609 1.316 1 93.62 420 GLU B O 1
ATOM 7454 N N . SER B 1 421 ? 10.602 26.953 3.084 1 92.62 421 SER B N 1
ATOM 7455 C CA . SER B 1 421 ? 10.5 25.578 2.617 1 92.62 421 SER B CA 1
ATOM 7456 C C . SER B 1 421 ? 9.172 25.328 1.915 1 92.62 421 SER B C 1
ATOM 7458 O O . SER B 1 421 ? 8.867 24.203 1.533 1 92.62 421 SER B O 1
ATOM 7460 N N . ALA B 1 422 ? 8.32 26.312 1.783 1 93.81 422 ALA B N 1
ATOM 7461 C CA . ALA B 1 422 ? 7.012 26.219 1.143 1 93.81 422 ALA B CA 1
ATOM 7462 C C . ALA B 1 422 ? 6.133 25.188 1.839 1 93.81 422 ALA B C 1
ATOM 7464 O O . ALA B 1 422 ? 5.512 24.344 1.182 1 93.81 422 ALA B O 1
ATOM 7465 N N . THR B 1 423 ? 6.188 25.203 3.158 1 92.62 423 THR B N 1
ATOM 7466 C CA . THR B 1 423 ? 5.375 24.328 3.996 1 92.62 423 THR B CA 1
ATOM 7467 C C . THR B 1 423 ? 4.152 25.062 4.527 1 92.62 423 THR B C 1
ATOM 7469 O O . THR B 1 423 ? 4.246 26.234 4.91 1 92.62 423 THR B O 1
ATOM 7472 N N . LEU B 1 424 ? 3.008 24.406 4.496 1 94.19 424 LEU B N 1
ATOM 7473 C CA . LEU B 1 424 ? 1.818 24.953 5.141 1 94.19 424 LEU B CA 1
ATOM 7474 C C . LEU B 1 424 ? 2.084 25.25 6.613 1 94.19 424 LEU B C 1
ATOM 7476 O O . LEU B 1 424 ? 2.445 24.344 7.375 1 94.19 424 LEU B O 1
ATOM 7480 N N . PHE B 1 425 ? 1.978 26.516 6.949 1 94.31 425 PHE B N 1
ATOM 7481 C CA . PHE B 1 425 ? 2.26 26.953 8.312 1 94.31 425 PHE B CA 1
ATOM 7482 C C . PHE B 1 425 ? 0.987 26.953 9.148 1 94.31 425 PHE B C 1
ATOM 7484 O O . PHE B 1 425 ? -0.054 27.453 8.703 1 94.31 425 PHE B O 1
ATOM 7491 N N . GLY B 1 426 ? 1.07 26.391 10.297 1 92 426 GLY B N 1
ATOM 7492 C CA . GLY B 1 426 ? -0.051 26.422 11.219 1 92 426 GLY B CA 1
ATOM 7493 C C . GLY B 1 426 ? 0.365 26.703 12.656 1 92 426 GLY B C 1
ATOM 7494 O O . GLY B 1 426 ? 1.411 26.234 13.102 1 92 426 GLY B O 1
ATOM 7495 N N . TYR B 1 427 ? -0.413 27.516 13.328 1 90.88 427 TYR B N 1
ATOM 7496 C CA . TYR B 1 427 ? -0.207 27.734 14.758 1 90.88 427 TYR B CA 1
ATOM 7497 C C . TYR B 1 427 ? -1.527 27.688 15.516 1 90.88 427 TYR B C 1
ATOM 7499 O O . TYR B 1 427 ? -2.602 27.766 14.914 1 90.88 427 TYR B O 1
ATOM 7507 N N . LEU B 1 428 ? -1.393 27.391 16.797 1 91 428 LEU B N 1
ATOM 7508 C CA . LEU B 1 428 ? -2.59 27.25 17.609 1 91 428 LEU B CA 1
ATOM 7509 C C . LEU B 1 428 ? -2.459 28.062 18.906 1 91 428 LEU B C 1
ATOM 7511 O O . LEU B 1 428 ? -1.362 28.5 19.25 1 91 428 LEU B O 1
ATOM 7515 N N . ASP B 1 429 ? -3.535 28.328 19.484 1 91.5 429 ASP B N 1
ATOM 7516 C CA . ASP B 1 429 ? -3.664 28.969 20.797 1 91.5 429 ASP B CA 1
ATOM 7517 C C . ASP B 1 429 ? -4.922 28.484 21.516 1 91.5 429 ASP B C 1
ATOM 7519 O O . ASP B 1 429 ? -5.582 27.547 21.062 1 91.5 429 ASP B O 1
ATOM 7523 N N . HIS B 1 430 ? -5.133 29.016 22.719 1 92.44 430 HIS B N 1
ATOM 7524 C CA . HIS B 1 430 ? -6.344 28.75 23.484 1 92.44 430 HIS B CA 1
ATOM 7525 C C . HIS B 1 430 ? -7.105 30.031 23.781 1 92.44 430 HIS B C 1
ATOM 7527 O O . HIS B 1 430 ? -6.508 31.109 23.844 1 92.44 430 HIS B O 1
ATOM 7533 N N . PRO B 1 431 ? -8.453 29.875 23.922 1 93.06 431 PRO B N 1
ATOM 7534 C CA . PRO B 1 431 ? -9.172 31.047 24.422 1 93.06 431 PRO B CA 1
ATOM 7535 C C . PRO B 1 431 ? -8.648 31.516 25.781 1 93.06 431 PRO B C 1
ATOM 7537 O O . PRO B 1 431 ? -8.281 30.688 26.625 1 93.06 431 PRO B O 1
ATOM 7540 N N . PHE B 1 432 ? -8.688 32.875 25.891 1 90.31 432 PHE B N 1
ATOM 7541 C CA . PHE B 1 432 ? -8.094 33.469 27.078 1 90.31 432 PHE B CA 1
ATOM 7542 C C . PHE B 1 432 ? -8.891 33.125 28.328 1 90.31 432 PHE B C 1
ATOM 7544 O O . PHE B 1 432 ? -10.117 33.25 28.344 1 90.31 432 PHE B O 1
ATOM 7551 N N . SER B 1 433 ? -8.32 32.594 29.281 1 86.69 433 SER B N 1
ATOM 7552 C CA . SER B 1 433 ? -8.883 32.25 30.594 1 86.69 433 SER B CA 1
ATOM 7553 C C . SER B 1 433 ? -7.816 32.25 31.672 1 86.69 433 SER B C 1
ATOM 7555 O O . SER B 1 433 ? -6.641 32.5 31.391 1 86.69 433 SER B O 1
ATOM 7557 N N . VAL B 1 434 ? -8.281 32.062 32.906 1 82.62 434 VAL B N 1
ATOM 7558 C CA . VAL B 1 434 ? -7.352 32.031 34.031 1 82.62 434 VAL B CA 1
ATOM 7559 C C . VAL B 1 434 ? -6.34 30.906 33.812 1 82.62 434 VAL B C 1
ATOM 7561 O O . VAL B 1 434 ? -5.148 31.078 34.094 1 82.62 434 VAL B O 1
ATOM 7564 N N . ARG B 1 435 ? -6.781 29.828 33.312 1 82.25 435 ARG B N 1
ATOM 7565 C CA . ARG B 1 435 ? -5.926 28.656 33.094 1 82.25 435 ARG B CA 1
ATOM 7566 C C . ARG B 1 435 ? -5.051 28.844 31.859 1 82.25 435 ARG B C 1
ATOM 7568 O O . ARG B 1 435 ? -3.928 28.344 31.812 1 82.25 435 ARG B O 1
ATOM 7575 N N . TYR B 1 436 ? -5.566 29.578 30.828 1 82.25 436 TYR B N 1
ATOM 7576 C CA . TYR B 1 436 ? -4.871 29.625 29.547 1 82.25 436 TYR B CA 1
ATOM 7577 C C . TYR B 1 436 ? -4.332 31.016 29.281 1 82.25 436 TYR B C 1
ATOM 7579 O O . TYR B 1 436 ? -4.145 31.406 28.125 1 82.25 436 TYR B O 1
ATOM 7587 N N . GLN B 1 437 ? -4.199 31.75 30.344 1 78.75 437 GLN B N 1
ATOM 7588 C CA . GLN B 1 437 ? -3.525 33.031 30.172 1 78.75 437 GLN B CA 1
ATOM 7589 C C . GLN B 1 437 ? -2.074 32.844 29.734 1 78.75 437 GLN B C 1
ATOM 7591 O O . GLN B 1 437 ? -1.547 33.625 28.953 1 78.75 437 GLN B O 1
ATOM 7596 N N . TYR B 1 438 ? -1.525 31.656 30.047 1 75.06 438 TYR B N 1
ATOM 7597 C CA . TYR B 1 438 ? -0.201 31.203 29.641 1 75.06 438 TYR B CA 1
ATOM 7598 C C . TYR B 1 438 ? 0.795 32.344 29.625 1 75.06 438 TYR B C 1
ATOM 7600 O O . TYR B 1 438 ? 1.559 32.5 28.672 1 75.06 438 TYR B O 1
ATOM 7608 N N . GLY B 1 439 ? 0.736 33.25 30.562 1 75.12 439 GLY B N 1
ATOM 7609 C CA . GLY B 1 439 ? 1.745 34.312 30.703 1 75.12 439 GLY B CA 1
ATOM 7610 C C . GLY B 1 439 ? 1.332 35.625 30.078 1 75.12 439 GLY B C 1
ATOM 7611 O O . GLY B 1 439 ? 2.023 36.625 30.219 1 75.12 439 GLY B O 1
ATOM 7612 N N . TRP B 1 440 ? 0.246 35.594 29.297 1 83.38 440 TRP B N 1
ATOM 7613 C CA . TRP B 1 440 ? -0.257 36.875 28.797 1 83.38 440 TRP B CA 1
ATOM 7614 C C . TRP B 1 440 ? -0.91 37.688 29.906 1 83.38 440 TRP B C 1
ATOM 7616 O O . TRP B 1 440 ? -1.822 37.188 30.578 1 83.38 440 TRP B O 1
ATOM 7626 N N . PRO B 1 441 ? -0.473 38.906 30.031 1 82.88 441 PRO B N 1
ATOM 7627 C CA . PRO B 1 441 ? -1.016 39.688 31.141 1 82.88 441 PRO B CA 1
ATOM 7628 C C . PRO B 1 441 ? -2.496 40.031 30.969 1 82.88 441 PRO B C 1
ATOM 7630 O O . PRO B 1 441 ? -3.221 40.188 31.953 1 82.88 441 PRO B O 1
ATOM 7633 N N . SER B 1 442 ? -2.863 40.25 29.719 1 90.56 442 SER B N 1
ATOM 7634 C CA . SER B 1 442 ? -4.258 40.562 29.438 1 90.56 442 SER B CA 1
ATOM 7635 C C . SER B 1 442 ? -4.652 40.062 28.047 1 90.56 442 SER B C 1
ATOM 7637 O O . SER B 1 442 ? -3.793 39.844 27.203 1 90.56 442 SER B O 1
ATOM 7639 N N . GLU B 1 443 ? -5.941 39.906 27.875 1 93.38 443 GLU B N 1
ATOM 7640 C CA . GLU B 1 443 ? -6.477 39.531 26.578 1 93.38 443 GLU B CA 1
ATOM 7641 C C . GLU B 1 443 ? -6.137 40.562 25.516 1 93.38 443 GLU B C 1
ATOM 7643 O O . GLU B 1 443 ? -5.828 40.219 24.375 1 93.38 443 GLU B O 1
ATOM 7648 N N . GLU B 1 444 ? -6.152 41.812 25.938 1 94.56 444 GLU B N 1
ATOM 7649 C CA . GLU B 1 444 ? -5.84 42.906 25 1 94.56 444 GLU B CA 1
ATOM 7650 C C . GLU B 1 444 ? -4.41 42.781 24.484 1 94.56 444 GLU B C 1
ATOM 7652 O O . GLU B 1 444 ? -4.168 42.938 23.281 1 94.56 444 GLU B O 1
ATOM 7657 N N . LEU B 1 445 ? -3.527 42.531 25.344 1 91.25 445 LEU B N 1
ATOM 7658 C CA . LEU B 1 445 ? -2.129 42.406 24.953 1 91.25 445 LEU B CA 1
ATOM 7659 C C . LEU B 1 445 ? -1.915 41.156 24.125 1 91.25 445 LEU B C 1
ATOM 7661 O O . LEU B 1 445 ? -1.139 41.156 23.156 1 91.25 445 LEU B O 1
ATOM 7665 N N . ARG B 1 446 ? -2.561 40.062 24.531 1 93 446 ARG B N 1
ATOM 7666 C CA . ARG B 1 446 ? -2.504 38.844 23.734 1 93 446 ARG B CA 1
ATOM 7667 C C . ARG B 1 446 ? -2.959 39.094 22.297 1 93 446 ARG B C 1
ATOM 7669 O O . ARG B 1 446 ? -2.285 38.688 21.344 1 93 446 ARG B O 1
ATOM 7676 N N . ILE B 1 447 ? -4.051 39.75 22.125 1 95.62 447 ILE B N 1
ATOM 7677 C CA . ILE B 1 447 ? -4.609 40.062 20.812 1 95.62 447 ILE B CA 1
ATOM 7678 C C . ILE B 1 447 ? -3.621 40.938 20.016 1 95.62 447 ILE B C 1
ATOM 7680 O O . ILE B 1 447 ? -3.42 40.719 18.828 1 95.62 447 ILE B O 1
ATOM 7684 N N . LYS B 1 448 ? -3.025 41.844 20.734 1 94.69 448 LYS B N 1
ATOM 7685 C CA . LYS B 1 448 ? -2.025 42.688 20.094 1 94.69 448 LYS B CA 1
ATOM 7686 C C . LYS B 1 448 ? -0.868 41.844 19.547 1 94.69 448 LYS B C 1
ATOM 7688 O O . LYS B 1 448 ? -0.356 42.094 18.469 1 94.69 448 LYS B O 1
ATOM 7693 N N . LYS B 1 449 ? -0.416 40.875 20.297 1 93.25 449 LYS B N 1
ATOM 7694 C CA . LYS B 1 449 ? 0.679 40 19.859 1 93.25 449 LYS B CA 1
ATOM 7695 C C . LYS B 1 449 ? 0.273 39.188 18.641 1 93.25 449 LYS B C 1
ATOM 7697 O O . LYS B 1 449 ? 1.085 38.938 17.734 1 93.25 449 LYS B O 1
ATOM 7702 N N . HIS B 1 450 ? -0.954 38.719 18.625 1 95.62 450 HIS B N 1
ATOM 7703 C CA . HIS B 1 450 ? -1.457 38.062 17.422 1 95.62 450 HIS B CA 1
ATOM 7704 C C . HIS B 1 450 ? -1.384 38.969 16.219 1 95.62 450 HIS B C 1
ATOM 7706 O O . HIS B 1 450 ? -0.928 38.594 15.141 1 95.62 450 HIS B O 1
ATOM 7712 N N . GLN B 1 451 ? -1.802 40.219 16.391 1 97.31 451 GLN B N 1
ATOM 7713 C CA . GLN B 1 451 ? -1.766 41.188 15.312 1 97.31 451 GLN B CA 1
ATOM 7714 C C . GLN B 1 451 ? -0.332 41.469 14.867 1 97.31 451 GLN B C 1
ATOM 7716 O O . GLN B 1 451 ? -0.071 41.656 13.672 1 97.31 451 GLN B O 1
ATOM 7721 N N . ASP B 1 452 ? 0.544 41.5 15.828 1 96.19 452 ASP B N 1
ATOM 7722 C CA . ASP B 1 452 ? 1.953 41.719 15.508 1 96.19 452 ASP B CA 1
ATOM 7723 C C . ASP B 1 452 ? 2.48 40.562 14.641 1 96.19 452 ASP B C 1
ATOM 7725 O O . ASP B 1 452 ? 3.244 40.812 13.695 1 96.19 452 ASP B O 1
ATOM 7729 N N . LEU B 1 453 ? 2.141 39.375 14.984 1 96.25 453 LEU B N 1
ATOM 7730 C CA . LEU B 1 453 ? 2.562 38.219 14.18 1 96.25 453 LEU B CA 1
ATOM 7731 C C . LEU B 1 453 ? 1.988 38.312 12.773 1 96.25 453 LEU B C 1
ATOM 7733 O O . LEU B 1 453 ? 2.688 38.031 11.797 1 96.25 453 LEU B O 1
ATOM 7737 N N . LEU B 1 454 ? 0.7 38.719 12.625 1 97.69 454 LEU B N 1
ATOM 7738 C CA . LEU B 1 454 ? 0.078 38.875 11.312 1 97.69 454 LEU B CA 1
ATOM 7739 C C . LEU B 1 454 ? 0.821 39.906 10.484 1 97.69 454 LEU B C 1
ATOM 7741 O O . LEU B 1 454 ? 1.053 39.719 9.289 1 97.69 454 LEU B O 1
ATOM 7745 N N . ARG B 1 455 ? 1.173 40.969 11.117 1 97.81 455 ARG B N 1
ATOM 7746 C CA . ARG B 1 455 ? 1.935 42 10.43 1 97.81 455 ARG B CA 1
ATOM 7747 C C . ARG B 1 455 ? 3.277 41.469 9.945 1 97.81 455 ARG B C 1
ATOM 7749 O O . ARG B 1 455 ? 3.713 41.781 8.836 1 97.81 455 ARG B O 1
ATOM 7756 N N . TYR B 1 456 ? 3.895 40.656 10.797 1 98 456 TYR B N 1
ATOM 7757 C CA . TYR B 1 456 ? 5.168 40.062 10.406 1 98 456 TYR B CA 1
ATOM 7758 C C . TYR B 1 456 ? 4.996 39.188 9.188 1 98 456 TYR B C 1
ATOM 7760 O O . TYR B 1 456 ? 5.773 39.25 8.234 1 98 456 TYR B O 1
ATOM 7768 N N . ILE B 1 457 ? 4.008 38.344 9.164 1 98.12 457 ILE B N 1
ATOM 7769 C CA . ILE B 1 457 ? 3.738 37.438 8.055 1 98.12 457 ILE B CA 1
ATOM 7770 C C . ILE B 1 457 ? 3.541 38.25 6.766 1 98.12 457 ILE B C 1
ATOM 7772 O O . ILE B 1 457 ? 4.113 37.906 5.727 1 98.12 457 ILE B O 1
ATOM 7776 N N . HIS B 1 458 ? 2.834 39.344 6.844 1 97.69 458 HIS B N 1
ATOM 7777 C CA . HIS B 1 458 ? 2.572 40.188 5.684 1 97.69 458 HIS B CA 1
ATOM 7778 C C . HIS B 1 458 ? 3.836 40.906 5.223 1 97.69 458 HIS B C 1
ATOM 7780 O O . HIS B 1 458 ? 3.938 41.312 4.066 1 97.69 458 HIS B O 1
ATOM 7786 N N . SER B 1 459 ? 4.707 41.094 6.16 1 98.12 459 SER B N 1
ATOM 7787 C CA . SER B 1 459 ? 5.965 41.719 5.789 1 98.12 459 SER B CA 1
ATOM 7788 C C . SER B 1 459 ? 6.895 40.75 5.078 1 98.12 459 SER B C 1
ATOM 7790 O O . SER B 1 459 ? 7.781 41.156 4.328 1 98.12 459 SER B O 1
ATOM 7792 N N . ARG B 1 460 ? 6.754 39.469 5.328 1 97.75 460 ARG B N 1
ATOM 7793 C CA . ARG B 1 460 ? 7.641 38.438 4.789 1 97.75 460 ARG B CA 1
ATOM 7794 C C . ARG B 1 460 ? 7.094 37.875 3.48 1 97.75 460 ARG B C 1
ATOM 7796 O O . ARG B 1 460 ? 7.848 37.656 2.529 1 97.75 460 ARG B O 1
ATOM 7803 N N . ALA B 1 461 ? 5.832 37.594 3.482 1 98 461 ALA B N 1
ATOM 7804 C CA . ALA B 1 461 ? 5.191 37 2.32 1 98 461 ALA B CA 1
ATOM 7805 C C . ALA B 1 461 ? 4.488 38.031 1.469 1 98 461 ALA B C 1
ATOM 7807 O O . ALA B 1 461 ? 3.818 38.938 1.999 1 98 461 ALA B O 1
ATOM 7808 N N . ASN B 1 462 ? 4.578 37.969 0.154 1 97.44 462 ASN B N 1
ATOM 7809 C CA . ASN B 1 462 ? 3.938 38.906 -0.761 1 97.44 462 ASN B CA 1
ATOM 7810 C C . ASN B 1 462 ? 2.469 38.562 -0.988 1 97.44 462 ASN B C 1
ATOM 7812 O O . ASN B 1 462 ? 1.628 39.438 -1.113 1 97.44 462 ASN B O 1
ATOM 7816 N N . MET B 1 463 ? 2.188 37.281 -1.072 1 97.44 463 MET B N 1
ATOM 7817 C CA . MET B 1 463 ? 0.833 36.812 -1.338 1 97.44 463 MET B CA 1
ATOM 7818 C C . MET B 1 463 ? 0.444 35.719 -0.363 1 97.44 463 MET B C 1
ATOM 7820 O O . MET B 1 463 ? 0.146 34.594 -0.776 1 97.44 463 MET B O 1
ATOM 7824 N N . PRO B 1 464 ? 0.377 36.094 0.908 1 98.12 464 PRO B N 1
ATOM 7825 C CA . PRO B 1 464 ? -0.016 35.062 1.885 1 98.12 464 PRO B CA 1
ATOM 7826 C C . PRO B 1 464 ? -1.488 34.688 1.773 1 98.12 464 PRO B C 1
ATOM 7828 O O . PRO B 1 464 ? -2.34 35.531 1.523 1 98.12 464 PRO B O 1
ATOM 7831 N N . LEU B 1 465 ? -1.722 33.375 1.851 1 98 465 LEU B N 1
ATOM 7832 C CA . LEU B 1 465 ? -3.078 32.844 1.884 1 98 465 LEU B CA 1
ATOM 7833 C C . LEU B 1 465 ? -3.436 32.375 3.283 1 98 465 LEU B C 1
ATOM 7835 O O . LEU B 1 465 ? -2.836 31.406 3.785 1 98 465 LEU B O 1
ATOM 7839 N N . PHE B 1 466 ? -4.332 33.062 3.918 1 98 466 PHE B N 1
ATOM 7840 C CA . PHE B 1 466 ? -4.855 32.594 5.199 1 98 466 PHE B CA 1
ATOM 7841 C C . PHE B 1 466 ? -6.07 31.688 4.992 1 98 466 PHE B C 1
ATOM 7843 O O . PHE B 1 466 ? -7.031 32.094 4.332 1 98 466 PHE B O 1
ATOM 7850 N N . MET B 1 467 ? -5.992 30.484 5.59 1 97.19 467 MET B N 1
ATOM 7851 C CA . MET B 1 467 ? -7.012 29.453 5.363 1 97.19 467 MET B CA 1
ATOM 7852 C C . MET B 1 467 ? -7.613 28.984 6.684 1 97.19 467 MET B C 1
ATOM 7854 O O . MET B 1 467 ? -6.922 28.953 7.707 1 97.19 467 MET B O 1
ATOM 7858 N N . SER B 1 468 ? -8.961 28.672 6.613 1 97.19 468 SER B N 1
ATOM 7859 C CA . SER B 1 468 ? -9.484 27.828 7.684 1 97.19 468 SER B CA 1
ATOM 7860 C C . SER B 1 468 ? -8.906 26.422 7.609 1 97.19 468 SER B C 1
ATOM 7862 O O . SER B 1 468 ? -8.359 26.031 6.578 1 97.19 468 SER B O 1
ATOM 7864 N N . GLU B 1 469 ? -9.008 25.688 8.664 1 97 469 GLU B N 1
ATOM 7865 C CA . GLU B 1 469 ? -8.5 24.328 8.648 1 97 469 GLU B CA 1
ATOM 7866 C C . GLU B 1 469 ? -9.266 23.469 7.645 1 97 469 GLU B C 1
ATOM 7868 O O . GLU B 1 469 ? -8.688 22.578 7.016 1 97 469 GLU B O 1
ATOM 7873 N N . ASP B 1 470 ? -10.547 23.688 7.477 1 96.75 470 ASP B N 1
ATOM 7874 C CA . ASP B 1 470 ? -11.305 22.984 6.453 1 96.75 470 ASP B CA 1
ATOM 7875 C C . ASP B 1 470 ? -10.734 23.266 5.062 1 96.75 470 ASP B C 1
ATOM 7877 O O . ASP B 1 470 ? -10.523 22.328 4.277 1 96.75 470 ASP B O 1
ATOM 7881 N N . GLU B 1 471 ? -10.492 24.516 4.781 1 96.19 471 GLU B N 1
ATOM 7882 C CA . GLU B 1 471 ? -9.938 24.875 3.48 1 96.19 471 GLU B CA 1
ATOM 7883 C C . GLU B 1 471 ? -8.578 24.219 3.258 1 96.19 471 GLU B C 1
ATOM 7885 O O . GLU B 1 471 ? -8.297 23.703 2.174 1 96.19 471 GLU B O 1
ATOM 7890 N N . ALA B 1 472 ? -7.758 24.281 4.297 1 96.5 472 ALA B N 1
ATOM 7891 C CA . ALA B 1 472 ? -6.406 23.734 4.195 1 96.5 472 ALA B CA 1
ATOM 7892 C C . ALA B 1 472 ? -6.449 22.234 3.955 1 96.5 472 ALA B C 1
ATOM 7894 O O . ALA B 1 472 ? -5.773 21.719 3.057 1 96.5 472 ALA B O 1
ATOM 7895 N N . LEU B 1 473 ? -7.25 21.562 4.711 1 95.81 473 LEU B N 1
ATOM 7896 C CA . LEU B 1 473 ? -7.305 20.109 4.598 1 95.81 473 LEU B CA 1
ATOM 7897 C C . LEU B 1 473 ? -8.031 19.688 3.324 1 95.81 473 LEU B C 1
ATOM 7899 O O . LEU B 1 473 ? -7.695 18.656 2.725 1 95.81 473 LEU B O 1
ATOM 7903 N N . ASP B 1 474 ? -9.031 20.438 2.906 1 95.19 474 ASP B N 1
ATOM 7904 C CA . ASP B 1 474 ? -9.656 20.188 1.61 1 95.19 474 ASP B CA 1
ATOM 7905 C C . ASP B 1 474 ? -8.641 20.328 0.477 1 95.19 474 ASP B C 1
ATOM 7907 O O . ASP B 1 474 ? -8.641 19.547 -0.47 1 95.19 474 ASP B O 1
ATOM 7911 N N . PHE B 1 475 ? -7.855 21.328 0.583 1 96.19 475 PHE B N 1
ATOM 7912 C CA . PHE B 1 475 ? -6.805 21.547 -0.408 1 96.19 475 PHE B CA 1
ATOM 7913 C C . PHE B 1 475 ? -5.832 20.359 -0.419 1 96.19 475 PHE B C 1
ATOM 7915 O O . PHE B 1 475 ? -5.473 19.859 -1.484 1 96.19 475 PHE B O 1
ATOM 7922 N N . LEU B 1 476 ? -5.414 19.922 0.759 1 94.88 476 LEU B N 1
ATOM 7923 C CA . LEU B 1 476 ? -4.484 18.797 0.861 1 94.88 476 LEU B CA 1
ATOM 7924 C C . LEU B 1 476 ? -5.113 17.516 0.311 1 94.88 476 LEU B C 1
ATOM 7926 O O . LEU B 1 476 ? -4.422 16.688 -0.288 1 94.88 476 LEU B O 1
ATOM 7930 N N . SER B 1 477 ? -6.387 17.359 0.583 1 93.44 477 SER B N 1
ATOM 7931 C CA . SER B 1 477 ? -7.109 16.219 0.014 1 93.44 477 SER B CA 1
ATOM 7932 C C . SER B 1 477 ? -7.098 16.266 -1.51 1 93.44 477 SER B C 1
ATOM 7934 O O . SER B 1 477 ? -6.844 15.25 -2.164 1 93.44 477 SER B O 1
ATOM 7936 N N . ARG B 1 478 ? -7.332 17.422 -2.057 1 93.19 478 ARG B N 1
ATOM 7937 C CA . ARG B 1 478 ? -7.277 17.609 -3.502 1 93.19 478 ARG B CA 1
ATOM 7938 C C . ARG B 1 478 ? -5.883 17.312 -4.039 1 93.19 478 ARG B C 1
ATOM 7940 O O . ARG B 1 478 ? -5.73 16.578 -5.02 1 93.19 478 ARG B O 1
ATOM 7947 N N . LYS B 1 479 ? -4.914 17.875 -3.404 1 94.5 479 LYS B N 1
ATOM 7948 C CA . LYS B 1 479 ? -3.527 17.656 -3.793 1 94.5 479 LYS B CA 1
ATOM 7949 C C . LYS B 1 479 ? -3.201 16.156 -3.82 1 94.5 479 LYS B C 1
ATOM 7951 O O . LYS B 1 479 ? -2.58 15.672 -4.766 1 94.5 479 LYS B O 1
ATOM 7956 N N . SER B 1 480 ? -3.678 15.453 -2.814 1 92.69 480 SER B N 1
ATOM 7957 C CA . SER B 1 480 ? -3.385 14.031 -2.656 1 92.69 480 SER B CA 1
ATOM 7958 C C . SER B 1 480 ? -4.09 13.203 -3.723 1 92.69 480 SER B C 1
ATOM 7960 O O . SER B 1 480 ? -3.697 12.062 -3.992 1 92.69 480 SER B O 1
ATOM 7962 N N . SER B 1 481 ? -5.133 13.75 -4.32 1 90.69 481 SER B N 1
ATOM 7963 C CA . SER B 1 481 ? -5.926 13.008 -5.297 1 90.69 481 SER B CA 1
ATOM 7964 C C . SER B 1 481 ? -5.387 13.203 -6.707 1 90.69 481 SER B C 1
ATOM 7966 O O . SER B 1 481 ? -5.801 12.5 -7.637 1 90.69 481 SER B O 1
ATOM 7968 N N . ILE B 1 482 ? -4.488 14.117 -6.875 1 92.12 482 ILE B N 1
ATOM 7969 C CA . ILE B 1 482 ? -3.924 14.398 -8.188 1 92.12 482 ILE B CA 1
ATOM 7970 C C . ILE B 1 482 ? -3.012 13.25 -8.617 1 92.12 482 ILE B C 1
ATOM 7972 O O . ILE B 1 482 ? -2.262 12.703 -7.801 1 92.12 482 ILE B O 1
ATOM 7976 N N . ARG B 1 483 ? -3.113 12.898 -9.891 1 89.56 483 ARG B N 1
ATOM 7977 C CA . ARG B 1 483 ? -2.223 11.914 -10.5 1 89.56 483 ARG B CA 1
ATOM 7978 C C . ARG B 1 483 ? -1.373 12.547 -11.594 1 89.56 483 ARG B C 1
ATOM 7980 O O . ARG B 1 483 ? -1.884 13.297 -12.43 1 89.56 483 ARG B O 1
ATOM 7987 N N . ILE B 1 484 ? -0.125 12.328 -11.461 1 91.25 484 ILE B N 1
ATOM 7988 C CA . ILE B 1 484 ? 0.805 12.727 -12.516 1 91.25 484 ILE B CA 1
ATOM 7989 C C . ILE B 1 484 ? 1.304 11.492 -13.258 1 91.25 484 ILE B C 1
ATOM 7991 O O . ILE B 1 484 ? 1.846 10.57 -12.648 1 91.25 484 ILE B O 1
ATOM 7995 N N . LEU B 1 485 ? 1.116 11.5 -14.492 1 85.12 485 LEU B N 1
ATOM 7996 C CA . LEU B 1 485 ? 1.452 10.352 -15.32 1 85.12 485 LEU B CA 1
ATOM 7997 C C . LEU B 1 485 ? 2.578 10.688 -16.297 1 85.12 485 LEU B C 1
ATOM 7999 O O . LEU B 1 485 ? 2.633 11.805 -16.812 1 85.12 485 LEU B O 1
ATOM 8003 N N . ASP B 1 486 ? 3.447 9.664 -16.422 1 81.81 486 ASP B N 1
ATOM 8004 C CA . ASP B 1 486 ? 4.465 9.797 -17.453 1 81.81 486 ASP B CA 1
ATOM 8005 C C . ASP B 1 486 ? 3.846 9.711 -18.844 1 81.81 486 ASP B C 1
ATOM 8007 O O . ASP B 1 486 ? 2.941 8.906 -19.078 1 81.81 486 ASP B O 1
ATOM 8011 N N . SER B 1 487 ? 4.215 10.641 -19.625 1 74 487 SER B N 1
ATOM 8012 C CA . SER B 1 487 ? 3.797 10.633 -21.031 1 74 487 SER B CA 1
ATOM 8013 C C . SER B 1 487 ? 4.996 10.688 -21.969 1 74 487 SER B C 1
ATOM 8015 O O . SER B 1 487 ? 6.133 10.859 -21.516 1 74 487 SER B O 1
ATOM 8017 N N . SER B 1 488 ? 4.828 10.352 -23.266 1 69.5 488 SER B N 1
ATOM 8018 C CA . SER B 1 488 ? 5.902 10.352 -24.25 1 69.5 488 SER B CA 1
ATOM 8019 C C . SER B 1 488 ? 6.602 11.703 -24.312 1 69.5 488 SER B C 1
ATOM 8021 O O . SER B 1 488 ? 7.801 11.781 -24.578 1 69.5 488 SER B O 1
ATOM 8023 N N . GLU B 1 489 ? 5.871 12.672 -24.016 1 75.75 489 GLU B N 1
ATOM 8024 C CA . GLU B 1 489 ? 6.422 14.016 -24.219 1 75.75 489 GLU B CA 1
ATOM 8025 C C . GLU B 1 489 ? 6.613 14.727 -22.875 1 75.75 489 GLU B C 1
ATOM 8027 O O . GLU B 1 489 ? 6.906 15.922 -22.844 1 75.75 489 GLU B O 1
ATOM 8032 N N . GLY B 1 490 ? 6.453 14.016 -21.875 1 85.56 490 GLY B N 1
ATOM 8033 C CA . GLY B 1 490 ? 6.551 14.633 -20.562 1 85.56 490 GLY B CA 1
ATOM 8034 C C . GLY B 1 490 ? 5.625 14.008 -19.531 1 85.56 490 GLY B C 1
ATOM 8035 O O . GLY B 1 490 ? 5.648 12.789 -19.328 1 85.56 490 GLY B O 1
ATOM 8036 N N . PHE B 1 491 ? 4.957 14.992 -18.844 1 91.12 491 PHE B N 1
ATOM 8037 C CA . PHE B 1 491 ? 4.043 14.539 -17.812 1 91.12 491 PHE B CA 1
ATOM 8038 C C . PHE B 1 491 ? 2.641 15.094 -18.031 1 91.12 491 PHE B C 1
ATOM 8040 O O . PHE B 1 491 ? 2.48 16.172 -18.609 1 91.12 491 PHE B O 1
ATOM 8047 N N . GLN B 1 492 ? 1.683 14.32 -17.688 1 88.38 492 GLN B N 1
ATOM 8048 C CA . GLN B 1 492 ? 0.283 14.727 -17.703 1 88.38 492 GLN B CA 1
ATOM 8049 C C . GLN B 1 492 ? -0.336 14.664 -16.312 1 88.38 492 GLN B C 1
ATOM 8051 O O . GLN B 1 492 ? -0.081 13.727 -15.562 1 88.38 492 GLN B O 1
ATOM 8056 N N . THR B 1 493 ? -1.166 15.734 -16.031 1 89.88 493 THR B N 1
ATOM 8057 C CA . THR B 1 493 ? -1.844 15.766 -14.734 1 89.88 493 THR B CA 1
ATOM 8058 C C . THR B 1 493 ? -3.301 15.328 -14.875 1 89.88 493 THR B C 1
ATOM 8060 O O . THR B 1 493 ? -3.98 15.727 -15.828 1 89.88 493 THR B O 1
ATOM 8063 N N . ILE B 1 494 ? -3.756 14.453 -14.039 1 86.06 494 ILE B N 1
ATOM 8064 C CA . ILE B 1 494 ? -5.172 14.133 -13.891 1 86.06 494 ILE B CA 1
ATOM 8065 C C . ILE B 1 494 ? -5.688 14.695 -12.562 1 86.06 494 ILE B C 1
ATOM 8067 O O . ILE B 1 494 ? -5.285 14.242 -11.492 1 86.06 494 ILE B O 1
ATOM 8071 N N . VAL B 1 495 ? -6.496 15.703 -12.656 1 86.19 495 VAL B N 1
ATOM 8072 C CA . VAL B 1 495 ? -7.078 16.344 -11.484 1 86.19 495 VAL B CA 1
ATOM 8073 C C . VAL B 1 495 ? -8.539 15.93 -11.336 1 86.19 495 VAL B C 1
ATOM 8075 O O . VAL B 1 495 ? -9.359 16.203 -12.219 1 86.19 495 VAL B O 1
ATOM 8078 N N . PRO B 1 496 ? -8.836 15.109 -10.25 1 75.25 496 PRO B N 1
ATOM 8079 C CA . PRO B 1 496 ? -10.242 14.742 -10.094 1 75.25 496 PRO B CA 1
ATOM 8080 C C . PRO B 1 496 ? -11.164 15.953 -10.016 1 75.25 496 PRO B C 1
ATOM 8082 O O . PRO B 1 496 ? -10.781 17 -9.477 1 75.25 496 PRO B O 1
ATOM 8085 N N . ILE B 1 497 ? -12.297 15.859 -10.75 1 62.06 497 ILE B N 1
ATOM 8086 C CA . ILE B 1 497 ? -13.281 16.938 -10.766 1 62.06 497 ILE B CA 1
ATOM 8087 C C . ILE B 1 497 ? -13.969 17.031 -9.398 1 62.06 497 ILE B C 1
ATOM 8089 O O . ILE B 1 497 ? -14.602 16.062 -8.953 1 62.06 497 ILE B O 1
ATOM 8093 N N . SER B 1 498 ? -13.133 17.359 -8.43 1 60.56 498 SER B N 1
ATOM 8094 C CA . SER B 1 498 ? -13.781 17.406 -7.125 1 60.56 498 SER B CA 1
ATOM 8095 C C . SER B 1 498 ? -14.18 18.844 -6.77 1 60.56 498 SER B C 1
ATOM 8097 O O . SER B 1 498 ? -13.531 19.797 -7.191 1 60.56 498 SER B O 1
ATOM 8099 N N . ASP B 1 499 ? -15.406 18.969 -6.109 1 55.72 499 ASP B N 1
ATOM 8100 C CA . ASP B 1 499 ? -16 20.219 -5.637 1 55.72 499 ASP B CA 1
ATOM 8101 C C . ASP B 1 499 ? -15.281 20.734 -4.391 1 55.72 499 ASP B C 1
ATOM 8103 O O . ASP B 1 499 ? -15.703 21.719 -3.787 1 55.72 499 ASP B O 1
ATOM 8107 N N . SER B 1 500 ? -14.156 20.109 -3.955 1 59.78 500 SER B N 1
ATOM 8108 C CA . SER B 1 500 ? -13.883 20.359 -2.543 1 59.78 500 SER B CA 1
ATOM 8109 C C . SER B 1 500 ? -13.008 21.594 -2.357 1 59.78 500 SER B C 1
ATOM 8111 O O . SER B 1 500 ? -13.094 22.266 -1.336 1 59.78 500 SER B O 1
ATOM 8113 N N . SER B 1 501 ? -12.125 21.828 -3.35 1 67.69 501 SER B N 1
ATOM 8114 C CA . SER B 1 501 ? -11.227 22.938 -3.068 1 67.69 501 SER B CA 1
ATOM 8115 C C . SER B 1 501 ? -11.258 23.969 -4.199 1 67.69 501 SER B C 1
ATOM 8117 O O . SER B 1 501 ? -11.336 23.594 -5.371 1 67.69 501 SER B O 1
ATOM 8119 N N . SER B 1 502 ? -11.211 25.109 -3.654 1 78.06 502 SER B N 1
ATOM 8120 C CA . SER B 1 502 ? -11.211 26.234 -4.574 1 78.06 502 SER B CA 1
ATOM 8121 C C . SER B 1 502 ? -9.797 26.578 -5.035 1 78.06 502 SER B C 1
ATOM 8123 O O . SER B 1 502 ? -9.609 27.391 -5.938 1 78.06 502 SER B O 1
ATOM 8125 N N . TYR B 1 503 ? -8.828 25.859 -4.445 1 92.5 503 TYR B N 1
ATOM 8126 C CA . TYR B 1 503 ? -7.465 26.266 -4.77 1 92.5 503 TYR B CA 1
ATOM 8127 C C . TYR B 1 503 ? -6.805 25.25 -5.695 1 92.5 503 TYR B C 1
ATOM 8129 O O . TYR B 1 503 ? -6.992 24.031 -5.535 1 92.5 503 TYR B O 1
ATOM 8137 N N . ASP B 1 504 ? -6.039 25.75 -6.617 1 94 504 ASP B N 1
ATOM 8138 C CA . ASP B 1 504 ? -5.281 24.891 -7.523 1 94 504 ASP B CA 1
ATOM 8139 C C . ASP B 1 504 ? -3.918 24.531 -6.934 1 94 504 ASP B C 1
ATOM 8141 O O . ASP B 1 504 ? -3.375 25.281 -6.117 1 94 504 ASP B O 1
ATOM 8145 N N . VAL B 1 505 ? -3.445 23.453 -7.379 1 95.94 505 VAL B N 1
ATOM 8146 C CA . VAL B 1 505 ? -2.158 22.984 -6.887 1 95.94 505 VAL B CA 1
ATOM 8147 C C . VAL B 1 505 ? -1.042 23.438 -7.82 1 95.94 505 VAL B C 1
ATOM 8149 O O . VAL B 1 505 ? -1.217 23.453 -9.039 1 95.94 505 VAL B O 1
ATOM 8152 N N . ALA B 1 506 ? 0.057 23.828 -7.242 1 96.81 506 ALA B N 1
ATOM 8153 C CA . ALA B 1 506 ? 1.25 24.188 -8.008 1 96.81 506 ALA B CA 1
ATOM 8154 C C . ALA B 1 506 ? 2.207 23 -8.109 1 96.81 506 ALA B C 1
ATOM 8156 O O . ALA B 1 506 ? 2.262 22.156 -7.215 1 96.81 506 ALA B O 1
ATOM 8157 N N . ILE B 1 507 ? 2.953 22.938 -9.25 1 96.94 507 ILE B N 1
ATOM 8158 C CA . ILE B 1 507 ? 3.904 21.859 -9.516 1 96.94 507 ILE B CA 1
ATOM 8159 C C . ILE B 1 507 ? 5.285 22.453 -9.789 1 96.94 507 ILE B C 1
ATOM 8161 O O . ILE B 1 507 ? 5.434 23.312 -10.656 1 96.94 507 ILE B O 1
ATOM 8165 N N . ASP B 1 508 ? 6.285 22.047 -9.047 1 97.06 508 ASP B N 1
ATOM 8166 C CA . ASP B 1 508 ? 7.676 22.375 -9.344 1 97.06 508 ASP B CA 1
ATOM 8167 C C . ASP B 1 508 ? 8.305 21.328 -10.25 1 97.06 508 ASP B C 1
ATOM 8169 O O . ASP B 1 508 ? 8.242 20.125 -9.961 1 97.06 508 ASP B O 1
ATOM 8173 N N . PHE B 1 509 ? 8.859 21.766 -11.359 1 96.88 509 PHE B N 1
ATOM 8174 C CA . PHE B 1 509 ? 9.531 20.844 -12.266 1 96.88 509 PHE B CA 1
ATOM 8175 C C . PHE B 1 509 ? 10.578 21.578 -13.102 1 96.88 509 PHE B C 1
ATOM 8177 O O . PHE B 1 509 ? 10.273 22.562 -13.773 1 96.88 509 PHE B O 1
ATOM 8184 N N . LYS B 1 510 ? 11.82 21.172 -12.961 1 96.62 510 LYS B N 1
ATOM 8185 C CA . LYS B 1 510 ? 12.953 21.656 -13.734 1 96.62 510 LYS B CA 1
ATOM 8186 C C . LYS B 1 510 ? 13.125 23.172 -13.562 1 96.62 510 LYS B C 1
ATOM 8188 O O . LYS B 1 510 ? 13.297 23.891 -14.547 1 96.62 510 LYS B O 1
ATOM 8193 N N . GLY B 1 511 ? 12.953 23.594 -12.367 1 93.62 511 GLY B N 1
ATOM 8194 C CA . GLY B 1 511 ? 13.203 24.984 -12.031 1 93.62 511 GLY B CA 1
ATOM 8195 C C . GLY B 1 511 ? 12.047 25.906 -12.367 1 93.62 511 GLY B C 1
ATOM 8196 O O . GLY B 1 511 ? 12.172 27.125 -12.273 1 93.62 511 GLY B O 1
ATOM 8197 N N . ARG B 1 512 ? 10.984 25.297 -12.805 1 94.94 512 ARG B N 1
ATOM 8198 C CA . ARG B 1 512 ? 9.789 26.078 -13.148 1 94.94 512 ARG B CA 1
ATOM 8199 C C . ARG B 1 512 ? 8.586 25.625 -12.328 1 94.94 512 ARG B C 1
ATOM 8201 O O . ARG B 1 512 ? 8.602 24.531 -11.742 1 94.94 512 ARG B O 1
ATOM 8208 N N . CYS B 1 513 ? 7.645 26.531 -12.188 1 95.12 513 CYS B N 1
ATOM 8209 C CA . CYS B 1 513 ? 6.398 26.25 -11.484 1 95.12 513 CYS B CA 1
ATOM 8210 C C . CYS B 1 513 ? 5.219 26.234 -12.453 1 95.12 513 CYS B C 1
ATOM 8212 O O . CYS B 1 513 ? 5.094 27.125 -13.297 1 95.12 513 CYS B O 1
ATOM 8214 N N . PHE B 1 514 ? 4.398 25.234 -12.406 1 94.31 514 PHE B N 1
ATOM 8215 C CA . PHE B 1 514 ? 3.24 25.062 -13.273 1 94.31 514 PHE B CA 1
ATOM 8216 C C . PHE B 1 514 ? 1.959 24.953 -12.461 1 94.31 514 PHE B C 1
ATOM 8218 O O . PHE B 1 514 ? 1.993 24.578 -11.289 1 94.31 514 PHE B O 1
ATOM 8225 N N . ARG B 1 515 ? 0.875 25.328 -13.055 1 94 515 ARG B N 1
ATOM 8226 C CA . ARG B 1 515 ? -0.446 25.109 -12.477 1 94 515 ARG B CA 1
ATOM 8227 C C . ARG B 1 515 ? -0.975 23.719 -12.828 1 94 515 ARG B C 1
ATOM 8229 O O . ARG B 1 515 ? -0.982 23.328 -13.992 1 94 515 ARG B O 1
ATOM 8236 N N . ALA B 1 516 ? -1.422 22.969 -11.789 1 91.44 516 ALA B N 1
ATOM 8237 C CA . ALA B 1 516 ? -2.018 21.672 -12.062 1 91.44 516 ALA B CA 1
ATOM 8238 C C . ALA B 1 516 ? -3.418 21.812 -12.648 1 91.44 516 ALA B C 1
ATOM 8240 O O . ALA B 1 516 ? -4.336 22.281 -11.977 1 91.44 516 ALA B O 1
ATOM 8241 N N . VAL B 1 517 ? -3.545 21.422 -13.891 1 86.75 517 VAL B N 1
ATOM 8242 C CA . VAL B 1 517 ? -4.836 21.484 -14.57 1 86.75 517 VAL B CA 1
ATOM 8243 C C . VAL B 1 517 ? -5.219 20.094 -15.07 1 86.75 517 VAL B C 1
ATOM 8245 O O . VAL B 1 517 ? -4.348 19.266 -15.359 1 86.75 517 VAL B O 1
ATOM 8248 N N . HIS B 1 518 ? -6.574 19.906 -15.07 1 81.25 518 HIS B N 1
ATOM 8249 C CA . HIS B 1 518 ? -7.039 18.594 -15.523 1 81.25 518 HIS B CA 1
ATOM 8250 C C . HIS B 1 518 ? -6.586 18.328 -16.953 1 81.25 518 HIS B C 1
ATOM 8252 O O . HIS B 1 518 ? -6.867 19.109 -17.859 1 81.25 518 HIS B O 1
ATOM 8258 N N . LYS B 1 519 ? -5.883 17.281 -17.203 1 76.75 519 LYS B N 1
ATOM 8259 C CA . LYS B 1 519 ? -5.309 16.828 -18.469 1 76.75 519 LYS B CA 1
ATOM 8260 C C . LYS B 1 519 ? -4.285 17.828 -19 1 76.75 519 LYS B C 1
ATOM 8262 O O . LYS B 1 519 ? -4.199 18.047 -20.203 1 76.75 519 LYS B O 1
ATOM 8267 N N . GLY B 1 520 ? -3.67 18.453 -18 1 76.69 520 GLY B N 1
ATOM 8268 C CA . GLY B 1 520 ? -2.592 19.359 -18.359 1 76.69 520 GLY B CA 1
ATOM 8269 C C . GLY B 1 520 ? -1.297 18.641 -18.688 1 76.69 520 GLY B C 1
ATOM 8270 O O . GLY B 1 520 ? -1.01 17.578 -18.141 1 76.69 520 GLY B O 1
ATOM 8271 N N . PHE B 1 521 ? -0.578 19.25 -19.641 1 81.19 521 PHE B N 1
ATOM 8272 C CA . PHE B 1 521 ? 0.696 18.703 -20.078 1 81.19 521 PHE B CA 1
ATOM 8273 C C . PHE B 1 521 ? 1.841 19.656 -19.781 1 81.19 521 PHE B C 1
ATOM 8275 O O . PHE B 1 521 ? 1.68 20.875 -19.875 1 81.19 521 PHE B O 1
ATOM 8282 N N . PHE B 1 522 ? 2.957 19.078 -19.281 1 82 522 PHE B N 1
ATOM 8283 C CA . PHE B 1 522 ? 4.152 19.891 -19.078 1 82 522 PHE B CA 1
ATOM 8284 C C . PHE B 1 522 ? 5.41 19.047 -19.266 1 82 522 PHE B C 1
ATOM 8286 O O . PHE B 1 522 ? 5.367 17.828 -19.156 1 82 522 PHE B O 1
ATOM 8293 N N . SER B 1 523 ? 6.484 19.656 -19.734 1 85 523 SER B N 1
ATOM 8294 C CA . SER B 1 523 ? 7.758 19 -19.984 1 85 523 SER B CA 1
ATOM 8295 C C . SER B 1 523 ? 8.93 19.875 -19.578 1 85 523 SER B C 1
ATOM 8297 O O . SER B 1 523 ? 8.82 21.109 -19.594 1 85 523 SER B O 1
#

Organism: NCBI:txid412449

pLDDT: mean 91.66, std 8.99, range [49.62, 98.88]

Radius of gyration: 30.68 Å; Cα contacts (8 Å, |Δi|>4): 2587; chains: 2; bounding box: 71×92×63 Å

Solvent-accessible surface area (backbone atoms only — not comparable to full-atom values): 50779 Å² total; per-residue (Å²): 99,42,29,35,38,49,40,71,91,35,37,72,37,34,45,52,40,49,31,50,48,27,40,31,34,19,58,66,27,50,45,49,33,39,52,40,47,44,74,66,59,68,69,45,29,40,39,34,25,48,50,50,56,69,53,36,50,46,49,55,56,41,44,71,74,46,52,23,35,37,36,38,14,13,45,74,25,61,64,54,31,60,74,64,60,32,45,79,61,72,75,61,93,54,44,50,64,29,26,41,40,55,74,20,48,88,31,28,63,24,51,16,60,22,30,39,38,35,29,71,59,25,44,75,34,69,50,56,61,48,68,44,54,23,21,41,14,22,34,82,59,41,32,41,36,60,43,36,41,46,39,42,61,76,72,50,58,58,6,52,54,54,45,31,38,56,41,77,93,31,31,26,21,30,32,25,51,84,85,37,79,73,26,38,38,26,33,48,46,78,56,97,44,29,40,36,42,37,26,30,14,33,38,45,46,46,30,13,59,63,36,39,39,55,50,32,46,36,10,31,44,60,44,92,72,29,68,56,44,57,26,48,46,69,32,42,51,91,39,60,31,34,38,34,40,36,31,46,29,84,78,49,56,53,54,33,47,68,57,48,53,52,34,50,75,68,72,33,31,48,16,38,29,40,27,39,51,45,58,76,72,63,51,68,61,70,55,56,59,55,37,48,75,64,56,19,27,70,28,33,18,31,25,73,51,40,66,50,37,61,70,43,42,71,44,14,30,48,28,44,49,52,17,40,52,53,50,23,68,72,68,76,42,87,58,48,38,33,38,42,36,92,43,35,66,50,67,47,41,54,42,20,34,30,56,73,31,32,40,29,39,41,42,35,38,40,70,32,54,66,87,59,38,41,44,58,46,12,47,45,68,97,52,33,61,64,31,25,36,39,42,30,36,39,63,74,42,36,35,46,23,30,73,95,50,67,46,52,49,67,61,52,50,31,45,48,50,22,46,69,43,47,32,60,34,24,37,31,38,54,36,60,40,90,86,46,29,39,70,39,91,39,68,68,57,47,47,48,50,53,50,51,50,53,51,50,51,59,71,73,33,91,39,65,38,70,27,16,54,57,56,49,52,32,34,32,48,52,55,49,58,28,35,41,39,85,46,97,75,34,36,33,29,43,48,69,92,57,92,71,43,94,62,46,40,19,31,37,41,62,84,40,76,44,75,63,37,68,73,29,75,52,114,100,42,31,35,38,51,38,70,94,34,37,72,37,35,45,52,41,48,30,50,48,28,41,34,34,17,59,65,26,50,44,50,34,40,51,39,47,46,74,66,58,68,66,44,30,39,41,34,25,49,51,49,54,69,54,35,49,45,49,55,55,40,44,71,73,45,52,23,37,37,37,38,14,12,47,76,23,62,65,53,32,61,75,63,61,32,45,79,60,72,75,60,93,55,43,52,66,29,26,40,42,54,79,20,46,88,31,27,64,23,51,16,61,22,32,40,39,34,29,70,58,25,44,74,34,68,50,55,62,48,69,44,54,22,21,47,16,15,32,88,55,33,42,47,40,56,44,41,41,45,38,42,58,76,71,50,59,59,6,50,54,55,45,30,38,56,42,76,93,31,32,27,20,28,32,23,51,85,85,35,81,71,29,38,38,25,34,48,47,78,54,96,43,27,40,37,41,38,27,30,14,31,37,46,46,47,31,14,59,63,36,39,39,56,50,31,46,36,11,32,45,60,44,92,71,30,67,58,45,58,29,48,47,67,31,42,51,92,39,62,32,34,38,33,41,37,32,46,31,85,80,48,56,55,56,32,46,68,57,48,52,53,34,51,76,68,73,34,31,48,17,39,29,40,28,39,51,46,57,75,73,64,49,66,60,70,55,56,58,55,37,48,74,63,55,19,28,68,28,32,19,30,24,74,51,38,67,51,39,60,71,44,40,71,44,14,30,48,26,44,50,53,16,41,52,52,50,24,69,72,68,75,42,86,57,48,39,34,36,43,36,92,42,35,67,51,66,47,39,54,44,20,36,29,56,71,31,32,41,29,40,39,43,34,45,39,76,30,53,62,87,59,38,41,43,57,47,12,46,44,68,98,52,33,62,64,29,26,35,39,40,31,32,34,55,74,45,36,33,48,18,30,79,94,49,65,53,52,49,67,60,53,49,32,47,50,48,23,45,70,43,46,32,61,35,25,36,32,39,54,36,61,40,90,86,46,28,38,71,38,90,40,69,68,57,46,48,49,51,52,53,50,51,52,51,49,50,58,71,73,33,91,40,63,40,69,28,15,54,56,56,48,50,31,35,32,46,50,56,49,58,28,33,42,40,88,45,98,77,34,39,34,28,43,47,70,93,56,93,69,42,92,62,46,40,19,31,36,42,61,84,39,78,44,74,63,37,68,74,30,75,51,114

Sequence (1046 aa):
MISLLCSSPSKEAGKLVLAAVQRSVSASQTQWIGPDSIERNTPKLVIAVNVSDTDGERLLSWLSKGTHKLVLFGRLPQCFIKKTGSSMTQWHEHLEEWSRSMSAPIHGHAESQALIKYTPLAFNLGGRDFHRALERFDYANEWNNLGFGAIRANGSIWALSVPIQTPPTNCLANLTLQGKIHCSYAALFDWDQASILWFNRPVGPIDSFEWRLVENFFSSYRFDDLPCQPVLKEIPWGYDAAITMRLDCDEDIESARPLWETYRDHEIPLSLAIHTTNVVKGLDTSLLEDVIASGGSILSHSATHAPNWGGNYEKAFYEAETSRAILRSLTGREIKYAVSPFHQTPFYSLAALSDMGYKGCVGGIISSDPSFLFSRGGIIADLPEDFVGHSQQCMLHGDCLLKDEDPLSTFKQSFDFSFESATLFGYLDHPFSVRYQYGWPSEELRIKKHQDLLRYIHSRANMPLFMSEDEALDFLSRKSSIRILDSSEGFQTIVPISDSSSYDVAIDFKGRCFRAVHKGFFSMISLLCSSPSKEAGKLVLAAVQRSVSASQTQWIGPDSIERNTPKLVIAVNVSDTDGERLLSWLSKGTHKLVLFGRLPQCFIKKTGSSMTQWHEHLEEWSRSMSAPIHGHAESQALIKYTPLAFNLGGRDFHRALERFDYANEWNNLGFGAIRANGSIWALSVPIQTPPTNCLANLTLQGKIHCSYAALFDWDQASILWFNRPVGPIDSFEWRLVENFFSSYRFDDLPCQPVLKEIPWGYDAAITMRLDCDEDIESARPLWETYRDHEIPLSLAIHTTNVVKGLDTSLLEDVIASGGSILSHSATHAPNWGGNYEKAFYEAETSRAILRSLTGREIKYAVSPFHQTPFYSLAALSDMGYKGCVGGIISSDPSFLFSRGGIIADLPEDFVGHSQQCMLHGDCLLKDEDPLSTFKQSFDFSFESATLFGYLDHPFSVRYQYGWPSEELRIKKHQDLLRYIHSRANMPLFMSEDEALDFLSRKSSIRILDSSEGFQTIVPISDSSSYDVAIDFKGRCFRAVHKGFFS

Nearest PDB structures (foldseek):
  7ax7-assembly1_A  TM=7.826E-01  e=1.891E-07  uncultured bacterium
  7y51-assembly1_A-2  TM=7.482E-01  e=4.976E-06  Caldanaerobacter subterraneus subsp. tengcongensis MB4
  6hm9-assembly1_A  TM=7.606E-01  e=7.489E-06  Bacillus anthracis
  7bkf-assembly1_A  TM=8.104E-01  e=3.418E-05  Bacillus anthracis
  6hpa-assembly1_A  TM=7.592E-01  e=2.271E-05  Bacillus anthracis

Secondary structure (DSSP, 8-state):
-EEEEE-GGGHHHHHHHHHHHHHHH-GGGEEEE-HHHHHTT--SEEEEES--HHHHHHHHHHHTTSSEEEEEES---HHHHHHHT-EE----TTHHHHTSPPPPPTTS-EE-SEEEEE-GGGGGGT--S-EEESSEESBTTTB--TTPPP-B-SSSTTB----EE--TTTEEEEEEETTEEEEEEEEEEE-SSEEEEEESSTTTTTTSTTHHHHHHHHHTTTTTTS----EEEEEETT-SEEEEEEEEESS-SGGGHHHHHHHHHTT---EEEE-THHHHTT---HHHHHHHHTT-EEEE--SS--GGGGSSHHHHHHHHHHHHHHHHHHHSS---EEE-GGG---HHHHHHHHHHT--EEEEESTT--TTS--SS-EE-TTS-TT-EEEEE-EE--GGGS-SSS-TTHHHHHHHHHHHHTTPPEEEEE----STT-TT-S-HHHHHHHHHHHHHHHHHH-SSEEEE-HHHHHHHHHHHHH-EEEEETTEEEEE----SS-S-PEEEEETTEEEE--TTEEE-/-EEEEE-GGGHHHHHHHHHHHHHHH-GGGEEEE-HHHHHTT--SEEEEES--HHHHHHHHHHHTTSSEEEEEES---HHHHHHHT-EE----TTHHHHTSPPPPPTTS-EE-SEEEEE-GGGGGGT--S-EEESSEEBGGGBS-STTPPP-B-SSSTTB----EE--TTTEEEEEEETTEEEEEEEEEEE-SSEEEEEESSTTTTTTSTTHHHHHHHHHTTTTTTS----EEEEEETT-SEEEEEEEEESS-SGGGHHHHHHHHHTT---EEEE-THHHHTT---HHHHHHHHTT-EEEE--SS--GGGGSSHHHHHHHHHHHHHHHHHHHSS---EEE-GGG---HHHHHHHHHHT--EEEEESTT--TTS--SS-EE-TTS-TT-EEEEE-EE--GGGS-TTS-TTHHHHHHHHHHHHTTPPEEEEE----STT-TT-S-HHHHHHHHHHHHHHHHHH-SSEEEE-HHHHHHHHHHHHH-EEEEETTEEEEE----SS-S-PEEEEETTEEEE--TTEEE-

Foldseek 3Di:
DEEEEEDPVLVVLSLLLLVLVCLWFNNQPYYYDYLVCLQVLPDAHYEYFQDELVSLVSNVVSVVPFFHEYEYEADDHPVRCVVQVKDADDDDPCCQVQLDWDAADFQGKTAGQKKKFFDCVLVLLLDHGDMAGLDMDLHPLFFFSLQFFHEGPDCDLRHFHGAMAGPPVFAGIFIDGNRHGRGGQWGWDDDPRYIYIYGRGSNRRQQHLSCSSVSSSQFARVVVRHHHGKTWFLFFPPWLAEEAEEAEAQDADCLCVVLCVLCLVVLFQYEYEDACVNVVVPGDDPVVQVSVVSAAYYAYAWNNLDALQVVALVSLLVRLQNRQVRVCVVRVDGHAEHEYRSLRHDPSNLQSNVVSHHQEYEGACGNSPVQPRGQAWAAHRPGDRRYIYHHARGEDAQRSAHDVDHRCVSVLSSRVSCSSSSHHHYYYAYRDDPVRNRNPPDPVVSSVVVVVVVVSNVVVIVGYHRHHPQQSSLVSSQSNPKDWDQDPVGIFIAGPPDPRYPTWIWMRHNNDIDTRDHRDDDD/DEEEEEDPVLVVLSLLLLVLVCLWFNNQPYYYDYLVCLQVLPDAHYEYFQDELVSLVSNVVSVVPFFHEYEYEADDHPVRCVVQVKDADDDDPCCQVQLDWDAADFQGKTAGQKKKFFDCVLVLLLDHGDMAGLQMAFHPLWFASLQFFHEGPPCDLRHFHGAMAGPPVFAGIAIDHNRHGRGGQWGWDDDPRYIYIYGRGSNRRQQGLSCSSVSSSAFARVVVRHHHGKTWFLFFPPWLAEEAEEAEAQDADCLCVVLCVLCLVVLFQYEYEDACVNVVVPGDDPVVQVSVVSAAYYAYAWNNLDVLQVVALVSLLVRLQNRQVRVCVVHVDGHAEHEYRPLRHDPSNLVSNVVSHHQEYEGACIVSPPQDRGQGWAADRPGDRRYIYHHAREELAQRSANPVDHRCVSVLSSRVSCSSSSHHHYYYAYRDDPVRNRNPPDPVVSSVVVVVVVVSNVVVIVGYHRHHPQQSSLVRSQSNPWDWDQDPVGIFIAGPPDPRYPTWIWMRHNNDIDTRDHRDDDD

InterPro domains:
  IPR011330 Glycoside hydrolase/deacetylase, beta/alpha-barrel [SSF88713] (259-463)